Protein 6GNG (pdb70)

CATH classification: 3.40.50.2000 (+1 more: 3.40.50.2000)

Foldseek 3Di:
DAEAEEEEDAAAPPQADPDDQNQCLPAQQLLLVVVPHQYEYEHAPQEDDPQWAWLVDWDWDAFPNDTAIWTWTWDQDSNYIYIHIDDCVRHVDDDPSPRDQSAHDAFLAGAPCLLLVLLVSQLVSVCQQVTGADDHSPHHGNAQLYEYEYEALSNLCNLQCCVQPPVVVPTSVLYAYEYEYQDQLRFPKFAPVSVSRNPGDPVCSVQFKDWDQWDADDNDHDDRATGGDPGIDIITTSNSSSLVRHLYYEYAFPQLLCQCLVACLSNVNNNVSCVVRHYHHQHAFHDCVAQAQQDHDLAPAGDALVRQVPRLLVLQQVVLVVQQAPSDSQAAEEEEDDEPDQFQPQLLVLVLPCLVCVPLNHAYEAEYEHHPVSLVSQCCPCVVVPRRYHHDYDDDPSSLNSSLSHHQAYETQGQEGSADCSLLSNLQNQHQYQYECYHNCVVQNDVQQHFYFHHQDWDSDPQHVTCPPVSSVSSVSVSVSVSVGSVQVVHVSSSRNSSSSNPDHRRCNVSSVVVVVVVCVSSPD/DDAEAEEEEDAAAPPQADQDCQNVCLPAQQLLLVVVPHQYEYEHACQEDDPQWAWLVFWDWDAFPNDTAIWTWTWDQDSNYIYIYIDDCVRHVPDDPSCRNQRAHDAFLAGAPCLLLVLLVSQLVSVCQQVTGADDHSPHHGNAQLYEYEYEALSNLCNLQCCVQPPVVVPTSVLYAYEYEYQDQLRWPWFAPVSVSRNPGDPVCSVQFKDWDQWDADDNDHDDRATGGDPGIDIITTSNSSSLVRHLYYEYAFPQLLCQCLVACLSNVNNNVSCVVRHYHHQHAFHDCVAQAQQDHDLAPAGDALVRQVPRLLVLQQVVLVVQQAPSDSQAAEEEEDDEPDQFQPQLLVLVLPCLVCVPLNHAYEAEYEHHPPSLVSQCCPCVVVPRRYHRDYDDDPSSLNSSLSHHQAYETQGQEGSADCSLLSNLQNQHQYQYECYHNCVVQNDVQQHFYFHHQDDDSDSPHPDPDPVSSVSNVSVSVSVSVGSVQVPHVSSSRNSSSSNPDHRRCNVSSVVVVVVVCVSNVD

Radius of gyration: 34.36 Å; Cα contacts (8 Å, |Δi|>4): 2245; chains: 2; bounding box: 92×56×86 Å

Sequence (1051 aa):
KKLTIVFVGSECTPWSKTGGLGDVMRDLPVNLAQRGHRVMSIQPRYDQYFDAWDTAVRSSIKVNGKLEDVGFFHITSKGVDRIFIDHPWFLAKVWGITGNKLYGAKTGVDYPDNPMRFALMCQAALEAPLRIPLPDPAGTVYGEDVIFVCNDWHSALVPIYLKANYKTRGLYQNAKSIFLLHNIIYQGRFPLEFWPALNLPEAAKKDLVFESCFAPPPLDGISEQPIISLKPMAMMNFLQAGFIHADRICTVSPQFAAEVASGPRGGVELDKYIRAKGITGIMNGMDIEMWDASKDKFLVTKYTASSVDEGKAANKAVLQAEMGLKVSPTTPLIAFVGRLDDQKGADCMVEAMPYLVNTLGAQVVCYGSGREDMAAKFKALEKQFPGMAKGKTAFVPKEEHTLMAGADYVLMPSRFEPCGLVQLHAMKYGAVPIVSCTGGLKDSVIPECGFTFEEIPSPEYPGMKISPELIAKGTKIIEEGCKEALAGYGSKAFAGMRAACMKQDFAWKKRVLVYEKVFYETLGIEKKLTIVFVGSECTPWSKTGGLGDVMRDLPVNLAQRGHRVMSIQPRYDQYFDAWDTAVRSSIKVNGKLEDVGFFHITSKGVDRIFIDHPWFLAKVWGITGNKLYGAKTGVDYPDNPMRFALMCQAALEAPLRIPLPDPAGTVYGEDVIFVCNDWHSALVPIYLKANYKTRGLYQNAKSIFLLHNIIYQGRFPLEFWPALNLPEAAKKDLVFESCFAPPPLDGISEQPIISLKPMAMMNFLQAGFIHADRICTVSPQFAAEVASGPRGGVELDKYIRAKGITGIMNGMDIEMWDASKDKFLVTKYTASSVDEGKAANKAVLQAEMGLKVSPTTPLIAFVGRLDDQKGADCMVEAMPYLVNTLGAQVVCYGSGREDMAAKFKALEKQFPGMAKGKTAFVPKEEHTLMAGADYVLMPSRFEPCGLVQLHAMKYGAVPIVSCTGGLKDSVIPECGFTFEEIPSPEYPGMKISPELIAKGTKIIEEGCKEALAGYGSKAFAGMRAACMKQDFAWKKRVLVYEKVFYETLGI

Solvent-accessible surface area: 40654 Å² total; per-residue (Å²): 110,142,32,23,0,0,0,0,0,0,2,0,18,104,33,4,80,39,25,32,26,0,19,2,1,20,8,0,0,11,38,0,17,124,132,34,10,69,1,0,0,0,0,0,20,2,24,143,23,184,35,6,176,67,19,79,31,96,8,69,10,85,1,81,40,141,108,37,88,0,0,0,22,24,34,63,36,119,53,0,9,1,0,0,0,22,7,91,61,0,47,82,39,104,237,62,138,19,26,55,100,1,36,5,48,97,52,41,14,58,20,60,44,0,0,36,1,1,0,0,0,0,15,0,0,0,26,0,0,50,107,0,38,1,73,80,102,99,36,87,65,12,22,68,88,1,3,0,1,0,1,7,16,13,0,0,1,0,0,1,0,0,66,21,31,38,46,81,164,44,51,0,110,96,0,60,0,2,0,0,0,20,15,2,30,94,4,6,24,16,56,50,138,38,21,94,2,0,55,14,54,120,75,10,70,71,4,0,46,20,119,2,31,42,8,60,33,64,43,91,29,153,31,77,99,23,72,78,41,165,156,70,69,57,5,1,0,1,0,2,0,0,0,3,25,3,49,63,2,1,0,3,0,69,40,8,8,60,53,0,24,64,4,78,139,16,0,13,60,0,4,71,27,0,43,9,54,33,28,41,18,5,28,7,1,6,30,73,146,57,14,23,4,44,155,4,132,59,10,103,59,111,4,60,29,108,32,8,107,117,5,5,48,39,0,5,39,36,1,1,65,108,13,46,8,151,84,14,87,118,26,18,0,0,0,1,9,11,68,0,24,25,10,22,0,0,24,1,0,16,115,1,2,58,53,0,9,114,92,42,30,0,1,0,0,0,2,2,42,23,40,123,84,5,18,61,83,0,122,51,9,61,177,135,22,105,29,57,1,38,5,66,28,78,80,82,89,128,41,32,2,12,0,0,0,1,0,6,0,0,0,4,0,0,12,23,9,7,3,12,23,17,0,0,12,0,0,30,0,0,0,0,0,0,0,0,40,5,0,0,0,111,60,6,3,65,105,109,1,5,55,56,20,121,79,5,48,20,19,119,24,42,28,38,162,58,24,45,179,128,44,37,135,2,13,117,45,0,38,113,9,0,91,126,2,11,75,36,57,67,40,179,75,17,37,37,22,24,27,31,0,24,141,44,85,8,19,4,141,73,30,1,68,71,3,17,139,7,4,45,117,18,83,60,117,147,41,139,31,22,0,0,0,0,0,0,3,0,17,104,34,3,79,42,25,33,24,0,18,3,1,22,11,0,0,12,30,0,18,132,105,34,9,70,1,0,0,0,0,0,18,0,18,131,22,185,35,6,178,66,19,79,31,95,6,62,10,87,1,88,40,154,118,37,88,0,0,2,23,24,32,63,29,112,54,0,9,1,0,0,0,18,8,88,64,0,40,81,29,73,180,56,132,4,26,77,84,1,38,6,39,144,63,25,15,67,17,60,47,1,0,33,0,1,0,0,0,0,15,0,0,0,24,1,0,51,120,2,40,1,75,82,102,99,35,86,68,12,22,67,97,1,2,0,0,0,1,7,20,13,0,0,1,0,0,2,0,0,68,26,44,39,47,100,200,46,52,0,107,96,0,60,0,2,0,0,0,21,14,2,31,95,5,6,22,10,56,50,137,40,20,98,5,0,56,14,54,122,70,12,68,64,2,0,48,20,112,3,36,42,9,50,21,64,40,89,41,153,26,60,118,13,72,88,54,169,168,70,67,56,6,1,0,2,0,2,0,0,2,2,24,3,49,62,1,1,0,3,0,68,46,6,8,59,37,0,24,63,3,74,119,16,0,14,63,1,7,74,30,1,44,9,51,32,30,40,18,5,26,7,1,4,17,82,126,71,12,32,4,52,170,6,171,46,7,102,58,97,5,64,22,109,45,9,106,135,2,2,47,37,0,5,39,36,0,1,65,101,18,45,8,154,87,24,86,115,24,18,0,0,0,1,9,12,67,0,11,32,8,20,0,0,35,4,1,15,120,0,2,57,53,0,12,112,92,41,30,0,0,0,0,2,1,2,43,24,57,148,73,9,14,58,86,0,117,46,9,58,172,134,18,104,28,52,0,29,3,66,29,77,85,85,87,127,32,34,2,13,0,0,0,0,0,6,0,0,0,2,0,0,9,22,8,8,3,12,22,15,0,0,12,0,0,30,0,0,0,0,0,0,0,0,32,6,0,0,0,98,60,6,4,65,119,125,0,6,42,56,20,140,80,2,48,26,32,138,16,37,27,21,123,136,32,40,120,131,55,36,111,1,13,116,59,0,42,112,8,0,89,128,0,12,86,22,59,67,44,196,67,8,56,37,24,27,38,29,0,23,144,44,95,8,22,4,131,88,30,1,73,70,3,18,138,6,1,43,114,18,55,62,90

Nearest PDB structures (foldseek):
  6gng-assembly2_B  TM=1.002E+00  e=1.993E-103  Cyanophora paradoxa
  6gnf-assembly1_A  TM=9.694E-01  e=2.586E-61  Cyanobacterium sp. CLg1
  6gnf-assembly3_C  TM=9.653E-01  e=1.557E-57  Cyanobacterium sp. CLg1
  6gnf-assembly2_B  TM=9.662E-01  e=9.236E-55  Cyanobacterium sp. CLg1
  3cx4-assembly1_A  TM=8.289E-01  e=4.597E-36  Escherichia coli

B-factor: mean 63.49, std 15.44, range [6.42, 130.66]

InterPro domains:
  IPR011835 Bacterial/plant glycogen synthase [MF_00484] (20-539)
  IPR011835 Bacterial/plant glycogen synthase [TIGR02095] (21-538)
  IPR013534 Starch synthase, catalytic domain [PF08323] (22-292)

Secondary structure (DSSP, 8-state):
---EEEEE-S--TTTS-SSHHHHHHHHHHHHHHHTT-EEEEEEE--S--TT-EEEEEEEEEEETTEEEEEEEEEEEETTEEEEEEE-HHHHTSSSS--SS-SSBSSSS-B-TTHHHHHHHHHHHHHHHHHH-EESSTTSEE--SSEEEEEETGGGTTHHHHIIIIIITTT-SSS--EEEEES-SS------GGGSGGG---STTHHHH-EEEEE-PPPTTSS-----EEEEEEEE--HHHHHHHH-SEEEES-HHHHHHHHT-TTTTTT-HHHHHHH-EEE----B-TTTS-TTT-SS-SS---STTHHHHHHHHHHHHHHHHT----TTS-EEEEES-BSTTTTHHHHHHTHHIIIIIT--EEEEE--B-HHHHHHHHTHHHHSTTTEEEE-S--HHHHHHHHHH-SEEEE--S--SS-SHHHHHHHHTPEEEEESSHHHHHH--TTT-EEEPPPP--SSSSSS-S-TTGGGTHHHHHHHHHHHHTTTTSHHHHHHHHHHHHS--BHHHHHHHHHHHHHHHH--/----EEEEE-S--TTTS-SSHHHHHHHHHHHHHHTTT-EEEEEEE--S--TT-EEEEEEEEEEETTEEEEEEEEEEEETTEEEEEEE-HHHHTSSSS--TT-SSBSSSS-B-TTHHHHHHHHHHHHHHHHHH-EESSTTSEE--SSEEEEEETGGGTTHHHHIIIIIITTT-SSS--EEEEES-SS------GGGSGGG---STTHHHH-EEEEE-PPPTTSS-----EEEEEEEE--HHHHHHHH-SEEEES-HHHHHHHHT-TTTTTT-HHHHHHH-EEE----B-TTTS-TTT-SS-SS---STTHHHHHHHHHHHHHHHHT----TTS-EEEEES-BSTTTTHHHHHHTHHIIIIIT--EEEEE--B-HHHHHHHHTHHHHSTTTEEEE-S--HHHHHHHHHH-SEEEE--S--SS-SHHHHHHHHTPEEEEESSHHHHHH--TTT-EEEPPPP--S-SS-S---TTGGGTHHHHHHHHHHHHTTTTSHHHHHHHHHHHHS--BHHHHHHHHHHHHHHHH--

Structure (mmCIF, N/CA/C/O backbone):
data_6GNG
#
_entry.id   6GNG
#
_cell.length_a   69.300
_cell.length_b   106.100
_cell.length_c   175.500
_cell.angle_alpha   90.00
_cell.angle_beta   90.00
_cell.angle_gamma   90.00
#
_symmetry.space_group_name_H-M   'P 21 21 21'
#
loop_
_entity.id
_entity.type
_entity.pdbx_description
1 polymer 'Granule-bound starch synthase'
2 branched 4,6-dideoxy-4-{[(1S,4R,5S,6S)-4,5,6-trihydroxy-3-(hydroxymethyl)cyclohex-2-en-1-yl]amino}-alpha-D-glucopyranose-(1-4)-alpha-D-glucopyranose-(1-4)-beta-D-glucopyranose
3 non-polymer "ADENOSINE-5'-DIPHOSPHATE"
4 water water
#
loop_
_atom_site.group_PDB
_atom_site.id
_atom_site.type_symbol
_atom_site.label_atom_id
_atom_site.label_alt_id
_atom_site.label_comp_id
_atom_site.label_asym_id
_atom_site.label_entity_id
_atom_site.label_seq_id
_atom_site.pdbx_PDB_ins_code
_atom_site.Cartn_x
_atom_site.Cartn_y
_atom_site.Cartn_z
_atom_site.occupancy
_atom_site.B_iso_or_equiv
_atom_site.auth_seq_id
_atom_site.auth_comp_id
_atom_site.auth_asym_id
_atom_site.auth_atom_id
_atom_site.pdbx_PDB_model_num
ATOM 1 N N . LYS A 1 38 ? 18.301 -22.793 -0.782 1.00 77.14 18 LYS A N 1
ATOM 2 C CA . LYS A 1 38 ? 19.552 -22.015 -1.039 1.00 80.04 18 LYS A CA 1
ATOM 3 C C . LYS A 1 38 ? 20.209 -21.524 0.255 1.00 81.84 18 LYS A C 1
ATOM 4 O O . LYS A 1 38 ? 21.315 -21.933 0.569 1.00 84.44 18 LYS A O 1
ATOM 6 N N . LYS A 1 39 ? 19.510 -20.662 0.988 1.00 82.62 19 LYS A N 1
ATOM 7 C CA . LYS A 1 39 ? 19.969 -20.065 2.271 1.00 81.26 19 LYS A CA 1
ATOM 8 C C . LYS A 1 39 ? 21.128 -19.068 2.163 1.00 77.81 19 LYS A C 1
ATOM 9 O O . LYS A 1 39 ? 22.239 -19.417 1.770 1.00 77.37 19 LYS A O 1
ATOM 15 N N . LEU A 1 40 ? 20.852 -17.822 2.563 1.00 74.58 20 LEU A N 1
ATOM 16 C CA . LEU A 1 40 ? 21.795 -16.700 2.449 1.00 68.80 20 LEU A CA 1
ATOM 17 C C . LEU A 1 40 ? 21.719 -15.757 3.659 1.00 62.64 20 LEU A C 1
ATOM 18 O O . LEU A 1 40 ? 20.840 -15.874 4.510 1.00 57.67 20 LEU A O 1
ATOM 23 N N . THR A 1 41 ? 22.662 -14.820 3.713 1.00 59.84 21 THR A N 1
ATOM 24 C CA . THR A 1 41 ? 22.745 -13.817 4.771 1.00 57.29 21 THR A CA 1
ATOM 25 C C . THR A 1 41 ? 21.941 -12.578 4.371 1.00 56.48 21 THR A C 1
ATOM 26 O O . THR A 1 41 ? 22.138 -12.059 3.279 1.00 56.40 21 THR A O 1
ATOM 30 N N . ILE A 1 42 ? 21.050 -12.118 5.254 1.00 56.04 22 ILE A N 1
ATOM 31 C CA . ILE A 1 42 ? 20.235 -10.913 5.026 1.00 53.39 22 ILE A CA 1
ATOM 32 C C . ILE A 1 42 ? 20.387 -9.961 6.208 1.00 51.35 22 ILE A C 1
ATOM 33 O O . ILE A 1 42 ? 20.507 -10.402 7.347 1.00 47.81 22 ILE A O 1
ATOM 38 N N . VAL A 1 43 ? 20.372 -8.659 5.928 1.00 51.55 23 VAL A N 1
ATOM 39 C CA . VAL A 1 43 ? 20.541 -7.624 6.957 1.00 50.80 23 VAL A CA 1
ATOM 40 C C . VAL A 1 43 ? 19.544 -6.482 6.753 1.00 51.42 23 VAL A C 1
ATOM 41 O O . VAL A 1 43 ? 19.709 -5.660 5.851 1.00 52.49 23 VAL A O 1
ATOM 45 N N . PHE A 1 44 ? 18.512 -6.443 7.598 1.00 51.74 24 PHE A N 1
ATOM 46 C CA . PHE A 1 44 ? 17.563 -5.325 7.617 1.00 50.85 24 PHE A CA 1
ATOM 47 C C . PHE A 1 44 ? 18.138 -4.113 8.332 1.00 49.88 24 PHE A C 1
ATOM 48 O O . PHE A 1 44 ? 18.849 -4.248 9.327 1.00 52.86 24 PHE A O 1
ATOM 56 N N . VAL A 1 45 ? 17.839 -2.933 7.797 1.00 47.40 25 VAL A N 1
ATOM 57 C CA . VAL A 1 45 ? 18.372 -1.679 8.308 1.00 47.12 25 VAL A CA 1
ATOM 58 C C . VAL A 1 45 ? 17.263 -0.640 8.239 1.00 48.57 25 VAL A C 1
ATOM 59 O O . VAL A 1 45 ? 16.806 -0.287 7.154 1.00 49.46 25 VAL A O 1
ATOM 63 N N . GLY A 1 46 ? 16.826 -0.166 9.401 1.00 52.51 26 GLY A N 1
ATOM 64 C CA . GLY A 1 46 ? 15.740 0.824 9.495 1.00 55.26 26 GLY A CA 1
ATOM 65 C C . GLY A 1 46 ? 15.756 1.573 10.814 1.00 54.35 26 GLY A C 1
ATOM 66 O O . GLY A 1 46 ? 16.662 1.390 11.618 1.00 57.52 26 GLY A O 1
ATOM 67 N N . SER A 1 47 ? 14.745 2.406 11.037 1.00 50.96 27 SER A N 1
ATOM 68 C CA . SER A 1 47 ? 14.691 3.270 12.218 1.00 50.00 27 SER A CA 1
ATOM 69 C C . SER A 1 47 ? 13.688 2.824 13.302 1.00 48.63 27 SER A C 1
ATOM 70 O O . SER A 1 47 ? 13.570 3.490 14.338 1.00 46.51 27 SER A O 1
ATOM 73 N N . GLU A 1 48 ? 12.971 1.721 13.058 1.00 46.40 28 GLU A N 1
ATOM 74 C CA . GLU A 1 48 ? 12.005 1.178 14.018 1.00 45.32 28 GLU A CA 1
ATOM 75 C C . GLU A 1 48 ? 12.029 -0.340 14.020 1.00 44.52 28 GLU A C 1
ATOM 76 O O . GLU A 1 48 ? 12.166 -0.968 12.972 1.00 44.69 28 GLU A O 1
ATOM 82 N N . CYS A 1 49 ? 11.892 -0.927 15.201 1.00 44.49 29 CYS A N 1
ATOM 83 C CA . CYS A 1 49 ? 11.538 -2.336 15.304 1.00 46.53 29 CYS A CA 1
ATOM 84 C C . CYS A 1 49 ? 10.655 -2.505 16.538 1.00 48.79 29 CYS A C 1
ATOM 85 O O . CYS A 1 49 ? 11.019 -2.069 17.635 1.00 49.73 29 CYS A O 1
ATOM 88 N N . THR A 1 50 ? 9.470 -3.078 16.317 1.00 48.97 30 THR A N 1
ATOM 89 C CA . THR A 1 50 ? 8.545 -3.468 17.368 1.00 46.81 30 THR A CA 1
ATOM 90 C C . THR A 1 50 ? 9.137 -4.741 18.018 1.00 46.78 30 THR A C 1
ATOM 91 O O . THR A 1 50 ? 9.737 -5.566 17.305 1.00 43.21 30 THR A O 1
ATOM 95 N N . PRO A 1 51 ? 9.039 -4.900 19.350 1.00 45.29 31 PRO A N 1
ATOM 96 C CA . PRO A 1 51 ? 8.387 -3.961 20.290 1.00 43.23 31 PRO A CA 1
ATOM 97 C C . PRO A 1 51 ? 9.192 -2.723 20.755 1.00 42.26 31 PRO A C 1
ATOM 98 O O . PRO A 1 51 ? 8.653 -1.923 21.508 1.00 42.04 31 PRO A O 1
ATOM 102 N N . TRP A 1 52 ? 10.414 -2.526 20.261 1.00 41.99 32 TRP A N 1
ATOM 103 C CA . TRP A 1 52 ? 11.368 -1.559 20.836 1.00 42.11 32 TRP A CA 1
ATOM 104 C C . TRP A 1 52 ? 11.077 -0.086 20.503 1.00 41.51 32 TRP A C 1
ATOM 105 O O . TRP A 1 52 ? 10.916 0.741 21.393 1.00 39.61 32 TRP A O 1
ATOM 116 N N . SER A 1 53 ? 11.034 0.236 19.219 1.00 43.99 33 SER A N 1
ATOM 117 C CA . SER A 1 53 ? 10.613 1.561 18.753 1.00 46.16 33 SER A CA 1
ATOM 118 C C . SER A 1 53 ? 9.506 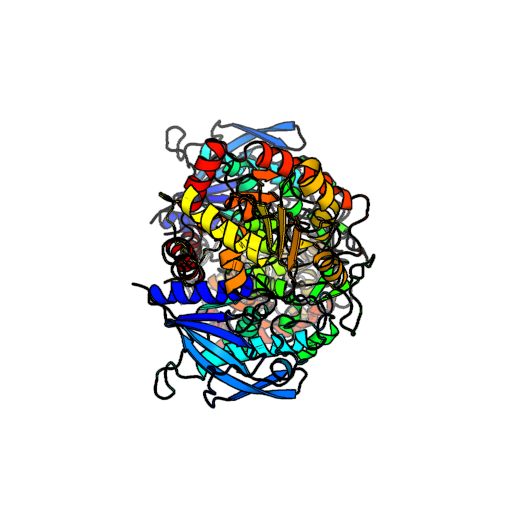1.370 17.727 1.00 47.85 33 SER A C 1
ATOM 119 O O . SER A 1 53 ? 9.448 0.347 17.048 1.00 48.02 33 SER A O 1
ATOM 122 N N . LYS A 1 54 ? 8.614 2.348 17.642 1.00 49.59 34 LYS A N 1
ATOM 123 C CA . LYS A 1 54 ? 7.440 2.268 16.771 1.00 51.15 34 LYS A CA 1
ATOM 124 C C . LYS A 1 54 ? 6.688 3.605 16.762 1.00 51.64 34 LYS A C 1
ATOM 125 O O . LYS A 1 54 ? 6.384 4.147 17.826 1.00 52.63 34 LYS A O 1
ATOM 131 N N . THR A 1 55 ? 6.437 4.147 15.570 1.00 50.98 35 THR A N 1
ATOM 132 C CA . THR A 1 55 ? 5.444 5.209 15.357 1.00 50.03 35 THR A CA 1
ATOM 133 C C . THR A 1 55 ? 4.319 4.752 14.428 1.00 51.49 35 THR A C 1
ATOM 134 O O . THR A 1 55 ? 3.374 5.504 14.190 1.00 52.05 35 THR A O 1
ATOM 138 N N . GLY A 1 56 ? 4.406 3.523 13.920 1.00 52.52 36 GLY A N 1
ATOM 139 C CA . GLY A 1 56 ? 3.440 3.010 12.961 1.00 53.10 36 GLY A CA 1
ATOM 140 C C . GLY A 1 56 ? 3.927 1.726 12.315 1.00 54.37 36 GLY A C 1
ATOM 141 O O . GLY A 1 56 ? 4.692 0.965 12.921 1.00 57.77 36 GLY A O 1
ATOM 142 N N . GLY A 1 57 ? 3.496 1.504 11.075 1.00 52.88 37 GLY A N 1
ATOM 143 C CA . GLY A 1 57 ? 3.713 0.246 10.367 1.00 50.98 37 GLY A CA 1
ATOM 144 C C . GLY A 1 57 ? 5.156 -0.158 10.121 1.00 49.28 37 GLY A C 1
ATOM 145 O O . GLY A 1 57 ? 5.466 -1.355 10.070 1.00 45.68 37 GLY A O 1
ATOM 146 N N . LEU A 1 58 ? 6.034 0.834 9.981 1.00 49.07 38 LEU A N 1
ATOM 147 C CA . LEU A 1 58 ? 7.443 0.593 9.671 1.00 49.19 38 LEU A CA 1
ATOM 148 C C . LEU A 1 58 ? 8.088 -0.405 10.630 1.00 50.07 38 LEU A C 1
ATOM 149 O O . LEU A 1 58 ? 8.716 -1.380 10.194 1.00 49.51 38 LEU A O 1
ATOM 154 N N . GLY A 1 59 ? 7.921 -0.150 11.927 1.00 50.50 39 GLY A N 1
ATOM 155 C CA . GLY A 1 59 ? 8.449 -1.024 12.974 1.00 50.99 39 GLY A CA 1
ATOM 156 C C . GLY A 1 59 ? 7.874 -2.427 12.930 1.00 52.03 39 GLY A C 1
ATOM 157 O O . GLY A 1 59 ? 8.596 -3.412 13.111 1.00 48.23 39 GLY A O 1
ATOM 158 N N . ASP A 1 60 ? 6.574 -2.510 12.667 1.00 56.96 40 ASP A N 1
ATOM 159 C CA . ASP A 1 60 ? 5.876 -3.800 12.611 1.00 61.70 40 ASP A CA 1
ATOM 160 C C . ASP A 1 60 ? 6.383 -4.675 11.453 1.00 58.50 40 ASP A C 1
ATOM 161 O O . ASP A 1 60 ? 6.493 -5.895 11.613 1.00 55.89 40 ASP A O 1
ATOM 166 N N . VAL A 1 61 ? 6.701 -4.056 10.311 1.00 56.65 41 VAL A N 1
ATOM 167 C CA . VAL A 1 61 ? 7.224 -4.795 9.143 1.00 56.89 41 VAL A CA 1
ATOM 168 C C . VAL A 1 61 ? 8.635 -5.302 9.408 1.00 51.89 41 VAL A C 1
ATOM 169 O O . VAL A 1 61 ? 8.958 -6.444 9.079 1.00 46.24 41 VAL A O 1
ATOM 173 N N . MET A 1 62 ? 9.463 -4.458 10.013 1.00 53.15 42 MET A N 1
ATOM 174 C CA . MET A 1 62 ? 10.822 -4.863 10.345 1.00 55.49 42 MET A CA 1
ATOM 175 C C . MET A 1 62 ? 10.902 -5.793 11.569 1.00 56.31 42 MET A C 1
ATOM 176 O O . MET A 1 62 ? 11.983 -6.291 11.867 1.00 55.50 42 MET A O 1
ATOM 181 N N . ARG A 1 63 ? 9.787 -6.016 12.276 1.00 58.05 43 ARG A N 1
ATOM 182 C CA . ARG A 1 63 ? 9.667 -7.152 13.209 1.00 58.50 43 ARG A CA 1
ATOM 183 C C . ARG A 1 63 ? 9.296 -8.434 12.467 1.00 55.67 43 ARG A C 1
ATOM 184 O O . ARG A 1 63 ? 10.000 -9.445 12.577 1.00 52.72 43 ARG A O 1
ATOM 192 N N . ASP A 1 64 ? 8.188 -8.379 11.722 1.00 54.86 44 ASP A N 1
ATOM 193 C CA . ASP A 1 64 ? 7.570 -9.574 11.132 1.00 54.13 44 ASP A CA 1
ATOM 194 C C . ASP A 1 64 ? 8.329 -10.144 9.941 1.00 52.05 44 ASP A C 1
ATOM 195 O O . ASP A 1 64 ? 8.558 -11.357 9.867 1.00 50.01 44 ASP A O 1
ATOM 200 N N . LEU A 1 65 ? 8.704 -9.283 9.002 1.00 49.80 45 LEU A N 1
ATOM 201 C CA . LEU A 1 65 ? 9.342 -9.766 7.787 1.00 47.87 45 LEU A CA 1
ATOM 202 C C . LEU A 1 65 ? 10.611 -10.550 8.128 1.00 46.21 45 LEU A C 1
ATOM 203 O O . LEU A 1 65 ? 10.697 -11.732 7.780 1.00 48.15 45 LEU A O 1
ATOM 208 N N . PRO A 1 66 ? 11.562 -9.933 8.862 1.00 43.51 46 PRO A N 1
ATOM 209 C CA . PRO A 1 66 ? 12.813 -10.650 9.110 1.00 43.20 46 PRO A CA 1
ATOM 210 C C . PRO A 1 66 ? 12.664 -11.985 9.847 1.00 44.44 46 PRO A C 1
ATOM 211 O O . PRO A 1 66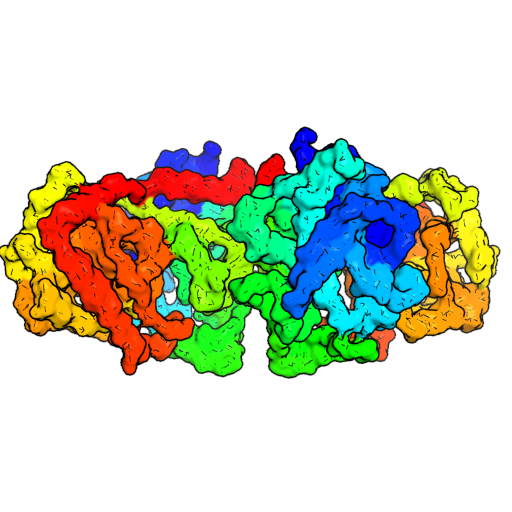 ? 13.453 -12.892 9.592 1.00 44.17 46 PRO A O 1
ATOM 215 N N . VAL A 1 67 ? 11.669 -12.108 10.731 1.00 46.95 47 VAL A N 1
ATOM 216 C CA . VAL A 1 67 ? 11.415 -13.384 11.417 1.00 49.81 47 VAL A CA 1
ATOM 217 C C . VAL A 1 67 ? 10.930 -14.430 10.429 1.00 54.85 47 VAL A C 1
ATOM 218 O O . VAL A 1 67 ? 11.487 -15.531 10.371 1.00 57.06 47 VAL A O 1
ATOM 222 N N . ASN A 1 68 ? 9.946 -14.068 9.610 1.00 57.79 48 ASN A N 1
ATOM 223 C CA . ASN A 1 68 ? 9.399 -15.001 8.625 1.00 60.04 48 ASN A CA 1
ATOM 224 C C . ASN A 1 68 ? 10.392 -15.365 7.509 1.00 62.45 48 ASN A C 1
ATOM 225 O O . ASN A 1 68 ? 10.252 -16.420 6.888 1.00 65.45 48 ASN A O 1
ATOM 230 N N . LEU A 1 69 ? 11.384 -14.507 7.262 1.00 62.91 49 LEU A N 1
ATOM 231 C CA . LEU A 1 69 ? 12.534 -14.882 6.428 1.00 63.16 49 LEU A CA 1
ATOM 232 C C . LEU A 1 69 ? 13.436 -15.859 7.175 1.00 65.69 49 LEU A C 1
ATOM 233 O O . LEU A 1 69 ? 13.942 -16.814 6.582 1.00 68.11 49 LEU A O 1
ATOM 238 N N . ALA A 1 70 ? 13.632 -15.617 8.472 1.00 65.05 50 ALA A N 1
ATOM 239 C CA . ALA A 1 70 ? 14.441 -16.504 9.316 1.00 68.26 50 ALA A CA 1
ATOM 240 C C . ALA A 1 70 ? 13.867 -17.917 9.446 1.00 68.93 50 ALA A C 1
ATOM 241 O O . ALA A 1 70 ? 14.630 -18.890 9.507 1.00 68.34 50 ALA A O 1
ATOM 243 N N . GLN A 1 71 ? 12.539 -18.034 9.470 1.00 70.41 51 GLN A N 1
ATOM 244 C CA . GLN A 1 71 ? 11.893 -19.353 9.490 1.00 73.98 51 GLN A CA 1
ATOM 245 C C . GLN A 1 71 ? 12.255 -20.201 8.262 1.00 74.80 51 GLN A C 1
ATOM 246 O O . GLN A 1 71 ? 12.315 -21.431 8.364 1.00 76.33 51 GLN A O 1
ATOM 252 N N . ARG A 1 72 ? 12.506 -19.547 7.121 1.00 74.34 52 ARG A N 1
ATOM 253 C CA . ARG A 1 72 ? 12.909 -20.241 5.892 1.00 73.77 52 ARG A CA 1
ATOM 254 C C . ARG A 1 72 ? 14.343 -20.756 5.884 1.00 69.98 52 ARG A C 1
ATOM 255 O O . ARG A 1 72 ? 14.711 -21.510 4.984 1.00 71.20 52 ARG A O 1
ATOM 263 N N . GLY A 1 73 ? 15.150 -20.353 6.864 1.00 65.79 53 GLY A N 1
ATOM 264 C CA . GLY A 1 73 ? 16.513 -20.876 7.022 1.00 64.86 53 GLY A CA 1
ATOM 265 C C . GLY A 1 73 ? 17.618 -19.871 6.758 1.00 60.81 53 GLY A C 1
ATOM 266 O O . GLY A 1 73 ? 18.795 -20.185 6.938 1.00 58.48 53 GLY A O 1
ATOM 267 N N . HIS A 1 74 ? 17.245 -18.658 6.353 1.00 58.22 54 HIS A N 1
ATOM 268 C CA . HIS A 1 74 ? 18.215 -17.599 6.103 1.00 56.21 54 HIS A CA 1
ATOM 269 C C . HIS A 1 74 ? 18.750 -17.083 7.434 1.00 52.56 54 HIS A C 1
ATOM 270 O O . HIS A 1 74 ? 18.050 -17.126 8.446 1.00 50.17 54 HIS A O 1
ATOM 277 N N . ARG A 1 75 ? 19.993 -16.604 7.418 1.00 49.08 55 ARG A N 1
ATOM 278 C CA . ARG A 1 75 ? 20.609 -15.979 8.580 1.00 48.04 55 ARG A CA 1
ATOM 279 C C . ARG A 1 75 ? 20.329 -14.475 8.530 1.00 46.48 55 ARG A C 1
ATOM 280 O O . ARG A 1 75 ? 20.998 -13.741 7.810 1.00 46.71 55 ARG A O 1
ATOM 288 N N . VAL A 1 76 ? 19.337 -14.028 9.296 1.00 45.22 56 VAL A N 1
ATOM 289 C CA . VAL A 1 76 ? 18.826 -12.666 9.187 1.00 45.14 56 VAL A CA 1
ATOM 290 C C . VAL A 1 76 ? 19.236 -11.817 10.380 1.00 44.74 56 VAL A C 1
ATOM 291 O O . VAL A 1 76 ? 19.376 -12.319 11.494 1.00 44.95 56 VAL A O 1
ATOM 295 N N . MET A 1 77 ? 19.427 -10.527 10.125 1.00 44.52 57 MET A N 1
ATOM 296 C CA . MET A 1 77 ? 19.729 -9.537 11.159 1.00 43.57 57 MET A CA 1
ATOM 297 C C . MET A 1 77 ? 18.919 -8.276 10.867 1.00 43.53 57 MET A C 1
ATOM 298 O O . MET A 1 77 ? 18.648 -7.947 9.709 1.00 42.88 57 MET A O 1
ATOM 303 N N . SER A 1 78 ? 18.531 -7.592 11.939 1.00 45.85 58 SER A N 1
ATOM 304 C CA . SER A 1 78 ? 17.935 -6.258 11.876 1.00 47.39 58 SER A CA 1
ATOM 305 C C . SER A 1 78 ? 18.868 -5.274 12.586 1.00 46.15 58 SER A C 1
ATOM 306 O O . SER A 1 78 ? 19.500 -5.632 13.588 1.00 49.61 58 SER A O 1
ATOM 309 N N . ILE A 1 79 ? 18.966 -4.052 12.068 1.00 42.15 59 ILE A N 1
ATOM 310 C CA . ILE A 1 79 ? 19.806 -3.019 12.676 1.00 40.75 59 ILE A CA 1
ATOM 311 C C . ILE A 1 79 ? 18.995 -1.750 12.859 1.00 40.85 59 ILE A C 1
ATOM 312 O O . ILE A 1 79 ? 18.546 -1.156 11.882 1.00 40.20 59 ILE A O 1
ATOM 317 N N . GLN A 1 80 ? 18.842 -1.338 14.118 1.00 43.14 60 GLN A N 1
ATOM 318 C CA . GLN A 1 80 ? 18.076 -0.141 14.493 1.00 44.44 60 GLN A CA 1
ATOM 319 C C . GLN A 1 80 ? 18.859 0.678 15.517 1.00 45.33 60 GLN A C 1
ATOM 320 O O . GLN A 1 80 ? 19.773 0.157 16.143 1.00 45.29 60 GLN A O 1
ATOM 326 N N . PRO A 1 81 ? 18.489 1.958 15.706 1.00 45.48 61 PRO A N 1
ATOM 327 C CA . PRO A 1 81 ? 19.114 2.738 16.777 1.00 47.01 61 PRO A CA 1
ATOM 328 C C . PRO A 1 81 ? 18.629 2.374 18.198 1.00 48.69 61 PRO A C 1
ATOM 329 O O . PRO A 1 81 ? 17.553 1.783 18.374 1.00 50.58 61 PRO A O 1
ATOM 333 N N . ARG A 1 82 ? 19.434 2.751 19.189 1.00 48.35 62 ARG A N 1
ATOM 334 C CA . ARG A 1 82 ? 19.111 2.589 20.604 1.00 46.73 62 ARG A CA 1
ATOM 335 C C . ARG A 1 82 ? 18.599 3.930 21.141 1.00 45.62 62 ARG A C 1
ATOM 336 O O . ARG A 1 82 ? 19.376 4.758 21.648 1.00 43.61 62 ARG A O 1
ATOM 344 N N . TYR A 1 83 ? 17.289 4.141 20.995 1.00 45.51 63 TYR A N 1
ATOM 345 C CA . TYR A 1 83 ? 16.629 5.377 21.447 1.00 47.59 63 TYR A CA 1
ATOM 346 C C . TYR A 1 83 ? 16.483 5.461 22.978 1.00 49.02 63 TYR A C 1
ATOM 347 O O . TYR A 1 83 ? 16.437 6.564 23.544 1.00 48.82 63 TYR A O 1
ATOM 356 N N . ASP A 1 84 ? 16.358 4.299 23.626 1.00 49.81 64 ASP A N 1
ATOM 357 C CA . ASP A 1 84 ? 16.135 4.194 25.073 1.00 49.68 64 ASP A CA 1
ATOM 358 C C . ASP A 1 84 ? 16.836 2.940 25.591 1.00 49.17 64 ASP A C 1
ATOM 359 O O . ASP A 1 84 ? 17.124 2.030 24.815 1.00 47.84 64 ASP A O 1
ATOM 364 N N . GLN A 1 85 ? 17.066 2.878 26.901 1.00 49.66 65 GLN A N 1
ATOM 365 C CA . GLN A 1 85 ? 17.862 1.781 27.502 1.00 50.04 65 GLN A CA 1
ATOM 366 C C . GLN A 1 85 ? 17.027 0.492 27.582 1.00 49.07 65 GLN A C 1
ATOM 367 O O . GLN A 1 85 ? 16.391 0.193 28.606 1.00 44.36 65 GLN A O 1
ATOM 373 N N . TYR A 1 86 ? 17.039 -0.267 26.486 1.00 51.37 66 TYR A N 1
ATOM 374 C CA . TYR A 1 86 ? 16.180 -1.436 26.355 1.00 53.88 66 TYR A CA 1
ATOM 375 C C . TYR A 1 86 ? 16.671 -2.513 27.310 1.00 55.27 66 TYR A C 1
ATOM 376 O O . TYR A 1 86 ? 17.807 -2.978 27.190 1.00 56.58 66 TYR A O 1
ATOM 385 N N . PHE A 1 87 ? 15.813 -2.875 28.265 1.00 57.18 67 PHE A N 1
ATOM 386 C CA . PHE A 1 87 ? 16.124 -3.862 29.318 1.00 57.91 67 PHE A CA 1
ATOM 387 C C . PHE A 1 87 ? 16.666 -5.210 28.825 1.00 61.51 67 PHE A C 1
ATOM 388 O O . PHE A 1 87 ? 17.432 -5.854 29.535 1.00 63.70 67 PHE A O 1
ATOM 396 N N . ASP A 1 88 ? 16.250 -5.634 27.631 1.00 64.72 68 ASP A N 1
ATOM 397 C CA . ASP A 1 88 ? 16.671 -6.923 27.041 1.00 69.11 68 ASP A CA 1
ATOM 398 C C . ASP A 1 88 ? 17.820 -6.834 26.009 1.00 72.63 68 ASP A C 1
ATOM 399 O O . ASP A 1 88 ? 18.210 -7.855 25.430 1.00 74.66 68 ASP A O 1
ATOM 404 N N . ALA A 1 89 ? 18.369 -5.633 25.808 1.00 73.71 69 ALA A N 1
ATOM 405 C CA . ALA A 1 89 ? 19.469 -5.399 24.855 1.00 72.24 69 ALA A CA 1
ATOM 406 C C . ALA A 1 89 ? 20.801 -5.294 25.592 1.00 70.03 69 ALA A C 1
ATOM 407 O O . ALA A 1 89 ? 20.975 -4.375 26.401 1.00 67.24 69 ALA A O 1
ATOM 409 N N . TRP A 1 90 ? 21.726 -6.216 25.283 1.00 68.71 70 TRP A N 1
ATOM 410 C CA . TRP A 1 90 ? 23.023 -6.356 25.979 1.00 67.84 70 TRP A CA 1
ATOM 411 C C . TRP A 1 90 ? 24.210 -5.975 25.100 1.00 64.11 70 TRP A C 1
ATOM 412 O O . TRP A 1 90 ? 24.309 -6.423 23.963 1.00 61.05 70 TRP A O 1
ATOM 423 N N . ASP A 1 91 ? 25.117 -5.176 25.657 1.00 62.66 71 ASP A N 1
ATOM 424 C CA . ASP A 1 91 ? 26.309 -4.687 24.953 1.00 61.74 71 ASP A CA 1
ATOM 425 C C . ASP A 1 91 ? 27.209 -5.847 24.504 1.00 62.16 71 ASP A C 1
ATOM 426 O O . ASP A 1 91 ? 27.660 -6.640 25.327 1.00 58.44 71 ASP A O 1
ATOM 431 N N . THR A 1 92 ? 27.468 -5.924 23.195 1.00 65.17 72 THR A N 1
ATOM 432 C CA . THR A 1 92 ? 28.436 -6.884 22.625 1.00 64.93 72 THR A CA 1
ATOM 433 C C . THR A 1 92 ? 29.882 -6.553 23.005 1.00 63.90 72 THR A C 1
ATOM 434 O O . THR A 1 92 ? 30.778 -7.375 22.805 1.00 62.95 72 THR A O 1
ATOM 438 N N . ALA A 1 93 ? 30.095 -5.325 23.486 1.00 63.16 73 ALA A N 1
ATOM 439 C CA . ALA A 1 93 ? 31.393 -4.789 23.900 1.00 62.32 73 ALA A CA 1
ATOM 440 C C . ALA A 1 93 ? 32.178 -4.303 22.697 1.00 62.47 73 ALA A C 1
ATOM 441 O O . ALA A 1 93 ? 33.296 -3.811 22.864 1.00 65.63 73 ALA A O 1
ATOM 443 N N . VAL A 1 94 ? 31.570 -4.394 21.509 1.00 61.50 74 VAL A N 1
ATOM 444 C CA . VAL A 1 94 ? 32.226 -4.077 20.256 1.00 58.80 74 VAL A CA 1
ATOM 445 C C . VAL A 1 94 ? 31.894 -2.632 19.976 1.00 59.26 74 VAL A C 1
ATOM 446 O O . VAL A 1 94 ? 30.733 -2.250 19.930 1.00 59.51 74 VAL A O 1
ATOM 450 N N . ARG A 1 95 ? 32.936 -1.832 19.839 1.00 62.05 75 ARG A N 1
ATOM 451 C CA . ARG A 1 95 ? 32.810 -0.432 19.540 1.00 65.03 75 ARG A CA 1
ATOM 452 C C . ARG A 1 95 ? 33.361 -0.245 18.132 1.00 68.21 75 ARG A C 1
ATOM 453 O O . ARG A 1 95 ? 34.072 -1.112 17.592 1.00 70.31 75 ARG A O 1
ATOM 461 N N . SER A 1 96 ? 33.006 0.882 17.536 1.00 70.40 76 SER A N 1
ATOM 462 C CA . SER A 1 96 ? 33.707 1.376 16.360 1.00 70.94 76 SER A CA 1
ATOM 463 C C . SER A 1 96 ? 33.552 2.887 16.314 1.00 69.65 76 SER A C 1
ATOM 464 O O . SER A 1 96 ? 32.768 3.477 17.074 1.00 68.12 76 SER A O 1
ATOM 467 N N . SER A 1 97 ? 34.355 3.509 15.460 1.00 67.69 77 SER A N 1
ATOM 468 C CA . SER A 1 97 ? 34.386 4.954 15.327 1.00 68.87 77 SER A CA 1
ATOM 469 C C . SER A 1 97 ? 33.995 5.321 13.898 1.00 71.45 77 SER A C 1
ATOM 470 O O . SER A 1 97 ? 34.545 4.781 12.937 1.00 74.18 77 SER A O 1
ATOM 473 N N . ILE A 1 98 ? 33.015 6.217 13.782 1.00 73.08 78 ILE A N 1
ATOM 474 C CA . ILE A 1 98 ? 32.432 6.647 12.510 1.00 69.87 78 ILE A CA 1
ATOM 475 C C . ILE A 1 98 ? 32.670 8.163 12.383 1.00 71.13 78 ILE A C 1
ATOM 476 O O . ILE A 1 98 ? 32.467 8.908 13.347 1.00 70.30 78 ILE A O 1
ATOM 481 N N . LYS A 1 99 ? 33.094 8.610 11.198 1.00 71.83 79 LYS A N 1
ATOM 482 C CA . LYS A 1 99 ? 33.388 10.033 10.951 1.00 71.66 79 LYS A CA 1
ATOM 483 C C . LYS A 1 99 ? 32.114 10.769 10.531 1.00 69.73 79 LYS A C 1
ATOM 484 O O . LYS A 1 99 ? 31.470 10.395 9.552 1.00 68.03 79 LYS A O 1
ATOM 490 N N . VAL A 1 100 ? 31.742 11.788 11.303 1.00 67.63 80 VAL A N 1
ATOM 491 C CA . VAL A 1 100 ? 30.565 12.609 11.021 1.00 67.45 80 VAL A CA 1
ATOM 492 C C . VAL A 1 100 ? 30.862 14.044 11.405 1.00 68.89 80 VAL A C 1
ATOM 493 O O . VAL A 1 100 ? 31.336 14.305 12.501 1.00 70.98 80 VAL A O 1
ATOM 497 N N . ASN A 1 101 ? 30.562 14.967 10.500 1.00 73.16 81 ASN A N 1
ATOM 498 C CA . ASN A 1 101 ? 30.873 16.384 10.665 1.00 75.71 81 ASN A CA 1
ATOM 499 C C . ASN A 1 101 ? 32.378 16.619 10.910 1.00 79.84 81 ASN A C 1
ATOM 500 O O . ASN A 1 101 ? 32.767 17.557 11.622 1.00 83.33 81 ASN A O 1
ATOM 505 N N . GLY A 1 102 ? 33.215 15.759 10.316 1.00 81.03 82 GLY A N 1
ATOM 506 C CA . GLY A 1 102 ? 34.667 15.825 10.480 1.00 80.77 82 GLY A CA 1
ATOM 507 C C . GLY A 1 102 ? 35.260 15.198 11.738 1.00 82.72 82 GLY A C 1
ATOM 508 O O . GLY A 1 102 ? 36.463 14.957 11.786 1.00 83.45 82 GLY A O 1
ATOM 509 N N . LYS A 1 103 ? 34.433 14.918 12.745 1.00 82.74 83 LYS A N 1
ATOM 510 C CA . LYS A 1 103 ? 34.897 14.435 14.057 1.00 77.37 83 LYS A CA 1
ATOM 511 C C . LYS A 1 103 ? 34.538 12.959 14.175 1.00 73.59 83 LYS A C 1
ATOM 512 O O . LYS A 1 103 ? 33.440 12.551 13.800 1.00 74.58 83 LYS A O 1
ATOM 518 N N . LEU A 1 104 ? 35.462 12.162 14.703 1.00 71.36 84 LEU A N 1
ATOM 519 C CA . LEU A 1 104 ? 35.249 10.720 14.893 1.00 73.13 84 LEU A CA 1
ATOM 520 C C . LEU A 1 104 ? 34.267 10.517 16.034 1.00 75.44 84 LEU A C 1
ATOM 521 O O . LEU A 1 104 ? 34.326 11.262 17.020 1.00 78.65 84 LEU A O 1
ATOM 526 N N . GLU A 1 105 ? 33.368 9.530 15.912 1.00 76.87 85 GLU A N 1
ATOM 527 C CA . GLU A 1 105 ? 32.313 9.280 16.921 1.00 76.52 85 GLU A CA 1
ATOM 528 C C . GLU A 1 105 ? 32.291 7.819 17.374 1.00 76.97 85 GLU A C 1
ATOM 529 O O . GLU A 1 105 ? 32.071 6.917 16.566 1.00 76.59 85 GLU A O 1
ATOM 535 N N . ASP A 1 106 ? 32.506 7.596 18.670 1.00 74.62 86 ASP A N 1
ATOM 536 C CA . ASP A 1 106 ? 32.487 6.253 19.233 1.00 71.93 86 ASP A CA 1
ATOM 537 C C . ASP A 1 106 ? 31.042 5.797 19.303 1.00 65.36 86 ASP A C 1
ATOM 538 O O . ASP A 1 106 ? 30.203 6.510 19.847 1.00 61.75 86 ASP A O 1
ATOM 543 N N . VAL A 1 107 ? 30.756 4.633 18.727 1.00 64.57 87 VAL A N 1
ATOM 544 C CA . VAL A 1 107 ? 29.440 3.990 18.866 1.00 68.66 87 VAL A CA 1
ATOM 545 C C . VAL A 1 107 ? 29.600 2.561 19.351 1.00 65.24 87 VAL A C 1
ATOM 546 O O . VAL A 1 107 ? 30.633 1.924 19.106 1.00 60.84 87 VAL A O 1
ATOM 550 N N . GLY A 1 108 ? 28.561 2.080 20.034 1.00 63.14 88 GLY A N 1
ATOM 551 C CA . GLY A 1 108 ? 28.507 0.730 20.561 1.00 61.31 88 GLY A CA 1
ATOM 552 C C . GLY A 1 108 ? 27.418 -0.050 19.889 1.00 57.39 88 GLY A C 1
ATOM 553 O O . GLY A 1 108 ? 26.597 0.514 19.179 1.00 52.99 88 GLY A O 1
ATOM 554 N N . PHE A 1 109 ? 27.422 -1.357 20.124 1.00 58.14 89 PHE A N 1
ATOM 555 C CA . PHE A 1 109 ? 26.512 -2.273 19.462 1.00 60.28 89 PHE A CA 1
ATOM 556 C C . PHE A 1 109 ? 25.900 -3.250 20.450 1.00 57.46 89 PHE A C 1
ATOM 557 O O . PHE A 1 109 ? 26.599 -4.090 21.011 1.00 54.81 89 PHE A O 1
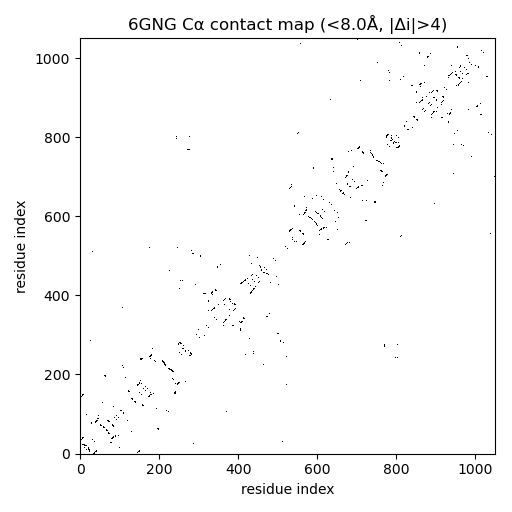ATOM 565 N N . PHE A 1 110 ? 24.588 -3.128 20.644 1.00 55.60 90 PHE A N 1
ATOM 566 C CA . PHE A 1 110 ? 23.841 -3.950 21.591 1.00 54.83 90 PHE A CA 1
ATOM 567 C C . PHE A 1 110 ? 23.068 -5.004 20.819 1.00 52.07 90 PHE A C 1
ATOM 568 O O . PHE A 1 110 ? 22.514 -4.715 19.770 1.00 49.74 90 PHE A O 1
ATOM 576 N N . HIS A 1 111 ? 23.014 -6.209 21.375 1.00 52.60 91 HIS A N 1
ATOM 577 C CA . HIS A 1 111 ? 22.596 -7.409 20.656 1.00 53.85 91 HIS A CA 1
ATOM 578 C C . HIS A 1 111 ? 21.500 -8.162 21.421 1.00 56.16 91 HIS A C 1
ATOM 579 O O . HIS A 1 111 ? 21.446 -8.118 22.650 1.00 58.97 91 HIS A O 1
ATOM 586 N N . ILE A 1 112 ? 20.620 -8.830 20.677 1.00 56.95 92 ILE A N 1
ATOM 587 C CA . ILE A 1 112 ? 19.589 -9.697 21.252 1.00 58.05 92 ILE A CA 1
ATOM 588 C C . ILE A 1 112 ? 19.089 -10.664 20.187 1.00 56.84 92 ILE A C 1
ATOM 589 O O . ILE A 1 112 ? 18.680 -10.231 19.114 1.00 58.22 92 ILE A O 1
ATOM 594 N N . THR A 1 113 ? 19.132 -11.963 20.481 1.00 55.61 93 THR A N 1
ATOM 595 C CA . THR A 1 113 ? 18.502 -12.976 19.631 1.00 55.67 93 THR A CA 1
ATOM 596 C C . THR A 1 113 ? 17.044 -13.133 20.061 1.00 54.82 93 THR A C 1
ATOM 597 O O . THR A 1 113 ? 16.777 -13.463 21.215 1.00 54.24 93 THR A O 1
ATOM 601 N N . SER A 1 114 ? 16.115 -12.871 19.138 1.00 56.73 94 SER A N 1
ATOM 602 C CA . SER A 1 114 ? 14.675 -13.061 19.374 1.00 58.28 94 SER A CA 1
ATOM 603 C C . SER A 1 114 ? 14.001 -13.587 18.108 1.00 60.01 94 SER A C 1
ATOM 604 O O . SER A 1 114 ? 14.006 -12.914 17.067 1.00 59.03 94 SER A O 1
ATOM 607 N N . LYS A 1 115 ? 13.427 -14.789 18.218 1.00 62.12 95 LYS A N 1
ATOM 608 C CA . LYS A 1 115 ? 12.735 -15.473 17.120 1.00 62.53 95 LYS A CA 1
ATOM 609 C C . LYS A 1 115 ? 13.697 -15.758 15.946 1.00 61.68 95 LYS A C 1
ATOM 610 O O . LYS A 1 115 ? 13.348 -15.580 14.775 1.00 61.91 95 LYS A O 1
ATOM 616 N N . GLY A 1 116 ? 14.913 -16.195 16.279 1.00 60.66 96 GLY A N 1
ATOM 617 C CA . GLY A 1 116 ? 15.935 -16.527 15.286 1.00 57.29 96 GLY A CA 1
ATOM 618 C C . GLY A 1 116 ? 16.513 -15.363 14.498 1.00 54.51 96 GLY A C 1
ATOM 619 O O . GLY A 1 116 ? 17.124 -15.586 13.462 1.00 54.37 96 GLY A O 1
ATOM 620 N N . VAL A 1 117 ? 16.340 -14.136 14.986 1.00 52.82 97 VAL A N 1
ATOM 621 C CA . VAL A 1 117 ? 16.758 -12.928 14.268 1.00 52.76 97 VAL A CA 1
ATOM 622 C C . VAL A 1 117 ? 17.658 -12.110 15.176 1.00 52.39 97 VAL A C 1
ATOM 623 O O . VAL A 1 117 ? 17.185 -11.502 16.129 1.00 52.54 97 VAL A O 1
ATOM 627 N N . ASP A 1 118 ? 18.947 -12.085 14.867 1.00 52.46 98 ASP A N 1
ATOM 628 C CA . ASP A 1 118 ? 19.918 -11.387 15.700 1.00 55.46 98 ASP A CA 1
ATOM 629 C C . ASP A 1 118 ? 19.781 -9.876 15.464 1.00 57.26 98 ASP A C 1
ATOM 630 O O . ASP A 1 118 ? 20.378 -9.320 14.552 1.00 59.47 98 ASP A O 1
ATOM 635 N N . ARG A 1 119 ? 18.974 -9.223 16.290 1.00 60.44 99 ARG A N 1
ATOM 636 C CA . ARG A 1 119 ? 18.701 -7.785 16.140 1.00 61.90 99 ARG A CA 1
ATOM 637 C C . ARG A 1 119 ? 19.856 -7.009 16.761 1.00 59.32 99 ARG A C 1
ATOM 638 O O . ARG A 1 119 ? 20.436 -7.465 17.746 1.00 60.97 99 ARG A O 1
ATOM 646 N N . ILE A 1 120 ? 20.191 -5.850 16.191 1.00 55.64 100 ILE A N 1
ATOM 647 C CA . ILE A 1 120 ? 21.292 -5.010 16.706 1.00 52.85 100 ILE A CA 1
ATOM 648 C C . ILE A 1 120 ? 20.899 -3.534 16.852 1.00 50.14 100 ILE A C 1
ATOM 649 O O . ILE A 1 120 ? 20.156 -2.984 16.034 1.00 47.05 100 ILE A O 1
ATOM 654 N N . PHE A 1 121 ? 21.414 -2.915 17.916 1.00 49.88 101 PHE A N 1
ATOM 655 C CA . PHE A 1 121 ? 21.038 -1.561 18.322 1.00 50.73 101 PHE A CA 1
ATOM 656 C C . PHE A 1 121 ? 22.265 -0.663 18.376 1.00 51.53 101 PHE A C 1
ATOM 657 O O . PHE A 1 121 ? 23.228 -0.970 19.080 1.00 50.49 101 PHE A O 1
ATOM 665 N N . ILE A 1 122 ? 22.214 0.451 17.647 1.00 53.99 102 ILE A N 1
ATOM 666 C CA . ILE A 1 122 ? 23.351 1.376 17.538 1.00 54.00 102 ILE A CA 1
ATOM 667 C C . ILE A 1 122 ? 23.288 2.382 18.694 1.00 53.69 102 ILE A C 1
ATOM 668 O O . ILE A 1 122 ? 22.381 3.219 18.745 1.00 52.15 102 ILE A O 1
ATOM 673 N N . ASP A 1 123 ? 24.259 2.286 19.605 1.00 54.38 103 ASP A N 1
ATOM 674 C CA . ASP A 1 123 ? 24.296 3.078 20.832 1.00 53.73 103 ASP A CA 1
ATOM 675 C C . ASP A 1 123 ? 25.083 4.364 20.601 1.00 51.57 103 ASP A C 1
ATOM 676 O O . ASP A 1 123 ? 26.257 4.306 20.220 1.00 48.39 103 ASP A O 1
ATOM 681 N N . HIS A 1 124 ? 24.440 5.512 20.830 1.00 51.69 104 HIS A N 1
ATOM 682 C CA . HIS A 1 124 ? 25.104 6.820 20.754 1.00 52.46 104 HIS A CA 1
ATOM 683 C C . HIS A 1 124 ? 24.221 7.914 21.374 1.00 53.16 104 HIS A C 1
ATOM 684 O O . HIS A 1 124 ? 23.007 7.863 21.217 1.00 51.31 104 HIS A O 1
ATOM 691 N N . PRO A 1 125 ? 24.830 8.911 22.055 1.00 56.12 105 PRO A N 1
ATOM 692 C CA . PRO A 1 125 ? 24.155 10.079 22.652 1.00 59.08 105 PRO A CA 1
ATOM 693 C C . PRO A 1 125 ? 23.088 10.818 21.837 1.00 62.36 105 PRO A C 1
ATOM 694 O O . PRO A 1 125 ? 22.169 11.384 22.421 1.00 63.99 105 PRO A O 1
ATOM 698 N N . TRP A 1 126 ? 23.222 10.846 20.518 1.00 66.29 106 TRP A N 1
ATOM 699 C CA . TRP A 1 126 ? 22.235 11.505 19.661 1.00 68.78 106 TRP A CA 1
ATOM 700 C C . TRP A 1 126 ? 20.919 10.725 19.574 1.00 67.51 106 TRP A C 1
ATOM 701 O O . TRP A 1 126 ? 19.862 11.321 19.338 1.00 69.42 106 TRP A O 1
ATOM 712 N N . PHE A 1 127 ? 20.991 9.404 19.758 1.00 64.94 107 PHE A N 1
ATOM 713 C CA . PHE A 1 127 ? 19.803 8.541 19.805 1.00 64.19 107 PHE A CA 1
ATOM 714 C C . PHE A 1 127 ? 19.285 8.283 21.217 1.00 66.85 107 PHE A C 1
ATOM 715 O O . PHE A 1 127 ? 18.086 8.454 21.485 1.00 68.48 107 PHE A O 1
ATOM 723 N N . LEU A 1 128 ? 20.186 7.870 22.105 1.00 66.70 108 LEU A N 1
ATOM 724 C CA . LEU A 1 128 ? 19.810 7.444 23.457 1.00 66.14 108 LEU A CA 1
ATOM 725 C C . LEU A 1 128 ? 19.346 8.625 24.325 1.00 66.25 108 LEU A C 1
ATOM 726 O O . LEU A 1 128 ? 18.256 8.585 24.910 1.00 61.89 108 LEU A O 1
ATOM 731 N N . ALA A 1 129 ? 20.162 9.677 24.373 1.00 68.97 109 ALA A N 1
ATOM 732 C CA . ALA A 1 129 ? 19.915 10.837 25.237 1.00 74.28 109 ALA A CA 1
ATOM 733 C C . ALA A 1 129 ? 19.034 11.905 24.578 1.00 78.38 109 ALA A C 1
ATOM 734 O O . ALA A 1 129 ? 19.376 13.097 24.575 1.00 79.27 109 ALA A O 1
ATOM 736 N N . LYS A 1 130 ? 17.884 11.481 24.053 1.00 82.03 110 LYS A N 1
ATOM 737 C CA . LYS A 1 130 ? 16.932 12.407 23.431 1.00 83.17 110 LYS A CA 1
ATOM 738 C C . LYS A 1 130 ? 15.927 12.826 24.486 1.00 82.50 110 LYS A C 1
ATOM 739 O O . LYS A 1 130 ? 15.931 12.290 25.593 1.00 77.15 110 LYS A O 1
ATOM 745 N N . VAL A 1 131 ? 15.066 13.779 24.129 1.00 88.31 111 VAL A N 1
ATOM 746 C CA . VAL A 1 131 ? 14.034 14.304 25.035 1.00 95.06 111 VAL A CA 1
ATOM 747 C C . VAL A 1 131 ? 13.289 13.119 25.666 1.00 100.80 111 VAL A C 1
ATOM 748 O O . VAL A 1 131 ? 12.998 12.120 25.001 1.00 97.63 111 VAL A O 1
ATOM 752 N N . TRP A 1 132 ? 13.010 13.259 26.956 1.00 105.43 112 TRP A N 1
ATOM 753 C CA . TRP A 1 132 ? 12.768 12.123 27.850 1.00 106.40 112 TRP A CA 1
ATOM 754 C C . TRP A 1 132 ? 11.288 11.695 27.838 1.00 106.06 112 TRP A C 1
ATOM 755 O O . TRP A 1 132 ? 10.507 12.161 26.993 1.00 99.09 112 TRP A O 1
ATOM 766 N N . GLY A 1 133 ? 10.895 10.829 28.770 1.00 106.77 113 GLY A N 1
ATOM 767 C CA . GLY A 1 133 ? 9.589 10.193 28.718 1.00 107.13 113 GLY A CA 1
ATOM 768 C C . GLY A 1 133 ? 9.629 9.052 27.721 1.00 108.57 113 GLY A C 1
ATOM 769 O O . GLY A 1 133 ? 8.817 9.001 26.793 1.00 113.47 113 GLY A O 1
ATOM 770 N N . ILE A 1 134 ? 10.627 8.180 27.884 1.00 105.96 114 ILE A N 1
ATOM 771 C CA . ILE A 1 134 ? 10.793 6.922 27.124 1.00 103.28 114 ILE A CA 1
ATOM 772 C C . ILE A 1 134 ? 10.773 6.993 25.575 1.00 102.25 114 ILE A C 1
ATOM 773 O O . ILE A 1 134 ? 10.723 5.958 24.916 1.00 102.50 114 ILE A O 1
ATOM 778 N N . THR A 1 135 ? 10.879 8.195 25.003 1.00 103.31 115 THR A N 1
ATOM 779 C CA . THR A 1 135 ? 10.730 8.421 23.551 1.00 105.22 115 THR A CA 1
ATOM 780 C C . THR A 1 135 ? 9.470 7.732 22.965 1.00 100.80 115 THR A C 1
ATOM 781 O O . THR A 1 135 ? 8.411 8.361 22.880 1.00 97.12 115 THR A O 1
ATOM 785 N N . GLY A 1 136 ? 9.575 6.450 22.596 1.00 97.60 116 GLY A N 1
ATOM 786 C CA . GLY A 1 136 ? 8.447 5.674 22.086 1.00 97.52 116 GLY A CA 1
ATOM 787 C C . GLY A 1 136 ? 7.923 6.166 20.751 1.00 96.94 116 GLY A C 1
ATOM 788 O O . GLY A 1 136 ? 8.230 5.602 19.708 1.00 98.21 116 GLY A O 1
ATOM 789 N N . ASN A 1 137 ? 7.086 7.198 20.807 1.00 95.19 117 ASN A N 1
ATOM 790 C CA . ASN A 1 137 ? 6.637 7.968 19.633 1.00 92.16 117 ASN A CA 1
ATOM 791 C C . ASN A 1 137 ? 7.559 9.201 19.688 1.00 91.59 117 ASN A C 1
ATOM 792 O O . ASN A 1 137 ? 8.271 9.368 20.685 1.00 87.60 117 ASN A O 1
ATOM 797 N N . LYS A 1 138 ? 7.667 9.990 18.621 1.00 90.08 118 LYS A N 1
ATOM 798 C CA . LYS A 1 138 ? 8.570 11.145 18.597 1.00 87.26 118 LYS A CA 1
ATOM 799 C C . LYS A 1 138 ? 10.075 10.757 18.504 1.00 81.78 118 LYS A C 1
ATOM 800 O O . LYS A 1 138 ? 10.981 11.507 18.872 1.00 84.94 118 LYS A O 1
ATOM 806 N N . LEU A 1 139 ? 10.324 9.612 17.881 1.00 72.99 119 LEU A N 1
ATOM 807 C CA . LEU A 1 139 ? 11.690 9.197 17.527 1.00 69.32 119 LEU A CA 1
ATOM 808 C C . LEU A 1 139 ? 12.427 10.257 16.711 1.00 68.61 119 LEU A C 1
ATOM 809 O O . LEU A 1 139 ? 13.593 10.534 16.978 1.00 71.72 119 LEU A O 1
ATOM 814 N N . TYR A 1 140 ? 11.728 10.855 15.748 1.00 67.77 120 TYR A N 1
ATOM 815 C CA . TYR A 1 140 ? 12.316 11.738 14.727 1.00 64.74 120 TYR A CA 1
ATOM 816 C C . TYR A 1 140 ? 12.100 13.235 14.989 1.00 64.86 120 TYR A C 1
ATOM 817 O O . TYR A 1 140 ? 12.639 14.067 14.278 1.00 63.96 120 TYR A O 1
ATOM 826 N N . GLY A 1 141 ? 11.318 13.571 16.009 1.00 67.07 121 GLY A N 1
ATOM 827 C CA . GLY A 1 141 ? 11.000 14.953 16.339 1.00 69.26 121 GLY A CA 1
ATOM 828 C C . GLY A 1 141 ? 10.596 15.138 17.785 1.00 72.56 121 GLY A C 1
ATOM 829 O O . GLY A 1 141 ? 10.430 14.168 18.505 1.00 71.37 121 GLY A O 1
ATOM 830 N N . ALA A 1 142 ? 10.466 16.389 18.211 1.00 75.43 122 ALA A N 1
ATOM 831 C CA . ALA A 1 142 ? 9.989 16.716 19.562 1.00 73.72 122 ALA A CA 1
ATOM 832 C C . ALA A 1 142 ? 8.463 16.717 19.567 1.00 70.38 122 ALA A C 1
ATOM 833 O O . ALA A 1 142 ? 7.836 16.015 20.349 1.00 64.46 122 ALA A O 1
ATOM 835 N N . LYS A 1 143 ? 7.885 17.505 18.663 1.00 72.21 123 LYS A N 1
ATOM 836 C CA . LYS A 1 143 ? 6.435 17.577 18.454 1.00 74.53 123 LYS A CA 1
ATOM 837 C C . LYS A 1 143 ? 6.102 16.610 17.299 1.00 76.17 123 LYS A C 1
ATOM 838 O O . LYS A 1 143 ? 6.793 15.601 17.129 1.00 79.80 123 LYS A O 1
ATOM 844 N N . THR A 1 144 ? 5.042 16.880 16.539 1.00 75.27 124 THR A N 1
ATOM 845 C CA . THR A 1 144 ? 4.774 16.151 15.297 1.00 75.44 124 THR A CA 1
ATOM 846 C C . THR A 1 144 ? 4.623 17.181 14.187 1.00 74.81 124 THR A C 1
ATOM 847 O O . THR A 1 144 ? 3.704 17.995 14.217 1.00 75.70 124 THR A O 1
ATOM 851 N N . GLY A 1 145 ? 5.532 17.131 13.217 1.00 73.78 125 GLY A N 1
ATOM 852 C CA . GLY A 1 145 ? 5.721 18.208 12.242 1.00 72.76 125 GLY A CA 1
ATOM 853 C C . GLY A 1 145 ? 7.054 18.920 12.427 1.00 72.28 125 GLY A C 1
ATOM 854 O O . GLY A 1 145 ? 7.527 19.590 11.516 1.00 71.22 125 GLY A O 1
ATOM 855 N N . VAL A 1 146 ? 7.654 18.767 13.608 1.00 73.22 126 VAL A N 1
ATOM 856 C CA . VAL A 1 146 ? 8.940 19.356 13.949 1.00 74.04 126 VAL A CA 1
ATOM 857 C C . VAL A 1 146 ? 9.955 18.232 14.111 1.00 73.96 126 VAL A C 1
ATOM 858 O O . VAL A 1 146 ? 9.786 17.385 14.989 1.00 70.36 126 VAL A O 1
ATOM 862 N N . ASP A 1 147 ? 11.006 18.245 13.291 1.00 75.67 127 ASP A N 1
ATOM 863 C CA . ASP A 1 147 ? 12.089 17.260 13.393 1.00 76.30 127 ASP A CA 1
ATOM 864 C C . ASP A 1 147 ? 13.303 17.783 14.153 1.00 75.36 127 ASP A C 1
ATOM 865 O O . ASP A 1 147 ? 13.510 18.991 14.250 1.00 74.73 127 ASP A O 1
ATOM 870 N N . TYR A 1 148 ? 14.109 16.847 14.654 1.00 74.71 128 TYR A N 1
ATOM 871 C CA . TYR A 1 148 ? 15.375 17.168 15.316 1.00 73.34 128 TYR A CA 1
ATOM 872 C C . TYR A 1 148 ? 16.426 17.583 14.275 1.00 70.27 128 TYR A C 1
ATOM 873 O O . TYR A 1 148 ? 16.598 16.885 13.266 1.00 69.15 128 TYR A O 1
ATOM 882 N N . PRO A 1 149 ? 17.135 18.711 14.510 1.00 65.63 129 PRO A N 1
ATOM 883 C CA . PRO A 1 149 ? 18.227 19.086 13.593 1.00 62.14 129 PRO A CA 1
ATOM 884 C C . PRO A 1 149 ? 19.436 18.146 13.512 1.00 58.95 129 PRO A C 1
ATOM 885 O O . PRO A 1 149 ? 20.312 18.388 12.692 1.00 57.40 129 PRO A O 1
ATOM 889 N N . ASP A 1 150 ? 19.494 17.110 14.354 1.00 59.14 130 ASP A N 1
ATOM 890 C CA . ASP A 1 150 ? 20.536 16.079 14.247 1.00 58.91 130 ASP A CA 1
ATOM 891 C C . ASP A 1 150 ? 20.313 15.061 13.139 1.00 57.21 130 ASP A C 1
ATOM 892 O O . ASP A 1 150 ? 21.279 14.438 12.694 1.00 56.30 130 ASP A O 1
ATOM 897 N N . ASN A 1 151 ? 19.058 14.889 12.707 1.00 56.48 131 ASN A N 1
ATOM 898 C CA . ASN A 1 151 ? 18.643 13.793 11.789 1.00 55.91 131 ASN A CA 1
ATOM 899 C C . ASN A 1 151 ? 19.568 13.498 10.595 1.00 57.42 131 ASN A C 1
ATOM 900 O O . ASN A 1 151 ? 19.827 12.326 10.297 1.00 56.07 131 ASN A O 1
ATOM 905 N N . PRO A 1 152 ? 20.052 14.552 9.901 1.00 57.75 132 PRO A N 1
ATOM 906 C CA . PRO A 1 152 ? 21.089 14.305 8.908 1.00 58.25 132 PRO A CA 1
ATOM 907 C C . PRO A 1 152 ? 22.226 13.451 9.477 1.00 58.55 132 PRO A C 1
ATOM 908 O O . PRO A 1 152 ? 22.445 12.326 9.012 1.00 53.58 132 PRO A O 1
ATOM 912 N N . MET A 1 153 ? 22.876 13.961 10.522 1.00 62.27 133 MET A N 1
ATOM 913 C CA . MET A 1 153 ? 24.058 13.324 11.099 1.00 64.53 133 MET A CA 1
ATOM 914 C C . MET A 1 153 ? 23.720 12.003 11.767 1.00 63.49 133 MET A C 1
ATOM 915 O O . MET A 1 153 ? 24.515 11.063 11.704 1.00 61.24 133 MET A O 1
ATOM 920 N N . ARG A 1 154 ? 22.552 11.936 12.405 1.00 64.28 134 ARG A N 1
ATOM 921 C CA . ARG A 1 154 ? 22.122 10.724 13.101 1.00 65.02 134 ARG A CA 1
ATOM 922 C C . ARG A 1 154 ? 22.015 9.560 12.141 1.00 65.74 134 ARG A C 1
ATOM 923 O O . ARG A 1 154 ? 22.616 8.510 12.367 1.00 66.88 134 ARG A O 1
ATOM 931 N N . PHE A 1 155 ? 21.261 9.754 11.066 1.00 64.14 135 PHE A N 1
ATOM 932 C CA . PHE A 1 155 ? 21.030 8.682 10.103 1.00 61.29 135 PHE A CA 1
ATOM 933 C C . PHE A 1 155 ? 22.160 8.537 9.088 1.00 58.02 135 PHE A C 1
ATOM 934 O O . PHE A 1 155 ? 22.277 7.505 8.438 1.00 56.08 135 PHE A O 1
ATOM 942 N N . ALA A 1 156 ? 23.008 9.554 8.978 1.00 57.24 136 ALA A N 1
ATOM 943 C CA . ALA A 1 156 ? 24.324 9.366 8.373 1.00 59.93 136 ALA A CA 1
ATOM 944 C C . ALA A 1 156 ? 25.164 8.406 9.225 1.00 61.11 136 ALA A C 1
ATOM 945 O O . ALA A 1 156 ? 25.769 7.464 8.696 1.00 62.00 136 ALA A O 1
ATOM 947 N N . LEU A 1 157 ? 25.187 8.667 10.539 1.00 59.46 137 LEU A N 1
ATOM 948 C CA . LEU A 1 157 ? 25.892 7.835 11.535 1.00 57.44 137 LEU A CA 1
ATOM 949 C C . LEU A 1 157 ? 25.313 6.423 11.593 1.00 57.08 137 LEU A C 1
ATOM 950 O O . LEU A 1 157 ? 26.048 5.426 11.581 1.00 57.08 137 LEU A O 1
ATOM 955 N N . MET A 1 158 ? 23.988 6.355 11.633 1.00 56.53 138 MET A N 1
ATOM 956 C CA . MET A 1 158 ? 23.272 5.091 11.738 1.00 58.18 138 MET A CA 1
ATOM 957 C C . MET A 1 158 ? 23.592 4.137 10.586 1.00 58.22 138 MET A C 1
ATOM 958 O O . MET A 1 158 ? 23.756 2.933 10.802 1.00 59.16 138 MET A O 1
ATOM 963 N N . CYS A 1 159 ? 23.671 4.686 9.374 1.00 57.40 139 CYS A N 1
ATOM 964 C CA . CYS A 1 159 ? 23.966 3.899 8.180 1.00 57.45 139 CYS A CA 1
ATOM 965 C C . CYS A 1 159 ? 25.382 3.338 8.185 1.00 54.53 139 CYS A C 1
ATOM 966 O O . CYS A 1 159 ? 25.573 2.124 8.078 1.00 52.63 139 CYS A O 1
ATOM 969 N N . GLN A 1 160 ? 26.366 4.225 8.318 1.00 53.72 140 GLN A N 1
ATOM 970 C CA . GLN A 1 160 ? 27.787 3.833 8.273 1.00 54.05 140 GLN A CA 1
ATOM 971 C C . GLN A 1 160 ? 28.068 2.749 9.305 1.00 54.09 140 GLN A C 1
ATOM 972 O O . GLN A 1 160 ? 28.737 1.752 9.006 1.00 53.55 140 GLN A O 1
ATOM 978 N N . ALA A 1 161 ? 27.521 2.961 10.506 1.00 52.19 141 ALA A N 1
ATOM 979 C CA . ALA A 1 161 ? 27.606 2.013 11.617 1.00 49.34 141 ALA A CA 1
ATOM 980 C C . ALA A 1 161 ? 27.005 0.651 11.278 1.00 47.85 141 ALA A C 1
ATOM 981 O O . ALA A 1 161 ? 27.558 -0.393 11.642 1.00 43.24 141 ALA A O 1
ATOM 983 N N . ALA A 1 162 ? 25.870 0.674 10.584 1.00 49.13 142 ALA A N 1
ATOM 984 C CA . ALA A 1 162 ? 25.201 -0.553 10.150 1.00 49.76 142 ALA A CA 1
ATOM 985 C C . ALA A 1 162 ? 26.075 -1.390 9.212 1.00 49.86 142 ALA A C 1
ATOM 986 O O . ALA A 1 162 ? 26.028 -2.619 9.263 1.00 47.76 142 ALA A O 1
ATOM 988 N N . LEU A 1 163 ? 26.867 -0.726 8.368 1.00 51.57 143 LEU A N 1
ATOM 989 C CA . LEU A 1 163 ? 27.797 -1.427 7.467 1.00 54.55 143 LEU A CA 1
ATOM 990 C C . LEU A 1 163 ? 28.966 -2.102 8.194 1.00 54.09 143 LEU A C 1
ATOM 991 O O . LEU A 1 163 ? 29.552 -3.042 7.663 1.00 52.66 143 LEU A O 1
ATOM 996 N N . GLU A 1 164 ? 29.304 -1.623 9.389 1.00 54.26 144 GLU A N 1
ATOM 997 C CA . GLU A 1 164 ? 30.320 -2.271 10.220 1.00 55.43 144 GLU A CA 1
ATOM 998 C C . GLU A 1 164 ? 29.863 -3.608 10.834 1.00 53.94 144 GLU A C 1
ATOM 999 O O . GLU A 1 164 ? 30.631 -4.579 10.854 1.00 52.55 144 GLU A O 1
ATOM 1005 N N . ALA A 1 165 ? 28.620 -3.654 11.311 1.00 52.48 145 ALA A N 1
ATOM 1006 C CA . ALA A 1 165 ? 28.112 -4.772 12.126 1.00 52.91 145 ALA A CA 1
ATOM 1007 C C . ALA A 1 165 ? 28.275 -6.188 11.564 1.00 52.75 145 ALA A C 1
ATOM 1008 O O . ALA A 1 165 ? 28.553 -7.127 12.321 1.00 51.12 145 ALA A O 1
ATOM 1010 N N . PRO A 1 166 ? 28.070 -6.363 10.250 1.00 53.95 146 PRO A N 1
ATOM 1011 C CA . PRO A 1 166 ? 28.292 -7.706 9.716 1.00 56.15 146 PRO A CA 1
ATOM 1012 C C . PRO A 1 166 ? 29.760 -8.150 9.755 1.00 57.57 146 PRO A C 1
ATOM 1013 O O . PRO A 1 166 ? 30.028 -9.347 9.875 1.00 55.85 146 PRO A O 1
ATOM 1017 N N . LEU A 1 167 ? 30.681 -7.188 9.665 1.00 60.02 147 LEU A N 1
ATOM 1018 C CA . LEU A 1 167 ? 32.120 -7.459 9.619 1.00 63.33 147 LEU A CA 1
ATOM 1019 C C . LEU A 1 167 ? 32.748 -7.751 10.975 1.00 68.97 147 LEU A C 1
ATOM 1020 O O . LEU A 1 167 ? 33.709 -8.530 11.037 1.00 71.13 147 LEU A O 1
ATOM 1025 N N . ARG A 1 168 ? 32.228 -7.124 12.036 1.00 71.36 148 ARG A N 1
ATOM 1026 C CA . ARG A 1 168 ? 32.977 -7.008 13.291 1.00 72.59 148 ARG A CA 1
ATOM 1027 C C . ARG A 1 168 ? 32.204 -7.370 14.575 1.00 73.19 148 ARG A C 1
ATOM 1028 O O . ARG A 1 168 ? 32.595 -6.973 15.684 1.00 72.39 148 ARG A O 1
ATOM 1036 N N . ILE A 1 169 ? 31.130 -8.142 14.436 1.00 74.21 149 ILE A N 1
ATOM 1037 C CA . ILE A 1 169 ? 30.325 -8.612 15.583 1.00 75.20 149 ILE A CA 1
ATOM 1038 C C . ILE A 1 169 ? 29.939 -10.093 15.380 1.00 76.88 149 ILE A C 1
ATOM 1039 O O . ILE A 1 169 ? 29.147 -10.400 14.482 1.00 81.25 149 ILE A O 1
ATOM 1044 N N . PRO A 1 170 ? 30.500 -11.005 16.208 1.00 73.60 150 PRO A N 1
ATOM 1045 C CA . PRO A 1 170 ? 30.190 -12.431 16.091 1.00 72.88 150 PRO A CA 1
ATOM 1046 C C . PRO A 1 170 ? 28.924 -12.828 16.845 1.00 72.42 150 PRO A C 1
ATOM 1047 O O . PRO A 1 170 ? 28.810 -12.547 18.034 1.00 72.81 150 PRO A O 1
ATOM 1051 N N . LEU A 1 171 ? 28.008 -13.499 16.154 1.00 73.17 151 LEU A N 1
ATOM 1052 C CA . LEU A 1 171 ? 26.698 -13.853 16.695 1.00 76.81 151 LEU A CA 1
ATOM 1053 C C . LEU A 1 171 ? 26.433 -15.350 16.494 1.00 78.29 151 LEU A C 1
ATOM 1054 O O . LEU A 1 171 ? 27.077 -15.964 15.648 1.00 78.28 151 LEU A O 1
ATOM 1059 N N . PRO A 1 172 ? 25.508 -15.961 17.247 1.00 82.94 152 PRO A N 1
ATOM 1060 C CA . PRO A 1 172 ? 24.704 -15.337 18.316 1.00 85.39 152 PRO A CA 1
ATOM 1061 C C . PRO A 1 172 ? 25.458 -14.968 19.600 1.00 87.51 152 PRO A C 1
ATOM 1062 O O . PRO A 1 172 ? 25.121 -13.968 20.241 1.00 84.95 152 PRO A O 1
ATOM 1066 N N . ASP A 1 173 ? 26.459 -15.772 19.960 1.00 91.29 153 ASP A N 1
ATOM 1067 C CA . ASP A 1 173 ? 27.284 -15.544 21.159 1.00 92.21 153 ASP A CA 1
ATOM 1068 C C . ASP A 1 173 ? 28.684 -15.054 20.768 1.00 90.53 153 ASP A C 1
ATOM 1069 O O . ASP A 1 173 ? 29.231 -15.512 19.761 1.00 89.37 153 ASP A O 1
ATOM 1074 N N . PRO A 1 174 ? 29.275 -14.133 21.565 1.00 89.15 154 PRO A N 1
ATOM 1075 C CA . PRO A 1 174 ? 30.644 -13.629 21.328 1.00 87.08 154 PRO A CA 1
ATOM 1076 C C . PRO A 1 174 ? 31.767 -14.654 21.069 1.00 84.81 154 PRO A C 1
ATOM 1077 O O . PRO A 1 174 ? 32.862 -14.239 20.688 1.00 82.36 154 PRO A O 1
ATOM 1081 N N . ALA A 1 175 ? 31.517 -15.947 21.298 1.00 84.35 155 ALA A N 1
ATOM 1082 C CA . ALA A 1 175 ? 32.390 -17.024 20.803 1.00 85.81 155 ALA A CA 1
ATOM 1083 C C . ALA A 1 175 ? 31.700 -17.811 19.679 1.00 87.48 155 ALA A C 1
ATOM 1084 O O . ALA A 1 175 ? 31.680 -19.048 19.688 1.00 90.14 155 ALA A O 1
ATOM 1086 N N . GLY A 1 176 ? 31.148 -17.077 18.710 1.00 88.88 156 GLY A N 1
ATOM 1087 C CA . GLY A 1 176 ? 30.457 -17.654 17.550 1.00 89.25 156 GLY A CA 1
ATOM 1088 C C . GLY A 1 176 ? 30.987 -17.052 16.261 1.00 89.07 156 GLY A C 1
ATOM 1089 O O . GLY A 1 176 ? 32.024 -16.382 16.262 1.00 88.48 156 GLY A O 1
ATOM 1090 N N . THR A 1 177 ? 30.264 -17.278 15.167 1.00 85.62 157 THR A N 1
ATOM 1091 C CA . THR A 1 177 ? 30.690 -16.796 13.833 1.00 84.06 157 THR A CA 1
ATOM 1092 C C . THR A 1 177 ? 30.306 -15.328 13.584 1.00 84.34 157 THR A C 1
ATOM 1093 O O . THR A 1 177 ? 29.377 -14.810 14.198 1.00 88.86 157 THR A O 1
ATOM 1097 N N . VAL A 1 178 ? 31.042 -14.686 12.676 1.00 80.62 158 VAL A N 1
ATOM 1098 C CA . VAL A 1 178 ? 30.795 -13.295 12.250 1.00 75.43 158 VAL A CA 1
ATOM 1099 C C . VAL A 1 178 ? 29.926 -13.310 10.992 1.00 71.83 158 VAL A C 1
ATOM 1100 O O . VAL A 1 178 ? 29.916 -14.304 10.266 1.00 69.18 158 VAL A O 1
ATOM 1104 N N . TYR A 1 179 ? 29.183 -12.233 10.746 1.00 72.35 159 TYR A N 1
ATOM 1105 C CA . TYR A 1 179 ? 28.259 -12.187 9.598 1.00 72.33 159 TYR A CA 1
ATOM 1106 C C . TYR A 1 179 ? 28.945 -12.189 8.220 1.00 71.84 159 TYR A C 1
ATOM 1107 O O . TYR A 1 179 ? 28.502 -12.902 7.327 1.00 68.43 159 TYR A O 1
ATOM 1116 N N . GLY A 1 180 ? 30.007 -11.404 8.052 1.00 73.63 160 GLY A N 1
ATOM 1117 C CA . GLY A 1 180 ? 30.820 -11.436 6.818 1.00 76.69 160 GLY A CA 1
ATOM 1118 C C . GLY A 1 180 ? 30.464 -10.429 5.726 1.00 77.10 160 GLY A C 1
ATOM 1119 O O . GLY A 1 180 ? 30.051 -9.308 6.027 1.00 74.63 160 GLY A O 1
ATOM 1120 N N . GLU A 1 181 ? 30.640 -10.837 4.460 1.00 78.61 161 GLU A N 1
ATOM 1121 C CA . GLU A 1 181 ? 30.529 -9.938 3.289 1.00 78.84 161 GLU A CA 1
ATOM 1122 C C . GLU A 1 181 ? 29.611 -10.368 2.130 1.00 77.47 161 GLU A C 1
ATOM 1123 O O . GLU A 1 181 ? 29.339 -9.538 1.259 1.00 76.56 161 GLU A O 1
ATOM 1129 N N . ASP A 1 182 ? 29.157 -11.627 2.087 1.00 79.86 162 ASP A N 1
ATOM 1130 C CA . ASP A 1 182 ? 28.217 -12.088 1.042 1.00 86.81 162 ASP A CA 1
ATOM 1131 C C . ASP A 1 182 ? 26.766 -11.934 1.537 1.00 89.34 162 ASP A C 1
ATOM 1132 O O . ASP A 1 182 ? 26.008 -12.905 1.672 1.00 94.21 162 ASP A O 1
ATOM 1137 N N . VAL A 1 183 ? 26.401 -10.668 1.747 1.00 83.81 163 VAL A N 1
ATOM 1138 C CA . VAL A 1 183 ? 25.262 -10.251 2.555 1.00 75.79 163 VAL A CA 1
ATOM 1139 C C . VAL A 1 183 ? 24.390 -9.308 1.746 1.00 70.85 163 VAL A C 1
ATOM 1140 O O . VAL A 1 183 ? 24.884 -8.304 1.233 1.00 71.13 163 VAL A O 1
ATOM 1144 N N . ILE A 1 184 ? 23.098 -9.605 1.659 1.00 66.75 164 ILE A N 1
ATOM 1145 C CA . ILE A 1 184 ? 22.146 -8.683 1.036 1.00 63.88 164 ILE A CA 1
ATOM 1146 C C . ILE A 1 184 ? 21.598 -7.724 2.106 1.00 58.56 164 ILE A C 1
ATOM 1147 O O . ILE A 1 184 ? 21.145 -8.158 3.160 1.00 56.36 164 ILE A O 1
ATOM 1152 N N . PHE A 1 185 ? 21.668 -6.419 1.829 1.00 55.42 165 PHE A N 1
ATOM 1153 C CA . PHE A 1 185 ? 21.174 -5.374 2.738 1.00 52.71 165 PHE A CA 1
ATOM 1154 C C . PHE A 1 185 ? 19.789 -4.916 2.310 1.00 52.38 165 PHE A C 1
ATOM 1155 O O . PHE A 1 185 ? 19.642 -4.356 1.224 1.00 55.81 165 PHE A O 1
ATOM 1163 N N . VAL A 1 186 ? 18.784 -5.146 3.156 1.00 49.23 166 VAL A N 1
ATOM 1164 C CA . VAL A 1 186 ? 17.443 -4.593 2.945 1.00 47.84 166 VAL A CA 1
ATOM 1165 C C . VAL A 1 186 ? 17.361 -3.286 3.727 1.00 46.22 166 VAL A C 1
ATOM 1166 O O . VAL A 1 186 ? 17.533 -3.284 4.936 1.00 46.50 166 VAL A O 1
ATOM 1170 N N . CYS A 1 187 ? 17.111 -2.178 3.037 1.00 47.48 167 CYS A N 1
ATOM 1171 C CA . CYS A 1 187 ? 17.155 -0.848 3.651 1.00 48.85 167 CYS A CA 1
ATOM 1172 C C . CYS A 1 187 ? 15.807 -0.162 3.489 1.00 48.82 167 CYS A C 1
ATOM 1173 O O . CYS A 1 187 ? 15.222 -0.181 2.411 1.00 50.14 167 CYS A O 1
ATOM 1176 N N . ASN A 1 188 ? 15.331 0.450 4.564 1.00 49.29 168 ASN A N 1
ATOM 1177 C CA . ASN A 1 188 ? 13.923 0.772 4.721 1.00 49.76 168 ASN A CA 1
ATOM 1178 C C . ASN A 1 188 ? 13.707 2.269 4.903 1.00 51.38 168 ASN A C 1
ATOM 1179 O O . ASN A 1 188 ? 14.103 2.837 5.916 1.00 51.54 168 ASN A O 1
ATOM 1184 N N . ASP A 1 189 ? 13.094 2.900 3.900 1.00 53.24 169 ASP A N 1
ATOM 1185 C CA . ASP A 1 189 ? 12.825 4.345 3.878 1.00 53.99 169 ASP A CA 1
ATOM 1186 C C . ASP A 1 189 ? 14.078 5.213 3.941 1.00 51.78 169 ASP A C 1
ATOM 1187 O O . ASP A 1 189 ? 15.195 4.697 3.989 1.00 48.28 169 ASP A O 1
ATOM 1192 N N . TRP A 1 190 ? 13.871 6.533 3.912 1.00 52.88 170 TRP A N 1
ATOM 1193 C CA . TRP A 1 190 ? 14.959 7.516 3.797 1.00 54.40 170 TRP A CA 1
ATOM 1194 C C . TRP A 1 190 ? 16.061 7.369 4.852 1.00 59.01 170 TRP A C 1
ATOM 1195 O O . TRP A 1 190 ? 17.240 7.609 4.567 1.00 60.08 170 TRP A O 1
ATOM 1206 N N . HIS A 1 191 ? 15.676 6.926 6.046 1.00 62.48 171 HIS A N 1
ATOM 1207 C CA . HIS A 1 191 ? 16.606 6.773 7.179 1.00 61.71 171 HIS A CA 1
ATOM 1208 C C . HIS A 1 191 ? 17.753 5.807 6.884 1.00 62.52 171 HIS A C 1
ATOM 1209 O O . HIS A 1 191 ? 18.862 5.996 7.380 1.00 62.21 171 HIS A O 1
ATOM 1216 N N . SER A 1 192 ? 17.469 4.765 6.100 1.00 62.60 172 SER A N 1
ATOM 1217 C CA . SER A 1 192 ? 18.495 3.832 5.628 1.00 62.53 172 SER A CA 1
ATOM 1218 C C . SER A 1 192 ? 18.686 3.935 4.103 1.00 59.49 172 SER A C 1
ATOM 1219 O O . SER A 1 192 ? 19.029 2.954 3.436 1.00 56.96 172 SER A O 1
ATOM 1222 N N . ALA A 1 193 ? 18.507 5.141 3.564 1.00 57.05 173 ALA A N 1
ATOM 1223 C CA . ALA A 1 193 ? 18.615 5.367 2.124 1.00 57.16 173 ALA A CA 1
ATOM 1224 C C . ALA A 1 193 ? 20.046 5.623 1.692 1.00 57.11 173 ALA A C 1
ATOM 1225 O O . ALA A 1 193 ? 20.315 5.656 0.477 1.00 56.32 173 ALA A O 1
ATOM 1227 N N . LEU A 1 194 ? 20.950 5.819 2.663 1.00 53.58 174 LEU A N 1
ATOM 1228 C CA . LEU A 1 194 ? 22.358 6.078 2.371 1.00 47.20 174 LEU A CA 1
ATOM 1229 C C . LEU A 1 194 ? 23.257 4.845 2.424 1.00 44.49 174 LEU A C 1
ATOM 1230 O O . LEU A 1 194 ? 24.419 4.965 2.055 1.00 44.09 174 LEU A O 1
ATOM 1235 N N . VAL A 1 195 ? 22.756 3.666 2.814 1.00 42.28 175 VAL A N 1
ATOM 1236 C CA . VAL A 1 195 ? 23.651 2.489 2.824 1.00 43.51 175 VAL A CA 1
ATOM 1237 C C . VAL A 1 195 ? 24.042 2.013 1.409 1.00 45.49 175 VAL A C 1
ATOM 1238 O O . VAL A 1 195 ? 25.163 1.545 1.239 1.00 46.86 175 VAL A O 1
ATOM 1242 N N . PRO A 1 196 ? 23.143 2.137 0.393 1.00 48.60 176 PRO A N 1
ATOM 1243 C CA . PRO A 1 196 ? 23.616 1.759 -0.951 1.00 48.08 176 PRO A CA 1
ATOM 1244 C C . PRO A 1 196 ? 24.816 2.602 -1.382 1.00 49.00 176 PRO A C 1
ATOM 1245 O O . PRO A 1 196 ? 25.813 2.050 -1.850 1.00 48.93 176 PRO A O 1
ATOM 1249 N N . ILE A 1 197 ? 24.726 3.916 -1.170 1.00 49.60 177 ILE A N 1
ATOM 1250 C CA . ILE A 1 197 ? 25.793 4.849 -1.551 1.00 49.29 177 ILE A CA 1
ATOM 1251 C C . ILE A 1 197 ? 27.009 4.862 -0.598 1.00 48.41 177 ILE A C 1
ATOM 1252 O O . ILE A 1 197 ? 28.117 5.073 -1.072 1.00 50.13 177 ILE A O 1
ATOM 1257 N N . TYR A 1 198 ? 26.835 4.642 0.713 1.00 47.69 178 TYR A N 1
ATOM 1258 C CA . TYR A 1 198 ? 28.007 4.418 1.606 1.00 47.47 178 TYR A CA 1
ATOM 1259 C C . TYR A 1 198 ? 28.674 3.097 1.274 1.00 48.41 178 TYR A C 1
ATOM 1260 O O . TYR A 1 198 ? 29.887 2.995 1.361 1.00 51.03 178 TYR A O 1
ATOM 1269 N N . LEU A 1 199 ? 27.889 2.090 0.904 1.00 50.37 179 LEU A N 1
ATOM 1270 C CA . LEU A 1 199 ? 28.441 0.787 0.557 1.00 52.94 179 LEU A CA 1
ATOM 1271 C C . LEU A 1 199 ? 29.394 0.926 -0.620 1.00 55.25 179 LEU A C 1
ATOM 1272 O O . LEU A 1 199 ? 30.571 0.597 -0.497 1.00 56.14 179 LEU A O 1
ATOM 1277 N N . LYS A 1 200 ? 28.895 1.454 -1.736 1.00 59.75 180 LYS A N 1
ATOM 1278 C CA . LYS A 1 200 ? 29.692 1.563 -2.974 1.00 61.85 180 LYS A CA 1
ATOM 1279 C C . LYS A 1 200 ? 30.857 2.549 -2.853 1.00 60.41 180 LYS A C 1
ATOM 1280 O O . LYS A 1 200 ? 31.991 2.208 -3.185 1.00 60.94 180 LYS A O 1
ATOM 1286 N N . ALA A 1 201 ? 30.572 3.748 -2.348 1.00 58.70 181 ALA A N 1
ATOM 1287 C CA . ALA A 1 201 ? 31.552 4.844 -2.316 1.00 56.85 181 ALA A CA 1
ATOM 1288 C C . ALA A 1 201 ? 32.683 4.677 -1.295 1.00 55.87 181 ALA A C 1
ATOM 1289 O O . ALA A 1 201 ? 33.775 5.215 -1.503 1.00 60.55 181 ALA A O 1
ATOM 1291 N N . ASN A 1 202 ? 32.427 3.969 -0.196 1.00 52.48 182 ASN A N 1
ATOM 1292 C CA . ASN A 1 202 ? 33.455 3.729 0.811 1.00 51.36 182 ASN A CA 1
ATOM 1293 C C . ASN A 1 202 ? 33.945 2.282 0.839 1.00 53.01 182 ASN A C 1
ATOM 1294 O O . ASN A 1 202 ? 35.142 2.059 0.803 1.00 57.72 182 ASN A O 1
ATOM 1299 N N . TYR A 1 203 ? 33.046 1.305 0.873 1.00 54.67 183 TYR A N 1
ATOM 1300 C CA . TYR A 1 203 ? 33.429 -0.085 1.200 1.00 56.43 183 TYR A CA 1
ATOM 1301 C C . TYR A 1 203 ? 33.880 -0.933 0.003 1.00 56.70 183 TYR A C 1
ATOM 1302 O O . TYR A 1 203 ? 34.902 -1.624 0.080 1.00 56.90 183 TYR A O 1
ATOM 1311 N N . LYS A 1 204 ? 33.111 -0.883 -1.086 1.00 56.38 184 LYS A N 1
ATOM 1312 C CA . LYS A 1 204 ? 33.419 -1.660 -2.308 1.00 55.43 184 LYS A CA 1
ATOM 1313 C C . LYS A 1 204 ? 34.650 -1.132 -3.053 1.00 54.13 184 LYS A C 1
ATOM 1314 O O . LYS A 1 204 ? 35.342 -1.897 -3.732 1.00 50.66 184 LYS A O 1
ATOM 1320 N N . THR A 1 205 ? 34.901 0.170 -2.916 1.00 55.45 185 THR A N 1
ATOM 1321 C CA . THR A 1 205 ? 36.153 0.794 -3.330 1.00 57.38 185 THR A CA 1
ATOM 1322 C C . THR A 1 205 ? 37.372 0.013 -2.825 1.00 61.94 185 THR A C 1
ATOM 1323 O O . THR A 1 205 ? 38.289 -0.277 -3.596 1.00 66.93 185 THR A O 1
ATOM 1327 N N . ARG A 1 206 ? 37.356 -0.345 -1.541 1.00 63.14 186 ARG A N 1
ATOM 1328 C CA . ARG A 1 206 ? 38.478 -1.032 -0.903 1.00 64.55 186 ARG A CA 1
ATOM 1329 C C . ARG A 1 206 ? 38.391 -2.570 -0.903 1.00 64.12 186 ARG A C 1
ATOM 1330 O O . ARG A 1 206 ? 39.045 -3.217 -0.091 1.00 63.31 186 ARG A O 1
ATOM 1338 N N . GLY A 1 207 ? 37.603 -3.148 -1.803 1.00 67.11 187 GLY A N 1
ATOM 1339 C CA . GLY A 1 207 ? 37.629 -4.595 -2.043 1.00 69.75 187 GLY A CA 1
ATOM 1340 C C . GLY A 1 207 ? 36.933 -5.469 -1.012 1.00 72.02 187 GLY A C 1
ATOM 1341 O O . GLY A 1 207 ? 37.426 -6.550 -0.676 1.00 74.05 187 GLY A O 1
ATOM 1342 N N . LEU A 1 208 ? 35.794 -5.004 -0.509 1.00 72.13 188 LEU A N 1
ATOM 1343 C CA . LEU A 1 208 ? 34.946 -5.808 0.370 1.00 70.36 188 LEU A CA 1
ATOM 1344 C C . LEU A 1 208 ? 33.491 -5.419 0.187 1.00 70.50 188 LEU A C 1
ATOM 1345 O O . LEU A 1 208 ? 33.193 -4.332 -0.300 1.00 69.78 188 LEU A O 1
ATOM 1350 N N . TYR A 1 209 ? 32.598 -6.319 0.593 1.00 73.46 189 TYR A N 1
ATOM 1351 C CA . TYR A 1 209 ? 31.174 -6.274 0.218 1.00 76.49 189 TYR A CA 1
ATOM 1352 C C . TYR A 1 209 ? 31.022 -6.211 -1.311 1.00 79.10 189 TYR A C 1
ATOM 1353 O O . TYR A 1 209 ? 30.130 -5.536 -1.843 1.00 78.70 189 TYR A O 1
ATOM 1362 N N . GLN A 1 210 ? 31.883 -6.930 -2.021 1.00 81.93 190 GLN A N 1
ATOM 1363 C CA . GLN A 1 210 ? 31.845 -6.923 -3.476 1.00 84.52 190 GLN A CA 1
ATOM 1364 C C . GLN A 1 210 ? 30.679 -7.778 -3.960 1.00 84.50 190 GLN A C 1
ATOM 1365 O O . GLN A 1 210 ? 29.860 -7.320 -4.759 1.00 83.77 190 GLN A O 1
ATOM 1371 N N . ASN A 1 211 ? 30.580 -8.995 -3.426 1.00 84.39 191 ASN A N 1
ATOM 1372 C CA . ASN A 1 211 ? 29.420 -9.871 -3.673 1.00 85.50 191 ASN A CA 1
ATOM 1373 C C . ASN A 1 211 ? 28.081 -9.324 -3.127 1.00 83.34 191 ASN A C 1
ATOM 1374 O O . ASN A 1 211 ? 27.012 -9.731 -3.591 1.00 79.59 191 ASN A O 1
ATOM 1379 N N . ALA A 1 212 ? 28.154 -8.429 -2.137 1.00 81.46 192 ALA A N 1
ATOM 1380 C CA . ALA A 1 212 ? 26.970 -7.832 -1.506 1.00 75.00 192 ALA A CA 1
ATOM 1381 C C . ALA A 1 212 ? 26.173 -6.935 -2.449 1.00 69.11 192 ALA A C 1
ATOM 1382 O O . ALA A 1 212 ? 26.752 -6.115 -3.177 1.00 63.88 192 ALA A O 1
ATOM 1384 N N . LYS A 1 213 ? 24.850 -7.104 -2.420 1.00 65.95 193 LYS A N 1
ATOM 1385 C CA . LYS A 1 213 ? 23.928 -6.221 -3.122 1.00 66.25 193 LYS A CA 1
ATOM 1386 C C . LYS A 1 213 ? 22.993 -5.533 -2.140 1.00 62.48 193 LYS A C 1
ATOM 1387 O O . LYS A 1 213 ? 22.863 -5.941 -0.987 1.00 62.10 193 LYS A O 1
ATOM 1393 N N . SER A 1 214 ? 22.352 -4.477 -2.630 1.00 57.82 194 SER A N 1
ATOM 1394 C CA . SER A 1 214 ? 21.543 -3.573 -1.834 1.00 52.78 194 SER A CA 1
ATOM 1395 C C . SER A 1 214 ? 20.130 -3.497 -2.410 1.00 51.05 194 SER A C 1
ATOM 1396 O O . SER A 1 214 ? 19.954 -3.159 -3.577 1.00 52.22 194 SER A O 1
ATOM 1399 N N . ILE A 1 215 ? 19.128 -3.823 -1.598 1.00 50.68 195 ILE A N 1
ATOM 1400 C CA . ILE A 1 215 ? 17.717 -3.615 -1.959 1.00 49.72 195 ILE A CA 1
ATOM 1401 C C . ILE A 1 215 ? 17.172 -2.458 -1.150 1.00 50.69 195 ILE A C 1
ATOM 1402 O O . ILE A 1 215 ? 17.393 -2.386 0.060 1.00 53.48 195 ILE A O 1
ATOM 1407 N N . PHE A 1 216 ? 16.460 -1.557 -1.816 1.00 49.22 196 PHE A N 1
ATOM 1408 C CA . PHE A 1 216 ? 15.745 -0.504 -1.126 1.00 50.37 196 PHE A CA 1
ATOM 1409 C C . PHE A 1 216 ? 14.302 -0.959 -0.971 1.00 51.53 196 PHE A C 1
ATOM 1410 O O . PHE A 1 216 ? 13.788 -1.662 -1.837 1.00 53.14 196 PHE A O 1
ATOM 1418 N N . LEU A 1 217 ? 13.656 -0.547 0.121 1.00 54.00 197 LEU A N 1
ATOM 1419 C CA . LEU A 1 217 ? 12.257 -0.907 0.406 1.00 56.10 197 LEU A CA 1
ATOM 1420 C C . LEU A 1 217 ? 11.441 0.325 0.811 1.00 54.85 197 LEU A C 1
ATOM 1421 O O . LEU A 1 217 ? 11.560 0.817 1.933 1.00 54.23 197 LEU A O 1
ATOM 1426 N N . LEU A 1 218 ? 10.609 0.810 -0.106 1.00 54.46 198 LEU A N 1
ATOM 1427 C CA . LEU A 1 218 ? 9.833 2.020 0.133 1.00 57.06 198 LEU A CA 1
ATOM 1428 C C . LEU A 1 218 ? 8.568 1.691 0.928 1.00 59.69 198 LEU A C 1
ATOM 1429 O O . LEU A 1 218 ? 7.678 1.002 0.425 1.00 62.89 198 LEU A O 1
ATOM 1434 N N . HIS A 1 219 ? 8.502 2.158 2.174 1.00 60.97 199 HIS A N 1
ATOM 1435 C CA . HIS A 1 219 ? 7.255 2.120 2.940 1.00 59.54 199 HIS A CA 1
ATOM 1436 C C . HIS A 1 219 ? 6.474 3.421 2.748 1.00 59.84 199 HIS A C 1
ATOM 1437 O O . HIS A 1 219 ? 5.259 3.434 2.913 1.00 58.11 199 HIS A O 1
ATOM 1444 N N . ASN A 1 220 ? 7.160 4.513 2.409 1.00 60.68 200 ASN A N 1
ATOM 1445 C CA . ASN A 1 220 ? 6.482 5.777 2.156 1.00 61.61 200 ASN A CA 1
ATOM 1446 C C . ASN A 1 220 ? 7.296 6.685 1.256 1.00 61.77 200 ASN A C 1
ATOM 1447 O O . ASN A 1 220 ? 8.513 6.784 1.406 1.00 67.74 200 ASN A O 1
ATOM 1452 N N . ILE A 1 221 ? 6.593 7.364 0.352 1.00 59.76 201 ILE A N 1
ATOM 1453 C CA . ILE A 1 221 ? 7.205 8.232 -0.665 1.00 59.31 201 ILE A CA 1
ATOM 1454 C C . ILE A 1 221 ? 7.400 9.691 -0.216 1.00 58.55 201 ILE A C 1
ATOM 1455 O O . ILE A 1 221 ? 8.381 10.309 -0.616 1.00 57.69 201 ILE A O 1
ATOM 1460 N N . ILE A 1 222 ? 6.487 10.239 0.592 1.00 58.72 202 ILE A N 1
ATOM 1461 C CA . ILE A 1 222 ? 6.590 11.661 1.022 1.00 59.71 202 ILE A CA 1
ATOM 1462 C C . ILE A 1 222 ? 7.779 11.974 1.934 1.00 59.55 202 ILE A C 1
ATOM 1463 O O . ILE A 1 222 ? 8.216 13.129 1.992 1.00 60.23 202 ILE A O 1
ATOM 1468 N N . TYR A 1 223 ? 8.284 10.961 2.642 1.00 57.94 203 TYR A N 1
ATOM 1469 C CA . TYR A 1 223 ? 9.424 11.131 3.543 1.00 56.43 203 TYR A CA 1
ATOM 1470 C C . TYR A 1 223 ? 10.700 10.710 2.815 1.00 54.10 203 TYR A C 1
ATOM 1471 O O . TYR A 1 223 ? 10.977 9.510 2.667 1.00 51.98 203 TYR A O 1
ATOM 1480 N N . GLN A 1 224 ? 11.456 11.720 2.358 1.00 53.02 204 GLN A N 1
ATOM 1481 C CA . GLN A 1 224 ? 12.596 11.546 1.428 1.00 53.76 204 GLN A CA 1
ATOM 1482 C C . GLN A 1 224 ? 13.985 11.956 1.961 1.00 52.92 204 GLN A C 1
ATOM 1483 O O . GLN A 1 224 ? 14.980 11.793 1.256 1.00 52.26 204 GLN A O 1
ATOM 1489 N N . GLY A 1 225 ? 14.064 12.481 3.181 1.00 53.02 205 GLY A N 1
ATOM 1490 C CA . GLY A 1 225 ? 15.326 12.984 3.728 1.00 52.10 205 GLY A CA 1
ATOM 1491 C C . GLY A 1 225 ? 15.852 14.185 2.972 1.00 52.49 205 GLY A C 1
ATOM 1492 O O . GLY A 1 225 ? 17.019 14.201 2.555 1.00 54.62 205 GLY A O 1
ATOM 1493 N N . ARG A 1 226 ? 14.980 15.182 2.789 1.00 50.72 206 ARG A N 1
ATOM 1494 C CA . ARG A 1 226 ? 15.323 16.419 2.096 1.00 50.80 206 ARG A CA 1
ATOM 1495 C C . ARG A 1 226 ? 15.878 17.426 3.085 1.00 50.65 206 ARG A C 1
ATOM 1496 O O . ARG A 1 226 ? 15.149 17.901 3.941 1.00 50.60 206 ARG A O 1
ATOM 1504 N N . PHE A 1 227 ? 17.164 17.746 2.949 1.00 52.58 207 PHE A N 1
ATOM 1505 C CA . PHE A 1 227 ? 17.885 18.586 3.914 1.00 54.18 207 PHE A CA 1
ATOM 1506 C C . PHE A 1 227 ? 18.633 19.706 3.208 1.00 57.11 207 PHE A C 1
ATOM 1507 O O . PHE A 1 227 ? 18.895 19.597 2.009 1.00 55.81 207 PHE A O 1
ATOM 1515 N N . PRO A 1 228 ? 18.974 20.793 3.937 1.00 61.66 208 PRO A N 1
ATOM 1516 C CA . PRO A 1 228 ? 19.779 21.853 3.308 1.00 64.30 208 PRO A CA 1
ATOM 1517 C C . PRO A 1 228 ? 21.153 21.373 2.825 1.00 64.20 208 PRO A C 1
ATOM 1518 O O . PRO A 1 228 ? 21.732 20.440 3.392 1.00 59.49 208 PRO A O 1
ATOM 1522 N N . LEU A 1 229 ? 21.652 22.041 1.791 1.00 66.81 209 LEU A N 1
ATOM 1523 C CA . LEU A 1 229 ? 22.839 21.598 1.054 1.00 70.34 209 LEU A CA 1
ATOM 1524 C C . LEU A 1 229 ? 24.125 21.692 1.885 1.00 72.26 209 LEU A C 1
ATOM 1525 O O . LEU A 1 229 ? 25.066 20.921 1.672 1.00 76.92 209 LEU A O 1
ATOM 1530 N N . GLU A 1 230 ? 24.148 22.617 2.846 1.00 70.91 210 GLU A N 1
ATOM 1531 C CA . GLU A 1 230 ? 25.304 22.792 3.744 1.00 67.95 210 GLU A CA 1
ATOM 1532 C C . GLU A 1 230 ? 25.554 21.629 4.716 1.00 64.44 210 GLU A C 1
ATOM 1533 O O . GLU A 1 230 ? 26.628 21.558 5.307 1.00 66.96 210 GLU A O 1
ATOM 1539 N N . PHE A 1 231 ? 24.590 20.720 4.871 1.00 61.56 211 PHE A N 1
ATOM 1540 C CA . PHE A 1 231 ? 24.817 19.447 5.588 1.00 61.30 211 PHE A CA 1
ATOM 1541 C C . PHE A 1 231 ? 25.667 18.424 4.818 1.00 61.46 211 PHE A C 1
ATOM 1542 O O . PHE A 1 231 ? 26.039 17.391 5.385 1.00 59.53 211 PHE A O 1
ATOM 1550 N N . TRP A 1 232 ? 25.953 18.685 3.540 1.00 63.15 212 TRP A N 1
ATOM 1551 C CA . TRP A 1 232 ? 26.797 17.792 2.710 1.00 63.73 212 TRP A CA 1
ATOM 1552 C C . TRP A 1 232 ? 28.148 17.384 3.337 1.00 62.46 212 TRP A C 1
ATOM 1553 O O . TRP A 1 232 ? 28.439 16.186 3.426 1.00 62.91 212 TRP A O 1
ATOM 1564 N N . PRO A 1 233 ? 28.983 18.368 3.736 1.00 62.73 213 PRO A N 1
ATOM 1565 C CA . PRO A 1 233 ? 30.266 18.054 4.371 1.00 64.43 213 PRO A CA 1
ATOM 1566 C C . PRO A 1 233 ? 30.163 17.034 5.502 1.00 65.27 213 PRO A C 1
ATOM 1567 O O . PRO A 1 233 ? 30.985 16.116 5.586 1.00 66.45 213 PRO A O 1
ATOM 1571 N N . ALA A 1 234 ? 29.133 17.177 6.330 1.00 63.39 214 ALA A N 1
ATOM 1572 C CA . ALA A 1 234 ? 28.934 16.296 7.477 1.00 63.46 214 ALA A CA 1
ATOM 1573 C C . ALA A 1 234 ? 28.663 14.815 7.163 1.00 62.52 214 ALA A C 1
ATOM 1574 O O . ALA A 1 234 ? 28.721 13.986 8.068 1.00 65.53 214 ALA A O 1
ATOM 1576 N N . LEU A 1 235 ? 28.377 14.470 5.909 1.00 60.16 215 LEU A N 1
ATOM 1577 C CA . LEU A 1 235 ? 28.025 13.093 5.568 1.00 58.35 215 LEU A CA 1
ATOM 1578 C C . LEU A 1 235 ? 29.226 12.168 5.425 1.00 57.06 215 LEU A C 1
ATOM 1579 O O . LEU A 1 235 ? 29.111 10.982 5.706 1.00 58.95 215 LEU A O 1
ATOM 1584 N N . ASN A 1 236 ? 30.368 12.705 5.000 1.00 55.99 216 ASN A N 1
ATOM 1585 C CA . ASN A 1 236 ? 31.600 11.911 4.811 1.00 54.66 216 ASN A CA 1
ATOM 1586 C C . ASN A 1 236 ? 31.460 10.862 3.696 1.00 54.36 216 ASN A C 1
ATOM 1587 O O . ASN A 1 236 ? 31.864 9.697 3.837 1.00 53.16 216 ASN A O 1
ATOM 1592 N N . LEU A 1 237 ? 30.862 11.304 2.594 1.00 54.54 217 LEU A N 1
ATOM 1593 C CA . LEU A 1 237 ? 30.890 10.581 1.336 1.00 54.50 217 LEU A CA 1
ATOM 1594 C C . LEU A 1 237 ? 31.920 11.285 0.451 1.00 54.51 217 LEU A C 1
ATOM 1595 O O . LEU A 1 237 ? 32.125 12.494 0.583 1.00 55.10 217 LEU A O 1
ATOM 1600 N N . PRO A 1 238 ? 32.568 10.536 -0.460 1.00 54.92 218 PRO A N 1
ATOM 1601 C CA . PRO A 1 238 ? 33.442 11.136 -1.462 1.00 54.98 218 PRO A CA 1
ATOM 1602 C C . PRO A 1 238 ? 32.750 12.238 -2.257 1.00 56.69 218 PRO A C 1
ATOM 1603 O O . PRO A 1 238 ? 31.518 12.251 -2.356 1.00 59.20 218 PRO A O 1
ATOM 1607 N N . GLU A 1 239 ? 33.547 13.142 -2.823 1.00 57.07 219 GLU A N 1
ATOM 1608 C CA . GLU A 1 239 ? 33.015 14.301 -3.548 1.00 57.04 219 GLU A CA 1
ATOM 1609 C C . GLU A 1 239 ? 32.382 13.932 -4.905 1.00 54.08 219 GLU A C 1
ATOM 1610 O O . GLU A 1 239 ? 31.555 14.690 -5.424 1.00 53.24 219 GLU A O 1
ATOM 1616 N N . ALA A 1 240 ? 32.763 12.782 -5.468 1.00 50.66 220 ALA A N 1
ATOM 1617 C CA . ALA A 1 240 ? 32.103 12.240 -6.662 1.00 49.75 220 ALA A CA 1
ATOM 1618 C C . ALA A 1 240 ? 30.623 11.958 -6.413 1.00 49.60 220 ALA A C 1
ATOM 1619 O O . ALA A 1 240 ? 29.774 12.276 -7.244 1.00 50.44 220 ALA A O 1
ATOM 1621 N N . ALA A 1 241 ? 30.323 11.389 -5.248 1.00 49.83 221 ALA A N 1
ATOM 1622 C CA . ALA A 1 241 ? 28.954 11.039 -4.868 1.00 49.36 221 ALA A CA 1
ATOM 1623 C C . ALA A 1 241 ? 28.045 12.217 -4.449 1.00 49.16 221 ALA A C 1
ATOM 1624 O O . ALA A 1 241 ? 26.882 11.986 -4.130 1.00 50.06 221 ALA A O 1
ATOM 1626 N N . LYS A 1 242 ? 28.542 13.459 -4.444 1.00 49.15 222 LYS A N 1
ATOM 1627 C CA . LYS A 1 242 ? 27.683 14.635 -4.202 1.00 50.43 222 LYS A CA 1
ATOM 1628 C C . LYS A 1 242 ? 26.589 14.816 -5.265 1.00 51.75 222 LYS A C 1
ATOM 1629 O O . LYS A 1 242 ? 25.501 15.323 -4.964 1.00 51.76 222 LYS A O 1
ATOM 1635 N N . LYS A 1 243 ? 26.896 14.417 -6.501 1.00 54.72 223 LYS A N 1
ATOM 1636 C CA . LYS A 1 243 ? 25.968 14.527 -7.636 1.00 56.79 223 LYS A CA 1
ATOM 1637 C C . LYS A 1 243 ? 24.640 13.794 -7.436 1.00 56.04 223 LYS A C 1
ATOM 1638 O O . LYS A 1 243 ? 23.602 14.249 -7.921 1.00 55.03 223 LYS A O 1
ATOM 1644 N N . ASP A 1 244 ? 24.693 12.676 -6.725 1.00 55.25 224 ASP A N 1
ATOM 1645 C CA . ASP A 1 244 ? 23.512 11.848 -6.462 1.00 55.56 224 ASP A CA 1
ATOM 1646 C C . ASP A 1 244 ? 22.632 12.362 -5.327 1.00 55.10 224 ASP A C 1
ATOM 1647 O O . ASP A 1 244 ? 21.447 12.054 -5.286 1.00 56.57 224 ASP A O 1
ATOM 1652 N N . LEU A 1 245 ? 23.205 13.131 -4.408 1.00 54.04 225 LEU A N 1
ATOM 1653 C CA . LEU A 1 245 ? 22.413 13.731 -3.339 1.00 53.12 225 LEU A CA 1
ATOM 1654 C C . LEU A 1 245 ? 21.783 15.055 -3.769 1.00 52.51 225 LEU A C 1
ATOM 1655 O O . LEU A 1 245 ? 20.651 15.323 -3.400 1.00 52.17 225 LEU A O 1
ATOM 1660 N N . VAL A 1 246 ? 22.499 15.878 -4.533 1.00 53.18 226 VAL A N 1
ATOM 1661 C CA . VAL A 1 246 ? 21.974 17.202 -4.913 1.00 56.32 226 VAL A CA 1
ATOM 1662 C C . VAL A 1 246 ? 20.654 17.053 -5.693 1.00 57.81 226 VAL A C 1
ATOM 1663 O O . VAL A 1 246 ? 20.511 16.129 -6.496 1.00 59.72 226 VAL A O 1
ATOM 1667 N N . PHE A 1 247 ? 19.709 17.957 -5.437 1.00 57.26 227 PHE A N 1
ATOM 1668 C CA . PHE A 1 247 ? 18.315 17.807 -5.879 1.00 56.94 227 PHE A CA 1
ATOM 1669 C C . PHE A 1 247 ? 17.618 19.170 -5.972 1.00 60.95 227 PHE A C 1
ATOM 1670 O O . PHE A 1 247 ? 17.874 20.063 -5.157 1.00 58.72 227 PHE A O 1
ATOM 1678 N N . GLU A 1 248 ? 16.721 19.315 -6.947 1.00 66.06 228 GLU A N 1
ATOM 1679 C CA . GLU A 1 248 ? 16.019 20.577 -7.175 1.00 70.23 228 GLU A CA 1
ATOM 1680 C C . GLU A 1 248 ? 14.493 20.434 -7.155 1.00 68.78 228 GLU A C 1
ATOM 1681 O O . GLU A 1 248 ? 13.926 19.590 -7.847 1.00 66.61 228 GLU A O 1
ATOM 1687 N N . SER A 1 249 ? 13.845 21.277 -6.353 1.00 69.18 229 SER A N 1
ATOM 1688 C CA . SER A 1 249 ? 12.381 21.344 -6.277 1.00 71.27 229 SER A CA 1
ATOM 1689 C C . SER A 1 249 ? 11.941 22.688 -5.706 1.00 70.52 229 SER A C 1
ATOM 1690 O O . SER A 1 249 ? 12.757 23.464 -5.207 1.00 70.94 229 SER A O 1
ATOM 1693 N N . CYS A 1 250 ? 10.644 22.953 -5.797 1.00 69.47 230 CYS A N 1
ATOM 1694 C CA . CYS A 1 250 ? 10.045 24.155 -5.235 1.00 70.56 230 CYS A CA 1
ATOM 1695 C C . CYS A 1 250 ? 9.420 23.897 -3.873 1.00 69.56 230 CYS A C 1
ATOM 1696 O O . CYS A 1 250 ? 8.982 24.828 -3.213 1.00 68.59 230 CYS A O 1
ATOM 1699 N N . PHE A 1 251 ? 9.369 22.627 -3.470 1.00 67.48 231 PHE A N 1
ATOM 1700 C CA . PHE A 1 251 ? 8.778 22.219 -2.209 1.00 63.93 231 PHE A CA 1
ATOM 1701 C C . PHE A 1 251 ? 9.906 21.698 -1.344 1.00 63.36 231 PHE A C 1
ATOM 1702 O O . PHE A 1 251 ? 10.540 20.710 -1.685 1.00 58.45 231 PHE A O 1
ATOM 1710 N N . ALA A 1 252 ? 10.177 22.410 -0.251 1.00 67.07 232 ALA A N 1
ATOM 1711 C CA . ALA A 1 252 ? 11.122 21.975 0.776 1.00 70.07 232 ALA A CA 1
ATOM 1712 C C . ALA A 1 252 ? 10.350 21.781 2.065 1.00 67.49 232 ALA A C 1
ATOM 1713 O O . ALA A 1 252 ? 9.410 22.532 2.329 1.00 69.32 232 ALA A O 1
ATOM 1715 N N . PRO A 1 253 ? 10.754 20.791 2.890 1.00 65.93 233 PRO A N 1
ATOM 1716 C CA . PRO A 1 253 ? 10.125 20.655 4.201 1.00 68.30 233 PRO A CA 1
ATOM 1717 C C . PRO A 1 253 ? 10.508 21.869 5.046 1.00 69.48 233 PRO A C 1
ATOM 1718 O O . PRO A 1 253 ? 11.392 22.628 4.635 1.00 69.21 233 PRO A O 1
ATOM 1722 N N . PRO A 1 254 ? 9.848 22.074 6.198 1.00 70.97 234 PRO A N 1
ATOM 1723 C CA . PRO A 1 254 ? 10.049 23.336 6.922 1.00 71.63 234 PRO A CA 1
ATOM 1724 C C . PRO A 1 254 ? 11.489 23.560 7.415 1.00 69.91 234 PRO A C 1
ATOM 1725 O O . PRO A 1 254 ? 12.247 22.589 7.546 1.00 64.84 234 PRO A O 1
ATOM 1729 N N . PRO A 1 255 ? 11.870 24.826 7.694 1.00 72.43 235 PRO A N 1
ATOM 1730 C CA . PRO A 1 255 ? 13.244 25.093 8.153 1.00 73.94 235 PRO A CA 1
ATOM 1731 C C . PRO A 1 255 ? 13.559 24.360 9.461 1.00 74.75 235 PRO A C 1
ATOM 1732 O O . PRO A 1 255 ? 12.754 24.397 10.384 1.00 74.51 235 PRO A O 1
ATOM 1736 N N . LEU A 1 256 ? 14.705 23.683 9.509 1.00 75.30 236 LEU A N 1
ATOM 1737 C CA . LEU A 1 256 ? 14.993 22.723 10.572 1.00 74.55 236 LEU A CA 1
ATOM 1738 C C . LEU A 1 256 ? 15.514 23.426 11.825 1.00 74.16 236 LEU A C 1
ATOM 1739 O O . LEU A 1 256 ? 16.660 23.235 12.216 1.00 74.86 236 LEU A O 1
ATOM 1744 N N . ASP A 1 257 ? 14.654 24.218 12.457 1.00 74.91 237 ASP A N 1
ATOM 1745 C CA . ASP A 1 257 ? 15.045 25.117 13.561 1.00 75.43 237 ASP A CA 1
ATOM 1746 C C . ASP A 1 257 ? 14.480 24.689 14.918 1.00 76.33 237 ASP A C 1
ATOM 1747 O O . ASP A 1 257 ? 15.220 24.550 15.897 1.00 77.20 237 ASP A O 1
ATOM 1752 N N . GLY A 1 258 ? 13.173 24.458 14.965 1.00 75.97 238 GLY A N 1
ATOM 1753 C CA . GLY A 1 258 ? 12.473 24.158 16.204 1.00 74.68 238 GLY A CA 1
ATOM 1754 C C . GLY A 1 258 ? 10.981 24.402 16.052 1.00 77.73 238 GLY A C 1
ATOM 1755 O O . GLY A 1 258 ? 10.200 23.464 15.938 1.00 76.66 238 GLY A O 1
ATOM 1756 N N . ILE A 1 259 ? 10.589 25.670 15.971 1.00 83.72 239 ILE A N 1
ATOM 1757 C CA . ILE A 1 259 ? 9.150 26.011 16.059 1.00 88.90 239 ILE A CA 1
ATOM 1758 C C . ILE A 1 259 ? 8.338 25.836 14.758 1.00 91.02 239 ILE A C 1
ATOM 1759 O O . ILE A 1 259 ? 7.155 25.505 14.836 1.00 93.14 239 ILE A O 1
ATOM 1764 N N . SER A 1 260 ? 8.952 26.049 13.591 1.00 91.83 240 SER A N 1
ATOM 1765 C CA . SER A 1 260 ? 8.194 26.103 12.324 1.00 91.18 240 SER A CA 1
ATOM 1766 C C . SER A 1 260 ? 7.853 24.712 11.772 1.00 92.99 240 SER A C 1
ATOM 1767 O O . SER A 1 260 ? 8.641 23.762 11.900 1.00 91.20 240 SER A O 1
ATOM 1770 N N . GLU A 1 261 ? 6.669 24.611 11.156 1.00 95.39 241 GLU A N 1
ATOM 1771 C CA . GLU A 1 261 ? 6.205 23.386 10.478 1.00 97.83 241 GLU A CA 1
ATOM 1772 C C . GLU A 1 261 ? 5.350 23.739 9.252 1.00 95.07 241 GLU A C 1
ATOM 1773 O O . GLU A 1 261 ? 4.327 23.127 8.989 1.00 94.63 241 GLU A O 1
ATOM 1779 N N . GLN A 1 262 ? 5.822 24.716 8.472 1.00 91.74 242 GLN A N 1
ATOM 1780 C CA . GLN A 1 262 ? 5.149 25.151 7.259 1.00 89.01 242 GLN A CA 1
ATOM 1781 C C . GLN A 1 262 ? 6.125 25.052 6.073 1.00 87.05 242 GLN A C 1
ATOM 1782 O O . GLN A 1 262 ? 6.960 25.942 5.876 1.00 91.69 242 GLN A O 1
ATOM 1788 N N . PRO A 1 263 ? 6.057 23.941 5.308 1.00 81.88 243 PRO A N 1
ATOM 1789 C CA . PRO A 1 263 ? 6.875 23.788 4.116 1.00 79.59 243 PRO A CA 1
ATOM 1790 C C . PRO A 1 263 ? 6.872 25.023 3.212 1.00 79.03 243 PRO A C 1
ATOM 1791 O O . PRO A 1 263 ? 5.855 25.348 2.604 1.00 78.62 243 PRO A O 1
ATOM 1795 N N . ILE A 1 264 ? 8.002 25.728 3.197 1.00 81.28 244 ILE A N 1
ATOM 1796 C CA . ILE A 1 264 ? 8.249 26.829 2.249 1.00 82.67 244 ILE A CA 1
ATOM 1797 C C . ILE A 1 264 ? 8.056 26.398 0.785 1.00 84.71 244 ILE A C 1
ATOM 1798 O O . ILE A 1 264 ? 8.336 25.244 0.431 1.00 84.61 244 ILE A O 1
ATOM 1803 N N . ILE A 1 265 ? 7.554 27.316 -0.050 1.00 87.76 245 ILE A N 1
ATOM 1804 C CA . ILE A 1 265 ? 7.309 27.046 -1.487 1.00 88.19 245 ILE A CA 1
ATOM 1805 C C . ILE A 1 265 ? 7.748 28.223 -2.370 1.00 90.40 245 ILE A C 1
ATOM 1806 O O . ILE A 1 265 ? 7.071 29.250 -2.440 1.00 89.92 245 ILE A O 1
ATOM 1811 N N . SER A 1 266 ? 8.880 28.050 -3.048 1.00 94.80 246 SER A N 1
ATOM 1812 C CA . SER A 1 266 ? 9.451 29.069 -3.919 1.00 97.18 246 SER A CA 1
ATOM 1813 C C . SER A 1 266 ? 8.955 28.905 -5.354 1.00 97.23 246 SER A C 1
ATOM 1814 O O . SER A 1 266 ? 8.481 27.840 -5.736 1.00 96.48 246 SER A O 1
ATOM 1817 N N . LEU A 1 267 ? 9.060 29.972 -6.141 1.00 96.86 247 LEU A N 1
ATOM 1818 C CA . LEU A 1 267 ? 8.676 29.938 -7.558 1.00 95.43 247 LEU A CA 1
ATOM 1819 C C . LEU A 1 267 ? 9.771 29.248 -8.383 1.00 91.48 247 LEU A C 1
ATOM 1820 O O . LEU A 1 267 ? 9.507 28.263 -9.061 1.00 89.37 247 LEU A O 1
ATOM 1825 N N . LYS A 1 268 ? 10.992 29.766 -8.316 1.00 89.31 248 LYS A N 1
ATOM 1826 C CA . LYS A 1 268 ? 12.162 29.068 -8.886 1.00 88.04 248 LYS A CA 1
ATOM 1827 C C . LYS A 1 268 ? 12.571 27.934 -7.937 1.00 86.81 248 LYS A C 1
ATOM 1828 O O . LYS A 1 268 ? 12.610 28.134 -6.728 1.00 87.88 248 LYS A O 1
ATOM 1834 N N . PRO A 1 269 ? 12.870 26.742 -8.480 1.00 83.84 249 PRO A N 1
ATOM 1835 C CA . PRO A 1 269 ? 13.190 25.613 -7.617 1.00 85.63 249 PRO A CA 1
ATOM 1836 C C . PRO A 1 269 ? 14.503 25.800 -6.857 1.00 86.88 249 PRO A C 1
ATOM 1837 O O . PRO A 1 269 ? 15.454 26.351 -7.398 1.00 90.60 249 PRO A O 1
ATOM 1841 N N . MET A 1 270 ? 14.526 25.335 -5.617 1.00 87.71 250 MET A N 1
ATOM 1842 C CA . MET A 1 270 ? 15.673 25.476 -4.727 1.00 90.07 250 MET A CA 1
ATOM 1843 C C . MET A 1 270 ? 16.664 24.334 -4.928 1.00 86.77 250 MET A C 1
ATOM 1844 O O . MET A 1 270 ? 16.303 23.283 -5.455 1.00 87.67 250 MET A O 1
ATOM 1849 N N . ALA A 1 271 ? 17.897 24.541 -4.470 1.00 80.94 251 ALA A N 1
ATOM 1850 C CA . ALA A 1 271 ? 18.876 23.467 -4.328 1.00 77.22 251 ALA A CA 1
ATOM 1851 C C . ALA A 1 271 ? 18.831 22.942 -2.892 1.00 74.46 251 ALA A C 1
ATOM 1852 O O . ALA A 1 271 ? 18.783 23.724 -1.941 1.00 74.00 251 ALA A O 1
ATOM 1854 N N . MET A 1 272 ? 18.840 21.619 -2.747 1.00 70.24 252 MET A N 1
ATOM 1855 C CA . MET A 1 272 ? 18.829 20.957 -1.434 1.00 65.22 252 MET A CA 1
ATOM 1856 C C . MET A 1 272 ? 19.294 19.503 -1.592 1.00 64.39 252 MET A C 1
ATOM 1857 O O . MET A 1 272 ? 19.643 19.084 -2.699 1.00 66.71 252 MET A O 1
ATOM 1862 N N . MET A 1 273 ? 19.311 18.743 -0.496 1.00 61.04 253 MET A N 1
ATOM 1863 C CA . MET A 1 273 ? 19.684 17.320 -0.525 1.00 58.50 253 MET A CA 1
ATOM 1864 C C . MET A 1 273 ? 18.457 16.425 -0.625 1.00 53.46 253 MET A C 1
ATOM 1865 O O . MET A 1 273 ? 17.331 16.888 -0.485 1.00 53.31 253 MET A O 1
ATOM 1870 N N . ASN A 1 274 ? 18.694 15.141 -0.873 1.00 49.73 254 ASN A N 1
ATOM 1871 C CA . ASN A 1 274 ? 17.628 14.147 -0.956 1.00 50.48 254 ASN A CA 1
ATOM 1872 C C . ASN A 1 274 ? 18.208 12.740 -0.832 1.00 51.12 254 ASN A C 1
ATOM 1873 O O . ASN A 1 274 ? 18.654 12.141 -1.815 1.00 53.70 254 ASN A O 1
ATOM 1878 N N . PHE A 1 275 ? 18.182 12.215 0.389 1.00 51.00 255 PHE A N 1
ATOM 1879 C CA . PHE A 1 275 ? 18.716 10.880 0.678 1.00 50.66 255 PHE A CA 1
ATOM 1880 C C . PHE A 1 275 ? 18.022 9.808 -0.131 1.00 48.87 255 PHE A C 1
ATOM 1881 O O . PHE A 1 275 ? 18.663 8.857 -0.562 1.00 49.48 255 PHE A O 1
ATOM 1889 N N . LEU A 1 276 ? 16.714 9.974 -0.329 1.00 48.40 256 LEU A N 1
ATOM 1890 C CA . LEU A 1 276 ? 15.885 8.961 -0.973 1.00 46.24 256 LEU A CA 1
ATOM 1891 C C . LEU A 1 276 ? 16.224 8.794 -2.442 1.00 47.30 256 LEU A C 1
ATOM 1892 O O . LEU A 1 276 ? 16.251 7.666 -2.939 1.00 50.28 256 LEU A O 1
ATOM 1897 N N . GLN A 1 277 ? 16.504 9.894 -3.137 1.00 45.56 257 GLN A N 1
ATOM 1898 C CA . GLN A 1 277 ? 16.899 9.783 -4.537 1.00 44.71 257 GLN A CA 1
ATOM 1899 C C . GLN A 1 277 ? 18.185 8.941 -4.644 1.00 42.98 257 GLN A C 1
ATOM 1900 O O . GLN A 1 277 ? 18.256 8.031 -5.461 1.00 40.78 257 GLN A O 1
ATOM 1906 N N . ALA A 1 278 ? 19.157 9.207 -3.775 1.00 43.58 258 ALA A N 1
ATOM 1907 C CA . ALA A 1 278 ? 20.423 8.452 -3.725 1.00 46.35 258 ALA A CA 1
ATOM 1908 C C . ALA A 1 278 ? 20.239 6.980 -3.329 1.00 47.87 258 ALA A C 1
ATOM 1909 O O . ALA A 1 278 ? 21.081 6.126 -3.634 1.00 47.51 258 ALA A O 1
ATOM 1911 N N . GLY A 1 279 ? 19.158 6.701 -2.603 1.00 48.18 259 GLY A N 1
ATOM 1912 C CA . GLY A 1 279 ? 18.690 5.336 -2.388 1.00 47.37 259 GLY A CA 1
ATOM 1913 C C . GLY A 1 279 ? 18.246 4.711 -3.697 1.00 45.00 259 GLY A C 1
ATOM 1914 O O . GLY A 1 279 ? 18.671 3.609 -4.030 1.00 43.18 259 GLY A O 1
ATOM 1915 N N . PHE A 1 280 ? 17.405 5.428 -4.444 1.00 44.59 260 PHE A N 1
ATOM 1916 C CA . PHE A 1 280 ? 16.939 4.955 -5.749 1.00 44.53 260 PHE A CA 1
ATOM 1917 C C . PHE A 1 280 ? 18.083 4.819 -6.763 1.00 48.53 260 PHE A C 1
ATOM 1918 O O . PHE A 1 280 ? 18.130 3.833 -7.502 1.00 48.72 260 PHE A O 1
ATOM 1926 N N . ILE A 1 281 ? 19.006 5.783 -6.788 1.00 52.57 261 ILE A N 1
ATOM 1927 C CA . ILE A 1 281 ? 20.115 5.745 -7.743 1.00 53.03 261 ILE A CA 1
ATOM 1928 C C . ILE A 1 281 ? 20.960 4.475 -7.541 1.00 53.04 261 ILE A C 1
ATOM 1929 O O . ILE A 1 281 ? 21.174 3.727 -8.494 1.00 56.76 261 ILE A O 1
ATOM 1934 N N . HIS A 1 282 ? 21.401 4.212 -6.309 1.00 50.06 262 HIS A N 1
ATOM 1935 C CA . HIS A 1 282 ? 22.384 3.149 -6.064 1.00 49.92 262 HIS A CA 1
ATOM 1936 C C . HIS A 1 282 ? 21.846 1.800 -5.589 1.00 48.78 262 HIS A C 1
ATOM 1937 O O . HIS A 1 282 ? 22.621 0.846 -5.439 1.00 48.72 262 HIS A O 1
ATOM 1944 N N . ALA A 1 283 ? 20.539 1.701 -5.365 1.00 48.25 263 ALA A N 1
ATOM 1945 C CA . ALA A 1 283 ? 19.949 0.430 -4.949 1.00 48.65 263 ALA A CA 1
ATOM 1946 C C . ALA A 1 283 ? 19.985 -0.550 -6.111 1.00 49.50 263 ALA A C 1
ATOM 1947 O O . ALA A 1 283 ? 19.590 -0.208 -7.218 1.00 51.79 263 ALA A O 1
ATOM 1949 N N . ASP A 1 284 ? 20.441 -1.768 -5.848 1.00 49.14 264 ASP A N 1
ATOM 1950 C CA . ASP A 1 284 ? 20.493 -2.808 -6.866 1.00 50.07 264 ASP A CA 1
ATOM 1951 C C . ASP A 1 284 ? 19.093 -3.399 -7.174 1.00 51.39 264 ASP A C 1
ATOM 1952 O O . ASP A 1 284 ? 18.954 -4.208 -8.087 1.00 53.86 264 ASP A O 1
ATOM 1957 N N . ARG A 1 285 ? 18.066 -2.997 -6.414 1.00 52.86 265 ARG A N 1
ATOM 1958 C CA . ARG A 1 285 ? 16.645 -3.260 -6.739 1.00 51.25 265 ARG A CA 1
ATOM 1959 C C . ARG A 1 285 ? 15.750 -2.394 -5.845 1.00 47.85 265 ARG A C 1
ATOM 1960 O O . ARG A 1 285 ? 16.089 -2.182 -4.684 1.00 47.80 265 ARG A O 1
ATOM 1968 N N . ILE A 1 286 ? 14.620 -1.903 -6.358 1.00 46.11 266 ILE A N 1
ATOM 1969 C CA . ILE A 1 286 ? 13.617 -1.207 -5.510 1.00 46.07 266 ILE A CA 1
ATOM 1970 C C . ILE A 1 286 ? 12.407 -2.121 -5.278 1.00 46.35 266 ILE A C 1
ATOM 1971 O O . ILE A 1 286 ? 11.870 -2.678 -6.229 1.00 49.11 266 ILE A O 1
ATOM 1976 N N . CYS A 1 287 ? 11.988 -2.272 -4.022 1.00 44.71 267 CYS A N 1
ATOM 1977 C CA . CYS A 1 287 ? 10.700 -2.889 -3.688 1.00 45.50 267 CYS A CA 1
ATOM 1978 C C . CYS A 1 287 ? 9.817 -1.850 -3.019 1.00 46.29 267 CYS A C 1
ATOM 1979 O O . CYS A 1 287 ? 10.285 -0.771 -2.643 1.00 47.65 267 CYS A O 1
ATOM 1982 N N . THR A 1 288 ? 8.534 -2.171 -2.896 1.00 46.51 268 THR A N 1
ATOM 1983 C CA . THR A 1 288 ? 7.602 -1.360 -2.108 1.00 48.07 268 THR A CA 1
ATOM 1984 C C . THR A 1 288 ? 6.529 -2.276 -1.506 1.00 50.66 268 THR A C 1
ATOM 1985 O O . THR A 1 288 ? 6.549 -3.489 -1.741 1.00 50.29 268 THR A O 1
ATOM 1989 N N . VAL A 1 289 ? 5.597 -1.694 -0.751 1.00 52.80 269 VAL A N 1
ATOM 1990 C CA . VAL A 1 289 ? 4.740 -2.464 0.174 1.00 53.66 269 VAL A CA 1
ATOM 1991 C C . VAL A 1 289 ? 3.312 -2.754 -0.333 1.00 55.16 269 VAL A C 1
ATOM 1992 O O . VAL A 1 289 ? 2.406 -2.998 0.474 1.00 54.15 269 VAL A O 1
ATOM 1996 N N . SER A 1 290 ? 3.127 -2.756 -1.657 1.00 57.48 270 SER A N 1
ATOM 1997 C CA . SER A 1 290 ? 1.808 -2.947 -2.275 1.00 58.95 270 SER A CA 1
ATOM 1998 C C . SER A 1 290 ? 1.917 -2.879 -3.810 1.00 60.36 270 SER A C 1
ATOM 1999 O O . SER A 1 290 ? 2.561 -1.961 -4.332 1.00 59.70 270 SER A O 1
ATOM 2002 N N . PRO A 1 291 ? 1.308 -3.853 -4.531 1.00 62.93 271 PRO A N 1
ATOM 2003 C CA . PRO A 1 291 ? 1.199 -3.799 -6.002 1.00 62.20 271 PRO A CA 1
ATOM 2004 C C . PRO A 1 291 ? 0.551 -2.521 -6.539 1.00 59.48 271 PRO A C 1
ATOM 2005 O O . PRO A 1 291 ? 1.049 -1.934 -7.505 1.00 59.82 271 PRO A O 1
ATOM 2009 N N . GLN A 1 292 ? -0.547 -2.106 -5.912 1.00 56.30 272 GLN A N 1
ATOM 2010 C CA . GLN A 1 292 ? -1.257 -0.875 -6.280 1.00 54.64 272 GLN A CA 1
ATOM 2011 C C . GLN A 1 292 ? -0.417 0.372 -6.000 1.00 52.65 272 GLN A C 1
ATOM 2012 O O . GLN A 1 292 ? -0.365 1.274 -6.822 1.00 51.62 272 GLN A O 1
ATOM 2018 N N . PHE A 1 293 ? 0.223 0.425 -4.834 1.00 52.15 273 PHE A N 1
ATOM 2019 C CA . PHE A 1 293 ? 1.074 1.560 -4.461 1.00 49.36 273 PHE A CA 1
ATOM 2020 C C . PHE A 1 293 ? 2.310 1.650 -5.350 1.00 48.18 273 PHE A C 1
ATOM 2021 O O . PHE A 1 293 ? 2.723 2.743 -5.732 1.00 47.83 273 PHE A O 1
ATOM 2029 N N . ALA A 1 294 ? 2.894 0.505 -5.681 1.00 47.64 274 ALA A N 1
ATOM 2030 C CA . ALA A 1 294 ? 3.971 0.459 -6.665 1.00 49.30 274 ALA A CA 1
ATOM 2031 C C . ALA A 1 294 ? 3.557 1.195 -7.940 1.00 50.05 274 ALA A C 1
ATOM 2032 O O . ALA A 1 294 ? 4.328 1.991 -8.475 1.00 54.48 274 ALA A O 1
ATOM 2034 N N . ALA A 1 295 ? 2.332 0.945 -8.398 1.00 47.92 275 ALA A N 1
ATOM 2035 C CA . ALA A 1 295 ? 1.796 1.617 -9.585 1.00 47.01 275 ALA A CA 1
ATOM 2036 C C . ALA A 1 295 ? 1.664 3.131 -9.394 1.00 45.51 275 ALA A C 1
ATOM 2037 O O . ALA A 1 295 ? 1.972 3.898 -10.301 1.00 45.16 275 ALA A O 1
ATOM 2039 N N . GLU A 1 296 ? 1.231 3.543 -8.210 1.00 45.16 276 GLU A N 1
ATOM 2040 C CA . GLU A 1 296 ? 0.964 4.953 -7.921 1.00 46.41 276 GLU A CA 1
ATOM 2041 C C . GLU A 1 296 ? 2.227 5.801 -7.818 1.00 44.27 276 GLU A C 1
ATOM 2042 O O . GLU A 1 296 ? 2.172 7.006 -8.041 1.00 41.57 276 GLU A O 1
ATOM 2048 N N . VAL A 1 297 ? 3.355 5.175 -7.486 1.00 44.99 277 VAL A N 1
ATOM 2049 C CA . VAL A 1 297 ? 4.647 5.875 -7.358 1.00 47.18 277 VAL A CA 1
ATOM 2050 C C . VAL A 1 297 ? 5.317 6.091 -8.726 1.00 47.40 277 VAL A C 1
ATOM 2051 O O . VAL A 1 297 ? 5.900 7.148 -8.986 1.00 46.09 277 VAL A O 1
ATOM 2055 N N . ALA A 1 298 ? 5.230 5.084 -9.591 1.00 47.71 278 ALA A N 1
ATOM 2056 C CA . ALA A 1 298 ? 5.664 5.210 -10.985 1.00 47.39 278 ALA A CA 1
ATOM 2057 C C . ALA A 1 298 ? 4.809 6.193 -11.802 1.00 46.94 278 ALA A C 1
ATOM 2058 O O . ALA A 1 298 ? 5.293 6.738 -12.786 1.00 50.06 278 ALA A O 1
ATOM 2060 N N . SER A 1 299 ? 3.561 6.421 -11.386 1.00 45.67 279 SER A N 1
ATOM 2061 C CA . SER A 1 299 ? 2.580 7.180 -12.166 1.00 45.33 279 SER A CA 1
ATOM 2062 C C . SER A 1 299 ? 2.908 8.640 -12.494 1.00 47.18 279 SER A C 1
ATOM 2063 O O . SER A 1 299 ? 2.343 9.176 -13.443 1.00 50.40 279 SER A O 1
ATOM 2066 N N . GLY A 1 300 ? 3.776 9.298 -11.732 1.00 47.20 280 GLY A N 1
ATOM 2067 C CA . GLY A 1 300 ? 4.127 10.694 -12.046 1.00 48.94 280 GLY A CA 1
ATOM 2068 C C . GLY A 1 300 ? 4.492 11.526 -10.832 1.00 50.67 280 GLY A C 1
ATOM 2069 O O . GLY A 1 300 ? 4.592 10.983 -9.729 1.00 52.77 280 GLY A O 1
ATOM 2070 N N . PRO A 1 301 ? 4.670 12.856 -11.015 1.00 50.09 281 PRO A N 1
ATOM 2071 C CA . PRO A 1 301 ? 5.209 13.664 -9.929 1.00 49.73 281 PRO A CA 1
ATOM 2072 C C . PRO A 1 301 ? 4.241 13.874 -8.750 1.00 52.35 281 PRO A C 1
ATOM 2073 O O . PRO A 1 301 ? 4.691 14.234 -7.676 1.00 55.92 281 PRO A O 1
ATOM 2077 N N . ARG A 1 302 ? 2.940 13.654 -8.935 1.00 54.66 282 ARG A N 1
ATOM 2078 C CA . ARG A 1 302 ? 2.015 13.669 -7.809 1.00 55.90 282 ARG A CA 1
ATOM 2079 C C . ARG A 1 302 ? 2.249 12.414 -6.964 1.00 53.04 282 ARG A C 1
ATOM 2080 O O . ARG A 1 302 ? 2.654 12.502 -5.807 1.00 51.41 282 ARG A O 1
ATOM 2088 N N . GLY A 1 303 ? 2.049 11.250 -7.576 1.00 51.89 283 GLY A N 1
ATOM 2089 C CA . GLY A 1 303 ? 2.191 9.963 -6.892 1.00 52.55 283 GLY A CA 1
ATOM 2090 C C . GLY A 1 303 ? 3.610 9.549 -6.512 1.00 53.82 283 GLY A C 1
ATOM 2091 O O . GLY A 1 303 ? 3.794 8.707 -5.637 1.00 53.48 283 GLY A O 1
ATOM 2092 N N . GLY A 1 304 ? 4.613 10.127 -7.172 1.00 56.25 284 GLY A N 1
ATOM 2093 C CA . GLY A 1 304 ? 6.023 9.925 -6.811 1.00 56.21 284 GLY A CA 1
ATOM 2094 C C . GLY A 1 304 ? 6.665 11.107 -6.096 1.00 56.65 284 GLY A C 1
ATOM 2095 O O . GLY A 1 304 ? 7.895 11.168 -6.000 1.00 52.74 284 GLY A O 1
ATOM 2096 N N . VAL A 1 305 ? 5.835 12.035 -5.601 1.00 59.82 285 VAL A N 1
ATOM 2097 C CA . VAL A 1 305 ? 6.266 13.258 -4.879 1.00 63.17 285 VAL A CA 1
ATOM 2098 C C . VAL A 1 305 ? 7.098 14.216 -5.754 1.00 63.85 285 VAL A C 1
ATOM 2099 O O . VAL A 1 305 ? 6.641 15.316 -6.054 1.00 67.09 285 VAL A O 1
ATOM 2103 N N . GLU A 1 306 ? 8.323 13.836 -6.094 1.00 62.36 286 GLU A N 1
ATOM 2104 C CA . GLU A 1 306 ? 8.998 14.388 -7.278 1.00 61.70 286 GLU A CA 1
ATOM 2105 C C . GLU A 1 306 ? 10.070 13.437 -7.843 1.00 57.43 286 GLU A C 1
ATOM 2106 O O . GLU A 1 306 ? 10.912 13.846 -8.639 1.00 54.07 286 GLU A O 1
ATOM 2112 N N . LEU A 1 307 ? 9.967 12.152 -7.497 1.00 54.56 287 LEU A N 1
ATOM 2113 C CA . LEU A 1 307 ? 10.994 11.151 -7.772 1.00 53.95 287 LEU A CA 1
ATOM 2114 C C . LEU A 1 307 ? 10.551 10.091 -8.790 1.00 53.92 287 LEU A C 1
ATOM 2115 O O . LEU A 1 307 ? 11.328 9.187 -9.107 1.00 48.89 287 LEU A O 1
ATOM 2120 N N . ASP A 1 308 ? 9.326 10.213 -9.303 1.00 58.42 288 ASP A N 1
ATOM 2121 C CA . ASP A 1 308 ? 8.760 9.291 -10.310 1.00 59.47 288 ASP A CA 1
ATOM 2122 C C . ASP A 1 308 ? 9.725 8.719 -11.363 1.00 58.65 288 ASP A C 1
ATOM 2123 O O . ASP A 1 308 ? 9.684 7.522 -11.645 1.00 60.94 288 ASP A O 1
ATOM 2128 N N . LYS A 1 309 ? 10.588 9.564 -11.921 1.00 55.98 289 LYS A N 1
ATOM 2129 C CA . LYS A 1 309 ? 11.392 9.181 -13.092 1.00 57.59 289 LYS A CA 1
ATOM 2130 C C . LYS A 1 309 ? 12.538 8.194 -12.829 1.00 56.56 289 LYS A C 1
ATOM 2131 O O . LYS A 1 309 ? 13.028 7.584 -13.784 1.00 57.17 289 LYS A O 1
ATOM 2137 N N . TYR A 1 310 ? 12.959 8.027 -11.572 1.00 55.03 290 TYR A N 1
ATOM 2138 C CA . TYR A 1 310 ? 13.914 6.958 -11.220 1.00 53.09 290 TYR A CA 1
ATOM 2139 C C . TYR A 1 310 ? 13.185 5.634 -11.081 1.00 53.16 290 TYR A C 1
ATOM 2140 O O . TYR A 1 310 ? 13.656 4.614 -11.583 1.00 53.98 290 TYR A O 1
ATOM 2149 N N . ILE A 1 311 ? 12.043 5.662 -10.391 1.00 53.43 291 ILE A N 1
ATOM 2150 C CA . ILE A 1 311 ? 11.245 4.463 -10.130 1.00 52.75 291 ILE A CA 1
ATOM 2151 C C . ILE A 1 311 ? 10.736 3.889 -11.440 1.00 52.63 291 ILE A C 1
ATOM 2152 O O . ILE A 1 311 ? 10.852 2.688 -11.677 1.00 50.28 291 ILE A O 1
ATOM 2157 N N . ARG A 1 312 ? 10.167 4.752 -12.278 1.00 54.01 292 ARG A N 1
ATOM 2158 C CA . ARG A 1 312 ? 9.632 4.337 -13.582 1.00 55.56 292 ARG A CA 1
ATOM 2159 C C . ARG A 1 312 ? 10.754 3.815 -14.499 1.00 55.15 292 ARG A C 1
ATOM 2160 O O . ARG A 1 312 ? 10.570 2.827 -15.210 1.00 52.54 292 ARG A O 1
ATOM 2168 N N . ALA A 1 313 ? 11.917 4.459 -14.449 1.00 54.67 293 ALA A N 1
ATOM 2169 C CA . ALA A 1 313 ? 13.099 3.980 -15.169 1.00 54.42 293 ALA A CA 1
ATOM 2170 C C . ALA A 1 313 ? 13.577 2.608 -14.688 1.00 54.83 293 ALA A C 1
ATOM 2171 O O . ALA A 1 313 ? 13.737 1.692 -15.487 1.00 56.11 293 ALA A O 1
ATOM 2173 N N . LYS A 1 314 ? 13.785 2.474 -13.382 1.00 57.01 294 LYS A N 1
ATOM 2174 C CA . LYS A 1 314 ? 14.395 1.269 -12.792 1.00 58.44 294 LYS A CA 1
ATOM 2175 C C . LYS A 1 314 ? 13.420 0.115 -12.546 1.00 57.87 294 LYS A C 1
ATOM 2176 O O . LYS A 1 314 ? 13.796 -1.056 -12.680 1.00 57.45 294 LYS A O 1
ATOM 2182 N N . GLY A 1 315 ? 12.190 0.445 -12.155 1.00 56.07 295 GLY A N 1
ATOM 2183 C CA . GLY A 1 315 ? 11.177 -0.551 -11.813 1.00 56.26 295 GLY A CA 1
ATOM 2184 C C . GLY A 1 315 ? 11.055 -0.772 -10.315 1.00 55.51 295 GLY A C 1
ATOM 2185 O O . GLY A 1 315 ? 12.026 -0.626 -9.562 1.00 54.20 295 GLY A O 1
ATOM 2186 N N . ILE A 1 316 ? 9.851 -1.148 -9.895 1.00 56.10 296 ILE A N 1
ATOM 2187 C CA . ILE A 1 316 ? 9.517 -1.284 -8.479 1.00 55.50 296 ILE A CA 1
ATOM 2188 C C . ILE A 1 316 ? 8.501 -2.414 -8.272 1.00 53.80 296 ILE A C 1
ATOM 2189 O O . ILE A 1 316 ? 7.400 -2.376 -8.816 1.00 53.93 296 ILE A O 1
ATOM 2194 N N . THR A 1 317 ? 8.897 -3.431 -7.510 1.00 51.82 297 THR A N 1
ATOM 2195 C CA . THR A 1 317 ? 8.057 -4.603 -7.260 1.00 53.49 297 THR A CA 1
ATOM 2196 C C . THR A 1 317 ? 7.217 -4.377 -5.995 1.00 57.81 297 THR A C 1
ATOM 2197 O O . THR A 1 317 ? 7.766 -4.141 -4.911 1.00 60.41 297 THR A O 1
ATOM 2201 N N . GLY A 1 318 ? 5.893 -4.424 -6.146 1.00 60.42 298 GLY A N 1
ATOM 2202 C CA . GLY A 1 318 ? 4.968 -4.294 -5.023 1.00 60.76 298 GLY A CA 1
ATOM 2203 C C . GLY A 1 318 ? 4.703 -5.637 -4.363 1.00 62.05 298 GLY A C 1
ATOM 2204 O O . GLY A 1 318 ? 4.156 -6.543 -4.993 1.00 63.61 298 GLY A O 1
ATOM 2205 N N . ILE A 1 319 ? 5.103 -5.768 -3.099 1.00 61.07 299 ILE A N 1
ATOM 2206 C CA . ILE A 1 319 ? 4.790 -6.943 -2.289 1.00 60.11 299 ILE A CA 1
ATOM 2207 C C . ILE A 1 319 ? 3.998 -6.449 -1.084 1.00 59.26 299 ILE A C 1
ATOM 2208 O O . ILE A 1 319 ? 4.565 -5.818 -0.187 1.00 59.57 299 ILE A O 1
ATOM 2213 N N . MET A 1 320 ? 2.694 -6.724 -1.069 1.00 59.72 300 MET A N 1
ATOM 2214 C CA . MET A 1 320 ? 1.826 -6.219 -0.004 1.00 62.81 300 MET A CA 1
ATOM 2215 C C . MET A 1 320 ? 2.184 -6.845 1.342 1.00 63.66 300 MET A C 1
ATOM 2216 O O . MET A 1 320 ? 2.556 -8.019 1.408 1.00 64.57 300 MET A O 1
ATOM 2221 N N . ASN A 1 321 ? 2.082 -6.042 2.400 1.00 64.13 301 ASN A N 1
ATOM 2222 C CA . ASN A 1 321 ? 2.430 -6.486 3.752 1.00 65.00 301 ASN A CA 1
ATOM 2223 C C . ASN A 1 321 ? 1.499 -7.596 4.238 1.00 66.59 301 ASN A C 1
ATOM 2224 O O . ASN A 1 321 ? 0.297 -7.572 3.972 1.00 69.44 301 ASN A O 1
ATOM 2229 N N . GLY A 1 322 ? 2.086 -8.581 4.909 1.00 67.81 302 GLY A N 1
ATOM 2230 C CA . GLY A 1 322 ? 1.356 -9.516 5.750 1.00 68.83 302 GLY A CA 1
ATOM 2231 C C . GLY A 1 322 ? 1.181 -9.021 7.183 1.00 70.01 302 GLY A C 1
ATOM 2232 O O . GLY A 1 322 ? 1.325 -7.827 7.481 1.00 67.37 302 GLY A O 1
ATOM 2233 N N . MET A 1 323 ? 0.890 -9.973 8.064 1.00 71.86 303 MET A N 1
ATOM 2234 C CA . MET A 1 323 ? 0.507 -9.728 9.451 1.00 72.33 303 MET A CA 1
ATOM 2235 C C . MET A 1 323 ? 1.059 -10.892 10.268 1.00 69.44 303 MET A C 1
ATOM 2236 O O . MET A 1 323 ? 1.425 -11.915 9.691 1.00 69.59 303 MET A O 1
ATOM 2241 N N . ASP A 1 324 ? 1.128 -10.746 11.589 1.00 67.04 304 ASP A N 1
ATOM 2242 C CA . ASP A 1 324 ? 1.478 -11.873 12.452 1.00 68.54 304 ASP A CA 1
ATOM 2243 C C . ASP A 1 324 ? 0.232 -12.683 12.846 1.00 70.61 304 ASP A C 1
ATOM 2244 O O . ASP A 1 324 ? -0.629 -12.194 13.581 1.00 72.89 304 ASP A O 1
ATOM 2249 N N . ILE A 1 325 ? 0.158 -13.922 12.357 1.00 73.18 305 ILE A N 1
ATOM 2250 C CA . ILE A 1 325 ? -0.972 -14.831 12.632 1.00 74.88 305 ILE A CA 1
ATOM 2251 C C . ILE A 1 325 ? -0.968 -15.363 14.077 1.00 76.83 305 ILE A C 1
ATOM 2252 O O . ILE A 1 325 ? -2.025 -15.495 14.689 1.00 73.36 305 ILE A O 1
ATOM 2257 N N . GLU A 1 326 ? 0.213 -15.681 14.607 1.00 79.44 306 GLU A N 1
ATOM 2258 C CA . GLU A 1 326 ? 0.342 -16.106 16.004 1.00 79.25 306 GLU A CA 1
ATOM 2259 C C . GLU A 1 326 ? -0.246 -15.034 16.942 1.00 74.40 306 GLU A C 1
ATOM 2260 O O . GLU A 1 326 ? -1.089 -15.341 17.786 1.00 70.85 306 GLU A O 1
ATOM 2266 N N . MET A 1 327 ? 0.149 -13.775 16.734 1.00 73.22 307 MET A N 1
ATOM 2267 C CA . MET A 1 327 ? -0.252 -12.656 17.590 1.00 72.48 307 MET A CA 1
ATOM 2268 C C . MET A 1 327 ? -1.702 -12.234 17.364 1.00 69.70 307 MET A C 1
ATOM 2269 O O . MET A 1 327 ? -2.478 -12.146 18.323 1.00 69.32 307 MET A O 1
ATOM 2274 N N . TRP A 1 328 ? -2.052 -11.948 16.109 1.00 65.28 308 TRP A N 1
ATOM 2275 C CA . TRP A 1 328 ? -3.427 -11.588 15.744 1.00 63.28 308 TRP A CA 1
ATOM 2276 C C . TRP A 1 328 ? -4.204 -12.827 15.333 1.00 64.61 308 TRP A C 1
ATOM 2277 O O . TRP A 1 328 ? -4.146 -13.250 14.179 1.00 66.40 308 TRP A O 1
ATOM 2288 N N . ASP A 1 329 ? -4.927 -13.398 16.294 1.00 64.98 309 ASP A N 1
ATOM 2289 C CA . ASP A 1 329 ? -5.717 -14.610 16.087 1.00 64.69 309 ASP A CA 1
ATOM 2290 C C . ASP A 1 329 ? -6.825 -14.610 17.127 1.00 64.32 309 ASP A C 1
ATOM 2291 O O . ASP A 1 329 ? -6.619 -15.044 18.259 1.00 65.84 309 ASP A O 1
ATOM 2296 N N . ALA A 1 330 ? -8.004 -14.136 16.736 1.00 64.08 310 ALA A N 1
ATOM 2297 C CA . ALA A 1 330 ? -9.134 -14.026 17.663 1.00 65.01 310 ALA A CA 1
ATOM 2298 C C . ALA A 1 330 ? -9.724 -15.373 18.122 1.00 64.61 310 ALA A C 1
ATOM 2299 O O . ALA A 1 330 ? -10.533 -15.398 19.050 1.00 67.40 310 ALA A O 1
ATOM 2301 N N . SER A 1 331 ? -9.347 -16.481 17.479 1.00 63.29 311 SER A N 1
ATOM 2302 C CA . SER A 1 331 ? -9.679 -17.812 17.991 1.00 64.43 311 SER A CA 1
ATOM 2303 C C . SER A 1 331 ? -8.892 -18.128 19.274 1.00 63.26 311 SER A C 1
ATOM 2304 O O . SER A 1 331 ? -9.357 -18.904 20.107 1.00 62.36 311 SER A O 1
ATOM 2307 N N . LYS A 1 332 ? -7.696 -17.551 19.407 1.00 64.77 312 LYS A N 1
ATOM 2308 C CA . LYS A 1 332 ? -6.745 -17.900 20.472 1.00 68.03 312 LYS A CA 1
ATOM 2309 C C . LYS A 1 332 ? -6.097 -16.678 21.166 1.00 66.49 312 LYS A C 1
ATOM 2310 O O . LYS A 1 332 ? -5.115 -16.838 21.894 1.00 62.62 312 LYS A O 1
ATOM 2316 N N . ASP A 1 333 ? -6.667 -15.483 20.976 1.00 66.98 313 ASP A N 1
ATOM 2317 C CA . ASP A 1 333 ? -6.042 -14.218 21.405 1.00 67.71 313 ASP A CA 1
ATOM 2318 C C . ASP A 1 333 ? -5.925 -14.115 22.924 1.00 67.52 313 ASP A C 1
ATOM 2319 O O . ASP A 1 333 ? -6.784 -14.591 23.671 1.00 69.35 313 ASP A O 1
ATOM 2324 N N . LYS A 1 334 ? -4.848 -13.468 23.355 1.00 70.14 314 LYS A N 1
ATOM 2325 C CA . LYS A 1 334 ? -4.575 -13.225 24.766 1.00 72.57 314 LYS A CA 1
ATOM 2326 C C . LYS A 1 334 ? -5.561 -12.213 25.342 1.00 65.66 314 LYS A C 1
ATOM 2327 O O . LYS A 1 334 ? -6.214 -12.486 26.338 1.00 60.31 314 LYS A O 1
ATOM 2333 N N . PHE A 1 335 ? -5.696 -11.072 24.672 1.00 64.39 315 PHE A N 1
ATOM 2334 C CA . PHE A 1 335 ? -6.397 -9.904 25.241 1.00 65.96 315 PHE A CA 1
ATOM 2335 C C . PHE A 1 335 ? -7.934 -9.924 25.082 1.00 64.64 315 PHE A C 1
ATOM 2336 O O . PHE A 1 335 ? -8.589 -8.885 25.267 1.00 63.21 315 PHE A O 1
ATOM 2344 N N . LEU A 1 336 ? -8.506 -11.089 24.763 1.00 64.50 316 LEU A N 1
ATOM 2345 C CA . LEU A 1 336 ? -9.941 -11.216 24.484 1.00 63.61 316 LEU A CA 1
ATOM 2346 C C . LEU A 1 336 ? -10.634 -12.067 25.539 1.00 63.60 316 LEU A C 1
ATOM 2347 O O . LEU A 1 336 ? -10.092 -13.082 25.977 1.00 62.65 316 LEU A O 1
ATOM 2352 N N . VAL A 1 337 ? -11.847 -11.653 25.906 1.00 64.61 317 VAL A N 1
ATOM 2353 C CA . VAL A 1 337 ? -12.636 -12.321 26.944 1.00 64.35 317 VAL A CA 1
ATOM 2354 C C . VAL A 1 337 ? -13.239 -13.593 26.350 1.00 65.65 317 VAL A C 1
ATOM 2355 O O . VAL A 1 337 ? -13.036 -14.692 26.876 1.00 63.35 317 VAL A O 1
ATOM 2359 N N . THR A 1 338 ? -13.977 -13.418 25.253 1.00 67.83 318 THR A N 1
ATOM 2360 C CA . THR A 1 338 ? -14.519 -14.519 24.455 1.00 68.42 318 THR A CA 1
ATOM 2361 C C . THR A 1 338 ? -13.747 -14.583 23.135 1.00 66.05 318 THR A C 1
ATOM 2362 O O . THR A 1 338 ? -13.735 -13.618 22.371 1.00 60.13 318 THR A O 1
ATOM 2366 N N . LYS A 1 339 ? -13.100 -15.720 22.893 1.00 66.90 319 LYS A N 1
ATOM 2367 C CA . LYS A 1 339 ? -12.368 -15.976 21.653 1.00 67.89 319 LYS A CA 1
ATOM 2368 C C . LYS A 1 339 ? -13.265 -16.683 20.629 1.00 69.86 319 LYS A C 1
ATOM 2369 O O . LYS A 1 339 ? -14.010 -17.605 20.995 1.00 68.87 319 LYS A O 1
ATOM 2375 N N . TYR A 1 340 ? -13.164 -16.265 19.359 1.00 69.34 320 TYR A N 1
ATOM 2376 C CA . TYR A 1 340 ? -14.069 -16.714 18.290 1.00 66.77 320 TYR A CA 1
ATOM 2377 C C . TYR A 1 340 ? -13.364 -16.997 16.965 1.00 67.97 320 TYR A C 1
ATOM 2378 O O . TYR A 1 340 ? -12.362 -16.364 16.636 1.00 67.45 320 TYR A O 1
ATOM 2387 N N . THR A 1 341 ? -13.924 -17.947 16.213 1.00 70.65 321 THR A N 1
ATOM 2388 C CA . THR A 1 341 ? -13.497 -18.263 14.851 1.00 73.42 321 THR A CA 1
ATOM 2389 C C . THR A 1 341 ? -14.442 -17.578 13.859 1.00 78.45 321 THR A C 1
ATOM 2390 O O . THR A 1 341 ? -15.351 -16.841 14.266 1.00 82.10 321 THR A O 1
ATOM 2394 N N . ALA A 1 342 ? -14.214 -17.814 12.566 1.00 81.17 322 ALA A N 1
ATOM 2395 C CA . ALA A 1 342 ? -15.135 -17.380 11.508 1.00 81.65 322 ALA A CA 1
ATOM 2396 C C . ALA A 1 342 ? -16.499 -18.107 11.558 1.00 81.90 322 ALA A C 1
ATOM 2397 O O . ALA A 1 342 ? -17.510 -17.557 11.109 1.00 78.31 322 ALA A O 1
ATOM 2399 N N . SER A 1 343 ? -16.520 -19.332 12.090 1.00 82.99 323 SER A N 1
ATOM 2400 C CA . SER A 1 343 ? -17.767 -20.096 12.246 1.00 82.23 323 SER A CA 1
ATOM 2401 C C . SER A 1 343 ? -18.645 -19.557 13.380 1.00 81.86 323 SER A C 1
ATOM 2402 O O . SER A 1 343 ? -19.870 -19.695 13.333 1.00 85.04 323 SER A O 1
ATOM 2405 N N . SER A 1 344 ? -18.016 -18.953 14.390 1.00 77.75 324 SER A N 1
ATOM 2406 C CA . SER A 1 344 ? -18.713 -18.460 15.576 1.00 74.14 324 SER A CA 1
ATOM 2407 C C . SER A 1 344 ? -18.550 -16.944 15.753 1.00 72.91 324 SER A C 1
ATOM 2408 O O . SER A 1 344 ? -18.308 -16.478 16.865 1.00 69.49 324 SER A O 1
ATOM 2411 N N . VAL A 1 345 ? -18.713 -16.178 14.671 1.00 73.74 325 VAL A N 1
ATOM 2412 C CA . VAL A 1 345 ? -18.431 -14.732 14.710 1.00 74.12 325 VAL A CA 1
ATOM 2413 C C . VAL A 1 345 ? -19.508 -13.998 15.493 1.00 75.99 325 VAL A C 1
ATOM 2414 O O . VAL A 1 345 ? -19.228 -13.494 16.576 1.00 77.31 325 VAL A O 1
ATOM 2418 N N . ASP A 1 346 ? -20.707 -13.951 14.949 1.00 78.02 326 ASP A N 1
ATOM 2419 C CA . ASP A 1 346 ? -21.840 -13.166 15.474 1.00 77.89 326 ASP A CA 1
ATOM 2420 C C . ASP A 1 346 ? -21.837 -13.084 17.005 1.00 74.14 326 ASP A C 1
ATOM 2421 O O . ASP A 1 346 ? -21.924 -11.986 17.582 1.00 71.46 326 ASP A O 1
ATOM 2426 N N . GLU A 1 347 ? -21.718 -14.256 17.636 1.00 71.95 327 GLU A N 1
ATOM 2427 C CA . GLU A 1 347 ? -21.706 -14.351 19.103 1.00 71.29 327 GLU A CA 1
ATOM 2428 C C . GLU A 1 347 ? -20.468 -13.705 19.696 1.00 70.75 327 GLU A C 1
ATOM 2429 O O . GLU A 1 347 ? -20.593 -12.837 20.555 1.00 73.33 327 GLU A O 1
ATOM 2435 N N . GLY A 1 348 ? -19.293 -14.092 19.199 1.00 69.12 328 GLY A N 1
ATOM 2436 C CA . GLY A 1 348 ? -18.004 -13.633 19.722 1.00 66.49 328 GLY A CA 1
ATOM 2437 C C . GLY A 1 348 ? -17.794 -12.133 19.679 1.00 64.39 328 GLY A C 1
ATOM 2438 O O . GLY A 1 348 ? -17.326 -11.555 20.656 1.00 67.36 328 GLY A O 1
ATOM 2439 N N . LYS A 1 349 ? -18.143 -11.504 18.559 1.00 59.95 329 LYS A N 1
ATOM 2440 C CA . LYS A 1 349 ? -17.965 -10.055 18.412 1.00 59.63 329 LYS A CA 1
ATOM 2441 C C . LYS A 1 349 ? -18.873 -9.261 19.350 1.00 60.31 329 LYS A C 1
ATOM 2442 O O . LYS A 1 349 ? -18.391 -8.428 20.116 1.00 61.22 329 LYS A O 1
ATOM 2448 N N . ALA A 1 350 ? -20.172 -9.545 19.313 1.00 60.51 330 ALA A N 1
ATOM 2449 C CA . ALA A 1 350 ? -21.147 -8.851 20.171 1.00 57.99 330 ALA A CA 1
ATOM 2450 C C . ALA A 1 350 ? -20.852 -9.018 21.662 1.00 55.46 330 ALA A C 1
ATOM 2451 O O . ALA A 1 350 ? -21.209 -8.151 22.449 1.00 56.67 330 ALA A O 1
ATOM 2453 N N . ALA A 1 351 ? -20.205 -10.124 22.034 1.00 54.11 331 ALA A N 1
ATOM 2454 C CA . ALA A 1 351 ? -19.675 -10.325 23.396 1.00 54.05 331 ALA A CA 1
ATOM 2455 C C . ALA A 1 351 ? -18.508 -9.381 23.717 1.00 54.10 331 ALA A C 1
ATOM 2456 O O . ALA A 1 351 ? -18.491 -8.748 24.778 1.00 55.32 331 ALA A O 1
ATOM 2458 N N . ASN A 1 352 ? -17.545 -9.300 22.795 1.00 52.65 332 ASN A N 1
ATOM 2459 C CA . ASN A 1 352 ? -16.399 -8.372 22.900 1.00 52.42 332 ASN A CA 1
ATOM 2460 C C . ASN A 1 352 ? -16.750 -6.899 22.632 1.00 52.70 332 ASN A C 1
ATOM 2461 O O . ASN A 1 352 ? -15.933 -6.011 22.888 1.00 52.17 332 ASN A O 1
ATOM 2466 N N . LYS A 1 353 ? -17.943 -6.656 22.090 1.00 53.37 333 LYS A N 1
ATOM 2467 C CA . LYS A 1 353 ? -18.473 -5.311 21.863 1.00 53.25 333 LYS A CA 1
ATOM 2468 C C . LYS A 1 353 ? -19.008 -4.721 23.160 1.00 52.85 333 LYS A C 1
ATOM 2469 O O . LYS A 1 353 ? -18.792 -3.544 23.434 1.00 51.04 333 LYS A O 1
ATOM 2475 N N . ALA A 1 354 ? -19.715 -5.535 23.944 1.00 54.30 334 ALA A N 1
ATOM 2476 C CA . ALA A 1 354 ? -20.172 -5.140 25.284 1.00 55.22 334 ALA A CA 1
ATOM 2477 C C . ALA A 1 354 ? -18.994 -4.675 26.125 1.00 56.26 334 ALA A C 1
ATOM 2478 O O . ALA A 1 354 ? -19.031 -3.588 26.712 1.00 55.68 334 ALA A O 1
ATOM 2480 N N . VAL A 1 355 ? -17.951 -5.510 26.145 1.00 58.21 335 VAL A N 1
ATOM 2481 C CA . VAL A 1 355 ? -16.672 -5.213 26.807 1.00 59.12 335 VAL A CA 1
ATOM 2482 C C . VAL A 1 355 ? -16.153 -3.846 26.354 1.00 60.62 335 VAL A C 1
ATOM 2483 O O . VAL A 1 355 ? -15.820 -2.993 27.183 1.00 60.41 335 VAL A O 1
ATOM 2487 N N . LEU A 1 356 ? -16.106 -3.655 25.036 1.00 61.26 336 LEU A N 1
ATOM 2488 C CA . LEU A 1 356 ? -15.632 -2.413 24.434 1.00 60.74 336 LEU A CA 1
ATOM 2489 C C . LEU A 1 356 ? -16.509 -1.229 24.814 1.00 59.62 336 LEU A C 1
ATOM 2490 O O . LEU A 1 356 ? -16.017 -0.246 25.350 1.00 58.52 336 LEU A O 1
ATOM 2495 N N . GLN A 1 357 ? -17.805 -1.340 24.545 1.00 60.76 337 GLN A N 1
ATOM 2496 C CA . GLN A 1 357 ? -18.766 -0.276 24.868 1.00 62.09 337 GLN A CA 1
ATOM 2497 C C . GLN A 1 357 ? -18.655 0.149 26.330 1.00 59.08 337 GLN A C 1
ATOM 2498 O O . GLN A 1 357 ? -18.644 1.349 26.634 1.00 57.20 337 GLN A O 1
ATOM 2504 N N . ALA A 1 358 ? -18.537 -0.842 27.212 1.00 57.30 338 ALA A N 1
ATOM 2505 C CA . ALA A 1 358 ? -18.351 -0.604 28.642 1.00 58.22 338 ALA A CA 1
ATOM 2506 C C . ALA A 1 358 ? -17.043 0.137 28.939 1.00 59.64 338 ALA A C 1
ATOM 2507 O O . ALA A 1 358 ? -17.051 1.151 29.643 1.00 59.40 338 ALA A O 1
ATOM 2509 N N . GLU A 1 359 ? -15.937 -0.371 28.390 1.00 60.54 339 GLU A N 1
ATOM 2510 C CA . GLU A 1 359 ? -14.597 0.206 28.607 1.00 61.96 339 GLU A CA 1
ATOM 2511 C C . GLU A 1 359 ? -14.461 1.662 28.148 1.00 63.37 339 GLU A C 1
ATOM 2512 O O . GLU A 1 359 ? -13.788 2.453 28.808 1.00 60.51 339 GLU A O 1
ATOM 2518 N N . MET A 1 360 ? -15.093 2.000 27.028 1.00 67.15 340 MET A N 1
ATOM 2519 C CA . MET A 1 360 ? -15.102 3.374 26.520 1.00 69.12 340 MET A CA 1
ATOM 2520 C C . MET A 1 360 ? -16.158 4.199 27.257 1.00 68.09 340 MET A C 1
ATOM 2521 O O . MET A 1 360 ? -15.986 5.400 27.479 1.00 67.71 340 MET A O 1
ATOM 2526 N N . GLY A 1 361 ? -17.262 3.549 27.611 1.00 67.21 341 GLY A N 1
ATOM 2527 C CA . GLY A 1 361 ? -18.371 4.223 28.260 1.00 68.12 341 GLY A CA 1
ATOM 2528 C C . GLY A 1 361 ? -19.321 4.766 27.217 1.00 64.58 341 GLY A C 1
ATOM 2529 O O . GLY A 1 361 ? -19.583 5.968 27.155 1.00 62.03 341 GLY A O 1
ATOM 2530 N N . LEU A 1 362 ? -19.807 3.858 26.382 1.00 63.45 342 LEU A N 1
ATOM 2531 C CA . LEU A 1 362 ? -20.889 4.135 25.459 1.00 65.26 342 LEU A CA 1
ATOM 2532 C C . LEU A 1 362 ? -22.057 3.322 25.967 1.00 63.81 342 LEU A C 1
ATOM 2533 O O . LEU A 1 362 ? -21.851 2.332 26.668 1.00 60.80 342 LEU A O 1
ATOM 2538 N N . LYS A 1 363 ? -23.274 3.708 25.604 1.00 63.97 343 LYS A N 1
ATOM 2539 C CA . LYS A 1 363 ? -24.436 2.893 25.940 1.00 67.09 343 LYS A CA 1
ATOM 2540 C C . LYS A 1 363 ? -24.191 1.465 25.441 1.00 66.28 343 LYS A C 1
ATOM 2541 O O . LYS A 1 363 ? -23.733 1.281 24.315 1.00 67.28 343 LYS A O 1
ATOM 2547 N N . VAL A 1 364 ? -24.452 0.471 26.291 1.00 66.78 344 VAL A N 1
ATOM 2548 C CA . VAL A 1 364 ? -24.264 -0.939 25.921 1.00 65.56 344 VAL A CA 1
ATOM 2549 C C . VAL A 1 364 ? -25.504 -1.440 25.180 1.00 63.95 344 VAL A C 1
ATOM 2550 O O . VAL A 1 364 ? -26.388 -2.066 25.758 1.00 60.38 344 VAL A O 1
ATOM 2554 N N . SER A 1 365 ? -25.547 -1.122 23.893 1.00 65.58 345 SER A N 1
ATOM 2555 C CA . SER A 1 365 ? -26.624 -1.493 23.000 1.00 66.39 345 SER A CA 1
ATOM 2556 C C . SER A 1 365 ? -26.023 -2.383 21.928 1.00 65.47 345 SER A C 1
ATOM 2557 O O . SER A 1 365 ? -25.214 -1.905 21.135 1.00 65.07 345 SER A O 1
ATOM 2560 N N . PRO A 1 366 ? -26.377 -3.684 21.915 1.00 64.31 346 PRO A N 1
ATOM 2561 C CA . PRO A 1 366 ? -25.825 -4.548 20.856 1.00 63.77 346 PRO A CA 1
ATOM 2562 C C . PRO A 1 366 ? -26.303 -4.230 19.423 1.00 63.08 346 PRO A C 1
ATOM 2563 O O . PRO A 1 366 ? -25.584 -4.530 18.469 1.00 61.70 346 PRO A O 1
ATOM 2567 N N . THR A 1 367 ? -27.481 -3.619 19.277 1.00 63.60 347 THR A N 1
ATOM 2568 C CA . THR A 1 367 ? -28.048 -3.290 17.951 1.00 62.61 347 THR A CA 1
ATOM 2569 C C . THR A 1 367 ? -27.587 -1.945 17.367 1.00 60.64 347 THR A C 1
ATOM 2570 O O . THR A 1 367 ? -27.902 -1.643 16.217 1.00 57.60 347 THR A O 1
ATOM 2574 N N . THR A 1 368 ? -26.875 -1.135 18.154 1.00 61.28 348 THR A N 1
ATOM 2575 C CA . THR A 1 368 ? -26.317 0.137 17.673 1.00 62.16 348 THR A CA 1
ATOM 2576 C C . THR A 1 368 ? -24.989 -0.130 16.935 1.00 63.98 348 THR A C 1
ATOM 2577 O O . THR A 1 368 ? -24.128 -0.841 17.466 1.00 62.59 348 THR A O 1
ATOM 2581 N N . PRO A 1 369 ? -24.814 0.435 15.716 1.00 64.94 349 PRO A N 1
ATOM 2582 C CA . PRO A 1 369 ? -23.555 0.178 15.001 1.00 65.78 349 PRO A CA 1
ATOM 2583 C C . PRO A 1 369 ? -22.350 0.825 15.683 1.00 68.33 349 PRO A C 1
ATOM 2584 O O . PRO A 1 369 ? -22.496 1.850 16.356 1.00 68.42 349 PRO A O 1
ATOM 2588 N N . LEU A 1 370 ? -21.181 0.210 15.508 1.00 70.10 350 LEU A N 1
ATOM 2589 C CA . LEU A 1 370 ? -19.933 0.684 16.110 1.00 68.15 350 LEU A CA 1
ATOM 2590 C C . LEU A 1 370 ? -18.804 0.830 15.071 1.00 66.96 350 LEU A C 1
ATOM 2591 O O . LEU A 1 370 ? -18.233 -0.172 14.609 1.00 61.18 350 LEU A O 1
ATOM 2596 N N . ILE A 1 371 ? -18.507 2.089 14.724 1.00 66.94 351 ILE A N 1
ATOM 2597 C CA . ILE A 1 371 ? -17.438 2.451 13.789 1.00 65.40 351 ILE A CA 1
ATOM 2598 C C . ILE A 1 371 ? -16.161 2.736 14.586 1.00 65.79 351 ILE A C 1
ATOM 2599 O O . ILE A 1 371 ? -16.217 3.384 15.626 1.00 63.06 351 ILE A O 1
ATOM 2604 N N . ALA A 1 372 ? -15.022 2.249 14.090 1.00 67.17 352 ALA A N 1
ATOM 2605 C CA . ALA A 1 372 ? -13.719 2.433 14.745 1.00 66.23 352 ALA A CA 1
ATOM 2606 C C . ALA A 1 372 ? -12.719 3.088 13.799 1.00 66.52 352 ALA A C 1
ATOM 2607 O O . ALA A 1 372 ? -12.557 2.635 12.666 1.00 63.70 352 ALA A O 1
ATOM 2609 N N . PHE A 1 373 ? -12.059 4.150 14.264 1.00 69.48 353 PHE A N 1
ATOM 2610 C CA . PHE A 1 373 ? -10.971 4.806 13.525 1.00 72.42 353 PHE A CA 1
ATOM 2611 C C . PHE A 1 373 ? -9.667 4.557 14.244 1.00 71.00 353 PHE A C 1
ATOM 2612 O O . PHE A 1 373 ? -9.589 4.777 15.447 1.00 74.30 353 PHE A O 1
ATOM 2620 N N . VAL A 1 374 ? -8.650 4.111 13.514 1.00 72.45 354 VAL A N 1
ATOM 2621 C CA . 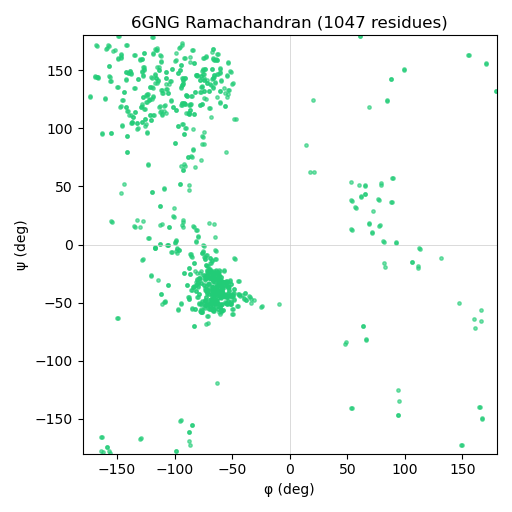VAL A 1 374 ? -7.294 4.000 14.060 1.00 75.23 354 VAL A CA 1
ATOM 2622 C C . VAL A 1 374 ? -6.298 4.563 13.042 1.00 80.48 354 VAL A C 1
ATOM 2623 O O . VAL A 1 374 ? -6.386 4.260 11.840 1.00 90.54 354 VAL A O 1
ATOM 2627 N N . GLY A 1 375 ? -5.362 5.378 13.534 1.00 76.24 355 GLY A N 1
ATOM 2628 C CA . GLY A 1 375 ? -4.311 5.970 12.705 1.00 72.61 355 GLY A CA 1
ATOM 2629 C C . GLY A 1 375 ? -3.771 7.265 13.280 1.00 69.99 355 GLY A C 1
ATOM 2630 O O . GLY A 1 375 ? -4.407 7.893 14.126 1.00 71.07 355 GLY A O 1
ATOM 2631 N N . ARG A 1 376 ? -2.600 7.667 12.796 1.00 66.63 356 ARG A N 1
ATOM 2632 C CA . ARG A 1 376 ? -1.915 8.865 13.286 1.00 63.62 356 ARG A CA 1
ATOM 2633 C C . ARG A 1 376 ? -2.721 10.123 13.019 1.00 62.06 356 ARG A C 1
ATOM 2634 O O . ARG A 1 376 ? -3.427 10.222 12.018 1.00 62.71 356 ARG A O 1
ATOM 2642 N N . LEU A 1 377 ? -2.604 11.082 13.929 1.00 63.78 357 LEU A N 1
ATOM 2643 C CA . LEU A 1 377 ? -3.420 12.293 13.901 1.00 67.21 357 LEU A CA 1
ATOM 2644 C C . LEU A 1 377 ? -2.757 13.371 13.052 1.00 68.43 357 LEU A C 1
ATOM 2645 O O . LEU A 1 377 ? -2.174 14.325 13.568 1.00 66.44 357 LEU A O 1
ATOM 2650 N N . ASP A 1 378 ? -2.836 13.189 11.737 1.00 73.11 358 ASP A N 1
ATOM 2651 C CA . ASP A 1 378 ? -2.378 14.196 10.773 1.00 75.56 358 ASP A CA 1
ATOM 2652 C C . ASP A 1 378 ? -3.083 14.009 9.416 1.00 74.01 358 ASP A C 1
ATOM 2653 O O . ASP A 1 378 ? -3.951 13.124 9.269 1.00 74.33 358 ASP A O 1
ATOM 2658 N N . ASP A 1 379 ? -2.705 14.847 8.445 1.00 71.00 359 ASP A N 1
ATOM 2659 C CA . ASP A 1 379 ? -3.349 14.879 7.117 1.00 69.04 359 ASP A CA 1
ATOM 2660 C C . ASP A 1 379 ? -3.438 13.541 6.356 1.00 63.57 359 ASP A C 1
ATOM 2661 O O . ASP A 1 379 ? -4.483 13.255 5.779 1.00 61.01 359 ASP A O 1
ATOM 2666 N N . GLN A 1 380 ? -2.377 12.727 6.373 1.00 60.95 360 GLN A N 1
ATOM 2667 C CA . GLN A 1 380 ? -2.336 11.465 5.606 1.00 60.32 360 GLN A CA 1
ATOM 2668 C C . GLN A 1 380 ? -3.477 10.496 5.913 1.00 62.38 360 GLN A C 1
ATOM 2669 O O . GLN A 1 380 ? -4.033 9.895 4.996 1.00 66.29 360 GLN A O 1
ATOM 2675 N N . LYS A 1 381 ? -3.796 10.335 7.196 1.00 63.84 361 LYS A N 1
ATOM 2676 C CA . LYS A 1 381 ? -4.771 9.328 7.648 1.00 64.42 361 LYS A CA 1
ATOM 2677 C C . LYS A 1 381 ? -6.227 9.827 7.650 1.00 63.60 361 LYS A C 1
ATOM 2678 O O . LYS A 1 381 ? -7.160 9.016 7.669 1.00 59.95 361 LYS A O 1
ATOM 2684 N N . GLY A 1 382 ? -6.399 11.152 7.655 1.00 64.98 362 GLY A N 1
ATOM 2685 C CA . GLY A 1 382 ? -7.680 11.793 7.382 1.00 65.14 362 GLY A CA 1
ATOM 2686 C C . GLY A 1 382 ? -8.571 12.001 8.587 1.00 67.17 362 GLY A C 1
ATOM 2687 O O . GLY A 1 382 ? -9.796 11.896 8.476 1.00 65.92 362 GLY A O 1
ATOM 2688 N N . ALA A 1 383 ? -7.967 12.319 9.730 1.00 69.57 363 ALA A N 1
ATOM 2689 C CA . ALA A 1 383 ? -8.728 12.563 10.953 1.00 73.64 363 ALA A CA 1
ATOM 2690 C C . ALA A 1 383 ? -9.539 13.857 10.834 1.00 77.89 363 ALA A C 1
ATOM 2691 O O . ALA A 1 383 ? -10.755 13.848 10.996 1.00 78.00 363 ALA A O 1
ATOM 2693 N N . ASP A 1 384 ? -8.841 14.956 10.538 1.00 83.23 364 ASP A N 1
ATOM 2694 C CA . ASP A 1 384 ? -9.438 16.308 10.377 1.00 84.45 364 ASP A CA 1
ATOM 2695 C C . ASP A 1 384 ? -10.809 16.382 9.667 1.00 84.58 364 ASP A C 1
ATOM 2696 O O . ASP A 1 384 ? -11.684 17.144 10.094 1.00 84.23 364 ASP A O 1
ATOM 2701 N N . CYS A 1 385 ? -10.986 15.603 8.598 1.00 83.64 365 CYS A N 1
ATOM 2702 C CA . CYS A 1 385 ? -12.277 15.539 7.888 1.00 83.58 365 CYS A CA 1
ATOM 2703 C C . CYS A 1 385 ? -13.274 14.674 8.675 1.00 80.47 365 CYS A C 1
ATOM 2704 O O . CYS A 1 385 ? -14.358 15.132 9.047 1.00 80.62 365 CYS A O 1
ATOM 2707 N N . MET A 1 386 ? -12.880 13.426 8.926 1.00 76.78 366 MET A N 1
ATOM 2708 C CA . MET A 1 386 ? -13.652 12.468 9.735 1.00 74.92 366 MET A CA 1
ATOM 2709 C C . MET A 1 386 ? -14.295 13.063 10.999 1.00 71.89 366 MET A C 1
ATOM 2710 O O . MET A 1 386 ? -15.452 12.786 11.300 1.00 66.10 366 MET A O 1
ATOM 2715 N N . VAL A 1 387 ? -13.531 13.878 11.716 1.00 72.02 367 VAL A N 1
ATOM 2716 C CA . VAL A 1 387 ? -13.995 14.558 12.925 1.00 71.14 367 VAL A CA 1
ATOM 2717 C C . VAL A 1 387 ? -15.006 15.654 12.594 1.00 70.92 367 VAL A C 1
ATOM 2718 O O . VAL A 1 387 ? -15.955 15.856 13.346 1.00 73.38 367 VAL A O 1
ATOM 2722 N N . GLU A 1 388 ? -14.805 16.367 11.488 1.00 70.58 368 GLU A N 1
ATOM 2723 C CA . GLU A 1 388 ? -15.827 17.296 10.997 1.00 71.29 368 GLU A CA 1
ATOM 2724 C C . GLU A 1 388 ? -17.117 16.544 10.654 1.00 69.40 368 GLU A C 1
ATOM 2725 O O . GLU A 1 388 ? -18.209 17.073 10.859 1.00 66.48 368 GLU A O 1
ATOM 2731 N N . ALA A 1 389 ? -16.978 15.300 10.184 1.00 69.62 369 ALA A N 1
ATOM 2732 C CA . ALA A 1 389 ? -18.116 14.439 9.811 1.00 71.49 369 ALA A CA 1
ATOM 2733 C C . ALA A 1 389 ? -18.818 13.710 10.960 1.00 74.03 369 ALA A C 1
ATOM 2734 O O . ALA A 1 389 ? -19.625 12.816 10.704 1.00 75.01 369 ALA A O 1
ATOM 2736 N N . MET A 1 390 ? -18.543 14.086 12.210 1.00 78.78 370 MET A N 1
ATOM 2737 C CA . MET A 1 390 ? -19.012 13.308 13.367 1.00 81.29 370 MET A CA 1
ATOM 2738 C C . MET A 1 390 ? -20.531 13.369 13.601 1.00 80.98 370 MET A C 1
ATOM 2739 O O . MET A 1 390 ? -21.145 12.317 13.793 1.00 80.79 370 MET A O 1
ATOM 2744 N N . PRO A 1 391 ? -21.142 14.579 13.585 1.00 80.62 371 PRO A N 1
ATOM 2745 C CA . PRO A 1 391 ? -22.596 14.638 13.796 1.00 80.98 371 PRO A CA 1
ATOM 2746 C C . PRO A 1 391 ? -23.378 13.685 12.887 1.00 80.56 371 PRO A C 1
ATOM 2747 O O . PRO A 1 391 ? -24.185 12.904 13.375 1.00 82.04 371 PRO A O 1
ATOM 2751 N N . TYR A 1 392 ? -23.089 13.712 11.589 1.00 80.50 372 TYR A N 1
ATOM 2752 C CA . TYR A 1 392 ? -23.766 12.841 10.618 1.00 79.50 372 TYR A CA 1
ATOM 2753 C C . TYR A 1 392 ? -23.647 11.346 10.954 1.00 78.00 372 TYR A C 1
ATOM 2754 O O . TYR A 1 392 ? -24.581 10.583 10.714 1.00 78.23 372 TYR A O 1
ATOM 2763 N N . LEU A 1 393 ? -22.507 10.939 11.509 1.00 75.24 373 LEU A N 1
ATOM 2764 C CA . LEU A 1 393 ? -22.274 9.533 11.870 1.00 73.47 373 LEU A CA 1
ATOM 2765 C C . LEU A 1 393 ? -23.103 9.063 13.084 1.00 75.27 373 LEU A C 1
ATOM 2766 O O . LEU A 1 393 ? -23.602 7.930 13.096 1.00 76.26 373 LEU A O 1
ATOM 2771 N N . VAL A 1 394 ? -23.252 9.930 14.085 1.00 74.94 374 VAL A N 1
ATOM 2772 C CA . VAL A 1 394 ? -24.001 9.590 15.300 1.00 70.83 374 VAL A CA 1
ATOM 2773 C C . VAL A 1 394 ? -25.440 10.108 15.229 1.00 70.20 374 VAL A C 1
ATOM 2774 O O . VAL A 1 394 ? -26.371 9.316 15.346 1.00 65.83 374 VAL A O 1
ATOM 2778 N N . ASN A 1 395 ? -25.616 11.417 15.006 1.00 72.37 375 ASN A N 1
ATOM 2779 C CA . ASN A 1 395 ? -26.950 12.064 15.020 1.00 73.16 375 ASN A CA 1
ATOM 2780 C C . ASN A 1 395 ? -27.889 11.609 13.901 1.00 76.34 375 ASN A C 1
ATOM 2781 O O . ASN A 1 395 ? -29.106 11.600 14.095 1.00 82.48 375 ASN A O 1
ATOM 2786 N N . THR A 1 396 ? -27.337 11.263 12.737 1.00 72.45 376 THR A N 1
ATOM 2787 C CA . THR A 1 396 ? -28.140 10.977 11.546 1.00 68.71 376 THR A CA 1
ATOM 2788 C C . THR A 1 396 ? -28.109 9.507 11.116 1.00 69.48 376 THR A C 1
ATOM 2789 O O . THR A 1 396 ? -29.142 8.957 10.742 1.00 67.76 376 THR A O 1
ATOM 2793 N N . LEU A 1 397 ? -26.931 8.884 11.146 1.00 73.42 377 LEU A N 1
ATOM 2794 C CA . LEU A 1 397 ? -26.805 7.441 10.877 1.00 76.17 377 LEU A CA 1
ATOM 2795 C C . LEU A 1 397 ? -27.175 6.589 12.089 1.00 76.21 377 LEU A C 1
ATOM 2796 O O . LEU A 1 397 ? -27.725 5.496 11.919 1.00 77.81 377 LEU A O 1
ATOM 2801 N N . GLY A 1 398 ? -26.839 7.072 13.292 1.00 73.84 378 GLY A N 1
ATOM 2802 C CA . GLY A 1 398 ? -27.152 6.380 14.546 1.00 69.33 378 GLY A CA 1
ATOM 2803 C C . GLY A 1 398 ? -25.985 5.707 15.248 1.00 67.26 378 GLY A C 1
ATOM 2804 O O . GLY A 1 398 ? -26.100 5.366 16.421 1.00 70.42 378 GLY A O 1
ATOM 2805 N N . ALA A 1 399 ? -24.862 5.522 14.556 1.00 64.42 379 ALA A N 1
ATOM 2806 C CA . ALA A 1 399 ? -23.769 4.677 15.055 1.00 62.74 379 ALA A CA 1
ATOM 2807 C C . ALA A 1 399 ? -22.978 5.293 16.209 1.00 65.32 379 ALA A C 1
ATOM 2808 O O . ALA A 1 399 ? -23.042 6.495 16.448 1.00 65.61 379 ALA A O 1
ATOM 2810 N N . GLN A 1 400 ? -22.250 4.436 16.924 1.00 67.14 380 GLN A N 1
ATOM 2811 C CA . GLN A 1 400 ? -21.246 4.848 17.915 1.00 67.52 380 GLN A CA 1
ATOM 2812 C C . GLN A 1 400 ? -19.885 4.860 17.233 1.00 66.97 380 GLN A C 1
ATOM 2813 O O . GLN A 1 400 ? -19.660 4.096 16.291 1.00 66.24 380 GLN A O 1
ATOM 2819 N N . VAL A 1 401 ? -18.987 5.734 17.697 1.00 66.82 381 VAL A N 1
ATOM 2820 C CA . VAL A 1 401 ? -17.679 5.932 17.044 1.00 66.11 381 VAL A CA 1
ATOM 2821 C C . VAL A 1 401 ? -16.514 6.018 18.049 1.00 62.39 381 VAL A C 1
ATOM 2822 O O . VAL A 1 401 ? -16.372 6.999 18.780 1.00 59.04 381 VAL A O 1
ATOM 2826 N N . VAL A 1 402 ? -15.678 4.982 18.047 1.00 60.69 382 VAL A N 1
ATOM 2827 C CA . VAL A 1 402 ? -14.443 4.944 18.826 1.00 60.67 382 VAL A CA 1
ATOM 2828 C C . VAL A 1 402 ? -13.293 5.482 17.965 1.00 60.85 382 VAL A C 1
ATOM 2829 O O . VAL A 1 402 ? -13.231 5.213 16.760 1.00 59.07 382 VAL A O 1
ATOM 2833 N N . CYS A 1 403 ? -12.369 6.210 18.592 1.00 59.88 383 CYS A N 1
ATOM 2834 C CA . CYS A 1 403 ? -11.351 6.967 17.858 1.00 57.60 383 CYS A CA 1
ATOM 2835 C C . CYS A 1 403 ? -9.962 6.952 18.514 1.00 56.63 383 CYS A C 1
ATOM 2836 O O . CYS A 1 403 ? -9.657 7.786 19.364 1.00 58.41 383 CYS A O 1
ATOM 2839 N N . TYR A 1 404 ? -9.123 6.009 18.090 1.00 56.14 384 TYR A N 1
ATOM 2840 C CA . TYR A 1 404 ? -7.736 5.914 18.563 1.00 57.52 384 TYR A CA 1
ATOM 2841 C C . TYR A 1 404 ? -6.790 6.672 17.629 1.00 59.50 384 TYR A C 1
ATOM 2842 O O . TYR A 1 404 ? -6.957 6.647 16.411 1.00 63.36 384 TYR A O 1
ATOM 2851 N N . GLY A 1 405 ? -5.799 7.345 18.202 1.00 59.98 385 GLY A N 1
ATOM 2852 C CA . GLY A 1 405 ? -4.816 8.077 17.415 1.00 59.32 385 GLY A CA 1
ATOM 2853 C C . GLY A 1 405 ? -3.919 8.943 18.270 1.00 60.67 385 GLY A C 1
ATOM 2854 O O . GLY A 1 405 ? -4.288 9.341 19.370 1.00 62.48 385 GLY A O 1
ATOM 2855 N N . SER A 1 406 ? -2.738 9.240 17.744 1.00 62.37 386 SER A N 1
ATOM 2856 C CA . SER A 1 406 ? -1.755 10.089 18.419 1.00 61.90 386 SER A CA 1
ATOM 2857 C C . SER A 1 406 ? -0.919 10.828 17.372 1.00 59.59 386 SER A C 1
ATOM 2858 O O . SER A 1 406 ? -0.482 10.241 16.381 1.00 54.57 386 SER A O 1
ATOM 2861 N N . GLY A 1 407 ? -0.719 12.120 17.610 1.00 60.19 387 GLY A N 1
ATOM 2862 C CA . GLY A 1 407 ? -0.089 13.010 16.643 1.00 60.91 387 GLY A CA 1
ATOM 2863 C C . GLY A 1 407 ? -0.320 14.454 17.025 1.00 62.22 387 GLY A C 1
ATOM 2864 O O . GLY A 1 407 ? -0.283 14.791 18.205 1.00 61.33 387 GLY A O 1
ATOM 2865 N N . ARG A 1 408 ? -0.592 15.296 16.031 1.00 67.12 388 ARG A N 1
ATOM 2866 C CA . ARG A 1 408 ? -0.653 16.755 16.207 1.00 73.04 388 ARG A CA 1
ATOM 2867 C C . ARG A 1 408 ? -1.557 17.224 17.356 1.00 73.56 388 ARG A C 1
ATOM 2868 O O . ARG A 1 408 ? -2.556 16.583 17.688 1.00 73.81 388 ARG A O 1
ATOM 2876 N N . GLU A 1 409 ? -1.177 18.352 17.954 1.00 73.42 389 GLU A N 1
ATOM 2877 C CA . GLU A 1 409 ? -1.891 18.921 19.103 1.00 73.74 389 GLU A CA 1
ATOM 2878 C C . GLU A 1 409 ? -3.339 19.337 18.798 1.00 73.06 389 GLU A C 1
ATOM 2879 O O . GLU A 1 409 ? -4.191 19.297 19.681 1.00 73.04 389 GLU A O 1
ATOM 2885 N N . ASP A 1 410 ? -3.614 19.728 17.551 1.00 75.14 390 ASP A N 1
ATOM 2886 C CA . ASP A 1 410 ? -4.968 20.146 17.141 1.00 79.85 390 ASP A CA 1
ATOM 2887 C C . ASP A 1 410 ? -5.975 18.991 17.192 1.00 78.49 390 ASP A C 1
ATOM 2888 O O . ASP A 1 410 ? -6.988 19.090 17.886 1.00 74.09 390 ASP A O 1
ATOM 2893 N N . MET A 1 411 ? -5.693 17.907 16.468 1.00 80.84 391 MET A N 1
ATOM 2894 C CA . MET A 1 411 ? -6.620 16.760 16.391 1.00 83.81 391 MET A CA 1
ATOM 2895 C C . MET A 1 411 ? -6.658 15.924 17.671 1.00 83.28 391 MET A C 1
ATOM 2896 O O . MET A 1 411 ? -7.672 15.287 17.951 1.00 82.83 391 MET A O 1
ATOM 2901 N N . ALA A 1 412 ? -5.568 15.915 18.439 1.00 83.81 392 ALA A N 1
ATOM 2902 C CA . ALA A 1 412 ? -5.556 15.277 19.771 1.00 83.20 392 ALA A CA 1
ATOM 2903 C C . ALA A 1 412 ? -6.528 15.959 20.742 1.00 78.88 392 ALA A C 1
ATOM 2904 O O . ALA A 1 412 ? -7.186 15.289 21.545 1.00 73.50 392 ALA A O 1
ATOM 2906 N N . ALA A 1 413 ? -6.604 17.288 20.644 1.00 78.27 393 ALA A N 1
ATOM 2907 C CA . ALA A 1 413 ? -7.522 18.108 21.438 1.00 78.40 393 ALA A CA 1
ATOM 2908 C C . ALA A 1 413 ? -8.986 17.800 21.127 1.00 79.37 393 ALA A C 1
ATOM 2909 O O . ALA A 1 413 ? -9.798 17.578 22.035 1.00 81.24 393 ALA A O 1
ATOM 2911 N N . LYS A 1 414 ? -9.309 17.799 19.837 1.00 77.00 394 LYS A N 1
ATOM 2912 C CA . LYS A 1 414 ? -10.661 17.506 19.370 1.00 75.19 394 LYS A CA 1
ATOM 2913 C C . LYS A 1 414 ? -11.100 16.071 19.689 1.00 73.36 394 LYS A C 1
ATOM 2914 O O . LYS A 1 414 ? -12.263 15.848 20.011 1.00 77.35 394 LYS A O 1
ATOM 2920 N N . PHE A 1 415 ? -10.175 15.114 19.606 1.00 69.69 395 PHE A N 1
ATOM 2921 C CA . PHE A 1 415 ? -10.457 13.712 19.965 1.00 68.65 395 PHE A CA 1
ATOM 2922 C C . PHE A 1 415 ? -10.924 13.522 21.419 1.00 67.39 395 PHE A C 1
ATOM 2923 O O . PHE A 1 415 ? -11.955 12.887 21.667 1.00 66.80 395 PHE A O 1
ATOM 2931 N N . LYS A 1 416 ? -10.173 14.077 22.368 1.00 66.69 396 LYS A N 1
ATOM 2932 C CA . LYS A 1 416 ? -10.525 13.984 23.791 1.00 67.58 396 LYS A CA 1
ATOM 2933 C C . LYS A 1 416 ? -11.903 14.592 24.095 1.00 70.98 396 LYS A C 1
ATOM 2934 O O . LYS A 1 416 ? -12.673 14.025 24.872 1.00 71.54 396 LYS A O 1
ATOM 2940 N N . ALA A 1 417 ? -12.225 15.716 23.452 1.00 71.51 397 ALA A N 1
ATOM 2941 C CA . ALA A 1 417 ? -13.513 16.397 23.650 1.00 70.62 397 ALA A CA 1
ATOM 2942 C C . ALA A 1 417 ? -14.717 15.790 22.895 1.00 71.63 397 ALA A C 1
ATOM 2943 O O . ALA A 1 417 ? -15.802 16.384 22.909 1.00 68.42 397 ALA A O 1
ATOM 2945 N N . LEU A 1 418 ? -14.539 14.634 22.244 1.00 75.81 398 LEU A N 1
ATOM 2946 C CA . LEU A 1 418 ? -15.641 13.940 21.560 1.00 78.40 398 LEU A CA 1
ATOM 2947 C C . LEU A 1 418 ? -16.658 13.397 22.542 1.00 81.51 398 LEU A C 1
ATOM 2948 O O . LEU A 1 418 ? -17.860 13.605 22.379 1.00 87.29 398 LEU A O 1
ATOM 2953 N N . GLU A 1 419 ? -16.167 12.683 23.550 1.00 84.29 399 GLU A N 1
ATOM 2954 C CA . GLU A 1 419 ? -17.028 12.095 24.585 1.00 86.20 399 GLU A CA 1
ATOM 2955 C C . GLU A 1 419 ? -17.802 13.117 25.417 1.00 85.86 399 GLU A C 1
ATOM 2956 O O . GLU A 1 419 ? -18.844 12.781 25.976 1.00 80.18 399 GLU A O 1
ATOM 2962 N N . LYS A 1 420 ? -17.294 14.350 25.499 1.00 89.41 400 LYS A N 1
ATOM 2963 C CA . LYS A 1 420 ? -18.048 15.461 26.091 1.00 90.18 400 LYS A CA 1
ATOM 2964 C C . LYS A 1 420 ? -19.217 15.878 25.198 1.00 86.23 400 LYS A C 1
ATOM 2965 O O . LYS A 1 420 ? -20.354 15.899 25.656 1.00 88.72 400 LYS A O 1
ATOM 2971 N N . GLN A 1 421 ? -18.928 16.201 23.936 1.00 82.74 401 GLN A N 1
ATOM 2972 C CA . GLN A 1 421 ? -19.942 16.734 23.007 1.00 81.60 401 GLN A CA 1
ATOM 2973 C C . GLN A 1 421 ? -20.976 15.704 22.528 1.00 79.48 401 GLN A C 1
ATOM 2974 O O . GLN A 1 421 ? -22.094 16.085 22.173 1.00 79.48 401 GLN A O 1
ATOM 2980 N N . PHE A 1 422 ? -20.605 14.423 22.508 1.00 77.20 402 PHE A N 1
ATOM 2981 C CA . PHE A 1 422 ? -21.522 13.334 22.150 1.00 77.26 402 PHE A CA 1
ATOM 2982 C C . PHE A 1 422 ? -21.583 12.324 23.296 1.00 76.62 402 PHE A C 1
ATOM 2983 O O . PHE A 1 422 ? -21.123 11.189 23.145 1.00 77.20 402 PHE A O 1
ATOM 2991 N N . PRO A 1 423 ? -22.166 12.732 24.445 1.00 76.16 403 PRO A N 1
ATOM 2992 C CA . PRO A 1 423 ? -22.063 11.947 25.683 1.00 73.84 403 PRO A CA 1
ATOM 2993 C C . PRO A 1 423 ? -22.561 10.511 25.534 1.00 70.36 403 PRO A C 1
ATOM 2994 O O . PRO A 1 423 ? -23.716 10.286 25.178 1.00 67.88 403 PRO A O 1
ATOM 2998 N N . GLY A 1 424 ? -21.660 9.557 25.759 1.00 68.30 404 GLY A N 1
ATOM 2999 C CA . GLY A 1 424 ? -21.994 8.144 25.715 1.00 65.72 404 GLY A CA 1
ATOM 3000 C C . GLY A 1 424 ? -22.266 7.577 24.336 1.00 63.53 404 GLY A C 1
ATOM 3001 O O . GLY A 1 424 ? -22.748 6.448 24.238 1.00 62.53 404 GLY A O 1
ATOM 3002 N N . MET A 1 425 ? -21.974 8.351 23.281 1.00 60.81 405 MET A N 1
ATOM 3003 C CA . MET A 1 425 ? -22.118 7.903 21.887 1.00 58.32 405 MET A CA 1
ATOM 3004 C C . MET A 1 425 ? -20.814 7.986 21.077 1.00 56.54 405 MET A C 1
ATOM 3005 O O . MET A 1 425 ? -20.818 7.712 19.875 1.00 52.67 405 MET A O 1
ATOM 3010 N N . ALA A 1 426 ? -19.704 8.327 21.739 1.00 58.13 406 ALA A N 1
ATOM 3011 C CA . ALA A 1 426 ? -18.401 8.495 21.086 1.00 58.42 406 ALA A CA 1
ATOM 3012 C C . ALA A 1 426 ? -17.293 8.629 22.123 1.00 57.52 406 ALA A C 1
ATOM 3013 O O . ALA A 1 426 ? -17.510 9.211 23.182 1.00 58.21 406 ALA A O 1
ATOM 3015 N N . LYS A 1 427 ? -16.118 8.084 21.819 1.00 57.70 407 LYS A N 1
ATOM 3016 C CA . LYS A 1 427 ? -14.934 8.301 22.640 1.00 60.08 407 LYS A CA 1
ATOM 3017 C C . LYS A 1 427 ? -13.689 8.479 21.780 1.00 57.85 407 LYS A C 1
ATOM 3018 O O . LYS A 1 427 ? -13.587 7.897 20.699 1.00 54.60 407 LYS A O 1
ATOM 3024 N N . GLY A 1 428 ? -12.758 9.294 22.280 1.00 57.10 408 GLY A N 1
ATOM 3025 C CA . GLY A 1 428 ? -11.460 9.509 21.664 1.00 58.66 408 GLY A CA 1
ATOM 3026 C C . GLY A 1 428 ? -10.298 9.234 22.605 1.00 60.02 408 GLY A C 1
ATOM 3027 O O . GLY A 1 428 ? -9.978 10.064 23.465 1.00 63.47 408 GLY A O 1
ATOM 3028 N N . LYS A 1 429 ? -9.657 8.081 22.415 1.00 59.53 409 LYS A N 1
ATOM 3029 C CA . LYS A 1 429 ? -8.480 7.669 23.192 1.00 58.60 409 LYS A CA 1
ATOM 3030 C C . LYS A 1 429 ? -7.167 8.086 22.504 1.00 57.83 409 LYS A C 1
ATOM 3031 O O . LYS A 1 429 ? -6.760 7.459 21.525 1.00 56.37 409 LYS A O 1
ATOM 3037 N N . THR A 1 430 ? -6.516 9.146 22.997 1.00 57.80 410 THR A N 1
ATOM 3038 C CA . THR A 1 430 ? -5.136 9.475 22.572 1.00 57.71 410 THR A CA 1
ATOM 3039 C C . THR A 1 430 ? -4.185 9.030 23.687 1.00 56.87 410 THR A C 1
ATOM 3040 O O . THR A 1 430 ? -4.330 9.471 24.826 1.00 56.65 410 THR A O 1
ATOM 3044 N N . ALA A 1 431 ? -3.216 8.181 23.333 1.00 54.78 411 ALA A N 1
ATOM 3045 C CA . ALA A 1 431 ? -2.437 7.356 24.272 1.00 54.09 411 ALA A CA 1
ATOM 3046 C C . ALA A 1 431 ? -3.203 6.070 24.593 1.00 53.83 411 ALA A C 1
ATOM 3047 O O . ALA A 1 431 ? -4.348 6.106 25.034 1.00 52.62 411 ALA A O 1
ATOM 3049 N N . PHE A 1 432 ? -2.552 4.938 24.354 1.00 56.03 412 PHE A N 1
ATOM 3050 C CA . PHE A 1 432 ? -3.186 3.629 24.441 1.00 58.16 412 PHE A CA 1
ATOM 3051 C C . PHE A 1 432 ? -2.139 2.520 24.416 1.00 58.01 412 PHE A C 1
ATOM 3052 O O . PHE A 1 432 ? -0.967 2.768 24.150 1.00 60.31 412 PHE A O 1
ATOM 3060 N N . VAL A 1 433 ? -2.583 1.297 24.682 1.00 58.50 413 VAL A N 1
ATOM 3061 C CA . VAL A 1 433 ? -1.711 0.129 24.830 1.00 60.01 413 VAL A CA 1
ATOM 3062 C C . VAL A 1 433 ? -1.973 -0.865 23.698 1.00 61.69 413 VAL A C 1
ATOM 3063 O O . VAL A 1 433 ? -3.087 -0.900 23.162 1.00 61.18 413 VAL A O 1
ATOM 3067 N N . PRO A 1 434 ? -0.957 -1.675 23.328 1.00 65.15 414 PRO A N 1
ATOM 3068 C CA . PRO A 1 434 ? -1.190 -2.848 22.493 1.00 69.60 414 PRO A CA 1
ATOM 3069 C C . PRO A 1 434 ? -2.486 -3.628 22.794 1.00 74.27 414 PRO A C 1
ATOM 3070 O O . PRO A 1 434 ? -3.241 -3.918 21.874 1.00 79.75 414 PRO A O 1
ATOM 3074 N N . LYS A 1 435 ? -2.745 -3.927 24.067 1.00 78.34 415 LYS A N 1
ATOM 3075 C CA . LYS A 1 435 ? -3.978 -4.622 24.500 1.00 84.52 415 LYS A CA 1
ATOM 3076 C C . LYS A 1 435 ? -5.283 -3.946 24.058 1.00 79.97 415 LYS A C 1
ATOM 3077 O O . LYS A 1 435 ? -6.299 -4.618 23.860 1.00 75.88 415 LYS A O 1
ATOM 3083 N N . GLU A 1 436 ? -5.250 -2.618 23.950 1.00 76.70 416 GLU A N 1
ATOM 3084 C CA . GLU A 1 436 ? -6.441 -1.798 23.704 1.00 74.79 416 GLU A CA 1
ATOM 3085 C C . GLU A 1 436 ? -6.871 -1.825 22.226 1.00 76.27 416 GLU A C 1
ATOM 3086 O O . GLU A 1 436 ? -8.059 -1.679 21.910 1.00 74.76 416 GLU A O 1
ATOM 3092 N N . GLU A 1 437 ? -5.899 -2.016 21.333 1.00 76.80 417 GLU A N 1
ATOM 3093 C CA . GLU A 1 437 ? -6.154 -2.141 19.898 1.00 73.68 417 GLU A CA 1
ATOM 3094 C C . GLU A 1 437 ? -6.754 -3.505 19.508 1.00 68.01 417 GLU A C 1
ATOM 3095 O O . GLU A 1 437 ? -7.434 -3.589 18.490 1.00 71.86 417 GLU A O 1
ATOM 3101 N N . HIS A 1 438 ? -6.512 -4.564 20.286 1.00 61.72 418 HIS A N 1
ATOM 3102 C CA . HIS A 1 438 ? -7.107 -5.886 19.993 1.00 60.22 418 HIS A CA 1
ATOM 3103 C C . HIS A 1 438 ? -8.609 -5.932 20.314 1.00 59.17 418 HIS A C 1
ATOM 3104 O O . HIS A 1 438 ? -9.404 -6.395 19.490 1.00 59.55 418 HIS A O 1
ATOM 3111 N N . THR A 1 439 ? -8.990 -5.474 21.511 1.00 58.53 419 THR A N 1
ATOM 3112 C CA . THR A 1 439 ? -10.407 -5.435 21.910 1.00 58.31 419 THR A CA 1
ATOM 3113 C C . THR A 1 439 ? -11.210 -4.525 20.983 1.00 57.11 419 THR A C 1
ATOM 3114 O O . THR A 1 439 ? -12.348 -4.842 20.643 1.00 57.54 419 THR A O 1
ATOM 3118 N N . LEU A 1 440 ? -10.606 -3.415 20.565 1.00 55.79 420 LEU A N 1
ATOM 3119 C CA . LEU A 1 440 ? -11.235 -2.493 19.616 1.00 54.72 420 LEU A CA 1
ATOM 3120 C C . LEU A 1 440 ? -11.623 -3.138 18.286 1.00 51.92 420 LEU A C 1
ATOM 3121 O O . LEU A 1 440 ? -12.654 -2.794 17.726 1.00 50.63 420 LEU A O 1
ATOM 3126 N N . MET A 1 441 ? -10.801 -4.052 17.781 1.00 52.16 421 MET A N 1
ATOM 3127 C CA . MET A 1 441 ? -11.112 -4.731 16.517 1.00 55.30 421 MET A CA 1
ATOM 3128 C C . MET A 1 441 ? -12.242 -5.732 16.680 1.00 57.21 421 MET A C 1
ATOM 3129 O O . MET A 1 441 ? -13.218 -5.709 15.927 1.00 57.45 421 MET A O 1
ATOM 3134 N N . ALA A 1 442 ? -12.106 -6.609 17.665 1.00 58.96 422 ALA A N 1
ATOM 3135 C CA . ALA A 1 442 ? -13.120 -7.626 17.915 1.00 61.26 422 ALA A CA 1
ATOM 3136 C C . ALA A 1 442 ? -14.482 -7.031 18.282 1.00 61.13 422 ALA A C 1
ATOM 3137 O O . ALA A 1 442 ? -15.513 -7.649 18.014 1.00 62.35 422 ALA A O 1
ATOM 3139 N N . GLY A 1 443 ? -14.476 -5.842 18.887 1.00 61.87 423 GLY A N 1
ATOM 3140 C CA . GLY A 1 443 ? -15.702 -5.145 19.277 1.00 62.27 423 GLY A CA 1
ATOM 3141 C C . GLY A 1 443 ? -16.369 -4.327 18.184 1.00 61.24 423 GLY A C 1
ATOM 3142 O O . GLY A 1 443 ? -17.600 -4.260 18.126 1.00 60.83 423 GLY A O 1
ATOM 3143 N N . ALA A 1 444 ? -15.561 -3.700 17.325 1.00 58.91 424 ALA A N 1
ATOM 3144 C CA . ALA A 1 444 ? -16.080 -2.829 16.266 1.00 57.83 424 ALA A CA 1
ATOM 3145 C C . ALA A 1 444 ? -16.826 -3.615 15.190 1.00 55.67 424 ALA A C 1
ATOM 3146 O O . ALA A 1 444 ? -16.376 -4.693 14.774 1.00 52.80 424 ALA A O 1
ATOM 3148 N N . ASP A 1 445 ? -17.963 -3.070 14.753 1.00 54.63 425 ASP A N 1
ATOM 3149 C CA . ASP A 1 445 ? -18.726 -3.642 13.647 1.00 56.84 425 ASP A CA 1
ATOM 3150 C C . ASP A 1 445 ? -18.048 -3.289 12.327 1.00 59.94 425 ASP A C 1
ATOM 3151 O O . ASP A 1 445 ? -17.782 -4.162 11.486 1.00 55.65 425 ASP A O 1
ATOM 3156 N N . TYR A 1 446 ? -17.788 -1.986 12.183 1.00 63.36 426 TYR A N 1
ATOM 3157 C CA . TYR A 1 446 ? -17.182 -1.378 11.006 1.00 63.78 426 TYR A CA 1
ATOM 3158 C C . TYR A 1 446 ? -15.867 -0.680 11.396 1.00 64.21 426 TYR A C 1
ATOM 3159 O O . TYR A 1 446 ? -15.781 -0.108 12.483 1.00 63.35 426 TYR A O 1
ATOM 3168 N N . VAL A 1 447 ? -14.849 -0.740 10.523 1.00 64.75 427 VAL A N 1
ATOM 3169 C CA . VAL A 1 447 ? -13.592 0.042 10.696 1.00 62.61 427 VAL A CA 1
ATOM 3170 C C . VAL A 1 447 ? -13.438 1.069 9.561 1.00 61.92 427 VAL A C 1
ATOM 3171 O O . VAL A 1 447 ? -13.695 0.767 8.398 1.00 59.85 427 VAL A O 1
ATOM 3175 N N . LEU A 1 448 ? -12.994 2.271 9.927 1.00 60.52 428 LEU A N 1
ATOM 3176 C CA . LEU A 1 448 ? -12.973 3.419 9.027 1.00 59.05 428 LEU A CA 1
ATOM 3177 C C . LEU A 1 448 ? -11.556 3.963 8.816 1.00 59.66 428 LEU A C 1
ATOM 3178 O O . LEU A 1 448 ? -10.862 4.289 9.783 1.00 60.65 428 LEU A O 1
ATOM 3183 N N . MET A 1 449 ? -11.149 4.066 7.551 1.00 60.14 429 MET A N 1
ATOM 3184 C CA . MET A 1 449 ? -9.874 4.671 7.168 1.00 60.53 429 MET A CA 1
ATOM 3185 C C . MET A 1 449 ? -10.121 5.665 6.040 1.00 60.59 429 MET A C 1
ATOM 3186 O O . MET A 1 449 ? -10.277 5.256 4.889 1.00 59.51 429 MET A O 1
ATOM 3191 N N . PRO A 1 450 ? -10.179 6.973 6.363 1.00 61.31 430 PRO A N 1
ATOM 3192 C CA . PRO A 1 450 ? -10.382 8.025 5.362 1.00 63.80 430 PRO A CA 1
ATOM 3193 C C . PRO A 1 450 ? -9.059 8.643 4.873 1.00 69.21 430 PRO A C 1
ATOM 3194 O O . PRO A 1 450 ? -8.910 9.868 4.869 1.00 73.90 430 PRO A O 1
ATOM 3198 N N . SER A 1 451 ? -8.120 7.803 4.444 1.00 69.69 431 SER A N 1
ATOM 3199 C CA . SER A 1 451 ? -6.753 8.248 4.137 1.00 66.93 431 SER A CA 1
ATOM 3200 C C . SER A 1 451 ? -6.638 8.968 2.791 1.00 64.40 431 SER A C 1
ATOM 3201 O O . SER A 1 451 ? -7.320 8.612 1.831 1.00 60.34 431 SER A O 1
ATOM 3204 N N . ARG A 1 452 ? -5.757 9.969 2.735 1.00 66.67 432 ARG A N 1
ATOM 3205 C CA . ARG A 1 452 ? -5.438 10.686 1.488 1.00 70.78 432 ARG A CA 1
ATOM 3206 C C . ARG A 1 452 ? -4.702 9.734 0.538 1.00 73.81 432 ARG A C 1
ATOM 3207 O O . ARG A 1 452 ? -4.950 9.715 -0.678 1.00 74.68 432 ARG A O 1
ATOM 3215 N N . PHE A 1 453 ? -3.783 8.962 1.117 1.00 74.69 433 PHE A N 1
ATOM 3216 C CA . PHE A 1 453 ? -3.073 7.898 0.417 1.00 70.64 433 PHE A CA 1
ATOM 3217 C C . PHE A 1 453 ? -2.563 6.888 1.433 1.00 66.53 433 PHE A C 1
ATOM 3218 O O . PHE A 1 453 ? -2.318 7.246 2.587 1.00 63.22 433 PHE A O 1
ATOM 3226 N N . GLU A 1 454 ? -2.394 5.641 1.005 1.00 63.19 434 GLU A N 1
ATOM 3227 C CA . GLU A 1 454 ? -1.944 4.583 1.909 1.00 62.93 434 GLU A CA 1
ATOM 3228 C C . GLU A 1 454 ? -1.054 3.570 1.174 1.00 60.72 434 GLU A C 1
ATOM 3229 O O . GLU A 1 454 ? -1.561 2.735 0.431 1.00 63.15 434 GLU A O 1
ATOM 3235 N N . PRO A 1 455 ? 0.284 3.658 1.364 1.00 55.87 435 PRO A N 1
ATOM 3236 C CA . PRO A 1 455 ? 1.236 2.700 0.806 1.00 54.31 435 PRO A CA 1
ATOM 3237 C C . PRO A 1 455 ? 0.885 1.237 1.021 1.00 54.01 435 PRO A C 1
ATOM 3238 O O . PRO A 1 455 ? 1.107 0.418 0.144 1.00 54.41 435 PRO A O 1
ATOM 3242 N N . CYS A 1 456 ? 0.349 0.921 2.189 1.00 55.90 436 CYS A N 1
ATOM 3243 C CA . CYS A 1 456 ? -0.321 -0.356 2.395 1.00 59.58 436 CYS A CA 1
ATOM 3244 C C . CYS A 1 456 ? -1.434 -0.225 3.429 1.00 60.58 436 CYS A C 1
ATOM 3245 O O . CYS A 1 456 ? -2.612 -0.399 3.103 1.00 62.22 436 CYS A O 1
ATOM 3248 N N . GLY A 1 457 ? -1.054 0.103 4.664 1.00 60.57 437 GLY A N 1
ATOM 3249 C CA . GLY A 1 457 ? -1.978 0.131 5.789 1.00 60.38 437 GLY A CA 1
ATOM 3250 C C . GLY A 1 457 ? -2.044 -1.240 6.433 1.00 61.12 437 GLY A C 1
ATOM 3251 O O . GLY A 1 457 ? -2.011 -2.265 5.744 1.00 62.67 437 GLY A O 1
ATOM 3252 N N . LEU A 1 458 ? -2.142 -1.248 7.761 1.00 60.38 438 LEU A N 1
ATOM 3253 C CA . LEU A 1 458 ? -2.197 -2.475 8.561 1.00 56.82 438 LEU A CA 1
ATOM 3254 C C . LEU A 1 458 ? -3.479 -2.597 9.413 1.00 57.84 438 LEU A C 1
ATOM 3255 O O . LEU A 1 458 ? -3.912 -3.717 9.710 1.00 60.17 438 LEU A O 1
ATOM 3260 N N . VAL A 1 459 ? -4.096 -1.472 9.787 1.00 58.07 439 VAL A N 1
ATOM 3261 C CA . VAL A 1 459 ? -5.294 -1.507 10.637 1.00 60.55 439 VAL A CA 1
ATOM 3262 C C . VAL A 1 459 ? -6.498 -2.143 9.924 1.00 62.07 439 VAL A C 1
ATOM 3263 O O . VAL A 1 459 ? -7.330 -2.776 10.582 1.00 61.97 439 VAL A O 1
ATOM 3267 N N . GLN A 1 460 ? -6.579 -1.993 8.597 1.00 61.69 440 GLN A N 1
ATOM 3268 C CA . GLN A 1 460 ? -7.635 -2.653 7.812 1.00 60.32 440 GLN A CA 1
ATOM 3269 C C . GLN A 1 460 ? -7.366 -4.146 7.659 1.00 62.08 440 GLN A C 1
ATOM 3270 O O . GLN A 1 460 ? -8.306 -4.938 7.623 1.00 65.33 440 GLN A O 1
ATOM 3276 N N . LEU A 1 461 ? -6.092 -4.523 7.553 1.00 63.58 441 LEU A N 1
ATOM 3277 C CA . LEU A 1 461 ? -5.709 -5.931 7.553 1.00 66.13 441 LEU A CA 1
ATOM 3278 C C . LEU A 1 461 ? -6.066 -6.527 8.904 1.00 67.24 441 LEU A C 1
ATOM 3279 O O . LEU A 1 461 ? -6.709 -7.570 8.960 1.00 71.76 441 LEU A O 1
ATOM 3284 N N . HIS A 1 462 ? -5.668 -5.848 9.983 1.00 67.44 442 HIS A N 1
ATOM 3285 C CA . HIS A 1 462 ? -5.993 -6.282 11.349 1.00 67.55 442 HIS A CA 1
ATOM 3286 C C . HIS A 1 462 ? -7.501 -6.476 11.557 1.00 67.52 442 HIS A C 1
ATOM 3287 O O . HIS A 1 462 ? -7.921 -7.477 12.131 1.00 66.63 442 HIS A O 1
ATOM 3294 N N . ALA A 1 463 ? -8.297 -5.516 11.082 1.00 67.22 443 ALA A N 1
ATOM 3295 C CA . ALA A 1 463 ? -9.770 -5.555 11.185 1.00 64.09 443 ALA A CA 1
ATOM 3296 C C . ALA A 1 463 ? -10.388 -6.772 10.489 1.00 61.84 443 ALA A C 1
ATOM 3297 O O . ALA A 1 463 ? -11.105 -7.553 11.115 1.00 63.44 443 ALA A O 1
ATOM 3299 N N . MET A 1 464 ? -10.091 -6.928 9.202 1.00 59.13 444 MET A N 1
ATOM 3300 C CA . MET A 1 464 ? -10.521 -8.103 8.420 1.00 58.68 444 MET A CA 1
ATOM 3301 C C . MET A 1 464 ? -10.180 -9.450 9.086 1.00 58.51 444 MET A C 1
ATOM 3302 O O . MET A 1 464 ? -10.941 -10.411 8.972 1.00 55.96 444 MET A O 1
ATOM 3307 N N . LYS A 1 465 ? -9.053 -9.516 9.787 1.00 60.43 445 LYS A N 1
ATOM 3308 C CA . LYS A 1 465 ? -8.679 -10.728 10.514 1.00 60.56 445 LYS A CA 1
ATOM 3309 C C . LYS A 1 465 ? -9.683 -11.027 11.626 1.00 59.40 445 LYS A C 1
ATOM 3310 O O . LYS A 1 465 ? -9.989 -12.193 11.891 1.00 59.70 445 LYS A O 1
ATOM 3316 N N . TYR A 1 466 ? -10.176 -9.968 12.268 1.00 57.08 446 TYR A N 1
ATOM 3317 C CA . TYR A 1 466 ? -11.071 -10.074 13.424 1.00 57.88 446 TYR A CA 1
ATOM 3318 C C . TYR A 1 466 ? -12.562 -9.873 13.075 1.00 58.42 446 TYR A C 1
ATOM 3319 O O . TYR A 1 466 ? -13.417 -9.911 13.966 1.00 60.09 446 TYR A O 1
ATOM 3328 N N . GLY A 1 467 ? -12.869 -9.670 11.794 1.00 56.80 447 GLY A N 1
ATOM 3329 C CA . GLY A 1 467 ? -14.247 -9.601 11.319 1.00 55.85 447 GLY A CA 1
ATOM 3330 C C . GLY A 1 467 ? -14.869 -8.221 11.266 1.00 56.43 447 GLY A C 1
ATOM 3331 O O . GLY A 1 467 ? -16.034 -8.101 10.904 1.00 58.28 447 GLY A O 1
ATOM 3332 N N . ALA A 1 468 ? -14.116 -7.180 11.624 1.00 55.95 448 ALA A N 1
ATOM 3333 C CA . ALA A 1 468 ? -14.613 -5.806 11.515 1.00 56.45 448 ALA A CA 1
ATOM 3334 C C . ALA A 1 468 ? -14.573 -5.399 10.051 1.00 58.27 448 ALA A C 1
ATOM 3335 O O . ALA A 1 468 ? -13.507 -5.413 9.430 1.00 58.52 448 ALA A O 1
ATOM 3337 N N . VAL A 1 469 ? -15.740 -5.042 9.511 1.00 61.53 449 VAL A N 1
ATOM 3338 C CA . VAL A 1 469 ? -15.924 -4.829 8.066 1.00 59.45 449 VAL A CA 1
ATOM 3339 C C . VAL A 1 469 ? -15.355 -3.459 7.664 1.00 56.92 449 VAL A C 1
ATOM 3340 O O . VAL A 1 469 ? -15.829 -2.436 8.160 1.00 57.97 449 VAL A O 1
ATOM 3344 N N . PRO A 1 470 ? -14.355 -3.433 6.753 1.00 53.16 450 PRO A N 1
ATOM 3345 C CA . PRO A 1 470 ? -13.687 -2.156 6.477 1.00 52.94 450 PRO A CA 1
ATOM 3346 C C . PRO A 1 470 ? -14.481 -1.222 5.567 1.00 50.91 450 PRO A C 1
ATOM 3347 O O . PRO A 1 470 ? -14.986 -1.655 4.547 1.00 52.09 450 PRO A O 1
ATOM 3351 N N . ILE A 1 471 ? -14.611 0.035 5.969 1.00 51.41 451 ILE A N 1
ATOM 3352 C CA . ILE A 1 471 ? -15.094 1.097 5.106 1.00 54.46 451 ILE A CA 1
ATOM 3353 C C . ILE A 1 471 ? -13.868 1.962 4.894 1.00 57.79 451 ILE A C 1
ATOM 3354 O O . ILE A 1 471 ? -13.392 2.600 5.832 1.00 60.64 451 ILE A O 1
ATOM 3359 N N . VAL A 1 472 ? -13.346 1.980 3.671 1.00 61.65 452 VAL A N 1
ATOM 3360 C CA . VAL A 1 472 ? -12.027 2.572 3.411 1.00 60.92 452 VAL A CA 1
ATOM 3361 C C . VAL A 1 472 ? -12.035 3.625 2.313 1.00 60.61 452 VAL A C 1
ATOM 3362 O O . VAL A 1 472 ? -12.987 3.743 1.540 1.00 64.53 452 VAL A O 1
ATOM 3366 N N . SER A 1 473 ? -10.949 4.390 2.282 1.00 58.53 453 SER A N 1
ATOM 3367 C CA . SER A 1 473 ? -10.610 5.266 1.161 1.00 56.11 453 SER A CA 1
ATOM 3368 C C . SER A 1 473 ? -9.954 4.390 0.077 1.00 55.24 453 SER A C 1
ATOM 3369 O O . SER A 1 473 ? -9.243 3.425 0.387 1.00 53.88 453 SER A O 1
ATOM 3372 N N . CYS A 1 474 ? -10.197 4.725 -1.185 1.00 56.60 454 CYS A N 1
ATOM 3373 C CA . CYS A 1 474 ? -9.869 3.822 -2.296 1.00 58.19 454 CYS A CA 1
ATOM 3374 C C . CYS A 1 474 ? -8.492 4.104 -2.904 1.00 57.50 454 CYS A C 1
ATOM 3375 O O . CYS A 1 474 ? -8.394 4.538 -4.049 1.00 56.84 454 CYS A O 1
ATOM 3378 N N . THR A 1 475 ? -7.435 3.838 -2.131 1.00 56.72 455 THR A N 1
ATOM 3379 C CA . THR A 1 475 ? -6.049 4.096 -2.546 1.00 55.72 455 THR A CA 1
ATOM 3380 C C . THR A 1 475 ? -5.123 2.997 -2.065 1.00 56.01 455 THR A C 1
ATOM 3381 O O . THR A 1 475 ? -5.353 2.399 -1.014 1.00 57.47 455 THR A O 1
ATOM 3385 N N . GLY A 1 476 ? -4.074 2.742 -2.846 1.00 56.56 456 GLY A N 1
ATOM 3386 C CA . GLY A 1 476 ? -2.970 1.889 -2.422 1.00 58.46 456 GLY A CA 1
ATOM 3387 C C . GLY A 1 476 ? -3.383 0.516 -1.932 1.00 59.78 456 GLY A C 1
ATOM 3388 O O . GLY A 1 476 ? -4.305 -0.087 -2.477 1.00 63.07 456 GLY A O 1
ATOM 3389 N N . GLY A 1 477 ? -2.717 0.037 -0.881 1.00 59.74 457 GLY A N 1
ATOM 3390 C CA . GLY A 1 477 ? -3.004 -1.269 -0.299 1.00 61.26 457 GLY A CA 1
ATOM 3391 C C . GLY A 1 477 ? -4.437 -1.461 0.157 1.00 64.60 457 GLY A C 1
ATOM 3392 O O . GLY A 1 477 ? -4.891 -2.603 0.264 1.00 67.85 457 GLY A O 1
ATOM 3393 N N . LEU A 1 478 ? -5.144 -0.356 0.422 1.00 63.78 458 LEU A N 1
ATOM 3394 C CA . LEU A 1 478 ? -6.585 -0.396 0.731 1.00 64.29 458 LEU A CA 1
ATOM 3395 C C . LEU A 1 478 ? -7.418 -0.848 -0.478 1.00 64.09 458 LEU A C 1
ATOM 3396 O O . LEU A 1 478 ? -8.399 -1.574 -0.326 1.00 62.26 458 LEU A O 1
ATOM 3401 N N . LYS A 1 479 ? -7.023 -0.402 -1.669 1.00 64.06 459 LYS A N 1
ATOM 3402 C CA . LYS A 1 479 ? -7.615 -0.883 -2.915 1.00 65.08 459 LYS A CA 1
ATOM 3403 C C . LYS A 1 479 ? -7.346 -2.382 -3.120 1.00 66.87 459 LYS A C 1
ATOM 3404 O O . LYS A 1 479 ? -8.262 -3.124 -3.444 1.00 68.51 459 LYS A O 1
ATOM 3410 N N . ASP A 1 480 ? -6.097 -2.814 -2.941 1.00 69.68 460 ASP A N 1
ATOM 3411 C CA . ASP A 1 480 ? -5.729 -4.238 -3.094 1.00 72.65 460 ASP A CA 1
ATOM 3412 C C . ASP A 1 480 ? -6.406 -5.163 -2.080 1.00 70.17 460 ASP A C 1
ATOM 3413 O O . ASP A 1 480 ? -6.837 -6.258 -2.444 1.00 71.19 460 ASP A O 1
ATOM 3418 N N . SER A 1 481 ? -6.485 -4.728 -0.822 1.00 67.77 461 SER A N 1
ATOM 3419 C CA . SER A 1 481 ? -6.919 -5.601 0.288 1.00 67.97 461 SER A CA 1
ATOM 3420 C C . SER A 1 481 ? -8.442 -5.623 0.517 1.00 64.37 461 SER A C 1
ATOM 3421 O O . SER A 1 481 ? -9.022 -6.703 0.691 1.00 60.47 461 SER A O 1
ATOM 3424 N N . VAL A 1 482 ? -9.084 -4.451 0.510 1.00 63.28 462 VAL A N 1
ATOM 3425 C CA . VAL A 1 482 ? -10.546 -4.357 0.675 1.00 63.83 462 VAL A CA 1
ATOM 3426 C C . VAL A 1 482 ? -11.263 -4.549 -0.680 1.00 65.99 462 VAL A C 1
ATOM 3427 O O . VAL A 1 482 ? -11.756 -3.598 -1.321 1.00 63.00 462 VAL A O 1
ATOM 3431 N N . ILE A 1 483 ? -11.299 -5.814 -1.095 1.00 64.97 463 ILE A N 1
ATOM 3432 C CA . ILE A 1 483 ? -12.106 -6.273 -2.223 1.00 63.81 463 ILE A CA 1
ATOM 3433 C C . ILE A 1 483 ? -13.594 -6.106 -1.876 1.00 65.58 463 ILE A C 1
ATOM 3434 O O . ILE A 1 483 ? -13.940 -6.021 -0.698 1.00 69.37 463 ILE A O 1
ATOM 3439 N N . PRO A 1 484 ? -14.483 -6.052 -2.891 1.00 66.65 464 PRO A N 1
ATOM 3440 C CA . PRO A 1 484 ? -15.917 -5.886 -2.598 1.00 68.09 464 PRO A CA 1
ATOM 3441 C C . PRO A 1 484 ? -16.576 -7.017 -1.780 1.00 68.43 464 PRO A C 1
ATOM 3442 O O . PRO A 1 484 ? -17.582 -6.761 -1.119 1.00 62.88 464 PRO A O 1
ATOM 3446 N N . GLU A 1 485 ? -15.997 -8.221 -1.812 1.00 70.60 465 GLU A N 1
ATOM 3447 C CA . GLU A 1 485 ? -16.471 -9.384 -1.017 1.00 70.90 465 GLU A CA 1
ATOM 3448 C C . GLU A 1 485 ? -16.308 -9.175 0.504 1.00 69.37 465 GLU A C 1
ATOM 3449 O O . GLU A 1 485 ? -16.987 -9.832 1.308 1.00 65.95 465 GLU A O 1
ATOM 3455 N N . CYS A 1 486 ? -15.368 -8.304 0.875 1.00 67.21 466 CYS A N 1
ATOM 3456 C CA . CYS A 1 486 ? -15.025 -8.042 2.266 1.00 64.68 466 CYS A CA 1
ATOM 3457 C C . CYS A 1 486 ? -15.537 -6.714 2.798 1.00 63.08 466 CYS A C 1
ATOM 3458 O O . CYS A 1 486 ? -15.895 -6.644 3.971 1.00 66.90 466 CYS A O 1
ATOM 3461 N N . GLY A 1 487 ? -15.580 -5.668 1.969 1.00 57.78 467 GLY A N 1
ATOM 3462 C CA . GLY A 1 487 ? -15.907 -4.335 2.471 1.00 56.00 467 GLY A CA 1
ATOM 3463 C C . GLY A 1 487 ? -16.294 -3.298 1.446 1.00 54.31 467 GLY A C 1
ATOM 3464 O O . GLY A 1 487 ? -16.568 -3.631 0.299 1.00 55.32 467 GLY A O 1
ATOM 3465 N N . PHE A 1 488 ? -16.299 -2.040 1.891 1.00 54.09 468 PHE A N 1
ATOM 3466 C CA . PHE A 1 488 ? -16.720 -0.880 1.102 1.00 54.69 468 PHE A CA 1
ATOM 3467 C C . PHE A 1 488 ? -15.560 0.066 0.821 1.00 54.94 468 PHE A C 1
ATOM 3468 O O . PHE A 1 488 ? -14.646 0.177 1.633 1.00 56.76 468 PHE A O 1
ATOM 3476 N N . THR A 1 489 ? -15.630 0.763 -0.316 1.00 55.60 469 THR A N 1
ATOM 3477 C CA . THR A 1 489 ? -14.520 1.570 -0.842 1.00 56.93 469 THR A CA 1
ATOM 3478 C C . THR A 1 489 ? -15.006 2.882 -1.462 1.00 56.95 469 THR A C 1
ATOM 3479 O O . THR A 1 489 ? -15.120 2.989 -2.682 1.00 60.78 469 THR A O 1
ATOM 3483 N N . PHE A 1 490 ? -15.290 3.879 -0.625 1.00 56.40 470 PHE A N 1
ATOM 3484 C CA . PHE A 1 490 ? -15.594 5.237 -1.130 1.00 59.76 470 PHE A CA 1
ATOM 3485 C C . PHE A 1 490 ? -14.354 5.851 -1.786 1.00 63.63 470 PHE A C 1
ATOM 3486 O O . PHE A 1 490 ? -13.240 5.390 -1.538 1.00 66.42 470 PHE A O 1
ATOM 3494 N N . GLU A 1 491 ? -14.538 6.865 -2.632 1.00 69.64 471 GLU A N 1
ATOM 3495 C CA . GLU A 1 491 ? -13.410 7.437 -3.386 1.00 73.85 471 GLU A CA 1
ATOM 3496 C C . GLU A 1 491 ? -12.530 8.323 -2.501 1.00 75.17 471 GLU A C 1
ATOM 3497 O O . GLU A 1 491 ? -13.013 8.935 -1.546 1.00 74.82 471 GLU A O 1
ATOM 3503 N N . GLU A 1 492 ? -11.244 8.399 -2.843 1.00 76.97 472 GLU A N 1
ATOM 3504 C CA . GLU A 1 492 ? -10.227 8.978 -1.946 1.00 77.51 472 GLU A CA 1
ATOM 3505 C C . GLU A 1 492 ? -10.404 10.459 -1.618 1.00 76.03 472 GLU A C 1
ATOM 3506 O O . GLU A 1 492 ? -11.147 11.187 -2.286 1.00 82.53 472 GLU A O 1
ATOM 3512 N N . ILE A 1 493 ? -9.707 10.892 -0.574 1.00 69.95 473 ILE A N 1
ATOM 3513 C CA . ILE A 1 493 ? -9.904 12.211 0.004 1.00 71.20 473 ILE A CA 1
ATOM 3514 C C . ILE A 1 493 ? -8.921 13.184 -0.640 1.00 71.73 473 ILE A C 1
ATOM 3515 O O . ILE A 1 493 ? -7.791 12.791 -0.939 1.00 73.29 473 ILE A O 1
ATOM 3520 N N . PRO A 1 494 ? -9.342 14.447 -0.876 1.00 74.15 474 PRO A N 1
ATOM 3521 C CA . PRO A 1 494 ? -8.449 15.432 -1.508 1.00 76.54 474 PRO A CA 1
ATOM 3522 C C . PRO A 1 494 ? -7.289 15.953 -0.640 1.00 77.96 474 PRO A C 1
ATOM 3523 O O . PRO A 1 494 ? -7.477 16.220 0.547 1.00 77.79 474 PRO A O 1
ATOM 3527 N N . SER A 1 495 ? -6.111 16.087 -1.255 1.00 78.23 475 SER A N 1
ATOM 3528 C CA . SER A 1 495 ? -4.958 16.784 -0.675 1.00 77.60 475 SER A CA 1
ATOM 3529 C C . SER A 1 495 ? -4.584 17.958 -1.602 1.00 80.33 475 SER A C 1
ATOM 3530 O O . SER A 1 495 ? -5.236 18.149 -2.629 1.00 79.59 475 SER A O 1
ATOM 3533 N N . PRO A 1 496 ? -3.561 18.767 -1.239 1.00 86.91 476 PRO A N 1
ATOM 3534 C CA . PRO A 1 496 ? -3.027 19.803 -2.152 1.00 95.13 476 PRO A CA 1
ATOM 3535 C C . PRO A 1 496 ? -1.958 19.280 -3.150 1.00 105.19 476 PRO A C 1
ATOM 3536 O O . PRO A 1 496 ? -1.970 18.097 -3.485 1.00 106.77 476 PRO A O 1
ATOM 3540 N N . GLU A 1 497 ? -1.068 20.157 -3.642 1.00 113.39 477 GLU A N 1
ATOM 3541 C CA . GLU A 1 497 ? 0.169 19.732 -4.348 1.00 113.16 477 GLU A CA 1
ATOM 3542 C C . GLU A 1 497 ? 1.065 18.916 -3.397 1.00 109.82 477 GLU A C 1
ATOM 3543 O O . GLU A 1 497 ? 1.940 18.180 -3.829 1.00 106.48 477 GLU A O 1
ATOM 3549 N N . TYR A 1 498 ? 0.894 19.199 -2.111 1.00 109.06 478 TYR A N 1
ATOM 3550 C CA . TYR A 1 498 ? 1.033 18.308 -0.940 1.00 110.80 478 TYR A CA 1
ATOM 3551 C C . TYR A 1 498 ? 2.397 18.293 -0.195 1.00 111.20 478 TYR A C 1
ATOM 3552 O O . TYR A 1 498 ? 2.946 19.368 0.062 1.00 113.84 478 TYR A O 1
ATOM 3561 N N . PRO A 1 499 ? 2.946 17.118 0.142 1.00 114.52 479 PRO A N 1
ATOM 3562 C CA . PRO A 1 499 ? 3.621 16.936 1.425 1.00 114.82 479 PRO A CA 1
ATOM 3563 C C . PRO A 1 499 ? 3.297 17.997 2.493 1.00 115.14 479 PRO A C 1
ATOM 3564 O O . PRO A 1 499 ? 4.178 18.728 2.919 1.00 121.04 479 PRO A O 1
ATOM 3568 N N . GLY A 1 500 ? 2.024 18.077 2.885 1.00 112.92 480 GLY A N 1
ATOM 3569 C CA . GLY A 1 500 ? 1.527 19.009 3.904 1.00 114.45 480 GLY A CA 1
ATOM 3570 C C . GLY A 1 500 ? 1.867 20.481 3.699 1.00 118.86 480 GLY A C 1
ATOM 3571 O O . GLY A 1 500 ? 2.410 21.102 4.617 1.00 125.05 480 GLY A O 1
ATOM 3572 N N . MET A 1 501 ? 1.535 21.025 2.526 1.00 122.35 481 MET A N 1
ATOM 3573 C CA . MET A 1 501 ? 1.880 22.447 2.186 1.00 125.22 481 MET A CA 1
ATOM 3574 C C . MET A 1 501 ? 1.217 23.520 3.103 1.00 127.22 481 MET A C 1
ATOM 3575 O O . MET A 1 501 ? 1.572 23.565 4.280 1.00 127.20 481 MET A O 1
ATOM 3580 N N . LYS A 1 502 ? 0.381 24.454 2.605 1.00 130.66 482 LYS A N 1
ATOM 3581 C CA . LYS A 1 502 ? -0.594 25.133 3.453 1.00 129.01 482 LYS A CA 1
ATOM 3582 C C . LYS A 1 502 ? -1.759 24.138 3.465 1.00 127.11 482 LYS A C 1
ATOM 3583 O O . LYS A 1 502 ? -2.546 24.107 2.522 1.00 123.82 482 LYS A O 1
ATOM 3589 N N . ILE A 1 503 ? -1.848 23.346 4.534 1.00 123.64 483 ILE A N 1
ATOM 3590 C CA . ILE A 1 503 ? -2.567 22.063 4.532 1.00 120.83 483 ILE A CA 1
ATOM 3591 C C . ILE A 1 503 ? -4.066 22.266 4.372 1.00 114.35 483 ILE A C 1
ATOM 3592 O O . ILE A 1 503 ? -4.560 23.342 4.616 1.00 110.55 483 ILE A O 1
ATOM 3597 N N . SER A 1 504 ? -4.771 21.181 4.064 1.00 110.74 484 SER A N 1
ATOM 3598 C CA . SER A 1 504 ? -6.246 21.147 3.938 1.00 113.05 484 SER A CA 1
ATOM 3599 C C . SER A 1 504 ? -6.984 22.499 3.858 1.00 115.49 484 SER A C 1
ATOM 3600 O O . SER A 1 504 ? -7.473 23.032 4.867 1.00 111.61 484 SER A O 1
ATOM 3603 N N . PRO A 1 505 ? -7.097 23.054 2.636 1.00 120.58 485 PRO A N 1
ATOM 3604 C CA . PRO A 1 505 ? -7.876 24.279 2.405 1.00 119.24 485 PRO A CA 1
ATOM 3605 C C . PRO A 1 505 ? -9.328 24.206 2.894 1.00 116.59 485 PRO A C 1
ATOM 3606 O O . PRO A 1 505 ? -10.053 23.265 2.521 1.00 117.52 485 PRO A O 1
ATOM 3610 N N . GLU A 1 506 ? -9.699 25.195 3.715 1.00 113.22 486 GLU A N 1
ATOM 3611 C CA . GLU A 1 506 ? -11.055 25.439 4.180 1.00 110.89 486 GLU A CA 1
ATOM 3612 C C . GLU A 1 506 ? -11.963 25.574 2.962 1.00 109.63 486 GLU A C 1
ATOM 3613 O O . GLU A 1 506 ? -12.329 26.667 2.538 1.00 106.09 486 GLU A O 1
ATOM 3619 N N . LEU A 1 507 ? -12.314 24.413 2.438 1.00 112.40 487 LEU A N 1
ATOM 3620 C CA . LEU A 1 507 ? -13.005 24.200 1.145 1.00 114.48 487 LEU A CA 1
ATOM 3621 C C . LEU A 1 507 ? -12.746 22.732 0.751 1.00 115.19 487 LEU A C 1
ATOM 3622 O O . LEU A 1 507 ? -13.681 21.921 0.674 1.00 114.64 487 LEU A O 1
ATOM 3627 N N . ILE A 1 508 ? -11.475 22.394 0.516 1.00 115.35 488 ILE A N 1
ATOM 3628 C CA . ILE A 1 508 ? -11.026 21.000 0.320 1.00 114.59 488 ILE A CA 1
ATOM 3629 C C . ILE A 1 508 ? -11.414 20.111 1.517 1.00 111.92 488 ILE A C 1
ATOM 3630 O O . ILE A 1 508 ? -11.709 18.922 1.340 1.00 110.80 488 ILE A O 1
ATOM 3635 N N . ALA A 1 509 ? -11.442 20.697 2.716 1.00 105.29 489 ALA A N 1
ATOM 3636 C CA . ALA A 1 509 ? -12.026 20.060 3.909 1.00 98.80 489 ALA A CA 1
ATOM 3637 C C . ALA A 1 509 ? -13.562 19.820 3.864 1.00 97.36 489 ALA A C 1
ATOM 3638 O O . ALA A 1 509 ? -14.174 19.631 4.905 1.00 93.46 489 ALA A O 1
ATOM 3640 N N . LYS A 1 510 ? -14.173 19.864 2.674 1.00 98.25 490 LYS A N 1
ATOM 3641 C CA . LYS A 1 510 ? -15.444 19.180 2.391 1.00 98.18 490 LYS A CA 1
ATOM 3642 C C . LYS A 1 510 ? -15.222 17.770 1.809 1.00 94.85 490 LYS A C 1
ATOM 3643 O O . LYS A 1 510 ? -16.142 17.168 1.251 1.00 87.03 490 LYS A O 1
ATOM 3649 N N . GLY A 1 511 ? -13.999 17.241 1.923 1.00 95.94 491 GLY A N 1
ATOM 3650 C CA . GLY A 1 511 ? -13.751 15.811 1.738 1.00 94.71 491 GLY A CA 1
ATOM 3651 C C . GLY A 1 511 ? -14.644 14.957 2.629 1.00 93.87 491 GLY A C 1
ATOM 3652 O O . GLY A 1 511 ? -15.070 13.867 2.236 1.00 90.19 491 GLY A O 1
ATOM 3653 N N . THR A 1 512 ? -14.885 15.463 3.842 1.00 91.34 492 THR A N 1
ATOM 3654 C CA . THR A 1 512 ? -15.973 15.031 4.748 1.00 88.10 492 THR A CA 1
ATOM 3655 C C . THR A 1 512 ? -17.190 14.368 4.096 1.00 88.65 492 THR A C 1
ATOM 3656 O O . THR A 1 512 ? -17.576 13.263 4.490 1.00 88.75 492 THR A O 1
ATOM 3660 N N . LYS A 1 513 ? -17.775 15.043 3.107 1.00 83.82 493 LYS A N 1
ATOM 3661 C CA . LYS A 1 513 ? -19.019 14.586 2.470 1.00 76.39 493 LYS A CA 1
ATOM 3662 C C . LYS A 1 513 ? -18.885 13.225 1.785 1.00 70.56 493 LYS A C 1
ATOM 3663 O O . LYS A 1 513 ? -19.865 12.482 1.688 1.00 63.72 493 LYS A O 1
ATOM 3669 N N . ILE A 1 514 ? -17.670 12.889 1.344 1.00 70.35 494 ILE A N 1
ATOM 3670 C CA . ILE A 1 514 ? -17.388 11.581 0.752 1.00 70.91 494 ILE A CA 1
ATOM 3671 C C . ILE A 1 514 ? -17.454 10.474 1.824 1.00 72.83 494 ILE A C 1
ATOM 3672 O O . ILE A 1 514 ? -17.808 9.333 1.516 1.00 72.49 494 ILE A O 1
ATOM 3677 N N . ILE A 1 515 ? -17.150 10.824 3.077 1.00 76.63 495 ILE A N 1
ATOM 3678 C CA . ILE A 1 515 ? -17.220 9.885 4.212 1.00 79.16 495 ILE A CA 1
ATOM 3679 C C . ILE A 1 515 ? -18.670 9.712 4.685 1.00 80.93 495 ILE A C 1
ATOM 3680 O O . ILE A 1 515 ? -19.146 8.580 4.851 1.00 82.38 495 ILE A O 1
ATOM 3685 N N . GLU A 1 516 ? -19.351 10.839 4.922 1.00 76.72 496 GLU A N 1
ATOM 3686 C CA . GLU A 1 516 ? -20.788 10.852 5.235 1.00 72.32 496 GLU A CA 1
ATOM 3687 C C . GLU A 1 516 ? -21.526 9.934 4.275 1.00 70.65 496 GLU A C 1
ATOM 3688 O O . GLU A 1 516 ? -22.241 9.035 4.695 1.00 66.99 496 GLU A O 1
ATOM 3694 N N . GLU A 1 517 ? -21.299 10.164 2.984 1.00 74.02 497 GLU A N 1
ATOM 3695 C CA . GLU A 1 517 ? -21.938 9.402 1.906 1.00 78.42 497 GLU A CA 1
ATOM 3696 C C . GLU A 1 517 ? -21.487 7.935 1.902 1.00 77.49 497 GLU A C 1
ATOM 3697 O O . GLU A 1 517 ? -22.324 7.029 1.811 1.00 76.41 497 GLU A O 1
ATOM 3703 N N . GLY A 1 518 ? -20.174 7.713 2.003 1.00 75.07 498 GLY A N 1
ATOM 3704 C CA . GLY A 1 518 ? -19.594 6.368 1.938 1.00 74.17 498 GLY A CA 1
ATOM 3705 C C . GLY A 1 518 ? -20.047 5.448 3.056 1.00 74.89 498 GLY A C 1
ATOM 3706 O O . GLY A 1 518 ? -20.328 4.261 2.827 1.00 74.05 498 GLY A O 1
ATOM 3707 N N . CYS A 1 519 ? -20.113 6.005 4.265 1.00 74.45 499 CYS A N 1
ATOM 3708 C CA . CYS A 1 519 ? -20.613 5.277 5.434 1.00 73.31 499 CYS A CA 1
ATOM 3709 C C . CYS A 1 519 ? -22.110 4.991 5.313 1.00 74.44 499 CYS A C 1
ATOM 3710 O O . CYS A 1 519 ? -22.531 3.842 5.466 1.00 70.55 499 CYS A O 1
ATOM 3713 N N . LYS A 1 520 ? -22.898 6.026 5.012 1.00 77.41 500 LYS A N 1
ATOM 3714 C CA . LYS A 1 520 ? -24.362 5.891 4.889 1.00 78.05 500 LYS A CA 1
ATOM 3715 C C . LYS A 1 520 ? -24.779 4.649 4.086 1.00 78.70 500 LYS A C 1
ATOM 3716 O O . LYS A 1 520 ? -25.711 3.937 4.478 1.00 81.18 500 LYS A O 1
ATOM 3722 N N . GLU A 1 521 ? -24.077 4.392 2.981 1.00 77.11 501 GLU A N 1
ATOM 3723 C CA . GLU A 1 521 ? -24.299 3.192 2.173 1.00 77.98 501 GLU A CA 1
ATOM 3724 C C . GLU A 1 521 ? -23.987 1.919 2.962 1.00 77.61 501 GLU A C 1
ATOM 3725 O O . GLU A 1 521 ? -24.797 1.000 3.014 1.00 82.53 501 GLU A O 1
ATOM 3731 N N . ALA A 1 522 ? -22.808 1.882 3.570 1.00 75.06 502 ALA A N 1
ATOM 3732 C CA . ALA A 1 522 ? -22.315 0.683 4.245 1.00 72.15 502 ALA A CA 1
ATOM 3733 C C . ALA A 1 522 ? -23.137 0.276 5.480 1.00 69.24 502 ALA A C 1
ATOM 3734 O O . ALA A 1 522 ? -23.401 -0.918 5.687 1.00 67.63 502 ALA A O 1
ATOM 3736 N N . LEU A 1 523 ? -23.522 1.267 6.286 1.00 66.16 503 LEU A N 1
ATOM 3737 C CA . LEU A 1 523 ? -24.252 1.024 7.546 1.00 65.59 503 LEU A CA 1
ATOM 3738 C C . LEU A 1 523 ? -25.731 0.715 7.302 1.00 60.22 503 LEU A C 1
ATOM 3739 O O . LEU A 1 523 ? -26.355 -0.011 8.075 1.00 58.34 503 LEU A O 1
ATOM 3744 N N . ALA A 1 524 ? -26.291 1.269 6.229 1.00 56.34 504 ALA A N 1
ATOM 3745 C CA . ALA A 1 524 ? -27.619 0.882 5.781 1.00 53.52 504 ALA A CA 1
ATOM 3746 C C . ALA A 1 524 ? -27.415 -0.496 5.138 1.00 51.22 504 ALA A C 1
ATOM 3747 O O . ALA A 1 524 ? -27.008 -0.599 3.989 1.00 52.99 504 ALA A O 1
ATOM 3749 N N . GLY A 1 525 ? -27.677 -1.544 5.892 1.00 49.53 505 GLY A N 1
ATOM 3750 C CA . GLY A 1 525 ? -27.188 -2.888 5.555 1.00 51.28 505 GLY A CA 1
ATOM 3751 C C . GLY A 1 525 ? -26.532 -3.597 6.726 1.00 54.37 505 GLY A C 1
ATOM 3752 O O . GLY A 1 525 ? -26.250 -4.795 6.651 1.00 53.24 505 GLY A O 1
ATOM 3753 N N . TYR A 1 526 ? -26.273 -2.861 7.806 1.00 58.83 506 TYR A N 1
ATOM 3754 C CA . TYR A 1 526 ? -25.955 -3.444 9.114 1.00 62.40 506 TYR A CA 1
ATOM 3755 C C . TYR A 1 526 ? -27.056 -4.432 9.504 1.00 65.39 506 TYR A C 1
ATOM 3756 O O . TYR A 1 526 ? -28.249 -4.116 9.425 1.00 66.18 506 TYR A O 1
ATOM 3765 N N . GLY A 1 527 ? -26.640 -5.633 9.891 1.00 68.31 507 GLY A N 1
ATOM 3766 C CA . GLY A 1 527 ? -27.562 -6.711 10.243 1.00 69.57 507 GLY A CA 1
ATOM 3767 C C . GLY A 1 527 ? -28.192 -7.431 9.062 1.00 70.71 507 GLY A C 1
ATOM 3768 O O . GLY A 1 527 ? -29.190 -8.129 9.232 1.00 72.27 507 GLY A O 1
ATOM 3769 N N . SER A 1 528 ? -27.618 -7.274 7.872 1.00 72.61 508 SER A N 1
ATOM 3770 C CA . SER A 1 528 ? -28.072 -8.018 6.701 1.00 75.23 508 SER A CA 1
ATOM 3771 C C . SER A 1 528 ? -27.408 -9.382 6.684 1.00 75.86 508 SER A C 1
ATOM 3772 O O . SER A 1 528 ? -26.474 -9.623 7.434 1.00 78.09 508 SER A O 1
ATOM 3775 N N . LYS A 1 529 ? -27.901 -10.281 5.840 1.00 78.15 509 LYS A N 1
ATOM 3776 C CA . LYS A 1 529 ? -27.154 -11.500 5.524 1.00 81.63 509 LYS A CA 1
ATOM 3777 C C . LYS A 1 529 ? -25.938 -11.152 4.654 1.00 82.54 509 LYS A C 1
ATOM 3778 O O . LYS A 1 529 ? -24.979 -11.920 4.607 1.00 87.72 509 LYS A O 1
ATOM 3784 N N . ALA A 1 530 ? -25.987 -10.011 3.961 1.00 80.58 510 ALA A N 1
ATOM 3785 C CA . ALA A 1 530 ? -24.820 -9.448 3.253 1.00 80.60 510 ALA A CA 1
ATOM 3786 C C . ALA A 1 530 ? -23.686 -9.068 4.209 1.00 78.52 510 ALA A C 1
ATOM 3787 O O . ALA A 1 530 ? -22.511 -9.321 3.935 1.00 78.64 510 ALA A O 1
ATOM 3789 N N . PHE A 1 531 ? -24.063 -8.460 5.326 1.00 75.29 511 PHE A N 1
ATOM 3790 C CA . PHE A 1 531 ? -23.139 -8.084 6.384 1.00 71.12 511 PHE A CA 1
ATOM 3791 C C . PHE A 1 531 ? -22.521 -9.331 7.009 1.00 68.46 511 PHE A C 1
ATOM 3792 O O . PHE A 1 531 ? -21.325 -9.369 7.217 1.00 71.60 511 PHE A O 1
ATOM 3800 N N . ALA A 1 532 ? -23.332 -10.354 7.271 1.00 67.23 512 ALA A N 1
ATOM 3801 C CA . ALA A 1 532 ? -22.841 -11.642 7.796 1.00 68.06 512 ALA A CA 1
ATOM 3802 C C . ALA A 1 532 ? -21.926 -12.391 6.827 1.00 68.27 512 ALA A C 1
ATOM 3803 O O . ALA A 1 532 ? -21.079 -13.176 7.258 1.00 69.90 512 ALA A O 1
ATOM 3805 N N . GLY A 1 533 ? -22.124 -12.172 5.527 1.00 67.04 513 GLY A N 1
ATOM 3806 C CA . GLY A 1 533 ? -21.249 -12.718 4.487 1.00 66.16 513 GLY A CA 1
ATOM 3807 C C . GLY A 1 533 ? -19.912 -12.003 4.448 1.00 66.37 513 GLY A C 1
ATOM 3808 O O . GLY A 1 533 ? -18.866 -12.645 4.359 1.00 67.49 513 GLY A O 1
ATOM 3809 N N . MET A 1 534 ? -19.962 -10.671 4.504 1.00 66.87 514 MET A N 1
ATOM 3810 C CA . MET A 1 534 ? -18.764 -9.834 4.621 1.00 66.72 514 MET A CA 1
ATOM 3811 C C . MET A 1 534 ? -17.934 -10.227 5.848 1.00 67.47 514 MET A C 1
ATOM 3812 O O . MET A 1 534 ? -16.715 -10.350 5.747 1.00 69.24 514 MET A O 1
ATOM 3817 N N . ARG A 1 535 ? -18.603 -10.432 6.985 1.00 66.48 515 ARG A N 1
ATOM 3818 C CA . ARG A 1 535 ? -17.958 -10.889 8.227 1.00 69.75 515 ARG A CA 1
ATOM 3819 C C . ARG A 1 535 ? -17.159 -12.171 8.024 1.00 69.40 515 ARG A C 1
ATOM 3820 O O . ARG A 1 535 ? -15.999 -12.259 8.428 1.00 74.41 515 ARG A O 1
ATOM 3828 N N . ALA A 1 536 ? -17.805 -13.168 7.425 1.00 67.93 516 ALA A N 1
ATOM 3829 C CA . ALA A 1 536 ? -17.182 -14.468 7.178 1.00 67.99 516 ALA A CA 1
ATOM 3830 C C . ALA A 1 536 ? -16.072 -14.356 6.123 1.00 68.06 516 ALA A C 1
ATOM 3831 O O . ALA A 1 536 ? -14.966 -14.868 6.324 1.00 65.45 516 ALA A O 1
ATOM 3833 N N . ALA A 1 537 ? -16.381 -13.671 5.019 1.00 67.44 517 ALA A N 1
ATOM 3834 C CA . ALA A 1 537 ? -15.425 -13.415 3.927 1.00 65.06 517 ALA A CA 1
ATOM 3835 C C . ALA A 1 537 ? -14.122 -12.761 4.411 1.00 63.61 517 ALA A C 1
ATOM 3836 O O . ALA A 1 537 ? -13.022 -13.221 4.059 1.00 63.70 517 ALA A O 1
ATOM 3838 N N . CYS A 1 538 ? -14.264 -11.700 5.214 1.00 59.71 518 CYS A N 1
ATOM 3839 C CA . CYS A 1 538 ? -13.126 -10.970 5.803 1.00 57.49 518 CYS A CA 1
ATOM 3840 C C . CYS A 1 538 ? -12.092 -11.869 6.487 1.00 60.14 518 CYS A C 1
ATOM 3841 O O . CYS A 1 538 ? -10.876 -11.692 6.319 1.00 60.53 518 CYS A O 1
ATOM 3844 N N . MET A 1 539 ? -12.593 -12.833 7.252 1.00 61.98 519 MET A N 1
ATOM 3845 C CA . MET A 1 539 ? -11.761 -13.659 8.122 1.00 63.02 519 MET A CA 1
ATOM 3846 C C . MET A 1 539 ? -11.164 -14.886 7.428 1.00 63.39 519 MET A C 1
ATOM 3847 O O . MET A 1 539 ? -10.118 -15.382 7.861 1.00 63.16 519 MET A O 1
ATOM 3852 N N . LYS A 1 540 ? -11.812 -15.372 6.367 1.00 64.63 520 LYS A N 1
ATOM 3853 C CA . LYS A 1 540 ? -11.251 -16.469 5.558 1.00 67.34 520 LYS A CA 1
ATOM 3854 C C . LYS A 1 540 ? -10.006 -16.059 4.749 1.00 66.92 520 LYS A C 1
ATOM 3855 O O . LYS A 1 540 ? -9.219 -16.923 4.373 1.00 63.39 520 LYS A O 1
ATOM 3861 N N . GLN A 1 541 ? -9.841 -14.767 4.477 1.00 68.72 521 GLN A N 1
ATOM 3862 C CA . GLN A 1 541 ? -8.638 -14.271 3.794 1.00 73.77 521 GLN A CA 1
ATOM 3863 C C . GLN A 1 541 ? -7.345 -14.560 4.573 1.00 77.35 521 GLN A C 1
ATOM 3864 O O . GLN A 1 541 ? -7.350 -14.575 5.810 1.00 83.29 521 GLN A O 1
ATOM 3870 N N . ASP A 1 542 ? -6.252 -14.782 3.837 1.00 77.97 522 ASP A N 1
ATOM 3871 C CA . ASP A 1 542 ? -4.961 -15.167 4.424 1.00 78.12 522 ASP A CA 1
ATOM 3872 C C . ASP A 1 542 ? -3.971 -14.010 4.321 1.00 74.52 522 ASP A C 1
ATOM 3873 O O . ASP A 1 542 ? -3.572 -13.622 3.215 1.00 71.81 522 ASP A O 1
ATOM 3878 N N . PHE A 1 543 ? -3.575 -13.480 5.481 1.00 71.03 523 PHE A N 1
ATOM 3879 C CA . PHE A 1 543 ? -2.609 -12.375 5.565 1.00 68.77 523 PHE A CA 1
ATOM 3880 C C . PHE A 1 543 ? -1.254 -12.783 6.172 1.00 67.24 523 PHE A C 1
ATOM 3881 O O . PHE A 1 543 ? -0.483 -11.915 6.575 1.00 65.24 523 PHE A O 1
ATOM 3889 N N . ALA A 1 544 ? -0.956 -14.084 6.221 1.00 65.61 524 ALA A N 1
ATOM 3890 C CA . ALA A 1 544 ? 0.327 -14.572 6.745 1.00 64.18 524 ALA A CA 1
ATOM 3891 C C . ALA A 1 544 ? 1.449 -14.323 5.744 1.00 66.84 524 ALA A C 1
ATOM 3892 O O . ALA A 1 544 ? 1.244 -14.400 4.528 1.00 69.11 524 ALA A O 1
ATOM 3894 N N . TRP A 1 545 ? 2.640 -14.054 6.263 1.00 68.62 525 TRP A N 1
ATOM 3895 C CA . TRP A 1 545 ? 3.776 -13.700 5.411 1.00 69.51 525 TRP A CA 1
ATOM 3896 C C . TRP A 1 545 ? 4.249 -14.833 4.500 1.00 73.84 525 TRP A C 1
ATOM 3897 O O . TRP A 1 545 ? 4.774 -14.564 3.427 1.00 75.63 525 TRP A O 1
ATOM 3908 N N . LYS A 1 546 ? 4.058 -16.088 4.917 1.00 77.75 526 LYS A N 1
ATOM 3909 C CA . LYS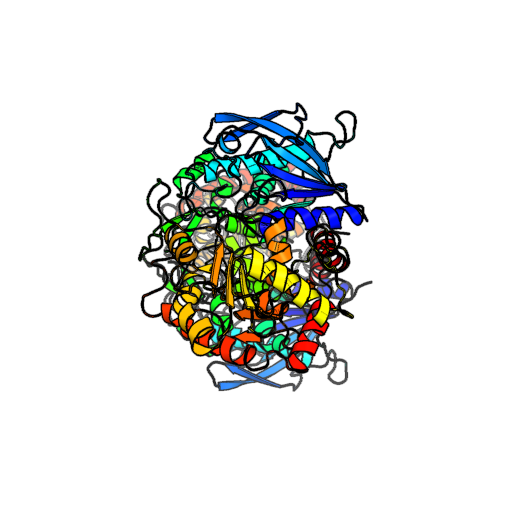 A 1 546 ? 4.475 -17.274 4.134 1.00 79.77 526 LYS A CA 1
ATOM 3910 C C . LYS A 1 546 ? 4.429 -17.061 2.613 1.00 81.02 526 LYS A C 1
ATOM 3911 O O . LYS A 1 546 ? 5.393 -17.379 1.919 1.00 79.37 526 LYS A O 1
ATOM 3917 N N . LYS A 1 547 ? 3.317 -16.515 2.113 1.00 82.10 527 LYS A N 1
ATOM 3918 C CA . LYS A 1 547 ? 3.169 -16.201 0.686 1.00 82.64 527 LYS A CA 1
ATOM 3919 C C . LYS A 1 547 ? 4.059 -15.019 0.294 1.00 82.50 527 LYS A C 1
ATOM 3920 O O . LYS A 1 547 ? 4.843 -15.113 -0.654 1.00 82.55 527 LYS A O 1
ATOM 3926 N N . ARG A 1 548 ? 3.928 -13.918 1.038 1.00 80.71 528 ARG A N 1
ATOM 3927 C CA . ARG A 1 548 ? 4.675 -12.674 0.776 1.00 79.01 528 ARG A CA 1
ATOM 3928 C C . ARG A 1 548 ? 6.195 -12.910 0.749 1.00 74.88 528 ARG A C 1
ATOM 3929 O O . ARG A 1 548 ? 6.896 -12.391 -0.122 1.00 74.85 528 ARG A O 1
ATOM 3937 N N . VAL A 1 549 ? 6.683 -13.696 1.710 1.00 69.74 529 VAL A N 1
ATOM 3938 C CA . VAL A 1 549 ? 8.114 -13.975 1.875 1.00 66.95 529 VAL A CA 1
ATOM 3939 C C . VAL A 1 549 ? 8.719 -14.602 0.628 1.00 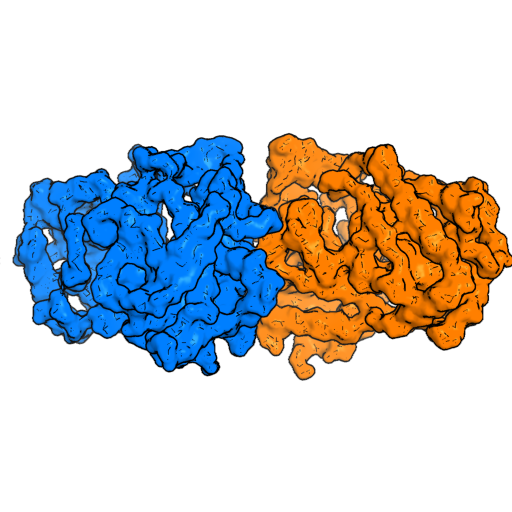65.27 529 VAL A C 1
ATOM 3940 O O . VAL A 1 549 ? 9.800 -14.211 0.214 1.00 62.43 529 VAL A O 1
ATOM 3944 N N . LEU A 1 550 ? 8.013 -15.576 0.054 1.00 66.54 530 LEU A N 1
ATOM 3945 C CA . LEU A 1 550 ? 8.450 -16.252 -1.184 1.00 66.19 530 LEU A CA 1
ATOM 3946 C C . LEU A 1 550 ? 8.670 -15.286 -2.364 1.00 65.31 530 LEU A C 1
ATOM 3947 O O . LEU A 1 550 ? 9.553 -15.514 -3.200 1.00 60.84 530 LEU A O 1
ATOM 3952 N N . VAL A 1 551 ? 7.881 -14.212 -2.407 1.00 65.65 531 VAL A N 1
ATOM 3953 C CA . VAL A 1 551 ? 8.050 -13.154 -3.409 1.00 66.64 531 VAL A CA 1
ATOM 3954 C C . VAL A 1 551 ? 9.296 -12.313 -3.079 1.00 67.89 531 VAL A C 1
ATOM 3955 O O . VAL A 1 551 ? 10.161 -12.118 -3.944 1.00 67.60 531 VAL A O 1
ATOM 3959 N N . TYR A 1 552 ? 9.378 -11.825 -1.835 1.00 70.45 532 TYR A N 1
ATOM 3960 C CA . TYR A 1 552 ? 10.587 -11.144 -1.308 1.00 72.77 532 TYR A CA 1
ATOM 3961 C C . TYR A 1 552 ? 11.860 -11.955 -1.542 1.00 78.81 532 TYR A C 1
ATOM 3962 O O . TYR A 1 552 ? 12.888 -11.415 -1.941 1.00 81.65 532 TYR A O 1
ATOM 3971 N N . GLU A 1 553 ? 11.756 -13.254 -1.281 1.00 84.43 533 GLU A N 1
ATOM 3972 C CA . GLU A 1 553 ? 12.859 -14.206 -1.379 1.00 83.24 533 GLU A CA 1
ATOM 3973 C C . GLU A 1 553 ? 13.386 -14.373 -2.806 1.00 84.29 533 GLU A C 1
ATOM 3974 O O . GLU A 1 553 ? 14.602 -14.477 -2.998 1.00 84.03 533 GLU A O 1
ATOM 3980 N N . LYS A 1 554 ? 12.487 -14.407 -3.796 1.00 86.05 534 LYS A N 1
ATOM 3981 C CA . LYS A 1 554 ? 12.908 -14.502 -5.205 1.00 86.46 534 LYS A CA 1
ATOM 3982 C C . LYS A 1 554 ? 13.515 -13.202 -5.739 1.00 79.19 534 LYS A C 1
ATOM 3983 O O . LYS A 1 554 ? 14.489 -13.250 -6.487 1.00 74.38 534 LYS A O 1
ATOM 3989 N N . VAL A 1 555 ? 12.964 -12.056 -5.334 1.00 75.83 535 VAL A N 1
ATOM 3990 C CA . VAL A 1 555 ? 13.541 -10.744 -5.676 1.00 74.16 535 VAL A CA 1
ATOM 3991 C C . VAL A 1 555 ? 15.011 -10.653 -5.228 1.00 73.10 535 VAL A C 1
ATOM 3992 O O . VAL A 1 555 ? 15.819 -9.994 -5.890 1.00 73.48 535 VAL A O 1
ATOM 3996 N N . PHE A 1 556 ? 15.347 -11.313 -4.114 1.00 72.21 536 PHE A N 1
ATOM 3997 C CA . PHE A 1 556 ? 16.738 -11.409 -3.652 1.00 71.50 536 PHE A CA 1
ATOM 3998 C C . PHE A 1 556 ? 17.555 -12.218 -4.658 1.00 71.80 536 PHE A C 1
ATOM 3999 O O . PHE A 1 556 ? 18.568 -11.735 -5.178 1.00 67.42 536 PHE A O 1
ATOM 4007 N N . TYR A 1 557 ? 17.094 -13.439 -4.939 1.00 73.97 537 TYR A N 1
ATOM 4008 C CA . TYR A 1 557 ? 17.805 -14.369 -5.831 1.00 75.50 537 TYR A CA 1
ATOM 4009 C C . TYR A 1 557 ? 18.139 -13.777 -7.199 1.00 76.22 537 TYR A C 1
ATOM 4010 O O . TYR A 1 557 ? 19.196 -14.069 -7.750 1.00 73.56 537 TYR A O 1
ATOM 4019 N N . GLU A 1 558 ? 17.239 -12.957 -7.737 1.00 77.38 538 GLU A N 1
ATOM 4020 C CA . GLU A 1 558 ? 17.470 -12.271 -9.007 1.00 78.38 538 GLU A CA 1
ATOM 4021 C C . GLU A 1 558 ? 18.596 -11.256 -8.866 1.00 79.03 538 GLU A C 1
ATOM 4022 O O . GLU A 1 558 ? 19.590 -11.323 -9.589 1.00 82.25 538 GLU A O 1
ATOM 4028 N N . THR A 1 559 ? 18.433 -10.339 -7.918 1.00 79.81 539 THR A N 1
ATOM 4029 C CA . THR A 1 559 ? 19.426 -9.300 -7.627 1.00 84.36 539 THR A CA 1
ATOM 4030 C C . THR A 1 559 ? 20.829 -9.870 -7.352 1.00 85.30 539 THR A C 1
ATOM 4031 O O . THR A 1 559 ? 21.834 -9.261 -7.733 1.00 83.98 539 THR A O 1
ATOM 4035 N N . LEU A 1 560 ? 20.891 -11.034 -6.701 1.00 82.98 540 LEU A N 1
ATOM 4036 C CA . LEU A 1 560 ? 22.163 -11.711 -6.469 1.00 81.01 540 LEU A CA 1
ATOM 4037 C C . LEU A 1 560 ? 22.556 -12.537 -7.702 1.00 79.57 540 LEU A C 1
ATOM 4038 O O . LEU A 1 560 ? 23.497 -12.167 -8.414 1.00 80.39 540 LEU A O 1
ATOM 4043 N N . GLY A 1 561 ? 21.829 -13.622 -7.960 1.00 77.11 541 GLY A N 1
ATOM 4044 C CA . GLY A 1 561 ? 22.194 -14.545 -9.040 1.00 76.54 541 GLY A CA 1
ATOM 4045 C C . GLY A 1 561 ? 21.500 -15.889 -9.045 1.00 78.04 541 GLY A C 1
ATOM 4046 O O . GLY A 1 561 ? 20.872 -16.247 -10.043 1.00 77.74 541 GLY A O 1
ATOM 4047 N N . ILE A 1 562 ? 21.603 -16.639 -7.943 1.00 78.04 542 ILE A N 1
ATOM 4048 C CA . ILE A 1 562 ? 20.967 -17.969 -7.828 1.00 76.15 542 ILE A CA 1
ATOM 4049 C C . ILE A 1 562 ? 19.436 -17.887 -7.816 1.00 75.64 542 ILE A C 1
ATOM 4050 O O . ILE A 1 562 ? 18.755 -18.424 -8.699 1.00 72.87 542 ILE A O 1
ATOM 4052 N N . GLU B 1 37 ? 22.925 -23.392 -27.674 1.00 82.61 17 GLU B N 1
ATOM 4053 C CA . GLU B 1 37 ? 21.760 -24.072 -27.032 1.00 81.66 17 GLU B CA 1
ATOM 4054 C C . GLU B 1 37 ? 20.509 -23.190 -27.064 1.00 82.48 17 GLU B C 1
ATOM 4055 O O . GLU B 1 37 ? 19.498 -23.549 -27.684 1.00 80.89 17 GLU B O 1
ATOM 4057 N N . LYS B 1 38 ? 20.600 -22.028 -26.416 1.00 82.16 18 LYS B N 1
ATOM 4058 C CA . LYS B 1 38 ? 19.454 -21.139 -26.196 1.00 81.57 18 LYS B CA 1
ATOM 4059 C C . LYS B 1 38 ? 19.291 -20.106 -27.322 1.00 81.90 18 LYS B C 1
ATOM 4060 O O . LYS B 1 38 ? 19.465 -18.907 -27.099 1.00 82.50 18 LYS B O 1
ATOM 4062 N N . LYS B 1 39 ? 18.944 -20.583 -28.521 1.00 81.58 19 LYS B N 1
ATOM 4063 C CA . LYS B 1 39 ? 18.782 -19.750 -29.735 1.00 81.27 19 LYS B CA 1
ATOM 4064 C C . LYS B 1 39 ? 17.462 -18.975 -29.707 1.00 76.17 19 LYS B C 1
ATOM 4065 O O . LYS B 1 39 ? 16.428 -19.555 -29.386 1.00 76.37 19 LYS B O 1
ATOM 4071 N N . LEU B 1 40 ? 17.504 -17.692 -30.070 1.00 72.27 20 LEU B N 1
ATOM 4072 C CA . LEU B 1 40 ? 16.361 -16.779 -29.945 1.00 70.45 20 LEU B CA 1
ATOM 4073 C C . LEU B 1 40 ? 16.232 -15.811 -31.133 1.00 68.27 20 LEU B C 1
ATOM 4074 O O . LEU B 1 40 ? 17.114 -15.744 -31.994 1.00 66.58 20 LEU B O 1
ATOM 4079 N N . THR B 1 41 ? 15.122 -15.078 -31.154 1.00 66.17 21 THR B N 1
ATOM 4080 C CA . THR B 1 41 ? 14.835 -14.087 -32.188 1.00 64.24 21 THR B CA 1
ATOM 4081 C C . THR B 1 41 ? 15.380 -12.724 -31.757 1.00 60.96 21 THR B C 1
ATOM 4082 O O . THR B 1 41 ? 15.087 -12.273 -30.641 1.00 63.09 21 THR B O 1
ATOM 4086 N N . ILE B 1 42 ? 16.153 -12.075 -32.634 1.00 55.64 22 ILE B N 1
ATOM 4087 C CA . ILE B 1 42 ? 16.702 -10.732 -32.377 1.00 52.93 22 ILE B CA 1
ATOM 4088 C C . ILE B 1 42 ? 16.351 -9.804 -33.533 1.00 49.93 22 ILE B C 1
ATOM 4089 O O . ILE B 1 42 ? 16.319 -10.237 -34.680 1.00 52.38 22 ILE B O 1
ATOM 4094 N N . VAL B 1 43 ? 16.110 -8.529 -33.230 1.00 47.22 23 VAL B N 1
ATOM 4095 C CA . VAL B 1 43 ? 15.733 -7.532 -34.238 1.00 47.00 23 VAL B CA 1
ATOM 4096 C C . VAL B 1 43 ? 16.477 -6.211 -34.021 1.00 45.83 23 VAL B C 1
ATOM 4097 O O . VAL B 1 43 ? 16.150 -5.455 -33.112 1.00 44.60 23 VAL B O 1
ATOM 4101 N N . PHE B 1 44 ? 17.468 -5.945 -34.868 1.00 45.47 24 PHE B N 1
ATOM 4102 C CA . PHE B 1 44 ? 18.167 -4.655 -34.876 1.00 44.82 24 PHE B CA 1
ATOM 4103 C C . PHE B 1 44 ? 17.355 -3.575 -35.571 1.00 42.45 24 PHE B C 1
ATOM 4104 O O . PHE B 1 44 ? 16.689 -3.834 -36.567 1.00 43.18 24 PHE B O 1
ATOM 4112 N N . VAL B 1 45 ? 17.407 -2.369 -35.019 1.00 41.00 25 VAL B N 1
ATOM 4113 C CA . VAL B 1 45 ? 16.635 -1.241 -35.514 1.00 41.92 25 VAL B CA 1
ATOM 4114 C C . VAL B 1 45 ? 17.511 0.003 -35.430 1.00 42.83 25 VAL B C 1
ATOM 4115 O O . VAL B 1 45 ? 17.883 0.423 -34.336 1.00 44.32 25 VAL B O 1
ATOM 4119 N N . GLY B 1 46 ? 17.845 0.576 -36.585 1.00 42.76 26 GLY B N 1
ATOM 4120 C CA . GLY B 1 46 ? 18.702 1.770 -36.657 1.00 42.86 26 GLY B CA 1
ATOM 4121 C C . GLY B 1 46 ? 18.535 2.524 -37.960 1.00 42.74 26 GLY B C 1
ATOM 4122 O O . GLY B 1 46 ? 17.680 2.176 -38.767 1.00 42.89 26 GLY B O 1
ATOM 4123 N N . SER B 1 47 ? 19.352 3.551 -38.172 1.00 44.87 27 SER B N 1
ATOM 4124 C CA . SER B 1 47 ? 19.215 4.430 -39.344 1.00 47.94 27 SER B CA 1
ATOM 4125 C C . SER B 1 47 ? 20.279 4.215 -40.438 1.00 47.00 27 SER B C 1
ATOM 4126 O O . SER B 1 47 ? 20.249 4.904 -41.468 1.00 46.25 27 SER B O 1
ATOM 4129 N N . GLU B 1 48 ? 21.210 3.281 -40.215 1.00 44.29 28 GLU B N 1
ATOM 4130 C CA . GLU B 1 48 ? 22.255 2.955 -41.191 1.00 42.05 28 GLU B CA 1
ATOM 4131 C C . GLU B 1 48 ? 22.543 1.463 -41.218 1.00 39.78 28 GLU B C 1
ATOM 4132 O O . GLU B 1 48 ? 22.543 0.804 -40.180 1.00 39.82 28 GLU B O 1
ATOM 4138 N N . CYS B 1 49 ? 22.792 0.934 -42.406 1.00 38.76 29 CYS B N 1
ATOM 4139 C CA . CYS B 1 49 ? 23.432 -0.368 -42.535 1.00 39.46 29 CYS B CA 1
ATOM 4140 C C . CYS B 1 49 ? 24.325 -0.332 -43.770 1.00 40.75 29 CYS B C 1
ATOM 4141 O O . CYS B 1 49 ? 23.882 0.041 -44.859 1.00 41.38 29 CYS B O 1
ATOM 4144 N N . THR B 1 50 ? 25.600 -0.652 -43.555 1.00 42.22 30 THR B N 1
ATOM 4145 C CA . THR B 1 50 ? 26.588 -0.823 -44.608 1.00 44.02 30 THR B CA 1
ATOM 4146 C C . THR B 1 50 ? 26.271 -2.179 -45.286 1.00 46.21 30 THR B C 1
ATOM 4147 O O . THR B 1 50 ? 25.854 -3.121 -44.593 1.00 44.27 30 THR B O 1
ATOM 4151 N N . PRO B 1 51 ? 26.403 -2.285 -46.618 1.00 47.26 31 PRO B N 1
ATOM 4152 C CA . PRO B 1 51 ? 26.852 -1.209 -47.536 1.00 46.18 31 PRO B CA 1
ATOM 4153 C C . PRO B 1 51 ? 25.800 -0.160 -47.988 1.00 46.97 31 PRO B C 1
ATOM 4154 O O . PRO B 1 51 ? 26.149 0.746 -48.745 1.00 45.81 31 PRO B O 1
ATOM 4158 N N . TRP B 1 52 ? 24.561 -0.238 -47.494 1.00 48.18 32 TRP B N 1
ATOM 4159 C CA . TRP B 1 52 ? 23.424 0.517 -48.056 1.00 47.19 32 TRP B CA 1
ATOM 4160 C C . TRP B 1 52 ? 23.406 2.018 -47.696 1.00 46.57 32 TRP B C 1
ATOM 4161 O O . TRP B 1 52 ? 23.393 2.877 -48.578 1.00 44.00 32 TRP B O 1
ATOM 4172 N N . SER B 1 53 ? 23.384 2.320 -46.404 1.00 46.89 33 SER B N 1
ATOM 4173 C CA . SER B 1 53 ? 23.527 3.697 -45.916 1.00 45.01 33 SER B CA 1
ATOM 4174 C C . SER B 1 53 ? 24.650 3.723 -44.893 1.00 44.52 33 SER B C 1
ATOM 4175 O O . SER B 1 53 ? 24.923 2.720 -44.231 1.00 40.62 33 SER B O 1
ATOM 4178 N N . LYS B 1 54 ? 25.313 4.873 -44.787 1.00 46.64 34 LYS B N 1
ATOM 4179 C CA . LYS B 1 54 ? 26.485 5.016 -43.919 1.00 48.40 34 LYS B CA 1
ATOM 4180 C C . LYS B 1 54 ? 26.930 6.485 -43.883 1.00 50.32 34 LYS B C 1
ATOM 4181 O O . LYS B 1 54 ? 27.092 7.111 -44.929 1.00 53.12 34 LYS B O 1
ATOM 4187 N N . THR B 1 55 ? 27.076 7.035 -42.679 1.00 51.69 35 THR B N 1
ATOM 4188 C CA . THR B 1 55 ? 27.833 8.277 -42.444 1.00 51.12 35 THR B CA 1
ATOM 4189 C C . THR B 1 55 ? 29.048 8.032 -41.539 1.00 47.64 35 THR B C 1
ATOM 4190 O O . THR B 1 55 ? 29.820 8.944 -41.296 1.00 46.49 35 THR B O 1
ATOM 4194 N N . GLY B 1 56 ? 29.218 6.802 -41.061 1.00 45.70 36 GLY B N 1
ATOM 4195 C CA . GLY B 1 56 ? 30.276 6.476 -40.120 1.00 45.83 36 GLY B CA 1
ATOM 4196 C C . GLY B 1 56 ? 30.060 5.109 -39.495 1.00 46.82 36 GLY B C 1
ATOM 4197 O O . GLY B 1 56 ? 29.462 4.218 -40.117 1.00 45.96 36 GLY B O 1
ATOM 4198 N N . GLY B 1 57 ? 30.526 4.961 -38.255 1.00 47.00 37 GLY B N 1
ATOM 4199 C CA . GLY B 1 57 ? 30.578 3.674 -37.570 1.00 46.66 37 GLY B CA 1
ATOM 4200 C C . GLY B 1 57 ? 29.243 2.993 -37.329 1.00 47.77 37 GLY B C 1
ATOM 4201 O O . GLY B 1 57 ? 29.183 1.755 -37.287 1.00 48.48 37 GLY B O 1
ATOM 4202 N N . LEU B 1 58 ? 28.176 3.785 -37.176 1.00 46.80 38 LEU B N 1
ATOM 4203 C CA . LEU B 1 58 ? 26.851 3.247 -36.853 1.00 46.22 38 LEU B CA 1
ATOM 4204 C C . LEU B 1 58 ? 26.421 2.152 -37.831 1.00 46.87 38 LEU B C 1
ATOM 4205 O O . LEU B 1 58 ? 26.010 1.062 -37.414 1.00 45.72 38 LEU B O 1
ATOM 4210 N N . GLY B 1 59 ? 26.527 2.459 -39.124 1.00 48.13 39 GLY B N 1
ATOM 4211 C CA . GLY B 1 59 ? 26.191 1.516 -40.184 1.00 49.89 39 GLY B CA 1
ATOM 4212 C C . GLY B 1 59 ? 27.042 0.261 -40.164 1.00 52.40 39 GLY B C 1
ATOM 4213 O O . GLY B 1 59 ? 26.537 -0.850 -40.363 1.00 51.84 39 GLY B O 1
ATOM 4214 N N . ASP B 1 60 ? 28.333 0.440 -39.906 1.00 55.82 40 ASP B N 1
ATOM 4215 C CA . ASP B 1 60 ? 29.283 -0.677 -39.871 1.00 59.33 40 ASP B CA 1
ATOM 4216 C C . ASP B 1 60 ? 28.968 -1.659 -38.726 1.00 56.39 40 ASP B C 1
ATOM 4217 O O . ASP B 1 60 ? 29.110 -2.873 -38.905 1.00 55.07 40 ASP B O 1
ATOM 4222 N N . VAL B 1 61 ? 28.531 -1.138 -37.572 1.00 54.01 41 VAL B N 1
ATOM 4223 C CA . VAL B 1 61 ? 28.176 -1.991 -36.418 1.00 53.89 41 VAL B CA 1
ATOM 4224 C C . VAL B 1 61 ? 26.895 -2.771 -36.695 1.00 52.69 41 VAL B C 1
ATOM 4225 O O . VAL B 1 61 ? 26.810 -3.962 -36.388 1.00 50.25 41 VAL B O 1
ATOM 4229 N N . MET B 1 62 ? 25.911 -2.104 -37.288 1.00 55.00 42 MET B N 1
ATOM 4230 C CA . MET B 1 62 ? 24.665 -2.775 -37.630 1.00 59.36 42 MET B CA 1
ATOM 4231 C C . MET B 1 62 ? 24.770 -3.676 -38.872 1.00 60.41 42 MET B C 1
ATOM 4232 O O . MET B 1 62 ? 23.814 -4.378 -39.181 1.00 63.06 42 MET B O 1
ATOM 4237 N N . ARG B 1 63 ? 25.905 -3.650 -39.582 1.00 61.10 43 ARG B N 1
ATOM 4238 C CA . ARG B 1 63 ? 26.254 -4.723 -40.533 1.00 63.42 43 ARG B CA 1
ATOM 4239 C C . ARG B 1 63 ? 26.881 -5.917 -39.809 1.00 65.48 43 ARG B C 1
ATOM 4240 O O . ARG B 1 63 ? 26.398 -7.047 -39.934 1.00 65.03 43 ARG B O 1
ATOM 4248 N N . ASP B 1 64 ? 27.954 -5.650 -39.060 1.00 64.83 44 ASP B N 1
ATOM 4249 C CA . ASP B 1 64 ? 28.804 -6.706 -38.488 1.00 62.88 44 ASP B CA 1
ATOM 4250 C C . ASP B 1 64 ? 28.178 -7.440 -37.311 1.00 59.59 44 ASP B C 1
ATOM 4251 O O . ASP B 1 64 ? 28.203 -8.675 -37.257 1.00 61.04 44 ASP B O 1
ATOM 4256 N N . LEU B 1 65 ? 27.634 -6.690 -36.359 1.00 54.39 45 LEU B N 1
ATOM 4257 C CA . LEU B 1 65 ? 27.110 -7.315 -35.154 1.00 52.80 45 LEU B CA 1
ATOM 4258 C C . LEU B 1 65 ? 26.031 -8.338 -35.508 1.00 51.33 45 LEU B C 1
ATOM 4259 O O . LEU B 1 65 ? 26.191 -9.519 -35.179 1.00 50.22 45 LEU B O 1
ATOM 4264 N N . PRO B 1 66 ? 24.973 -7.916 -36.238 1.00 50.42 46 PRO B N 1
ATOM 4265 C CA . PRO B 1 66 ? 23.893 -8.876 -36.499 1.00 49.27 46 PRO B CA 1
ATOM 4266 C C . PRO B 1 66 ? 24.310 -10.139 -37.250 1.00 48.62 46 PRO B C 1
ATOM 4267 O O . PRO B 1 66 ? 23.727 -11.193 -37.004 1.00 44.30 46 PRO B O 1
ATOM 4271 N N . VAL B 1 67 ? 25.306 -10.039 -38.137 1.00 52.28 47 VAL B N 1
ATOM 4272 C CA . VAL B 1 67 ? 25.820 -11.224 -38.850 1.00 53.57 47 VAL B CA 1
ATOM 4273 C C . VAL B 1 67 ? 26.508 -12.163 -37.868 1.00 53.90 47 VAL B C 1
ATOM 4274 O O . VAL B 1 67 ? 26.196 -13.353 -37.834 1.00 53.86 47 VAL B O 1
ATOM 4278 N N . ASN B 1 68 ? 27.398 -11.623 -37.043 1.00 54.33 48 ASN B N 1
ATOM 4279 C CA . ASN B 1 68 ? 28.127 -12.442 -36.078 1.00 56.23 48 ASN B CA 1
ATOM 4280 C C . ASN B 1 68 ? 27.239 -13.020 -34.967 1.00 55.64 48 ASN B C 1
ATOM 4281 O O . ASN B 1 68 ? 27.593 -14.036 -34.360 1.00 53.54 48 ASN B O 1
ATOM 4286 N N . LEU B 1 69 ? 26.093 -12.389 -34.707 1.00 56.16 49 LEU B N 1
ATOM 4287 C CA . LEU B 1 69 ? 25.053 -13.007 -33.876 1.00 57.56 49 LEU B CA 1
ATOM 4288 C C . LEU B 1 69 ? 24.367 -14.136 -34.643 1.00 59.75 49 LEU B C 1
ATOM 4289 O O . LEU B 1 69 ? 24.066 -15.187 -34.068 1.00 61.33 49 LEU B O 1
ATOM 4294 N N . ALA B 1 70 ? 24.120 -13.915 -35.936 1.00 59.98 50 ALA B N 1
ATOM 4295 C CA . ALA B 1 70 ? 23.509 -14.936 -36.798 1.00 60.20 50 ALA B CA 1
ATOM 4296 C C . ALA B 1 70 ? 24.365 -16.195 -36.957 1.00 60.88 50 ALA B C 1
ATOM 4297 O O . ALA B 1 70 ? 23.829 -17.299 -37.045 1.00 57.65 50 ALA B O 1
ATOM 4299 N N . GLN B 1 71 ? 25.686 -16.034 -36.978 1.00 64.74 51 GLN B N 1
ATOM 4300 C CA . GLN B 1 71 ? 26.600 -17.185 -37.019 1.00 69.53 51 GLN B CA 1
ATOM 4301 C C . GLN B 1 71 ? 26.426 -18.112 -35.809 1.00 71.44 51 GLN B C 1
ATOM 4302 O O . GLN B 1 71 ? 26.633 -19.320 -35.932 1.00 75.90 51 GLN B O 1
ATOM 4308 N N . ARG B 1 72 ? 26.044 -17.550 -34.658 1.00 70.37 52 ARG B N 1
ATOM 4309 C CA . ARG B 1 72 ? 25.799 -18.338 -33.436 1.00 70.85 52 ARG B CA 1
ATOM 4310 C C . ARG B 1 72 ? 24.497 -19.144 -33.460 1.00 67.43 52 ARG B C 1
ATOM 4311 O O . ARG B 1 72 ? 24.293 -19.977 -32.581 1.00 71.13 52 ARG B O 1
ATOM 4319 N N . GLY B 1 73 ? 23.625 -18.897 -34.434 1.00 63.98 53 GLY B N 1
ATOM 4320 C CA . GLY B 1 73 ? 22.403 -19.683 -34.607 1.00 64.65 53 GLY B CA 1
ATOM 4321 C C . GLY B 1 73 ? 21.111 -18.933 -34.344 1.00 63.59 53 GLY B C 1
ATOM 4322 O O . GLY B 1 73 ? 20.025 -19.486 -34.539 1.00 60.11 53 GLY B O 1
ATOM 4323 N N . HIS B 1 74 ? 21.222 -17.680 -33.908 1.00 63.63 54 HIS B N 1
ATOM 4324 C CA . HIS B 1 74 ? 20.048 -16.854 -33.633 1.00 63.31 54 HIS B CA 1
ATOM 4325 C C . HIS B 1 74 ? 19.411 -16.426 -34.946 1.00 61.67 54 HIS B C 1
ATOM 4326 O O . HIS B 1 74 ? 20.100 -16.296 -35.958 1.00 60.68 54 HIS B O 1
ATOM 4333 N N . ARG B 1 75 ? 18.096 -16.219 -34.919 1.00 60.75 55 ARG B N 1
ATOM 4334 C CA . ARG B 1 75 ? 17.356 -15.695 -36.063 1.00 56.97 55 ARG B CA 1
ATOM 4335 C C . ARG B 1 75 ? 17.321 -14.168 -35.962 1.00 54.75 55 ARG B C 1
ATOM 4336 O O . ARG B 1 75 ? 16.517 -13.602 -35.221 1.00 55.47 55 ARG B O 1
ATOM 4344 N N . VAL B 1 76 ? 18.194 -13.507 -36.715 1.00 52.67 56 VAL B N 1
ATOM 4345 C CA . VAL B 1 76 ? 18.415 -12.071 -36.572 1.00 52.25 56 VAL B CA 1
ATOM 4346 C C . VAL B 1 76 ? 17.834 -11.297 -37.740 1.00 49.97 56 VAL B C 1
ATOM 4347 O O . VAL B 1 76 ? 17.791 -11.792 -38.860 1.00 50.63 56 VAL B O 1
ATOM 4351 N N . MET B 1 77 ? 17.384 -10.081 -37.455 1.00 49.38 57 MET B N 1
ATOM 4352 C CA . MET B 1 77 ? 16.877 -9.151 -38.469 1.00 51.28 57 MET B CA 1
ATOM 4353 C C . MET B 1 77 ? 17.420 -7.757 -38.164 1.00 51.83 57 MET B C 1
ATOM 4354 O O . MET B 1 77 ? 17.625 -7.407 -37.005 1.00 51.00 57 MET B O 1
ATOM 4359 N N . SER B 1 78 ? 17.665 -6.993 -39.225 1.00 52.84 58 SER B N 1
ATOM 4360 C CA . SER B 1 78 ? 17.984 -5.573 -39.149 1.00 50.79 58 SER B CA 1
ATOM 4361 C C . SER B 1 78 ? 16.871 -4.785 -39.847 1.00 46.81 58 SER B C 1
ATOM 4362 O O . SER B 1 78 ? 16.320 -5.242 -40.858 1.00 46.41 58 SER B O 1
ATOM 4365 N N . ILE B 1 79 ? 16.534 -3.612 -39.309 1.00 42.20 59 ILE B N 1
ATOM 4366 C CA . ILE B 1 79 ? 15.503 -2.757 -39.900 1.00 39.15 59 ILE B CA 1
ATOM 4367 C C . ILE B 1 79 ? 16.039 -1.348 -40.071 1.00 35.84 59 ILE B C 1
ATOM 4368 O O . ILE B 1 79 ? 16.365 -0.696 -39.086 1.00 33.54 59 ILE B O 1
ATOM 4373 N N . GLN B 1 80 ? 16.099 -0.894 -41.323 1.00 34.61 60 GLN B N 1
ATOM 4374 C CA . GLN B 1 80 ? 16.611 0.439 -41.684 1.00 34.89 60 GLN B CA 1
ATOM 4375 C C . GLN B 1 80 ? 15.689 1.097 -42.704 1.00 35.57 60 GLN B C 1
ATOM 4376 O O . GLN B 1 80 ? 14.900 0.412 -43.338 1.00 35.03 60 GLN B O 1
ATOM 4382 N N . PRO B 1 81 ? 15.795 2.426 -42.883 1.00 37.66 61 PRO B N 1
ATOM 4383 C CA . PRO B 1 81 ? 15.014 3.084 -43.934 1.00 39.88 61 PRO B CA 1
ATOM 4384 C C . PRO B 1 81 ? 15.546 2.854 -45.357 1.00 43.53 61 PRO B C 1
ATOM 4385 O O . PRO B 1 81 ? 16.713 2.495 -45.542 1.00 46.15 61 PRO B O 1
ATOM 4389 N N . ARG B 1 82 ? 14.673 3.079 -46.340 1.00 46.20 62 ARG B N 1
ATOM 4390 C CA . ARG B 1 82 ? 15.010 3.009 -47.762 1.00 47.00 62 ARG B CA 1
ATOM 4391 C C . ARG B 1 82 ? 15.242 4.428 -48.279 1.00 47.13 62 ARG B C 1
ATOM 4392 O O . ARG B 1 82 ? 14.315 5.088 -48.769 1.00 44.45 62 ARG B O 1
ATOM 4400 N N . TYR B 1 83 ? 16.483 4.896 -48.134 1.00 48.92 63 TYR B N 1
ATOM 4401 C CA . TYR B 1 83 ? 16.880 6.250 -48.566 1.00 51.11 63 TYR B CA 1
ATOM 4402 C C . TYR B 1 83 ? 17.001 6.386 -50.094 1.00 54.80 63 TYR B C 1
ATOM 4403 O O . TYR B 1 83 ? 16.804 7.477 -50.644 1.00 56.95 63 TYR B O 1
ATOM 4412 N N . ASP B 1 84 ? 17.368 5.286 -50.759 1.00 55.98 64 ASP B N 1
ATOM 4413 C CA . ASP B 1 84 ? 17.600 5.250 -52.209 1.00 55.24 64 ASP B CA 1
ATOM 4414 C C . ASP B 1 84 ? 17.173 3.882 -52.740 1.00 53.53 64 ASP B C 1
ATOM 4415 O O . ASP B 1 84 ? 17.077 2.918 -51.975 1.00 49.28 64 ASP B O 1
ATOM 4420 N N . GLN B 1 85 ? 16.933 3.793 -54.049 1.00 55.04 65 GLN B N 1
ATOM 4421 C CA . GLN B 1 85 ? 16.398 2.558 -54.660 1.00 55.37 65 GLN B CA 1
ATOM 4422 C C . GLN B 1 85 ? 17.471 1.464 -54.755 1.00 55.16 65 GLN B C 1
ATOM 4423 O O . GLN B 1 85 ? 18.155 1.317 -55.778 1.00 58.45 65 GLN B O 1
ATOM 4429 N N . TYR B 1 86 ? 17.605 0.703 -53.673 1.00 53.50 66 TYR B N 1
ATOM 4430 C CA . TYR B 1 86 ? 18.673 -0.283 -53.561 1.00 54.57 66 TYR B CA 1
ATOM 4431 C C . TYR B 1 86 ? 18.397 -1.419 -54.540 1.00 54.10 66 TYR B C 1
ATOM 4432 O O . TYR B 1 86 ? 17.379 -2.096 -54.426 1.00 56.13 66 TYR B O 1
ATOM 4441 N N . PHE B 1 87 ? 19.302 -1.595 -55.505 1.00 53.68 67 PHE B N 1
ATOM 4442 C CA . PHE B 1 87 ? 19.180 -2.604 -56.569 1.00 56.67 67 PHE B CA 1
ATOM 4443 C C . PHE B 1 87 ? 18.909 -4.043 -56.098 1.00 58.27 67 PHE B C 1
ATOM 4444 O O . PHE B 1 87 ? 18.263 -4.815 -56.811 1.00 60.85 67 PHE B O 1
ATOM 4452 N N . ASP B 1 88 ? 19.417 -4.394 -54.915 1.00 60.09 68 ASP B N 1
ATOM 4453 C CA . ASP B 1 88 ? 19.271 -5.749 -54.346 1.00 60.57 68 ASP B CA 1
ATOM 4454 C C . ASP B 1 88 ? 18.138 -5.906 -53.305 1.00 56.02 68 ASP B C 1
ATOM 4455 O O . ASP B 1 88 ? 17.959 -6.995 -52.750 1.00 50.60 68 ASP B O 1
ATOM 4460 N N . ALA B 1 89 ? 17.366 -4.838 -53.076 1.00 55.17 69 ALA B N 1
ATOM 4461 C CA . ALA B 1 89 ? 16.247 -4.838 -52.133 1.00 56.14 69 ALA B CA 1
ATOM 4462 C C . ALA B 1 89 ? 14.919 -4.982 -52.876 1.00 56.47 69 ALA B C 1
ATOM 4463 O O . ALA B 1 89 ? 14.567 -4.106 -53.670 1.00 53.83 69 ALA B O 1
ATOM 4465 N N . TRP B 1 90 ? 14.190 -6.070 -52.584 1.00 56.90 70 TRP B N 1
ATOM 4466 C CA . TRP B 1 90 ? 12.944 -6.452 -53.276 1.00 54.55 70 TRP B CA 1
ATOM 4467 C C . TRP B 1 90 ? 11.714 -6.320 -52.391 1.00 54.47 70 TRP B C 1
ATOM 4468 O O . TRP B 1 90 ? 11.715 -6.800 -51.256 1.00 53.16 70 TRP B O 1
ATOM 4479 N N . ASP B 1 91 ? 10.661 -5.705 -52.936 1.00 56.10 71 ASP B N 1
ATOM 4480 C CA . ASP B 1 91 ? 9.401 -5.474 -52.217 1.00 56.54 71 ASP B CA 1
ATOM 4481 C C . ASP B 1 91 ? 8.758 -6.804 -51.790 1.00 56.70 71 ASP B C 1
ATOM 4482 O O . ASP B 1 91 ? 8.470 -7.655 -52.631 1.00 57.49 71 ASP B O 1
ATOM 4487 N N . THR B 1 92 ? 8.533 -6.964 -50.481 1.00 56.80 72 THR B N 1
ATOM 4488 C CA . THR B 1 92 ? 7.795 -8.115 -49.928 1.00 56.53 72 THR B CA 1
ATOM 4489 C C . THR B 1 92 ? 6.309 -8.085 -50.295 1.00 57.22 72 THR B C 1
ATOM 4490 O O . THR B 1 92 ? 5.606 -9.081 -50.108 1.00 57.11 72 THR B O 1
ATOM 4494 N N . ALA B 1 93 ? 5.840 -6.914 -50.750 1.00 58.54 73 ALA B N 1
ATOM 4495 C CA . ALA B 1 93 ? 4.457 -6.651 -51.151 1.00 58.59 73 ALA B CA 1
ATOM 4496 C C . ALA B 1 93 ? 3.589 -6.384 -49.931 1.00 56.82 73 ALA B C 1
ATOM 4497 O O . ALA B 1 93 ? 2.383 -6.187 -50.064 1.00 52.99 73 ALA B O 1
ATOM 4499 N N . VAL B 1 94 ? 4.216 -6.361 -48.749 1.00 57.13 74 VAL B N 1
ATOM 4500 C CA . VAL B 1 94 ? 3.526 -6.202 -47.487 1.00 54.58 74 VAL B CA 1
ATOM 4501 C C . VAL B 1 94 ? 3.558 -4.717 -47.198 1.00 54.30 74 VAL B C 1
ATOM 4502 O O . VAL B 1 94 ? 4.625 -4.101 -47.152 1.00 51.15 74 VAL B O 1
ATOM 4506 N N . ARG B 1 95 ? 2.374 -4.148 -47.047 1.00 56.21 75 ARG B N 1
ATOM 4507 C CA . ARG B 1 95 ? 2.231 -2.759 -46.708 1.00 57.83 75 ARG B CA 1
ATOM 4508 C C . ARG B 1 95 ? 1.650 -2.691 -45.319 1.00 58.51 75 ARG B C 1
ATOM 4509 O O . ARG B 1 95 ? 1.133 -3.677 -44.795 1.00 57.93 75 ARG B O 1
ATOM 4517 N N . SER B 1 96 ? 1.771 -1.522 -44.711 1.00 57.13 76 SER B N 1
ATOM 4518 C CA . SER B 1 96 ? 0.993 -1.183 -43.534 1.00 55.31 76 SER B CA 1
ATOM 4519 C C . SER B 1 96 ? 0.801 0.323 -43.502 1.00 53.68 76 SER B C 1
ATOM 4520 O O . SER B 1 96 ? 1.449 1.067 -44.247 1.00 51.83 76 SER B O 1
ATOM 4523 N N . SER B 1 97 ? -0.108 0.746 -42.634 1.00 52.42 77 SER B N 1
ATOM 4524 C CA . SER B 1 97 ? -0.424 2.150 -42.462 1.00 51.42 77 SER B CA 1
ATOM 4525 C C . SER B 1 97 ? -0.110 2.552 -41.022 1.00 48.80 77 SER B C 1
ATOM 4526 O O . SER B 1 97 ? -0.556 1.900 -40.080 1.00 45.84 77 SER B O 1
ATOM 4529 N N . ILE B 1 98 ? 0.691 3.609 -40.884 1.00 47.90 78 ILE B N 1
ATOM 4530 C CA . ILE B 1 98 ? 1.171 4.116 -39.602 1.00 47.70 78 ILE B CA 1
ATOM 4531 C C . ILE B 1 98 ? 0.650 5.554 -39.442 1.00 48.28 78 ILE B C 1
ATOM 4532 O O . ILE B 1 98 ? 0.725 6.346 -40.390 1.00 47.43 78 ILE B O 1
ATOM 4537 N N . LYS B 1 99 ? 0.134 5.879 -38.250 1.00 47.64 79 LYS B N 1
ATOM 4538 C CA . LYS B 1 99 ? -0.438 7.203 -37.967 1.00 46.75 79 LYS B CA 1
ATOM 4539 C C . LYS B 1 99 ? 0.667 8.169 -37.531 1.00 46.51 79 LYS B C 1
ATOM 4540 O O . LYS B 1 99 ? 1.380 7.912 -36.554 1.00 47.00 79 LYS B O 1
ATOM 4546 N N . VAL B 1 100 ? 0.824 9.258 -38.281 1.00 46.39 80 VAL B N 1
ATOM 4547 C CA . VAL B 1 100 ? 1.811 10.292 -37.982 1.00 47.93 80 VAL B CA 1
ATOM 4548 C C . VAL B 1 100 ? 1.223 11.645 -38.336 1.00 51.12 80 VAL B C 1
ATOM 4549 O O . VAL B 1 100 ? 0.704 11.827 -39.435 1.00 53.70 80 VAL B O 1
ATOM 4553 N N . ASN B 1 101 ? 1.331 12.591 -37.408 1.00 53.30 81 ASN B N 1
ATOM 4554 C CA . ASN B 1 101 ? 0.745 13.922 -37.560 1.00 54.75 81 ASN B CA 1
ATOM 4555 C C . ASN B 1 101 ? -0.776 13.853 -37.803 1.00 58.48 81 ASN B C 1
ATOM 4556 O O . ASN B 1 101 ? -1.347 14.707 -38.490 1.00 61.00 81 ASN B O 1
ATOM 4561 N N . GLY B 1 102 ? -1.420 12.832 -37.229 1.00 60.31 82 GLY B N 1
ATOM 4562 C CA . GLY B 1 102 ? -2.858 12.614 -37.389 1.00 62.21 82 GLY B CA 1
ATOM 4563 C C . GLY B 1 102 ? -3.312 11.884 -38.644 1.00 62.74 82 GLY B C 1
ATOM 4564 O O . GLY B 1 102 ? -4.431 11.367 -38.666 1.00 67.36 82 GLY B O 1
ATOM 4565 N N . LYS B 1 103 ? -2.465 11.833 -39.680 1.00 61.97 83 LYS B N 1
ATOM 4566 C CA . LYS B 1 103 ? -2.820 11.254 -40.977 1.00 62.67 83 LYS B CA 1
ATOM 4567 C C . LYS B 1 103 ? -2.160 9.885 -41.122 1.00 62.08 83 LYS B C 1
ATOM 4568 O O . LYS B 1 103 ? -0.996 9.719 -40.767 1.00 66.91 83 LYS B O 1
ATOM 4574 N N . LEU B 1 104 ? -2.899 8.918 -41.649 1.00 59.89 84 LEU B N 1
ATOM 4575 C CA . LEU B 1 104 ? -2.367 7.561 -41.839 1.00 58.84 84 LEU B CA 1
ATOM 4576 C C . LEU B 1 104 ? -1.402 7.589 -43.034 1.00 58.47 84 LEU B C 1
ATOM 4577 O O . LEU B 1 104 ? -1.641 8.309 -43.997 1.00 58.60 84 LEU B O 1
ATOM 4582 N N . GLU B 1 105 ? -0.319 6.813 -42.945 1.00 56.46 85 GLU B N 1
ATOM 4583 C CA . GLU B 1 105 ? 0.752 6.806 -43.964 1.00 52.90 85 GLU B CA 1
ATOM 4584 C C . GLU B 1 105 ? 1.074 5.397 -44.451 1.00 51.73 85 GLU B C 1
ATOM 4585 O O . GLU B 1 105 ? 1.459 4.544 -43.660 1.00 45.43 85 GLU B O 1
ATOM 4591 N N . ASP B 1 106 ? 0.923 5.170 -45.759 1.00 55.96 86 ASP B N 1
ATOM 4592 C CA . ASP B 1 106 ? 1.224 3.877 -46.362 1.00 57.56 86 ASP B CA 1
ATOM 4593 C C . ASP B 1 106 ? 2.732 3.721 -46.401 1.00 57.53 86 ASP B C 1
ATOM 4594 O O . ASP B 1 106 ? 3.420 4.596 -46.916 1.00 56.21 86 ASP B O 1
ATOM 4599 N N . VAL B 1 107 ? 3.234 2.625 -45.829 1.00 58.83 87 VAL B N 1
ATOM 4600 C CA . VAL B 1 107 ? 4.647 2.254 -45.949 1.00 60.40 87 VAL B CA 1
ATOM 4601 C C . VAL B 1 107 ? 4.772 0.833 -46.463 1.00 59.62 87 VAL B C 1
ATOM 4602 O O . VAL B 1 107 ? 3.896 -0.001 -46.242 1.00 58.62 87 VAL B O 1
ATOM 4606 N N . GLY B 1 108 ? 5.887 0.580 -47.138 1.00 57.98 88 GLY B N 1
ATOM 4607 C CA . GLY B 1 108 ? 6.190 -0.718 -47.726 1.00 56.39 88 GLY B CA 1
ATOM 4608 C C . GLY B 1 108 ? 7.424 -1.273 -47.058 1.00 54.41 88 GLY B C 1
ATOM 4609 O O . GLY B 1 108 ? 8.119 -0.565 -46.327 1.00 52.42 88 GLY B O 1
ATOM 4610 N N . PHE B 1 109 ? 7.686 -2.546 -47.319 1.00 54.85 89 PHE B N 1
ATOM 4611 C CA . PHE B 1 109 ? 8.766 -3.268 -46.677 1.00 57.14 89 PHE B CA 1
ATOM 4612 C C . PHE B 1 109 ? 9.555 -4.075 -47.696 1.00 56.99 89 PHE B C 1
ATOM 4613 O O . PHE B 1 109 ? 9.038 -5.032 -48.268 1.00 57.63 89 PHE B O 1
ATOM 4621 N N . PHE B 1 110 ? 10.813 -3.684 -47.893 1.00 56.65 90 PHE B N 1
ATOM 4622 C CA . PHE B 1 110 ? 11.707 -4.323 -48.851 1.00 55.65 90 PHE B CA 1
ATOM 4623 C C . PHE B 1 110 ? 12.680 -5.218 -48.098 1.00 52.41 90 PHE B C 1
ATOM 4624 O O . PHE B 1 110 ? 13.161 -4.850 -47.033 1.00 50.84 90 PHE B O 1
ATOM 4632 N N . HIS B 1 111 ? 12.971 -6.379 -48.675 1.00 51.86 91 HIS B N 1
ATOM 4633 C CA . HIS B 1 111 ? 13.619 -7.487 -47.974 1.00 53.71 91 HIS B CA 1
ATOM 4634 C C . HIS B 1 111 ? 14.839 -7.998 -48.750 1.00 54.30 91 HIS B C 1
ATOM 4635 O O . HIS B 1 111 ? 14.874 -7.927 -49.981 1.00 56.24 91 HIS B O 1
ATOM 4642 N N . ILE B 1 112 ? 15.839 -8.488 -48.018 1.00 53.48 92 ILE B N 1
ATOM 4643 C CA . ILE B 1 112 ? 17.020 -9.123 -48.603 1.00 51.86 92 ILE B CA 1
ATOM 4644 C C . ILE B 1 112 ? 17.711 -9.983 -47.547 1.00 52.72 92 ILE B C 1
ATOM 4645 O O . ILE B 1 112 ? 18.026 -9.492 -46.466 1.00 56.16 92 ILE B O 1
ATOM 4650 N N . THR B 1 113 ? 17.928 -11.260 -47.856 1.00 53.55 93 THR B N 1
ATOM 4651 C CA . THR B 1 113 ? 18.750 -12.135 -47.019 1.00 56.94 93 THR B CA 1
ATOM 4652 C C . THR B 1 113 ? 20.216 -11.988 -47.442 1.00 60.84 93 THR B C 1
ATOM 4653 O O . THR B 1 113 ? 20.551 -12.240 -48.600 1.00 62.78 93 THR B O 1
ATOM 4657 N N . SER B 1 114 ? 21.071 -11.569 -46.505 1.00 61.92 94 SER B N 1
ATOM 4658 C CA . SER B 1 114 ? 22.522 -11.479 -46.726 1.00 63.12 94 SER B CA 1
ATOM 4659 C C . SER B 1 114 ? 23.277 -11.900 -45.465 1.00 65.85 94 SER B C 1
ATOM 4660 O O . SER B 1 114 ? 23.143 -11.258 -44.412 1.00 68.31 94 SER B O 1
ATOM 466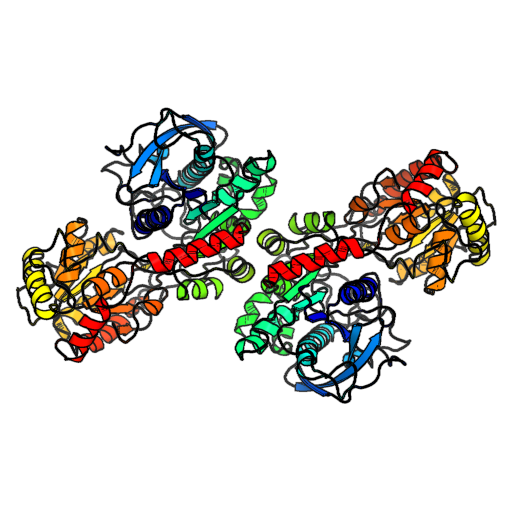3 N N . LYS B 1 115 ? 24.069 -12.967 -45.590 1.00 65.79 95 LYS B N 1
ATOM 4664 C CA . LYS B 1 115 ? 24.868 -13.527 -44.490 1.00 66.01 95 LYS B CA 1
ATOM 4665 C C . LYS B 1 115 ? 23.971 -14.016 -43.336 1.00 66.00 95 LYS B C 1
ATOM 4666 O O . LYS B 1 115 ? 24.282 -13.809 -42.167 1.00 67.59 95 LYS B O 1
ATOM 4672 N N . GLY B 1 116 ? 22.855 -14.659 -43.680 1.00 64.96 96 GLY B N 1
ATOM 4673 C CA . GLY B 1 116 ? 21.912 -15.192 -42.687 1.00 63.29 96 GLY B CA 1
ATOM 4674 C C . GLY B 1 116 ? 21.137 -14.162 -41.875 1.00 60.88 96 GLY B C 1
ATOM 4675 O O . GLY B 1 116 ? 20.587 -14.498 -40.833 1.00 58.20 96 GLY B O 1
ATOM 4676 N N . VAL B 1 117 ? 21.076 -12.920 -42.357 1.00 60.42 97 VAL B N 1
ATOM 4677 C CA . VAL B 1 117 ? 20.443 -11.814 -41.636 1.00 59.15 97 VAL B CA 1
ATOM 4678 C C . VAL B 1 117 ? 19.403 -11.183 -42.540 1.00 57.36 97 VAL B C 1
ATOM 4679 O O . VAL B 1 117 ? 19.749 -10.482 -43.487 1.00 58.33 97 VAL B O 1
ATOM 4683 N N . ASP B 1 118 ? 18.132 -11.411 -42.229 1.00 55.97 98 ASP B N 1
ATOM 4684 C CA . ASP B 1 118 ? 17.040 -10.908 -43.057 1.00 54.91 98 ASP B CA 1
ATOM 4685 C C . ASP B 1 118 ? 16.883 -9.412 -42.801 1.00 52.26 98 ASP B C 1
ATOM 4686 O O . ASP B 1 118 ? 16.194 -9.001 -41.870 1.00 49.91 98 ASP B O 1
ATOM 4691 N N . ARG B 1 119 ? 17.543 -8.602 -43.626 1.00 52.03 99 ARG B N 1
ATOM 4692 C CA . ARG B 1 119 ? 17.527 -7.144 -43.457 1.00 51.95 99 ARG B CA 1
ATOM 4693 C C . ARG B 1 119 ? 16.236 -6.609 -44.064 1.00 48.34 99 ARG B C 1
ATOM 4694 O O . ARG B 1 119 ? 15.756 -7.157 -45.058 1.00 44.45 99 ARG B O 1
ATOM 4702 N N . ILE B 1 120 ? 15.677 -5.550 -43.470 1.00 47.09 100 ILE B N 1
ATOM 4703 C CA . ILE B 1 120 ? 14.426 -4.947 -43.968 1.00 47.17 100 ILE B CA 1
ATOM 4704 C C . ILE B 1 120 ? 14.516 -3.419 -44.091 1.00 47.10 100 ILE B C 1
ATOM 4705 O O . ILE B 1 120 ? 15.140 -2.744 -43.261 1.00 45.81 100 ILE B O 1
ATOM 4710 N N . PHE B 1 121 ? 13.884 -2.901 -45.148 1.00 46.91 101 PHE B N 1
ATOM 4711 C CA . PHE B 1 121 ? 13.984 -1.494 -45.533 1.00 47.47 101 PHE B CA 1
ATOM 4712 C C . PHE B 1 121 ? 12.604 -0.853 -45.571 1.00 45.92 101 PHE B C 1
ATOM 4713 O O . PHE B 1 121 ? 11.725 -1.328 -46.286 1.00 44.18 101 PHE B O 1
ATOM 4721 N N . ILE B 1 122 ? 12.434 0.235 -44.822 1.00 46.30 102 ILE B N 1
ATOM 4722 C CA . ILE B 1 122 ? 11.140 0.910 -44.690 1.00 48.64 102 ILE B CA 1
ATOM 4723 C C . ILE B 1 122 ? 10.987 1.925 -45.823 1.00 49.40 102 ILE B C 1
ATOM 4724 O O . ILE B 1 122 ? 11.703 2.926 -45.866 1.00 49.69 102 ILE B O 1
ATOM 4729 N N . ASP B 1 123 ? 10.041 1.652 -46.724 1.00 50.91 103 ASP B N 1
ATOM 4730 C CA . ASP B 1 123 ? 9.829 2.441 -47.942 1.00 50.95 103 ASP B CA 1
ATOM 4731 C C . ASP B 1 123 ? 8.808 3.538 -47.680 1.00 49.35 103 ASP B C 1
ATOM 4732 O O . ASP B 1 123 ? 7.680 3.241 -47.279 1.00 50.05 103 ASP B O 1
ATOM 4737 N N . HIS B 1 124 ? 9.204 4.793 -47.899 1.00 46.62 104 HIS B N 1
ATOM 4738 C CA . HIS B 1 124 ? 8.290 5.942 -47.791 1.00 46.42 104 HIS B CA 1
ATOM 4739 C C . HIS B 1 124 ? 8.922 7.196 -48.402 1.00 45.01 104 HIS B C 1
ATOM 4740 O O . HIS B 1 124 ? 10.119 7.389 -48.260 1.00 45.59 104 HIS B O 1
ATOM 4747 N N . PRO B 1 125 ? 8.120 8.056 -49.067 1.00 46.20 105 PRO B N 1
ATOM 4748 C CA . PRO B 1 125 ? 8.539 9.345 -49.654 1.00 46.12 105 PRO B CA 1
ATOM 4749 C C . PRO B 1 125 ? 9.437 10.275 -48.833 1.00 44.83 105 PRO B C 1
ATOM 4750 O O . PRO B 1 125 ? 10.220 11.024 -49.419 1.00 45.04 105 PRO B O 1
ATOM 4754 N N . TRP B 1 126 ? 9.310 10.259 -47.513 1.00 45.32 106 TRP B N 1
ATOM 4755 C CA . TRP B 1 126 ? 10.149 11.089 -46.653 1.00 48.98 106 TRP B CA 1
ATOM 4756 C C . TRP B 1 126 ? 11.602 10.590 -46.583 1.00 50.89 106 TRP B C 1
ATOM 4757 O O . TRP B 1 126 ? 12.519 11.384 -46.341 1.00 50.12 106 TRP B O 1
ATOM 4768 N N . PHE B 1 127 ? 11.796 9.285 -46.788 1.00 52.45 107 PHE B N 1
ATOM 4769 C CA . PHE B 1 127 ? 13.130 8.675 -46.852 1.00 53.37 107 PHE B CA 1
ATOM 4770 C C . PHE B 1 127 ? 13.683 8.549 -48.269 1.00 55.71 107 PHE B C 1
ATOM 4771 O O . PHE B 1 127 ? 14.822 8.957 -48.537 1.00 57.86 107 PHE B O 1
ATOM 4779 N N . LEU B 1 128 ? 12.877 7.978 -49.163 1.00 54.72 108 LEU B N 1
ATOM 4780 C CA . LEU B 1 128 ? 13.324 7.655 -50.519 1.00 55.34 108 LEU B CA 1
ATOM 4781 C C . LEU B 1 128 ? 13.532 8.916 -51.369 1.00 59.07 108 LEU B C 1
ATOM 4782 O O . LEU B 1 128 ? 14.605 9.113 -51.957 1.00 60.07 108 LEU B O 1
ATOM 4787 N N . ALA B 1 129 ? 12.517 9.777 -51.402 1.00 65.03 109 ALA B N 1
ATOM 4788 C CA . ALA B 1 129 ? 12.520 10.975 -52.253 1.00 69.66 109 ALA B CA 1
ATOM 4789 C C . ALA B 1 129 ? 13.168 12.193 -51.574 1.00 72.43 109 ALA B C 1
ATOM 4790 O O . ALA B 1 129 ? 12.613 13.289 -51.614 1.00 71.29 109 ALA B O 1
ATOM 4792 N N . LYS B 1 130 ? 14.342 12.000 -50.970 1.00 75.31 110 LYS B N 1
ATOM 4793 C CA . LYS B 1 130 ? 15.090 13.093 -50.372 1.00 76.80 110 LYS B CA 1
ATOM 4794 C C . LYS B 1 130 ? 16.075 13.618 -51.388 1.00 78.08 110 LYS B C 1
ATOM 4795 O O . LYS B 1 130 ? 16.217 13.030 -52.459 1.00 71.45 110 LYS B O 1
ATOM 4801 N N . VAL B 1 131 ? 16.723 14.735 -51.049 1.00 85.99 111 VAL B N 1
ATOM 4802 C CA . VAL B 1 131 ? 17.543 15.500 -51.991 1.00 91.29 111 VAL B CA 1
ATOM 4803 C C . VAL B 1 131 ? 18.506 14.549 -52.691 1.00 94.30 111 VAL B C 1
ATOM 4804 O O . VAL B 1 131 ? 19.087 13.647 -52.054 1.00 89.01 111 VAL B O 1
ATOM 4808 N N . TRP B 1 132 ? 18.656 14.750 -54.002 1.00 102.85 112 TRP B N 1
ATOM 4809 C CA . TRP B 1 132 ? 19.226 13.736 -54.882 1.00 107.92 112 TRP B CA 1
ATOM 4810 C C . TRP B 1 132 ? 20.765 13.823 -54.936 1.00 108.41 112 TRP B C 1
ATOM 4811 O O . TRP B 1 132 ? 21.375 14.549 -54.157 1.00 111.59 112 TRP B O 1
ATOM 4822 N N . GLY B 1 133 ? 21.395 13.049 -55.814 1.00 106.36 113 GLY B N 1
ATOM 4823 C CA . GLY B 1 133 ? 22.811 12.713 -55.654 1.00 101.13 113 GLY B CA 1
ATOM 4824 C C . GLY B 1 133 ? 22.932 11.608 -54.615 1.00 98.27 113 GLY B C 1
ATOM 4825 O O . GLY B 1 133 ? 23.656 11.745 -53.629 1.00 96.18 113 GLY B O 1
ATOM 4826 N N . ILE B 1 134 ? 22.173 10.533 -54.838 1.00 94.51 114 ILE B N 1
ATOM 4827 C CA . ILE B 1 134 ? 22.282 9.245 -54.116 1.00 90.07 114 ILE B CA 1
ATOM 4828 C C . ILE B 1 134 ? 22.202 9.262 -52.574 1.00 91.10 114 ILE B C 1
ATOM 4829 O O . ILE B 1 134 ? 22.480 8.241 -51.951 1.00 94.34 114 ILE B O 1
ATOM 4834 N N . THR B 1 135 ? 21.797 10.382 -51.968 1.00 89.40 115 THR B N 1
ATOM 4835 C CA . THR B 1 135 ? 21.846 10.570 -50.497 1.00 86.97 115 THR B CA 1
ATOM 4836 C C . THR B 1 135 ? 23.226 10.194 -49.894 1.00 83.96 115 THR B C 1
ATOM 4837 O O . THR B 1 135 ? 24.070 11.074 -49.725 1.00 78.41 115 THR B O 1
ATOM 4841 N N . GLY B 1 136 ? 23.466 8.910 -49.616 1.00 83.84 116 GLY B N 1
ATOM 4842 C CA . GLY B 1 136 ? 24.779 8.428 -49.163 1.00 83.01 116 GLY B CA 1
ATOM 4843 C C . GLY B 1 136 ? 25.184 8.933 -47.797 1.00 84.04 116 GLY B C 1
ATOM 4844 O O . GLY B 1 136 ? 25.024 8.215 -46.799 1.00 85.57 116 GLY B O 1
ATOM 4845 N N . ASN B 1 137 ? 25.702 10.168 -47.777 1.00 83.27 117 ASN B N 1
ATOM 4846 C CA . ASN B 1 137 ? 26.110 10.858 -46.541 1.00 79.13 117 ASN B CA 1
ATOM 4847 C C . ASN B 1 137 ? 25.187 12.006 -46.059 1.00 70.37 117 ASN B C 1
ATOM 4848 O O . ASN B 1 137 ? 25.486 12.639 -45.038 1.00 66.16 117 ASN B O 1
ATOM 4853 N N . LYS B 1 138 ? 24.115 12.301 -46.781 1.00 61.63 118 LYS B N 1
ATOM 4854 C CA . LYS B 1 138 ? 23.226 13.390 -46.384 1.00 58.75 118 LYS B CA 1
ATOM 4855 C C . LYS B 1 138 ? 21.993 12.813 -45.693 1.00 54.59 118 LYS B C 1
ATOM 4856 O O . LYS B 1 138 ? 20.929 13.375 -45.890 1.00 53.97 118 LYS B O 1
ATOM 4862 N N . LEU B 1 139 ? 22.087 11.680 -44.985 1.00 50.91 119 LEU B N 1
ATOM 4863 C CA . LEU B 1 139 ? 20.874 10.965 -44.567 1.00 50.20 119 LEU B CA 1
ATOM 4864 C C . LEU B 1 139 ? 19.953 11.830 -43.714 1.00 51.33 119 LEU B C 1
ATOM 4865 O O . LEU B 1 139 ? 18.740 11.869 -43.949 1.00 53.37 119 LEU B O 1
ATOM 4870 N N . TYR B 1 140 ? 20.553 12.546 -42.760 1.00 51.42 120 TYR B N 1
ATOM 4871 C CA . TYR B 1 140 ? 19.818 13.263 -41.703 1.00 51.67 120 TYR B CA 1
ATOM 4872 C C . TYR B 1 140 ? 19.718 14.776 -41.926 1.00 55.91 120 TYR B C 1
ATOM 4873 O O . TYR B 1 140 ? 19.027 15.466 -41.163 1.00 56.29 120 TYR B O 1
ATOM 4882 N N . GLY B 1 141 ? 20.400 15.281 -42.955 1.00 60.66 121 GLY B N 1
ATOM 4883 C CA . GLY B 1 141 ? 20.427 16.710 -43.228 1.00 63.65 121 GLY B CA 1
ATOM 4884 C C . GLY B 1 141 ? 20.769 17.003 -44.678 1.00 67.69 121 GLY B C 1
ATOM 4885 O O . GLY B 1 141 ? 21.111 16.097 -45.449 1.00 65.92 121 GLY B O 1
ATOM 4886 N N . ALA B 1 142 ? 20.648 18.274 -45.053 1.00 72.69 122 ALA B N 1
ATOM 4887 C CA . ALA B 1 142 ? 21.038 18.736 -46.382 1.00 74.25 122 ALA B CA 1
ATOM 4888 C C . ALA B 1 142 ? 22.535 19.041 -46.384 1.00 75.08 122 ALA B C 1
ATOM 4889 O O . ALA B 1 142 ? 23.283 18.501 -47.194 1.00 72.17 122 ALA B O 1
ATOM 4891 N N . LYS B 1 143 ? 22.953 19.901 -45.459 1.00 79.79 123 LYS B N 1
ATOM 4892 C CA . LYS B 1 143 ? 24.365 20.240 -45.250 1.00 80.09 123 LYS B CA 1
ATOM 4893 C C . LYS B 1 143 ? 24.888 19.325 -44.127 1.00 77.09 123 LYS B C 1
ATOM 4894 O O . LYS B 1 143 ? 24.413 18.193 -43.984 1.00 78.87 123 LYS B O 1
ATOM 4900 N N . THR B 1 144 ? 25.880 19.779 -43.364 1.00 73.49 124 THR B N 1
ATOM 4901 C CA . THR B 1 144 ? 26.324 19.091 -42.156 1.00 70.41 124 THR B CA 1
ATOM 4902 C C . THR B 1 144 ? 26.282 20.120 -41.031 1.00 71.72 124 THR B C 1
ATOM 4903 O O . THR B 1 144 ? 27.012 21.117 -41.060 1.00 71.62 124 THR B O 1
ATOM 4907 N N . GLY B 1 145 ? 25.420 19.864 -40.046 1.00 74.29 125 GLY B N 1
ATOM 4908 C CA . GLY B 1 145 ? 25.016 20.868 -39.069 1.00 74.82 125 GLY B CA 1
ATOM 4909 C C . GLY B 1 145 ? 23.557 21.265 -39.228 1.00 76.15 125 GLY B C 1
ATOM 4910 O O . GLY B 1 145 ? 22.955 21.799 -38.296 1.00 80.31 125 GLY B O 1
ATOM 4911 N N . VAL B 1 146 ? 22.995 21.014 -40.412 1.00 73.69 126 VAL B N 1
ATOM 4912 C CA . VAL B 1 146 ? 21.619 21.363 -40.743 1.00 71.23 126 VAL B CA 1
ATOM 4913 C C . VAL B 1 146 ? 20.828 20.078 -40.929 1.00 70.11 126 VAL B C 1
ATOM 4914 O O . VAL B 1 146 ? 21.140 19.297 -41.812 1.00 69.73 126 VAL B O 1
ATOM 4918 N N . ASP B 1 147 ? 19.805 19.869 -40.101 1.00 69.85 127 ASP B N 1
ATOM 4919 C CA . ASP B 1 147 ? 18.954 18.674 -40.182 1.00 71.78 127 ASP B CA 1
ATOM 4920 C C . ASP B 1 147 ? 17.639 18.958 -40.904 1.00 71.34 127 ASP B C 1
ATOM 4921 O O . ASP B 1 147 ? 17.193 20.116 -40.997 1.00 75.40 127 ASP B O 1
ATOM 4926 N N . TYR B 1 148 ? 17.024 17.892 -41.423 1.00 66.95 128 TYR B N 1
ATOM 4927 C CA . TYR B 1 148 ? 15.715 17.980 -42.070 1.00 64.63 128 TYR B CA 1
ATOM 4928 C C . TYR B 1 148 ? 14.611 18.162 -41.025 1.00 65.93 128 TYR B C 1
ATOM 4929 O O . TYR B 1 148 ? 14.579 17.424 -40.037 1.00 67.64 128 TYR B O 1
ATOM 4938 N N . PRO B 1 149 ? 13.690 19.128 -41.240 1.00 64.53 129 PRO B N 1
ATOM 4939 C CA . PRO B 1 149 ? 12.533 19.248 -40.326 1.00 62.78 129 PRO B CA 1
ATOM 4940 C C . PRO B 1 149 ? 11.540 18.076 -40.293 1.00 59.02 129 PRO B C 1
ATOM 4941 O O . PRO B 1 149 ? 10.624 18.103 -39.481 1.00 58.76 129 PRO B O 1
ATOM 4945 N N . ASP B 1 150 ? 11.715 17.076 -41.151 1.00 56.98 130 ASP B N 1
ATOM 4946 C CA . ASP B 1 150 ? 10.909 15.854 -41.130 1.00 57.39 130 ASP B CA 1
ATOM 4947 C C . ASP B 1 150 ? 11.323 14.862 -40.027 1.00 55.39 130 ASP B C 1
ATOM 4948 O O . ASP B 1 150 ? 10.504 14.038 -39.603 1.00 53.94 130 ASP B O 1
ATOM 4953 N N . ASN B 1 151 ? 12.584 14.937 -39.584 1.00 53.54 131 ASN B N 1
ATOM 4954 C CA . ASN B 1 151 ? 13.208 13.924 -38.699 1.00 51.95 131 ASN B CA 1
ATOM 4955 C C . ASN B 1 151 ? 12.365 13.419 -37.519 1.00 50.38 131 ASN B C 1
ATOM 4956 O O . ASN B 1 151 ? 12.355 12.209 -37.254 1.00 48.57 131 ASN B O 1
ATOM 4961 N N . PRO B 1 152 ? 11.675 14.334 -36.800 1.00 48.53 132 PRO B N 1
ATOM 4962 C CA . PRO B 1 152 ? 10.725 13.846 -35.811 1.00 48.08 132 PRO B CA 1
ATOM 4963 C C . PRO B 1 152 ? 9.784 12.800 -36.412 1.00 48.67 132 PRO B C 1
ATOM 4964 O O . PRO B 1 152 ? 9.800 11.643 -35.974 1.00 47.75 132 PRO B O 1
ATOM 4968 N N . MET B 1 153 ? 9.040 13.196 -37.449 1.00 47.73 133 MET B N 1
ATOM 4969 C CA . MET B 1 153 ? 8.018 12.342 -38.043 1.00 46.71 133 MET B CA 1
ATOM 4970 C C . MET B 1 153 ? 8.614 11.129 -38.738 1.00 43.86 133 MET B C 1
ATOM 4971 O O . MET B 1 153 ? 8.026 10.042 -38.695 1.00 42.15 133 MET B O 1
ATOM 4976 N N . ARG B 1 154 ? 9.771 11.319 -39.376 1.00 41.23 134 ARG B N 1
ATOM 4977 C CA . ARG B 1 154 ? 10.431 10.236 -40.099 1.00 41.65 134 ARG B CA 1
ATOM 4978 C C . ARG B 1 154 ? 10.771 9.091 -39.170 1.00 42.74 134 ARG B C 1
ATOM 4979 O O . ARG B 1 154 ? 10.395 7.941 -39.416 1.00 41.84 134 ARG B O 1
ATOM 4987 N N . PHE B 1 155 ? 11.473 9.415 -38.089 1.00 43.54 135 PHE B N 1
ATOM 4988 C CA . PHE B 1 155 ? 11.922 8.392 -37.152 1.00 44.06 135 PHE B CA 1
ATOM 4989 C C . PHE B 1 155 ? 10.851 8.001 -36.137 1.00 45.61 135 PHE B C 1
ATOM 4990 O O . PHE B 1 155 ? 10.951 6.955 -35.501 1.00 47.65 135 PHE B O 1
ATOM 4998 N N . ALA B 1 156 ? 9.814 8.818 -36.007 1.00 46.95 136 ALA B N 1
ATOM 4999 C CA . ALA B 1 156 ? 8.567 8.356 -35.400 1.00 49.51 136 ALA B CA 1
ATOM 5000 C C . ALA B 1 156 ? 7.939 7.260 -36.267 1.00 48.91 136 ALA B C 1
ATOM 5001 O O . ALA B 1 156 ? 7.541 6.204 -35.748 1.00 47.48 136 ALA B O 1
ATOM 5003 N N . LEU B 1 157 ? 7.857 7.535 -37.576 1.00 47.11 137 LEU B N 1
ATOM 5004 C CA . LEU B 1 157 ? 7.334 6.592 -38.577 1.00 46.78 137 LEU B CA 1
ATOM 5005 C C . LEU B 1 157 ? 8.187 5.327 -38.664 1.00 44.40 137 LEU B C 1
ATOM 5006 O O . LEU B 1 157 ? 7.675 4.204 -38.667 1.00 39.29 137 LEU B O 1
ATOM 5011 N N . MET B 1 158 ? 9.495 5.535 -38.711 1.00 45.88 138 MET B N 1
ATOM 5012 C CA . MET B 1 158 ? 10.453 4.449 -38.830 1.00 49.24 138 MET B CA 1
ATOM 5013 C C . MET B 1 158 ? 10.347 3.430 -37.688 1.00 49.63 138 MET B C 1
ATOM 5014 O O . MET B 1 158 ? 10.438 2.221 -37.915 1.00 48.64 138 MET B O 1
ATOM 5019 N N . CYS B 1 159 ? 10.165 3.932 -36.470 1.00 50.11 139 CYS B N 1
ATOM 5020 C CA . CYS B 1 159 ? 10.042 3.083 -35.285 1.00 52.02 139 CYS B CA 1
ATOM 5021 C C . CYS B 1 159 ? 8.765 2.243 -35.298 1.00 54.53 139 CYS B C 1
ATOM 5022 O O . CYS B 1 159 ? 8.824 1.011 -35.204 1.00 56.17 139 CYS B O 1
ATOM 5025 N N . GLN B 1 160 ? 7.620 2.911 -35.423 1.00 54.38 140 GLN B N 1
ATOM 5026 C CA . GLN B 1 160 ? 6.314 2.233 -35.383 1.00 53.39 140 GLN B CA 1
ATOM 5027 C C . GLN B 1 160 ? 6.255 1.134 -36.434 1.00 53.29 140 GLN B C 1
ATOM 5028 O O . GLN B 1 160 ? 5.800 0.016 -36.152 1.00 52.36 140 GLN B O 1
ATOM 5034 N N . ALA B 1 161 ? 6.744 1.473 -37.631 1.00 52.36 141 ALA B N 1
ATOM 5035 C CA . ALA B 1 161 ? 6.863 0.544 -38.756 1.00 50.97 141 ALA B CA 1
ATOM 5036 C C . ALA B 1 161 ? 7.723 -0.674 -38.431 1.00 49.71 141 ALA B C 1
ATOM 5037 O O . ALA B 1 161 ? 7.393 -1.804 -38.811 1.00 45.15 141 ALA B O 1
ATOM 5039 N N . ALA B 1 162 ? 8.828 -0.430 -37.732 1.00 50.90 142 ALA B N 1
ATOM 5040 C CA . ALA B 1 162 ? 9.726 -1.500 -37.314 1.00 52.57 142 ALA B CA 1
ATOM 5041 C C . ALA B 1 162 ? 9.043 -2.513 -36.389 1.00 54.04 142 ALA B C 1
ATOM 5042 O O . ALA B 1 162 ? 9.339 -3.710 -36.464 1.00 52.21 142 ALA B O 1
ATOM 5044 N N . LEU B 1 163 ? 8.133 -2.036 -35.535 1.00 55.67 143 LEU B N 1
ATOM 5045 C CA . LEU B 1 163 ? 7.363 -2.926 -34.650 1.00 57.77 143 LEU B CA 1
ATOM 5046 C C . LEU B 1 163 ? 6.359 -3.815 -35.387 1.00 58.12 143 LEU B C 1
ATOM 5047 O O . LEU B 1 163 ? 5.969 -4.863 -34.869 1.00 56.02 143 LEU B O 1
ATOM 5052 N N . GLU B 1 164 ? 5.937 -3.397 -36.577 1.00 59.57 144 GLU B N 1
ATOM 5053 C CA . GLU B 1 164 ? 5.076 -4.222 -37.422 1.00 61.04 144 GLU B CA 1
ATOM 5054 C C . GLU B 1 164 ? 5.787 -5.423 -38.059 1.00 59.88 144 GLU B C 1
ATOM 5055 O O . GLU B 1 164 ? 5.230 -6.520 -38.096 1.00 59.20 144 GLU B O 1
ATOM 5061 N N . ALA B 1 165 ? 7.013 -5.210 -38.535 1.00 56.69 145 ALA B N 1
ATOM 5062 C CA . ALA B 1 165 ? 7.732 -6.187 -39.372 1.00 56.79 145 ALA B CA 1
ATOM 5063 C C . ALA B 1 165 ? 7.859 -7.620 -38.832 1.00 56.45 145 ALA B C 1
ATOM 5064 O O . ALA B 1 165 ? 7.775 -8.580 -39.605 1.00 51.18 145 ALA B O 1
ATOM 5066 N N . PRO B 1 166 ? 8.090 -7.773 -37.518 1.00 60.47 146 PRO B N 1
ATOM 5067 C CA . PRO B 1 166 ? 8.136 -9.140 -37.006 1.00 64.54 146 PRO B CA 1
ATOM 5068 C C . PRO B 1 166 ? 6.787 -9.868 -37.058 1.00 70.37 146 PRO B C 1
ATOM 5069 O O . PRO B 1 166 ? 6.762 -11.093 -37.197 1.00 74.85 146 PRO B O 1
ATOM 5073 N N . LEU B 1 167 ? 5.692 -9.109 -36.958 1.00 73.07 147 LEU B N 1
ATOM 5074 C CA . LEU B 1 167 ? 4.333 -9.663 -36.929 1.00 74.08 147 LEU B CA 1
ATOM 5075 C C . LEU B 1 167 ? 3.781 -10.044 -38.298 1.00 73.28 147 LEU B C 1
ATOM 5076 O O . LEU B 1 167 ? 2.994 -10.970 -38.405 1.00 72.59 147 LEU B O 1
ATOM 5081 N N . ARG B 1 168 ? 4.182 -9.318 -39.336 1.00 74.14 148 ARG B N 1
ATOM 5082 C CA . ARG B 1 168 ? 3.425 -9.220 -40.585 1.00 75.94 148 ARG B CA 1
ATOM 5083 C C . ARG B 1 168 ? 4.241 -9.471 -41.878 1.00 73.36 148 ARG B C 1
ATOM 5084 O O . ARG B 1 168 ? 3.773 -9.147 -42.962 1.00 72.35 148 ARG B O 1
ATOM 5092 N N . ILE B 1 169 ? 5.445 -10.050 -41.760 1.00 70.33 149 ILE B N 1
ATOM 5093 C CA . ILE B 1 169 ? 6.324 -10.319 -42.909 1.00 62.89 149 ILE B CA 1
ATOM 5094 C C . ILE B 1 169 ? 6.997 -11.696 -42.728 1.00 62.47 149 ILE B C 1
ATOM 5095 O O . ILE B 1 169 ? 7.835 -11.857 -41.828 1.00 64.17 149 ILE B O 1
ATOM 5100 N N . PRO B 1 170 ? 6.636 -12.690 -43.574 1.00 58.46 150 PRO B N 1
ATOM 5101 C CA . PRO B 1 170 ? 7.222 -14.029 -43.473 1.00 53.95 150 PRO B CA 1
ATOM 5102 C C . PRO B 1 170 ? 8.536 -14.157 -44.230 1.00 50.30 150 PRO B C 1
ATOM 5103 O O . PRO B 1 170 ? 8.588 -13.843 -45.415 1.00 49.91 150 PRO B O 1
ATOM 5107 N N . LEU B 1 171 ? 9.573 -14.633 -43.546 1.00 49.26 151 LEU B N 1
ATOM 5108 C CA . LEU B 1 171 ? 10.927 -14.704 -44.087 1.00 50.21 151 LEU B CA 1
ATOM 5109 C C . LEU B 1 171 ? 11.497 -16.117 -43.910 1.00 52.11 151 LEU B C 1
ATOM 5110 O O . LEU B 1 171 ? 10.994 -16.863 -43.077 1.00 51.68 151 LEU B O 1
ATOM 5115 N N . PRO B 1 172 ? 12.520 -16.514 -44.673 1.00 60.45 152 PRO B N 1
ATOM 5116 C CA . PRO B 1 172 ? 13.178 -15.723 -45.731 1.00 65.51 152 PRO B CA 1
ATOM 5117 C C . PRO B 1 172 ? 12.355 -15.492 -47.009 1.00 71.81 152 PRO B C 1
ATOM 5118 O O . PRO B 1 172 ? 12.479 -14.435 -47.633 1.00 70.46 152 PRO B O 1
ATOM 5122 N N . ASP B 1 173 ? 11.536 -16.478 -47.381 1.00 80.72 153 ASP B N 1
ATOM 5123 C CA . ASP B 1 173 ? 10.683 -16.407 -48.577 1.00 84.80 153 ASP B CA 1
ATOM 5124 C C . ASP B 1 173 ? 9.211 -16.227 -48.183 1.00 82.71 153 ASP B C 1
ATOM 5125 O O . ASP B 1 173 ? 8.774 -16.805 -47.184 1.00 78.99 153 ASP B O 1
ATOM 5130 N N . PRO B 1 174 ? 8.438 -15.439 -48.968 1.00 84.10 154 PRO B N 1
ATOM 5131 C CA . PRO B 1 174 ? 6.995 -15.235 -48.728 1.00 84.73 154 PRO B CA 1
ATOM 5132 C C . PRO B 1 174 ? 6.110 -16.476 -48.473 1.00 82.93 154 PRO B C 1
ATOM 5133 O O . PRO B 1 174 ? 4.953 -16.307 -48.080 1.00 83.66 154 PRO B O 1
ATOM 5137 N N . ALA B 1 175 ? 6.623 -17.685 -48.725 1.00 79.91 155 ALA B N 1
ATOM 5138 C CA . ALA B 1 175 ? 6.002 -18.930 -48.263 1.00 77.20 155 ALA B CA 1
ATOM 5139 C C . ALA B 1 175 ? 6.839 -19.576 -47.146 1.00 74.73 155 ALA B C 1
ATOM 5140 O O . ALA B 1 175 ? 7.116 -20.780 -47.173 1.00 74.86 155 ALA B O 1
ATOM 5142 N N . GLY B 1 176 ? 7.232 -18.760 -46.166 1.00 71.63 156 GLY B N 1
ATOM 5143 C CA . GLY B 1 176 ? 8.027 -19.192 -45.013 1.00 68.14 156 GLY B CA 1
ATOM 5144 C C . GLY B 1 176 ? 7.391 -18.711 -43.725 1.00 65.36 156 GLY B C 1
ATOM 5145 O O . GLY B 1 176 ? 6.248 -18.261 -43.722 1.00 67.19 156 GLY B O 1
ATOM 5146 N N . THR B 1 177 ? 8.137 -18.801 -42.630 1.00 64.00 157 THR B N 1
ATOM 5147 C CA . THR B 1 177 ? 7.617 -18.439 -41.290 1.00 65.02 157 THR B CA 1
ATOM 5148 C C . THR B 1 177 ? 7.700 -16.932 -41.013 1.00 64.39 157 THR B C 1
ATOM 5149 O O . THR B 1 177 ? 8.505 -16.225 -41.613 1.00 68.13 157 THR B O 1
ATOM 5153 N N . VAL B 1 178 ? 6.849 -16.466 -40.100 1.00 63.20 158 VAL B N 1
ATOM 5154 C CA . VAL B 1 178 ? 6.810 -15.062 -39.650 1.00 62.70 158 VAL B CA 1
ATOM 5155 C C . VAL B 1 178 ? 7.664 -14.927 -38.386 1.00 63.15 158 VAL B C 1
ATOM 5156 O O . VAL B 1 178 ? 7.875 -15.914 -37.676 1.00 62.77 158 VAL B O 1
ATOM 5160 N N . TYR B 1 179 ? 8.175 -13.726 -38.118 1.00 62.68 159 TYR B N 1
ATOM 5161 C CA . TYR B 1 179 ? 9.075 -13.522 -36.970 1.00 64.24 159 TYR B CA 1
ATOM 5162 C C . TYR B 1 179 ? 8.410 -13.686 -35.593 1.00 67.59 159 TYR B C 1
ATOM 5163 O O . TYR B 1 179 ? 8.996 -14.312 -34.710 1.00 70.01 159 TYR B O 1
ATOM 5172 N N . GLY B 1 180 ? 7.207 -13.141 -35.409 1.00 71.50 160 GLY B N 1
ATOM 5173 C CA . GLY B 1 180 ? 6.428 -13.372 -34.174 1.00 73.63 160 GLY B CA 1
ATOM 5174 C C . GLY B 1 180 ? 6.576 -12.334 -33.060 1.00 76.30 160 GLY B C 1
ATOM 5175 O O . GLY B 1 180 ? 6.749 -11.139 -33.343 1.00 75.83 160 GLY B O 1
ATOM 5176 N N . GLU B 1 181 ? 6.487 -12.794 -31.802 1.00 77.26 161 GLU B N 1
ATOM 5177 C CA . GLU B 1 181 ? 6.422 -11.910 -30.615 1.00 78.62 161 GLU B CA 1
ATOM 5178 C C . GLU B 1 181 ? 7.421 -12.157 -29.465 1.00 79.16 161 GLU B C 1
ATOM 5179 O O . GLU B 1 181 ? 7.517 -11.313 -28.579 1.00 78.42 161 GLU B O 1
ATOM 5185 N N . ASP B 1 182 ? 8.133 -13.287 -29.448 1.00 80.57 162 ASP B N 1
ATOM 5186 C CA . ASP B 1 182 ? 9.152 -13.568 -28.406 1.00 79.50 162 ASP B CA 1
ATOM 5187 C C . ASP B 1 182 ? 10.538 -13.104 -28.894 1.00 77.09 162 ASP B C 1
ATOM 5188 O O . ASP B 1 182 ? 11.482 -13.897 -29.052 1.00 76.97 162 ASP B O 1
ATOM 5193 N N . VAL B 1 183 ? 10.632 -11.788 -29.084 1.00 72.07 163 VAL B N 1
ATOM 5194 C CA . VAL B 1 183 ? 11.663 -11.137 -29.887 1.00 65.91 163 VAL B CA 1
ATOM 5195 C C . VAL B 1 183 ? 12.334 -10.049 -29.066 1.00 61.40 163 VAL B C 1
ATOM 5196 O O . VAL B 1 183 ? 11.656 -9.178 -28.548 1.00 60.12 163 VAL B O 1
ATOM 5200 N N . ILE B 1 184 ? 13.658 -10.081 -28.975 1.00 58.22 164 ILE B N 1
ATOM 5201 C CA . ILE B 1 184 ? 14.405 -8.995 -28.339 1.00 58.58 164 ILE B CA 1
ATOM 5202 C C . ILE B 1 184 ? 14.747 -7.920 -29.390 1.00 57.18 164 ILE B C 1
ATOM 5203 O O . ILE B 1 184 ? 15.273 -8.237 -30.454 1.00 59.76 164 ILE B O 1
ATOM 5208 N N . PHE B 1 185 ? 14.410 -6.663 -29.093 1.00 56.75 165 PHE B N 1
ATOM 5209 C CA . PHE B 1 185 ? 14.669 -5.524 -29.988 1.00 56.36 165 PHE B CA 1
ATOM 5210 C C . PHE B 1 185 ? 15.929 -4.790 -29.563 1.00 53.98 165 PHE B C 1
ATOM 5211 O O . PHE B 1 185 ? 15.964 -4.225 -28.475 1.00 54.65 165 PHE B O 1
ATOM 5219 N N . VAL B 1 186 ? 16.955 -4.797 -30.410 1.00 54.45 166 VAL B N 1
ATOM 5220 C CA . VAL B 1 186 ? 18.164 -3.989 -30.198 1.00 52.14 166 VAL B CA 1
ATOM 5221 C C . VAL B 1 186 ? 17.972 -2.679 -30.957 1.00 48.96 166 VAL B C 1
ATOM 5222 O O . VAL B 1 186 ? 17.794 -2.692 -32.166 1.00 50.41 166 VAL B O 1
ATOM 5226 N N . CYS B 1 187 ? 17.996 -1.555 -30.249 1.00 45.83 167 CYS B N 1
ATOM 5227 C CA . CYS B 1 187 ? 17.676 -0.254 -30.843 1.00 46.31 167 CYS B CA 1
ATOM 5228 C C . CYS B 1 187 ? 18.859 0.687 -30.673 1.00 45.41 167 CYS B C 1
ATOM 5229 O O . CYS B 1 187 ? 19.444 0.772 -29.597 1.00 46.65 167 CYS B O 1
ATOM 5232 N N . ASN B 1 188 ? 19.189 1.403 -31.740 1.00 43.98 168 ASN B N 1
ATOM 5233 C CA . ASN B 1 188 ? 20.502 2.006 -31.897 1.00 44.06 168 ASN B CA 1
ATOM 5234 C C . ASN B 1 188 ? 20.406 3.519 -32.057 1.00 44.08 168 ASN B C 1
ATOM 5235 O O . ASN B 1 188 ? 19.900 4.008 -33.060 1.00 43.63 168 ASN B O 1
ATOM 5240 N N . ASP B 1 189 ? 20.884 4.248 -31.049 1.00 45.83 169 ASP B N 1
ATOM 5241 C CA . ASP B 1 189 ? 20.850 5.718 -31.007 1.00 47.46 169 ASP B CA 1
ATOM 5242 C C . ASP B 1 189 ? 19.446 6.312 -31.053 1.00 46.96 169 ASP B C 1
ATOM 5243 O O . ASP B 1 189 ? 18.460 5.579 -31.110 1.00 44.52 169 ASP B O 1
ATOM 5248 N N . TRP B 1 190 ? 19.377 7.647 -30.996 1.00 49.18 170 TRP B N 1
ATOM 5249 C CA . TRP B 1 190 ? 18.111 8.379 -30.856 1.00 50.56 170 TRP B CA 1
ATOM 5250 C C . TRP B 1 190 ? 17.058 8.030 -31.919 1.00 52.06 170 TRP B C 1
ATOM 5251 O O . TRP B 1 190 ? 15.853 8.016 -31.628 1.00 55.44 170 TRP B O 1
ATOM 5262 N N . HIS B 1 191 ? 17.524 7.706 -33.123 1.00 50.43 171 HIS B N 1
ATOM 5263 C CA . HIS B 1 191 ? 16.646 7.387 -34.253 1.00 51.28 171 HIS B CA 1
ATOM 5264 C C . HIS B 1 191 ? 15.727 6.190 -33.983 1.00 52.10 171 HIS B C 1
ATOM 5265 O O . HIS B 1 191 ? 14.598 6.155 -34.478 1.00 54.47 171 HIS B O 1
ATOM 5272 N N . SER B 1 192 ? 16.217 5.213 -33.222 1.00 52.07 172 SER B N 1
ATOM 5273 C CA . SER B 1 192 ? 15.401 4.082 -32.764 1.00 52.37 172 SER B CA 1
ATOM 5274 C C . SER B 1 192 ? 15.194 4.117 -31.236 1.00 51.91 172 SER B C 1
ATOM 5275 O O . SER B 1 192 ? 15.060 3.069 -30.585 1.00 50.67 172 SER B O 1
ATOM 5278 N N . ALA B 1 193 ? 15.122 5.326 -30.676 1.00 49.69 173 ALA B N 1
ATOM 5279 C CA . ALA B 1 193 ? 14.993 5.493 -29.227 1.00 48.79 173 ALA B CA 1
ATOM 5280 C C . ALA B 1 193 ? 13.556 5.418 -28.759 1.00 46.71 173 ALA B C 1
ATOM 5281 O O . ALA B 1 193 ? 13.315 5.363 -27.544 1.00 47.16 173 ALA B O 1
ATOM 5283 N N . LEU B 1 194 ? 12.613 5.444 -29.707 1.00 43.06 174 LEU B N 1
ATOM 5284 C CA . LEU B 1 194 ? 11.190 5.405 -29.388 1.00 40.68 174 LEU B CA 1
ATOM 5285 C C . LEU B 1 194 ? 10.558 4.022 -29.466 1.00 40.32 174 LEU B C 1
ATOM 5286 O O . LEU B 1 194 ? 9.400 3.894 -29.094 1.00 40.96 174 LEU B O 1
ATOM 5291 N N . VAL B 1 195 ? 11.275 2.977 -29.894 1.00 40.58 175 VAL B N 1
ATOM 5292 C CA . VAL B 1 195 ? 10.630 1.640 -29.923 1.00 41.53 175 VAL B CA 1
ATOM 5293 C C . VAL B 1 195 ? 10.371 1.065 -28.518 1.00 42.64 175 VAL B C 1
ATOM 5294 O O . VAL B 1 195 ? 9.370 0.377 -28.351 1.00 43.21 175 VAL B O 1
ATOM 5298 N N . PRO B 1 196 ? 11.238 1.349 -27.508 1.00 45.19 176 PRO B N 1
ATOM 5299 C CA . PRO B 1 196 ? 10.863 0.854 -26.169 1.00 44.95 176 PRO B CA 1
ATOM 5300 C C . PRO B 1 196 ? 9.518 1.425 -25.718 1.00 44.51 176 PRO B C 1
ATOM 5301 O O . PRO B 1 196 ? 8.660 0.670 -25.262 1.00 44.58 176 PRO B O 1
ATOM 5305 N N . ILE B 1 197 ? 9.336 2.734 -25.901 1.00 43.70 177 ILE B N 1
ATOM 5306 C CA . ILE B 1 197 ? 8.104 3.415 -25.500 1.00 45.28 177 ILE B CA 1
ATOM 5307 C C . ILE B 1 197 ? 6.902 3.200 -26.451 1.00 46.97 177 ILE B C 1
ATOM 5308 O O . ILE B 1 197 ? 5.778 3.172 -25.973 1.00 50.09 177 ILE B O 1
ATOM 5313 N N . TYR B 1 198 ? 7.108 3.050 -27.766 1.00 46.89 178 TYR B N 1
ATOM 5314 C CA . TYR B 1 198 ? 6.002 2.606 -28.664 1.00 46.02 178 TYR B CA 1
ATOM 5315 C C . TYR B 1 198 ? 5.613 1.168 -28.346 1.00 46.39 178 TYR B C 1
ATOM 5316 O O . TYR B 1 198 ? 4.436 0.823 -28.423 1.00 47.34 178 TYR B O 1
ATOM 5325 N N . LEU B 1 199 ? 6.595 0.335 -27.997 1.00 45.49 179 LEU B N 1
ATOM 5326 C CA . LEU B 1 199 ? 6.326 -1.056 -27.676 1.00 46.62 179 LEU B CA 1
ATOM 5327 C C . LEU B 1 199 ? 5.372 -1.140 -26.494 1.00 50.73 179 LEU B C 1
ATOM 5328 O O . LEU B 1 199 ? 4.279 -1.704 -26.620 1.00 51.38 179 LEU B O 1
ATOM 5333 N N . LYS B 1 200 ? 5.769 -0.543 -25.369 1.00 54.12 180 LYS B N 1
ATOM 5334 C CA . LYS B 1 200 ? 4.983 -0.622 -24.124 1.00 55.06 180 LYS B CA 1
ATOM 5335 C C . LYS B 1 200 ? 3.642 0.108 -24.215 1.00 52.37 180 LYS B C 1
ATOM 5336 O O . LYS B 1 200 ? 2.610 -0.460 -23.875 1.00 51.22 180 LYS B O 1
ATOM 5342 N N . ALA B 1 201 ? 3.666 1.347 -24.698 1.00 51.44 181 ALA B N 1
ATOM 5343 C CA . ALA B 1 201 ? 2.483 2.219 -24.710 1.00 51.16 181 ALA B CA 1
ATOM 5344 C C . ALA B 1 201 ? 1.392 1.837 -25.719 1.00 50.03 181 ALA B C 1
ATOM 5345 O O . ALA B 1 201 ? 0.216 2.137 -25.490 1.00 48.79 181 ALA B O 1
ATOM 5347 N N . ASN B 1 202 ? 1.772 1.209 -26.831 1.00 47.13 182 ASN B N 1
ATOM 5348 C CA . ASN B 1 202 ? 0.794 0.780 -27.831 1.00 45.23 182 ASN B CA 1
ATOM 5349 C C . ASN B 1 202 ? 0.609 -0.733 -27.875 1.00 45.19 182 ASN B C 1
ATOM 5350 O O . ASN B 1 202 ? -0.523 -1.198 -27.816 1.00 48.59 182 ASN B O 1
ATOM 5355 N N . TYR B 1 203 ? 1.692 -1.504 -27.939 1.00 44.87 183 TYR B N 1
ATOM 5356 C CA . TYR B 1 203 ? 1.588 -2.937 -28.287 1.00 46.33 183 TYR B CA 1
ATOM 5357 C C . TYR B 1 203 ? 1.343 -3.872 -27.091 1.00 44.75 183 TYR B C 1
ATOM 5358 O O . TYR B 1 203 ? 0.481 -4.760 -27.154 1.00 39.98 183 TYR B O 1
ATOM 5367 N N . LYS B 1 204 ? 2.108 -3.680 -26.018 1.00 47.38 184 LYS B N 1
ATOM 5368 C CA . LYS B 1 204 ? 1.988 -4.517 -24.800 1.00 48.89 184 LYS B CA 1
ATOM 5369 C C . LYS B 1 204 ? 0.699 -4.261 -24.018 1.00 49.17 184 LYS B C 1
ATOM 5370 O O . LYS B 1 204 ? 0.194 -5.158 -23.335 1.00 48.34 184 LYS B O 1
ATOM 5376 N N . THR B 1 205 ? 0.180 -3.039 -24.132 1.00 49.29 185 THR B N 1
ATOM 5377 C CA . THR B 1 205 ? -1.162 -2.694 -23.684 1.00 50.33 185 THR B CA 1
ATOM 5378 C C . THR B 1 205 ? -2.202 -3.706 -24.178 1.00 52.82 185 THR B C 1
ATOM 5379 O O . THR B 1 205 ? -3.026 -4.180 -23.402 1.00 54.51 185 THR B O 1
ATOM 5383 N N . ARG B 1 206 ? -2.137 -4.045 -25.464 1.00 55.55 186 ARG B N 1
ATOM 5384 C CA . ARG B 1 206 ? -3.120 -4.931 -26.096 1.00 56.90 186 ARG B CA 1
ATOM 5385 C C . ARG B 1 206 ? -2.720 -6.425 -26.105 1.00 57.45 186 ARG B C 1
ATOM 5386 O O . ARG B 1 206 ? -3.271 -7.208 -26.886 1.00 58.92 186 ARG B O 1
ATOM 5394 N N . GLY B 1 207 ? -1.793 -6.835 -25.236 1.00 56.79 187 GLY B N 1
ATOM 5395 C CA . GLY B 1 207 ? -1.519 -8.256 -25.017 1.00 57.11 187 GLY B CA 1
ATOM 5396 C C . GLY B 1 207 ? -0.691 -8.961 -26.078 1.00 57.21 187 GLY B C 1
ATOM 5397 O O . GLY B 1 207 ? -0.951 -10.120 -26.412 1.00 56.03 187 GLY B O 1
ATOM 5398 N N . LEU B 1 208 ? 0.311 -8.264 -26.606 1.00 57.84 188 LEU B N 1
ATOM 5399 C CA . LEU B 1 208 ? 1.280 -8.863 -27.523 1.00 60.02 188 LEU B CA 1
ATOM 5400 C C . LEU B 1 208 ? 2.629 -8.178 -27.368 1.00 61.48 188 LEU B C 1
ATOM 5401 O O . LEU B 1 208 ? 2.706 -7.062 -26.862 1.00 60.46 188 LEU B O 1
ATOM 5406 N N . TYR B 1 209 ? 3.684 -8.855 -27.818 1.00 64.73 189 TYR B N 1
ATOM 5407 C CA . TYR B 1 209 ? 5.071 -8.521 -27.464 1.00 67.22 189 TYR B CA 1
ATOM 5408 C C . TYR B 1 209 ? 5.238 -8.452 -25.931 1.00 70.40 189 TYR B C 1
ATOM 5409 O O . TYR B 1 209 ? 5.982 -7.627 -25.402 1.00 76.85 189 TYR B O 1
ATOM 5418 N N . GLN B 1 210 ? 4.562 -9.351 -25.227 1.00 68.58 190 GLN B N 1
ATOM 5419 C CA . GLN B 1 210 ? 4.630 -9.372 -23.778 1.00 69.93 190 GLN B CA 1
ATOM 5420 C C . GLN B 1 210 ? 5.955 -9.985 -23.342 1.00 68.84 190 GLN B C 1
ATOM 5421 O O . GLN B 1 210 ? 6.673 -9.400 -22.537 1.00 71.40 190 GLN B O 1
ATOM 5427 N N . ASN B 1 211 ? 6.289 -11.137 -23.918 1.00 68.57 191 ASN B N 1
ATOM 5428 C CA . ASN B 1 211 ? 7.605 -11.770 -23.713 1.00 69.93 191 ASN B CA 1
ATOM 5429 C C . ASN B 1 211 ? 8.792 -10.948 -24.260 1.00 66.76 191 ASN B C 1
ATOM 5430 O O . ASN B 1 211 ? 9.932 -11.141 -23.832 1.00 64.69 191 ASN B O 1
ATOM 5435 N N . ALA B 1 212 ? 8.520 -10.053 -25.208 1.00 65.43 192 ALA B N 1
ATOM 5436 C CA . ALA B 1 212 ? 9.538 -9.198 -25.820 1.00 65.31 192 ALA B CA 1
ATOM 5437 C C . ALA B 1 212 ? 10.140 -8.183 -24.848 1.00 62.18 192 ALA B C 1
ATOM 5438 O O . ALA B 1 212 ? 9.415 -7.525 -24.102 1.00 60.82 192 ALA B O 1
ATOM 5440 N N . LYS B 1 213 ? 11.469 -8.069 -24.885 1.00 57.97 193 LYS B N 1
ATOM 5441 C CA . LYS B 1 213 ? 12.200 -7.035 -24.162 1.00 56.10 193 LYS B CA 1
ATOM 5442 C C . LYS B 1 213 ? 12.966 -6.147 -25.120 1.00 50.99 193 LYS B C 1
ATOM 5443 O O . LYS B 1 213 ? 13.157 -6.487 -26.278 1.00 51.69 193 LYS B O 1
ATOM 5449 N N . SER B 1 214 ? 13.396 -5.003 -24.606 1.00 46.74 194 SER B N 1
ATOM 5450 C CA . SER B 1 214 ? 13.994 -3.933 -25.384 1.00 44.77 194 SER B CA 1
ATOM 5451 C C . SER B 1 214 ? 15.371 -3.582 -24.815 1.00 43.10 194 SER B C 1
ATOM 5452 O O . SER B 1 214 ? 15.485 -3.247 -23.643 1.00 43.26 194 SER B O 1
ATOM 5455 N N . ILE B 1 215 ? 16.409 -3.677 -25.640 1.00 42.05 195 ILE B N 1
ATOM 5456 C CA . ILE B 1 215 ? 17.748 -3.193 -25.291 1.00 41.91 195 ILE B CA 1
ATOM 5457 C C . ILE B 1 215 ? 18.033 -1.925 -26.075 1.00 40.78 195 ILE B C 1
ATOM 5458 O O . ILE B 1 215 ? 17.786 -1.870 -27.278 1.00 42.95 195 ILE B O 1
ATOM 5463 N N . PHE B 1 216 ? 18.551 -0.912 -25.395 1.00 38.69 196 PHE B N 1
ATOM 5464 C CA . PHE B 1 216 ? 19.026 0.280 -26.064 1.00 38.29 196 PHE B CA 1
ATOM 5465 C C . PHE B 1 216 ? 20.530 0.146 -26.229 1.00 39.75 196 PHE B C 1
ATOM 5466 O O . PHE B 1 216 ? 21.186 -0.453 -25.381 1.00 38.66 196 PHE B O 1
ATOM 5474 N N . LEU B 1 217 ? 21.070 0.703 -27.318 1.00 43.36 197 LEU B N 1
ATOM 5475 C CA . LEU B 1 217 ? 22.513 0.633 -27.620 1.00 45.30 197 LEU B CA 1
ATOM 5476 C C . LEU B 1 217 ? 23.057 2.011 -28.010 1.00 44.99 197 LEU B C 1
ATOM 5477 O O . LEU B 1 217 ? 22.830 2.489 -29.120 1.00 44.78 197 LEU B O 1
ATOM 5482 N N . LEU B 1 218 ? 23.783 2.641 -27.093 1.00 46.79 198 LEU B N 1
ATOM 5483 C CA . LEU B 1 218 ? 24.293 3.987 -27.317 1.00 49.87 198 LEU B CA 1
ATOM 5484 C C . LEU B 1 218 ? 25.592 3.939 -28.122 1.00 50.05 198 LEU B C 1
ATOM 5485 O O . LEU B 1 218 ? 26.609 3.439 -27.638 1.00 51.32 198 LEU B O 1
ATOM 5490 N N . HIS B 1 219 ? 25.549 4.431 -29.359 1.00 49.69 199 HIS B N 1
ATOM 5491 C CA . HIS B 1 219 ? 26.775 4.665 -30.132 1.00 49.44 199 HIS B CA 1
ATOM 5492 C C . HIS B 1 219 ? 27.273 6.097 -29.918 1.00 47.40 199 HIS B C 1
ATOM 5493 O O . HIS B 1 219 ? 28.454 6.365 -30.081 1.00 45.19 199 HIS B O 1
ATOM 5500 N N . ASN B 1 220 ? 26.378 7.018 -29.559 1.00 48.52 200 ASN B N 1
ATOM 5501 C CA . ASN B 1 220 ? 26.780 8.388 -29.273 1.00 49.88 200 ASN B CA 1
ATOM 5502 C C . ASN B 1 220 ? 25.797 9.085 -28.349 1.00 51.57 200 ASN B C 1
ATOM 5503 O O . ASN B 1 220 ? 24.585 8.936 -28.499 1.00 52.28 200 ASN B O 1
ATOM 5508 N N . ILE B 1 221 ? 26.344 9.874 -27.424 1.00 53.57 201 ILE B N 1
ATOM 5509 C CA . ILE B 1 221 ? 25.566 10.573 -26.391 1.00 55.48 201 ILE B CA 1
ATOM 5510 C C . ILE B 1 221 ? 25.071 11.971 -26.805 1.00 54.57 201 ILE B C 1
ATOM 5511 O O . ILE B 1 221 ? 23.981 12.368 -26.384 1.00 55.45 201 ILE B O 1
ATOM 5516 N N . ILE B 1 222 ? 25.847 12.713 -27.604 1.00 52.37 202 ILE B N 1
ATOM 5517 C CA . ILE B 1 222 ? 25.456 14.094 -28.001 1.00 50.66 202 ILE B CA 1
ATOM 5518 C C . ILE B 1 222 ? 24.217 14.176 -28.900 1.00 49.50 202 ILE B C 1
ATOM 5519 O O . ILE B 1 222 ? 23.551 15.217 -28.931 1.00 47.72 202 ILE B O 1
ATOM 5524 N N . TYR B 1 223 ? 23.924 13.098 -29.627 1.00 48.73 203 TYR B N 1
ATOM 5525 C CA . TYR B 1 223 ? 22.769 13.047 -30.517 1.00 48.53 203 TYR B CA 1
ATOM 5526 C C . TYR B 1 223 ? 21.610 12.355 -29.791 1.00 47.31 203 TYR B C 1
ATOM 5527 O O . TYR B 1 223 ? 21.589 11.122 -29.668 1.00 43.66 203 TYR B O 1
ATOM 5536 N N . GLN B 1 224 ? 20.663 13.176 -29.310 1.00 48.88 204 GLN B N 1
ATOM 5537 C CA . GLN B 1 224 ? 19.589 12.753 -28.380 1.00 50.45 204 GLN B CA 1
ATOM 5538 C C . GLN B 1 224 ? 18.142 12.873 -28.898 1.00 52.80 204 GLN B C 1
ATOM 5539 O O . GLN B 1 224 ? 17.206 12.492 -28.186 1.00 57.25 204 GLN B O 1
ATOM 5545 N N . GLY B 1 225 ? 17.944 13.400 -30.105 1.00 53.04 205 GLY B N 1
ATOM 5546 C CA . GLY B 1 225 ? 16.594 13.634 -30.621 1.00 51.84 205 GLY B CA 1
ATOM 5547 C C . GLY B 1 225 ? 15.835 14.691 -29.825 1.00 49.27 205 GLY B C 1
ATOM 5548 O O . GLY B 1 225 ? 14.699 14.461 -29.402 1.00 43.34 205 GLY B O 1
ATOM 5549 N N . ARG B 1 226 ? 16.479 15.839 -29.620 1.00 49.83 206 ARG B N 1
ATOM 5550 C CA . ARG B 1 226 ? 15.886 16.949 -28.862 1.00 50.98 206 ARG B CA 1
ATOM 5551 C C . ARG B 1 226 ? 15.140 17.854 -29.836 1.00 50.87 206 ARG B C 1
ATOM 5552 O O . ARG B 1 226 ? 15.761 18.498 -30.686 1.00 50.81 206 ARG B O 1
ATOM 5560 N N . PHE B 1 227 ? 13.813 17.902 -29.710 1.00 52.04 207 PHE B N 1
ATOM 5561 C CA . PHE B 1 227 ? 12.945 18.602 -30.663 1.00 53.01 207 PHE B CA 1
ATOM 5562 C C . PHE B 1 227 ? 11.977 19.519 -29.935 1.00 55.00 207 PHE B C 1
ATOM 5563 O O . PHE B 1 227 ? 11.734 19.318 -28.747 1.00 59.30 207 PHE B O 1
ATOM 5571 N N . PRO B 1 228 ? 11.418 20.532 -30.636 1.00 56.20 208 PRO B N 1
ATOM 5572 C CA . PRO B 1 228 ? 10.409 21.384 -29.984 1.00 55.47 208 PRO B CA 1
ATOM 5573 C C . PRO B 1 228 ? 9.166 20.615 -29.521 1.00 54.87 208 PRO B C 1
ATOM 5574 O O . PRO B 1 228 ? 8.790 19.597 -30.116 1.00 50.42 208 PRO B O 1
ATOM 5578 N N . LEU B 1 229 ? 8.544 21.135 -28.467 1.00 57.22 209 LEU B N 1
ATOM 5579 C CA . LEU B 1 229 ? 7.480 20.438 -27.740 1.00 59.40 209 LEU B CA 1
ATOM 5580 C C . LEU B 1 229 ? 6.198 20.284 -28.577 1.00 60.20 209 LEU B C 1
ATOM 5581 O O . LEU B 1 229 ? 5.440 19.331 -28.382 1.00 61.80 209 LEU B O 1
ATOM 5586 N N . GLU B 1 230 ? 5.976 21.211 -29.511 1.00 58.86 210 GLU B N 1
ATOM 5587 C CA . GLU B 1 230 ? 4.803 21.168 -30.393 1.00 59.05 210 GLU B CA 1
ATOM 5588 C C . GLU B 1 230 ? 4.791 20.000 -31.401 1.00 55.24 210 GLU B C 1
ATOM 5589 O O . GLU B 1 230 ? 3.744 19.726 -31.988 1.00 54.22 210 GLU B O 1
ATOM 5595 N N . PHE B 1 231 ? 5.927 19.322 -31.592 1.00 52.71 211 PHE B N 1
ATOM 5596 C CA . PHE B 1 231 ? 5.963 18.049 -32.342 1.00 52.15 211 PHE B CA 1
ATOM 5597 C C . PHE B 1 231 ? 5.340 16.853 -31.596 1.00 48.98 211 PHE B C 1
ATOM 5598 O O . PHE B 1 231 ? 5.193 15.787 -32.184 1.00 47.66 211 PHE B O 1
ATOM 5606 N N . TRP B 1 232 ? 5.010 17.015 -30.312 1.00 48.56 212 TRP B N 1
ATOM 5607 C CA . TRP B 1 232 ? 4.373 15.952 -29.503 1.00 49.62 212 TRP B CA 1
ATOM 5608 C C . TRP B 1 232 ? 3.140 15.275 -30.144 1.00 50.21 212 TRP B C 1
ATOM 5609 O O . TRP B 1 232 ? 3.118 14.041 -30.259 1.00 50.03 212 TRP B O 1
ATOM 5620 N N . PRO B 1 233 ? 2.109 16.063 -30.529 1.00 49.31 213 PRO B N 1
ATOM 5621 C CA . PRO B 1 233 ? 0.925 15.490 -31.171 1.00 47.74 213 PRO B CA 1
ATOM 5622 C C . PRO B 1 233 ? 1.247 14.540 -32.319 1.00 47.16 213 PRO B C 1
ATOM 5623 O O . PRO B 1 233 ? 0.648 13.470 -32.422 1.00 46.92 213 PRO B O 1
ATOM 5627 N N . ALA B 1 234 ? 2.218 14.923 -33.145 1.00 46.74 214 ALA B N 1
ATOM 5628 C CA . ALA B 1 234 ? 2.597 14.144 -34.317 1.00 46.49 214 ALA B CA 1
ATOM 5629 C C . ALA B 1 234 ? 3.190 12.750 -34.038 1.00 48.14 214 ALA B C 1
ATOM 5630 O O . ALA B 1 234 ? 3.306 11.945 -34.968 1.00 50.14 214 ALA B O 1
ATOM 5632 N N . LEU B 1 235 ? 3.555 12.448 -32.791 1.00 48.27 215 LEU B N 1
ATOM 5633 C CA . LEU B 1 235 ? 4.204 11.175 -32.481 1.00 48.27 215 LEU B CA 1
ATOM 5634 C C . LEU B 1 235 ? 3.229 10.016 -32.342 1.00 48.74 215 LEU B C 1
ATOM 5635 O O . LEU B 1 235 ? 3.594 8.888 -32.643 1.00 51.60 215 LEU B O 1
ATOM 5640 N N . ASN B 1 236 ? 2.000 10.287 -31.904 1.00 47.89 216 ASN B N 1
ATOM 5641 C CA . ASN B 1 236 ? 0.964 9.252 -31.743 1.00 49.03 216 ASN B CA 1
ATOM 5642 C C . ASN B 1 236 ? 1.321 8.230 -30.649 1.00 47.87 216 ASN B C 1
ATOM 5643 O O . ASN B 1 236 ? 1.174 7.009 -30.814 1.00 43.42 216 ASN B O 1
ATOM 5648 N N . LEU B 1 237 ? 1.812 8.767 -29.535 1.00 48.76 217 LEU B N 1
ATOM 5649 C CA . LEU B 1 237 ? 1.936 8.030 -28.289 1.00 48.23 217 LEU B CA 1
ATOM 5650 C C . LEU B 1 237 ? 0.785 8.483 -27.395 1.00 48.64 217 LEU B C 1
ATOM 5651 O O . LEU B 1 237 ? 0.331 9.626 -27.508 1.00 47.15 217 LEU B O 1
ATOM 5656 N N . PRO B 1 238 ? 0.311 7.597 -26.500 1.00 51.10 218 PRO B N 1
ATOM 5657 C CA . PRO B 1 238 ? -0.682 7.981 -25.498 1.00 53.02 218 PRO B CA 1
ATOM 5658 C C . PRO B 1 238 ? -0.256 9.191 -24.684 1.00 55.16 218 PRO B C 1
ATOM 5659 O O . PRO B 1 238 ? 0.939 9.466 -24.576 1.00 55.33 218 PRO B O 1
ATOM 5663 N N . GLU B 1 239 ? -1.227 9.887 -24.103 1.00 59.10 219 GLU B N 1
ATOM 5664 C CA . GLU B 1 239 ? -0.957 11.110 -23.335 1.00 61.27 219 GLU B CA 1
ATOM 5665 C C . GLU B 1 239 ? -0.265 10.845 -21.987 1.00 61.25 219 GLU B C 1
ATOM 5666 O O . GLU B 1 239 ? 0.387 11.744 -21.443 1.00 64.22 219 GLU B O 1
ATOM 5672 N N . ALA B 1 240 ? -0.399 9.625 -21.458 1.00 60.44 220 ALA B N 1
ATOM 5673 C CA . ALA B 1 240 ? 0.357 9.201 -20.267 1.00 59.31 220 ALA B CA 1
ATOM 5674 C C . ALA B 1 240 ? 1.865 9.232 -20.521 1.00 57.97 220 ALA B C 1
ATOM 5675 O O . ALA B 1 240 ? 2.628 9.693 -19.675 1.00 60.32 220 ALA B O 1
ATOM 5677 N N . ALA B 1 241 ? 2.275 8.773 -21.702 1.00 53.95 221 ALA B N 1
ATOM 5678 C CA . ALA B 1 241 ? 3.686 8.726 -22.088 1.00 50.68 221 ALA B CA 1
ATOM 5679 C C . ALA B 1 241 ? 4.333 10.079 -22.459 1.00 49.41 221 ALA B C 1
ATOM 5680 O O . ALA B 1 241 ? 5.519 10.101 -22.769 1.00 49.44 221 ALA B O 1
ATOM 5682 N N . LYS B 1 242 ? 3.588 11.189 -22.436 1.00 47.70 222 LYS B N 1
ATOM 5683 C CA . LYS B 1 242 ? 4.185 12.527 -22.634 1.00 47.10 222 LYS B CA 1
ATOM 5684 C C . LYS B 1 242 ? 5.209 12.902 -21.552 1.00 48.86 222 LYS B C 1
ATOM 5685 O O . LYS B 1 242 ? 6.163 13.625 -21.824 1.00 48.23 222 LYS B O 1
ATOM 5691 N N . LYS B 1 243 ? 4.993 12.410 -20.334 1.00 51.63 223 LYS B N 1
ATOM 5692 C CA . LYS B 1 243 ? 5.872 12.678 -19.172 1.00 52.68 223 LYS B CA 1
ATOM 5693 C C . LYS B 1 243 ? 7.333 12.262 -19.399 1.00 49.32 223 LYS B C 1
ATOM 5694 O O . LYS B 1 243 ? 8.262 12.907 -18.909 1.00 44.71 223 LYS B O 1
ATOM 5700 N N . ASP B 1 244 ? 7.521 11.172 -20.142 1.00 49.69 224 ASP B N 1
ATOM 5701 C CA . ASP B 1 244 ? 8.841 10.612 -20.402 1.00 50.37 224 ASP B CA 1
ATOM 5702 C C . ASP B 1 244 ? 9.586 11.306 -21.545 1.00 50.84 224 ASP B C 1
ATOM 5703 O O . ASP B 1 244 ? 10.813 11.233 -21.613 1.00 49.29 224 ASP B O 1
ATOM 5708 N N . LEU B 1 245 ? 8.860 11.957 -22.447 1.00 52.61 225 LEU B N 1
ATOM 5709 C CA . LEU B 1 245 ? 9.490 12.722 -23.514 1.00 55.26 225 LEU B CA 1
ATOM 5710 C C . LEU B 1 245 ? 9.844 14.134 -23.063 1.00 56.42 225 LEU B C 1
ATOM 5711 O O . LEU B 1 245 ? 10.911 14.632 -23.435 1.00 56.39 225 LEU B O 1
ATOM 5716 N N . VAL B 1 246 ? 8.980 14.780 -22.269 1.00 56.28 226 VAL B N 1
ATOM 5717 C CA . VAL B 1 246 ? 9.221 16.169 -21.858 1.00 57.68 226 VAL B CA 1
ATOM 5718 C C . VAL B 1 246 ? 10.546 16.276 -21.094 1.00 59.21 226 VAL B C 1
ATOM 5719 O O . VAL B 1 246 ? 10.888 15.394 -20.312 1.00 59.81 226 VAL B O 1
ATOM 5723 N N . PHE B 1 247 ? 11.278 17.362 -21.344 1.00 61.72 227 PHE B N 1
ATOM 5724 C CA . PHE B 1 247 ? 12.667 17.509 -20.914 1.00 62.02 227 PHE B CA 1
ATOM 5725 C C . PHE B 1 247 ? 13.044 18.988 -20.801 1.00 64.36 227 PHE B C 1
ATOM 5726 O O . PHE B 1 247 ? 12.604 19.814 -21.605 1.00 63.11 227 PHE B O 1
ATOM 5734 N N . GLU B 1 248 ? 13.871 19.310 -19.807 1.00 68.36 228 GLU B N 1
ATOM 5735 C CA . GLU B 1 248 ? 14.262 20.693 -19.547 1.00 70.16 228 GLU B CA 1
ATOM 5736 C C . GLU B 1 248 ? 15.777 20.902 -19.546 1.00 69.92 228 GLU B C 1
ATOM 5737 O O . GLU B 1 248 ? 16.518 20.191 -18.860 1.00 70.36 228 GLU B O 1
ATOM 5743 N N . SER B 1 249 ? 16.217 21.883 -20.330 1.00 68.28 229 SER B N 1
ATOM 5744 C CA . SER B 1 249 ? 17.626 22.274 -20.403 1.00 69.30 229 SER B CA 1
ATOM 5745 C C . SER B 1 249 ? 17.763 23.688 -20.962 1.00 70.28 229 SER B C 1
ATOM 5746 O O . SER B 1 249 ? 16.800 24.260 -21.480 1.00 71.90 229 SER B O 1
ATOM 5749 N N . CYS B 1 250 ? 18.966 24.235 -20.848 1.00 69.88 230 CYS B N 1
ATOM 5750 C CA . CYS B 1 250 ? 19.295 25.537 -21.415 1.00 70.87 230 CYS B CA 1
ATOM 5751 C C . CYS B 1 250 ? 20.011 25.411 -22.750 1.00 69.18 230 CYS B C 1
ATOM 5752 O O . CYS B 1 250 ? 20.274 26.419 -23.396 1.00 68.55 230 CYS B O 1
ATOM 5755 N N . PHE B 1 251 ? 20.335 24.183 -23.148 1.00 67.73 231 PHE B N 1
ATOM 5756 C CA . PHE B 1 251 ? 21.019 23.910 -24.395 1.00 66.89 231 PHE B CA 1
ATOM 5757 C C . PHE B 1 251 ? 20.027 23.185 -25.294 1.00 66.21 231 PHE B C 1
ATOM 5758 O O . PHE B 1 251 ? 19.591 22.073 -24.965 1.00 64.70 231 PHE B O 1
ATOM 5766 N N . ALA B 1 252 ? 19.653 23.826 -26.400 1.00 65.71 232 ALA B N 1
ATOM 5767 C CA . ALA B 1 252 ? 18.870 23.185 -27.456 1.00 68.10 232 ALA B CA 1
ATOM 5768 C C . ALA B 1 252 ? 19.707 23.164 -28.721 1.00 69.95 232 ALA B C 1
ATOM 5769 O O . ALA B 1 252 ? 20.469 24.104 -28.959 1.00 71.26 232 ALA B O 1
ATOM 5771 N N . PRO B 1 253 ? 19.554 22.114 -29.555 1.00 70.48 233 PRO B N 1
ATOM 5772 C CA . PRO B 1 253 ? 20.225 22.118 -30.848 1.00 68.81 233 PRO B CA 1
ATOM 5773 C C . PRO B 1 253 ? 19.610 23.224 -31.705 1.00 70.21 233 PRO B C 1
ATOM 5774 O O . PRO B 1 253 ? 18.571 23.776 -31.329 1.00 70.32 233 PRO B O 1
ATOM 5778 N N . PRO B 1 254 ? 20.240 23.558 -32.845 1.00 72.74 234 PRO B N 1
ATOM 5779 C CA . PRO B 1 254 ? 19.758 24.711 -33.613 1.00 73.02 234 PRO B CA 1
ATOM 5780 C C . PRO B 1 254 ? 18.322 24.550 -34.162 1.00 70.03 234 PRO B C 1
ATOM 5781 O O . PRO B 1 254 ? 17.837 23.425 -34.277 1.00 66.44 234 PRO B O 1
ATOM 5785 N N . PRO B 1 255 ? 17.651 25.672 -34.489 1.00 70.46 235 PRO B N 1
ATOM 5786 C CA . PRO B 1 255 ? 16.261 25.585 -34.962 1.00 71.58 235 PRO B CA 1
ATOM 5787 C C . PRO B 1 255 ? 16.149 24.768 -36.243 1.00 73.27 235 PRO B C 1
ATOM 5788 O O . PRO B 1 255 ? 16.918 25.002 -37.182 1.00 72.97 235 PRO B O 1
ATOM 5792 N N . LEU B 1 256 ? 15.199 23.837 -36.294 1.00 73.29 236 LEU B N 1
ATOM 5793 C CA . LEU B 1 256 ? 14.945 23.057 -37.513 1.00 72.47 236 LEU B CA 1
ATOM 5794 C C . LEU B 1 256 ? 14.158 23.886 -38.534 1.00 75.02 236 LEU B C 1
ATOM 5795 O O . LEU B 1 256 ? 12.975 23.643 -38.789 1.00 79.36 236 LEU B O 1
ATOM 5800 N N . ASP B 1 257 ? 14.855 24.854 -39.131 1.00 76.55 237 ASP B N 1
ATOM 5801 C CA . ASP B 1 257 ? 14.250 25.816 -40.060 1.00 76.12 237 ASP B CA 1
ATOM 5802 C C . ASP B 1 257 ? 14.667 25.596 -41.526 1.00 73.77 237 ASP B C 1
ATOM 5803 O O . ASP B 1 257 ? 13.814 25.537 -42.406 1.00 74.23 237 ASP B O 1
ATOM 5808 N N . GLY B 1 258 ? 15.964 25.450 -41.769 1.00 71.48 238 GLY B N 1
ATOM 5809 C CA . GLY B 1 258 ? 16.510 25.526 -43.107 1.00 71.28 238 GLY B CA 1
ATOM 5810 C C . GLY B 1 258 ? 18.013 25.656 -43.073 1.00 73.91 238 GLY B C 1
ATOM 5811 O O . GLY B 1 258 ? 18.690 24.757 -43.522 1.00 73.89 238 GLY B O 1
ATOM 5812 N N . ILE B 1 259 ? 18.544 26.764 -42.551 1.00 77.21 239 ILE B N 1
ATOM 5813 C CA . ILE B 1 259 ? 19.967 27.101 -42.734 1.00 81.10 239 ILE B CA 1
ATOM 5814 C C . ILE B 1 259 ? 20.859 27.109 -41.477 1.00 84.65 239 ILE B C 1
ATOM 5815 O O . ILE B 1 259 ? 22.051 26.804 -41.580 1.00 91.20 239 ILE B O 1
ATOM 5820 N N . SER B 1 260 ? 20.305 27.425 -40.304 1.00 86.29 240 SER B N 1
ATOM 5821 C CA . SER B 1 260 ? 21.119 27.736 -39.109 1.00 87.03 240 SER B CA 1
ATOM 5822 C C . SER B 1 260 ? 21.738 26.512 -38.412 1.00 92.62 240 SER B C 1
ATOM 5823 O O . SER B 1 260 ? 21.179 25.423 -38.461 1.00 91.23 240 SER B O 1
ATOM 5826 N N . GLU B 1 261 ? 22.907 26.717 -37.802 1.00 100.10 241 GLU B N 1
ATOM 5827 C CA . GLU B 1 261 ? 23.605 25.702 -36.991 1.00 104.62 241 GLU B CA 1
ATOM 5828 C C . GLU B 1 261 ? 24.309 26.355 -35.787 1.00 103.71 241 GLU B C 1
ATOM 5829 O O . GLU B 1 261 ? 25.493 26.106 -35.515 1.00 107.13 241 GLU B O 1
ATOM 5835 N N . GLN B 1 262 ? 23.555 27.138 -35.032 1.00 102.88 242 GLN B N 1
ATOM 5836 C CA . GLN B 1 262 ? 24.063 27.728 -33.780 1.00 100.17 242 GLN B CA 1
ATOM 5837 C C . GLN B 1 262 ? 23.133 27.339 -32.630 1.00 96.30 242 GLN B C 1
ATOM 5838 O O . GLN B 1 262 ? 22.093 27.975 -32.446 1.00 98.25 242 GLN B O 1
ATOM 5844 N N . PRO B 1 263 ? 23.479 26.270 -31.879 1.00 91.07 243 PRO B N 1
ATOM 5845 C CA . PRO B 1 263 ? 22.691 25.909 -30.699 1.00 91.79 243 PRO B CA 1
ATOM 5846 C C . PRO B 1 263 ? 22.405 27.105 -29.781 1.00 96.43 243 PRO B C 1
ATOM 5847 O O . PRO B 1 263 ? 23.320 27.653 -29.163 1.00 99.65 243 PRO B O 1
ATOM 5851 N N . ILE B 1 264 ? 21.147 27.543 -29.773 1.00 99.37 244 ILE B N 1
ATOM 5852 C CA . ILE B 1 264 ? 20.652 28.553 -28.821 1.00 97.71 244 ILE B CA 1
ATOM 5853 C C . ILE B 1 264 ? 20.925 28.159 -27.360 1.00 98.68 244 ILE B C 1
ATOM 5854 O O . ILE B 1 264 ? 20.900 26.974 -27.018 1.00 96.93 244 ILE B O 1
ATOM 5859 N N . ILE B 1 265 ? 21.194 29.162 -26.520 1.00 100.76 245 ILE B N 1
ATOM 5860 C CA . ILE B 1 265 ? 21.437 28.966 -25.079 1.00 100.27 245 ILE B CA 1
ATOM 5861 C C . ILE B 1 265 ? 20.717 30.014 -24.230 1.00 95.12 245 ILE B C 1
ATOM 5862 O O . ILE B 1 265 ? 21.149 31.165 -24.154 1.00 90.30 245 ILE B O 1
ATOM 5867 N N . SER B 1 266 ? 19.621 29.594 -23.597 1.00 93.75 246 SER B N 1
ATOM 5868 C CA . SER B 1 266 ? 18.801 30.474 -22.775 1.00 95.25 246 SER B CA 1
ATOM 5869 C C . SER B 1 266 ? 19.262 30.441 -21.320 1.00 93.92 246 SER B C 1
ATOM 5870 O O . SER B 1 266 ? 19.938 29.504 -20.899 1.00 89.02 246 SER B O 1
ATOM 5873 N N . LEU B 1 267 ? 18.882 31.469 -20.562 1.00 94.61 247 LEU B N 1
ATOM 5874 C CA . LEU B 1 267 ? 19.198 31.562 -19.133 1.00 93.84 247 LEU B CA 1
ATOM 5875 C C . LEU B 1 267 ? 18.269 30.632 -18.337 1.00 94.86 247 LEU B C 1
ATOM 5876 O O . LEU B 1 267 ? 18.747 29.749 -17.622 1.00 93.99 247 LEU B O 1
ATOM 5881 N N . LYS B 1 268 ? 16.950 30.836 -18.458 1.00 95.05 248 LYS B N 1
ATOM 5882 C CA . LYS B 1 268 ? 15.966 29.894 -17.913 1.00 91.95 248 LYS B CA 1
ATOM 5883 C C . LYS B 1 268 ? 15.904 28.667 -18.830 1.00 86.44 248 LYS B C 1
ATOM 5884 O O . LYS B 1 268 ? 15.876 28.814 -20.060 1.00 84.64 248 LYS B O 1
ATOM 5890 N N . PRO B 1 269 ? 15.868 27.452 -18.249 1.00 80.88 249 PRO B N 1
ATOM 5891 C CA . PRO B 1 269 ? 15.838 26.256 -19.093 1.00 78.39 249 PRO B CA 1
ATOM 5892 C C . PRO B 1 269 ? 14.528 26.135 -19.862 1.00 76.79 249 PRO B C 1
ATOM 5893 O O . PRO B 1 269 ? 13.459 26.467 -19.334 1.00 74.04 249 PRO B O 1
ATOM 5897 N N . MET B 1 270 ? 14.633 25.662 -21.101 1.00 74.74 250 MET B N 1
ATOM 5898 C CA . MET B 1 270 ? 13.498 25.546 -22.002 1.00 73.19 250 MET B CA 1
ATOM 5899 C C . MET B 1 270 ? 12.794 24.218 -21.769 1.00 68.78 250 MET B C 1
ATOM 5900 O O . MET B 1 270 ? 13.390 23.271 -21.258 1.00 66.17 250 MET B O 1
ATOM 5905 N N . ALA B 1 271 ? 11.521 24.161 -22.154 1.00 64.42 251 ALA B N 1
ATOM 5906 C CA . ALA B 1 271 ? 10.796 22.897 -22.278 1.00 62.17 251 ALA B CA 1
ATOM 5907 C C . ALA B 1 271 ? 10.893 22.436 -23.737 1.00 61.62 251 ALA B C 1
ATOM 5908 O O . ALA B 1 271 ? 10.722 23.235 -24.663 1.00 61.26 251 ALA B O 1
ATOM 5910 N N . MET B 1 272 ? 11.186 21.152 -23.932 1.00 60.63 252 MET B N 1
ATOM 5911 C CA . MET B 1 272 ? 11.352 20.562 -25.270 1.00 59.26 252 MET B CA 1
ATOM 5912 C C . MET B 1 272 ? 11.280 19.035 -25.157 1.00 57.02 252 MET B C 1
ATOM 5913 O O . MET B 1 272 ? 11.047 18.521 -24.064 1.00 59.22 252 MET B O 1
ATOM 5918 N N . MET B 1 273 ? 11.459 18.320 -26.269 1.00 54.91 253 MET B N 1
ATOM 5919 C CA . MET B 1 273 ? 11.416 16.850 -26.276 1.00 53.89 253 MET B CA 1
ATOM 5920 C C . MET B 1 273 ? 12.808 16.251 -26.178 1.00 51.02 253 MET B C 1
ATOM 5921 O O . MET B 1 273 ? 13.809 16.961 -26.291 1.00 50.81 253 MET B O 1
ATOM 5926 N N . ASN B 1 274 ? 12.858 14.939 -25.958 1.00 48.62 254 ASN B N 1
ATOM 5927 C CA . ASN B 1 274 ? 14.122 14.200 -25.899 1.00 47.16 254 ASN B CA 1
ATOM 5928 C C . ASN B 1 274 ? 13.861 12.703 -26.063 1.00 44.06 254 ASN B C 1
ATOM 5929 O O . ASN B 1 274 ? 13.556 12.005 -25.104 1.00 41.80 254 ASN B O 1
ATOM 5934 N N . PHE B 1 275 ? 13.990 12.223 -27.294 1.00 43.46 255 PHE B N 1
ATOM 5935 C CA . PHE B 1 275 ? 13.746 10.813 -27.620 1.00 44.11 255 PHE B CA 1
ATOM 5936 C C . PHE B 1 275 ? 14.652 9.893 -26.837 1.00 43.92 255 PHE B C 1
ATOM 5937 O O . PHE B 1 275 ? 14.227 8.818 -26.428 1.00 45.43 255 PHE B O 1
ATOM 5945 N N . LEU B 1 276 ? 15.898 10.324 -26.638 1.00 43.40 256 LEU B N 1
ATOM 5946 C CA . LEU B 1 276 ? 16.921 9.495 -26.014 1.00 42.34 256 LEU B CA 1
ATOM 5947 C C . LEU B 1 276 ? 16.634 9.230 -24.549 1.00 40.79 256 LEU B C 1
ATOM 5948 O O . LEU B 1 276 ? 16.847 8.111 -24.078 1.00 39.80 256 LEU B O 1
ATOM 5953 N N . GLN B 1 277 ? 16.134 10.233 -23.832 1.00 41.13 257 GLN B N 1
ATOM 5954 C CA . GLN B 1 277 ? 15.775 10.012 -22.431 1.00 42.37 257 GLN B CA 1
ATOM 5955 C C . GLN B 1 277 ? 14.697 8.912 -22.336 1.00 41.87 257 GLN B C 1
ATOM 5956 O O . GLN B 1 277 ? 14.837 7.990 -21.549 1.00 40.54 257 GLN B O 1
ATOM 5962 N N . ALA B 1 278 ? 13.685 8.988 -23.204 1.00 42.91 258 ALA B N 1
ATOM 5963 C CA . ALA B 1 278 ? 12.606 7.986 -23.274 1.00 43.65 258 ALA B CA 1
ATOM 5964 C C . ALA B 1 278 ? 13.091 6.597 -23.700 1.00 42.97 258 ALA B C 1
ATOM 5965 O O . ALA B 1 278 ? 12.449 5.584 -23.392 1.00 42.67 258 ALA B O 1
ATOM 5967 N N . GLY B 1 279 ? 14.198 6.564 -24.437 1.00 44.30 259 GLY B N 1
ATOM 5968 C CA . GLY B 1 279 ? 14.937 5.329 -24.681 1.00 44.53 259 GLY B CA 1
ATOM 5969 C C . GLY B 1 279 ? 15.515 4.785 -23.387 1.00 43.82 259 GLY B C 1
ATOM 5970 O O . GLY B 1 279 ? 15.324 3.613 -23.074 1.00 42.61 259 GLY B O 1
ATOM 5971 N N . PHE B 1 280 ? 16.202 5.645 -22.631 1.00 42.53 260 PHE B N 1
ATOM 5972 C CA . PHE B 1 280 ? 16.770 5.249 -21.340 1.00 41.44 260 PHE B CA 1
ATOM 5973 C C . PHE B 1 280 ? 15.691 4.856 -20.318 1.00 41.59 260 PHE B C 1
ATOM 5974 O O . PHE B 1 280 ? 15.848 3.871 -19.599 1.00 43.94 260 PHE B O 1
ATOM 5982 N N . ILE B 1 281 ? 14.595 5.605 -20.266 1.00 40.48 261 ILE B N 1
ATOM 5983 C CA . ILE B 1 281 ? 13.529 5.333 -19.296 1.00 38.97 261 ILE B CA 1
ATOM 5984 C C . ILE B 1 281 ? 12.948 3.930 -19.515 1.00 38.94 261 ILE B C 1
ATOM 5985 O O . ILE B 1 281 ? 12.892 3.141 -18.583 1.00 37.69 261 ILE B O 1
ATOM 5990 N N . HIS B 1 282 ? 12.562 3.607 -20.744 1.00 40.58 262 HIS B N 1
ATOM 5991 C CA . HIS B 1 282 ? 11.814 2.360 -21.009 1.00 41.97 262 HIS B CA 1
ATOM 5992 C C . HIS B 1 282 ? 12.609 1.161 -21.518 1.00 41.25 262 HIS B C 1
ATOM 5993 O O . HIS B 1 282 ? 12.049 0.075 -21.676 1.00 39.67 262 HIS B O 1
ATOM 6000 N N . ALA B 1 283 ? 13.905 1.341 -21.754 1.00 42.08 263 ALA B N 1
ATOM 6001 C CA . ALA B 1 283 ? 14.750 0.232 -22.194 1.00 41.69 263 ALA B CA 1
ATOM 6002 C C . ALA B 1 283 ? 14.930 -0.748 -21.053 1.00 41.46 263 ALA B C 1
ATOM 6003 O O . ALA B 1 283 ? 15.255 -0.350 -19.940 1.00 43.56 263 ALA B O 1
ATOM 6005 N N . ASP B 1 284 ? 14.734 -2.030 -21.340 1.00 41.59 264 ASP B N 1
ATOM 6006 C CA . ASP B 1 284 ? 14.904 -3.076 -20.344 1.00 42.99 264 ASP B CA 1
ATOM 6007 C C . ASP B 1 284 ? 16.398 -3.370 -20.059 1.00 44.83 264 ASP B C 1
ATOM 6008 O O . ASP B 1 284 ? 16.703 -4.143 -19.161 1.00 47.02 264 ASP B O 1
ATOM 6013 N N . ARG B 1 285 ? 17.315 -2.753 -20.812 1.00 48.08 265 ARG B N 1
ATOM 6014 C CA . ARG B 1 285 ? 18.761 -2.728 -20.505 1.00 49.26 265 ARG B CA 1
ATOM 6015 C C . ARG B 1 285 ? 19.460 -1.679 -21.386 1.00 48.12 265 ARG B C 1
ATOM 6016 O O . ARG B 1 285 ? 19.077 -1.515 -22.543 1.00 49.89 265 ARG B O 1
ATOM 6024 N N . ILE B 1 286 ? 20.472 -0.981 -20.865 1.00 46.35 266 ILE B N 1
ATOM 6025 C CA . ILE B 1 286 ? 21.302 -0.076 -21.698 1.00 46.17 266 ILE B CA 1
ATOM 6026 C C . ILE B 1 286 ? 22.670 -0.709 -21.961 1.00 47.73 266 ILE B C 1
ATOM 6027 O O . ILE B 1 286 ? 23.323 -1.170 -21.026 1.00 51.17 266 ILE B O 1
ATOM 6032 N N . CYS B 1 287 ? 23.096 -0.740 -23.222 1.00 49.37 267 CYS B N 1
ATOM 6033 C CA . CYS B 1 287 ? 24.481 -1.070 -23.580 1.00 50.32 267 CYS B CA 1
ATOM 6034 C C . CYS B 1 287 ? 25.123 0.151 -24.228 1.00 53.80 267 CYS B C 1
ATOM 6035 O O . CYS B 1 287 ? 24.440 1.122 -24.575 1.00 58.33 267 CYS B O 1
ATOM 6038 N N . THR B 1 288 ? 26.442 0.103 -24.370 1.00 54.35 268 THR B N 1
ATOM 6039 C CA . THR B 1 288 ? 27.181 1.102 -25.146 1.00 52.66 268 THR B CA 1
ATOM 6040 C C . THR B 1 288 ? 28.413 0.432 -25.767 1.00 52.70 268 THR B C 1
ATOM 6041 O O . THR B 1 288 ? 28.645 -0.762 -25.548 1.00 54.22 268 THR B O 1
ATOM 6045 N N . VAL B 1 289 ? 29.199 1.203 -26.517 1.00 52.36 269 VAL B N 1
ATOM 6046 C CA . VAL B 1 289 ? 30.192 0.644 -27.452 1.00 51.89 269 VAL B CA 1
ATOM 6047 C C . VAL B 1 289 ? 31.655 0.644 -26.951 1.00 51.61 269 VAL B C 1
ATOM 6048 O O . VAL B 1 289 ? 32.586 0.604 -27.758 1.00 51.01 269 VAL B O 1
ATOM 6052 N N . SER B 1 290 ? 31.846 0.661 -25.629 1.00 49.65 270 SER B N 1
ATOM 6053 C CA . SER B 1 290 ? 33.180 0.740 -25.019 1.00 48.74 270 SER B CA 1
ATOM 6054 C C . SER B 1 290 ? 33.068 0.764 -23.483 1.00 48.07 270 SER B C 1
ATOM 6055 O O . SER B 1 290 ? 32.250 1.525 -22.946 1.00 47.16 270 SER B O 1
ATOM 6058 N N . PRO B 1 291 ? 33.871 -0.073 -22.777 1.00 45.52 271 PRO B N 1
ATOM 6059 C CA . PRO B 1 291 ? 33.981 -0.018 -21.311 1.00 43.23 271 PRO B CA 1
ATOM 6060 C C . PRO B 1 291 ? 34.347 1.356 -20.757 1.00 41.59 271 PRO B C 1
ATOM 6061 O O . PRO B 1 291 ? 33.742 1.804 -19.782 1.00 42.77 271 PRO B O 1
ATOM 6065 N N . GLN B 1 292 ? 35.330 2.002 -21.379 1.00 40.28 272 GLN B N 1
ATOM 6066 C CA . GLN B 1 292 ? 35.773 3.347 -20.987 1.00 40.24 272 GLN B CA 1
ATOM 6067 C C . GLN B 1 292 ? 34.693 4.404 -21.238 1.00 38.57 272 GLN B C 1
ATOM 6068 O O . GLN B 1 292 ? 34.456 5.255 -20.392 1.00 36.49 272 GLN B O 1
ATOM 6074 N N . PHE B 1 293 ? 34.052 4.337 -22.401 1.00 40.07 273 PHE B N 1
ATOM 6075 C CA . PHE B 1 293 ? 32.983 5.275 -22.749 1.00 42.42 273 PHE B CA 1
ATOM 6076 C C . PHE B 1 293 ? 31.758 5.093 -21.857 1.00 44.10 273 PHE B C 1
ATOM 6077 O O . PHE B 1 293 ? 31.132 6.076 -21.450 1.00 44.84 273 PHE B O 1
ATOM 6085 N N . ALA B 1 294 ? 31.423 3.841 -21.554 1.00 45.81 274 ALA B N 1
ATOM 6086 C CA . ALA B 1 294 ? 30.378 3.553 -20.572 1.00 48.01 274 ALA B CA 1
ATOM 6087 C C . ALA B 1 294 ? 30.634 4.325 -19.284 1.00 49.38 274 ALA B C 1
ATOM 6088 O O . ALA B 1 294 ? 29.712 4.923 -18.729 1.00 49.87 274 ALA B O 1
ATOM 6090 N N . ALA B 1 295 ? 31.889 4.327 -18.829 1.00 49.50 275 ALA B N 1
ATOM 6091 C CA . ALA B 1 295 ? 32.274 5.057 -17.620 1.00 49.03 275 ALA B CA 1
ATOM 6092 C C . ALA B 1 295 ? 32.078 6.567 -17.761 1.00 48.39 275 ALA B C 1
ATOM 6093 O O . ALA B 1 295 ? 31.618 7.228 -16.834 1.00 46.84 275 ALA B O 1
ATOM 6095 N N . GLU B 1 296 ? 32.414 7.097 -18.931 1.00 50.26 276 GLU B N 1
ATOM 6096 C CA . GLU B 1 296 ? 32.389 8.541 -19.172 1.00 53.04 276 GLU B CA 1
ATOM 6097 C C . GLU B 1 296 ? 30.966 9.105 -19.260 1.00 52.71 276 GLU B C 1
ATOM 6098 O O . GLU B 1 296 ? 30.765 10.287 -19.001 1.00 52.35 276 GLU B O 1
ATOM 6104 N N . VAL B 1 297 ? 29.993 8.264 -19.620 1.00 51.04 277 VAL B N 1
ATOM 6105 C CA . VAL B 1 297 ? 28.584 8.676 -19.737 1.00 48.94 277 VAL B CA 1
ATOM 6106 C C . VAL B 1 297 ? 27.881 8.707 -18.365 1.00 45.65 277 VAL B C 1
ATOM 6107 O O . VAL B 1 297 ? 27.091 9.611 -18.077 1.00 43.98 277 VAL B O 1
ATOM 6111 N N . ALA B 1 298 ? 28.178 7.720 -17.528 1.00 44.22 278 ALA B N 1
ATOM 6112 C CA . ALA B 1 298 ? 27.733 7.715 -16.132 1.00 43.50 278 ALA B CA 1
ATOM 6113 C C . ALA B 1 298 ? 28.365 8.828 -15.283 1.00 42.22 278 ALA B C 1
ATOM 6114 O O . ALA B 1 298 ? 27.787 9.228 -14.285 1.00 43.36 278 ALA B O 1
ATOM 6116 N N . SER B 1 299 ? 29.534 9.325 -15.684 1.00 41.13 279 SER B N 1
ATOM 6117 C CA . SER B 1 299 ? 30.340 10.249 -14.867 1.00 39.72 279 SER B CA 1
ATOM 6118 C C . SER B 1 299 ? 29.709 11.596 -14.500 1.00 40.64 279 SER B C 1
ATOM 6119 O O . SER B 1 299 ? 30.153 12.210 -13.541 1.00 41.86 279 SER B O 1
ATOM 6122 N N . GLY B 1 300 ? 28.716 12.078 -15.247 1.00 41.66 280 GLY B N 1
ATOM 6123 C CA . GLY B 1 300 ? 28.108 13.372 -14.932 1.00 42.34 280 GLY B CA 1
ATOM 6124 C C . GLY B 1 300 ? 27.599 14.137 -16.136 1.00 45.56 280 GLY B C 1
ATOM 6125 O O . GLY B 1 300 ? 27.606 13.612 -17.247 1.00 43.93 280 GLY B O 1
ATOM 6126 N N . PRO B 1 301 ? 27.166 15.400 -15.924 1.00 51.15 281 PRO B N 1
ATOM 6127 C CA . PRO B 1 301 ? 26.462 16.111 -16.995 1.00 53.83 281 PRO B CA 1
ATOM 6128 C C . PRO B 1 301 ? 27.343 16.543 -18.164 1.00 56.09 281 PRO B C 1
ATOM 6129 O O . PRO B 1 301 ? 26.815 16.821 -19.228 1.00 57.70 281 PRO B O 1
ATOM 6133 N N . ARG B 1 302 ? 28.662 16.600 -17.989 1.00 59.28 282 ARG B N 1
ATOM 6134 C CA . ARG B 1 302 ? 29.561 16.829 -19.126 1.00 61.39 282 ARG B CA 1
ATOM 6135 C C . ARG B 1 302 ? 29.567 15.564 -19.994 1.00 59.78 282 ARG B C 1
ATOM 6136 O O . ARG B 1 302 ? 29.157 15.602 -21.157 1.00 55.48 282 ARG B O 1
ATOM 6144 N N . GLY B 1 303 ? 30.013 14.455 -19.408 1.00 58.64 283 GLY B N 1
ATOM 6145 C CA . GLY B 1 303 ? 30.136 13.182 -20.118 1.00 55.30 283 GLY B CA 1
ATOM 6146 C C . GLY B 1 303 ? 28.831 12.495 -20.505 1.00 52.89 283 GLY B C 1
ATOM 6147 O O . GLY B 1 303 ? 28.825 11.659 -21.404 1.00 48.68 283 GLY B O 1
ATOM 6148 N N . GLY B 1 304 ? 27.733 12.836 -19.829 1.00 53.39 284 GLY B N 1
ATOM 6149 C CA . GLY B 1 304 ? 26.396 12.350 -20.187 1.00 55.92 284 GLY B CA 1
ATOM 6150 C C . GLY B 1 304 ? 25.519 13.388 -20.876 1.00 59.66 284 GLY B C 1
ATOM 6151 O O . GLY B 1 304 ? 24.299 13.193 -20.970 1.00 58.18 284 GLY B O 1
ATOM 6152 N N . VAL B 1 305 ? 26.134 14.481 -21.351 1.00 64.85 285 VAL B N 1
ATOM 6153 C CA . VAL B 1 305 ? 25.453 15.599 -22.043 1.00 67.51 285 VAL B CA 1
ATOM 6154 C C . VAL B 1 305 ? 24.449 16.343 -21.143 1.00 67.64 285 VAL B C 1
ATOM 6155 O O . VAL B 1 305 ? 24.667 17.507 -20.816 1.00 70.88 285 VAL B O 1
ATOM 6159 N N . GLU B 1 306 ? 23.332 15.709 -20.810 1.00 64.86 286 GLU B N 1
ATOM 6160 C CA . GLU B 1 306 ? 22.556 16.092 -19.622 1.00 64.50 286 GLU B CA 1
ATOM 6161 C C . GLU B 1 306 ? 21.719 14.922 -19.062 1.00 61.90 286 GLU B C 1
ATOM 6162 O O . GLU B 1 306 ? 20.798 15.135 -18.280 1.00 62.93 286 GLU B O 1
ATOM 6168 N N . LEU B 1 307 ? 22.083 13.694 -19.434 1.00 58.05 287 LEU B N 1
ATOM 6169 C CA . LEU B 1 307 ? 21.278 12.494 -19.197 1.00 56.72 287 LEU B CA 1
ATOM 6170 C C . LEU B 1 307 ? 21.934 11.522 -18.199 1.00 59.92 287 LEU B C 1
ATOM 6171 O O . LEU B 1 307 ? 21.367 10.478 -17.888 1.00 61.36 287 LEU B O 1
ATOM 6176 N N . ASP B 1 308 ? 23.109 11.886 -17.682 1.00 64.02 288 ASP B N 1
ATOM 6177 C CA . ASP B 1 308 ? 23.862 11.093 -16.685 1.00 65.31 288 ASP B CA 1
ATOM 6178 C C . ASP B 1 308 ? 23.049 10.310 -15.645 1.00 63.70 288 ASP B C 1
ATOM 6179 O O . ASP B 1 308 ? 23.342 9.137 -15.392 1.00 62.79 288 ASP B O 1
ATOM 6184 N N . LYS B 1 309 ? 22.035 10.947 -15.061 1.00 62.03 289 LYS B N 1
ATOM 6185 C CA . LYS B 1 309 ? 21.329 10.364 -13.907 1.00 60.61 289 LYS B CA 1
ATOM 6186 C C . LYS B 1 309 ? 20.413 9.173 -14.188 1.00 60.98 289 LYS B C 1
ATOM 6187 O O . LYS B 1 309 ? 20.069 8.452 -13.246 1.00 61.40 289 LYS B O 1
ATOM 6193 N N . TYR B 1 310 ? 20.028 8.949 -15.447 1.00 57.73 290 TYR B N 1
ATOM 6194 C CA . TYR B 1 310 ? 19.324 7.709 -15.821 1.00 56.70 290 TYR B CA 1
ATOM 6195 C C . TYR B 1 310 ? 20.313 6.570 -15.989 1.00 54.95 290 TYR B C 1
ATOM 6196 O O . TYR B 1 310 ? 20.065 5.461 -15.511 1.00 52.03 290 TYR B O 1
ATOM 6205 N N . ILE B 1 311 ? 21.420 6.855 -16.679 1.00 54.97 291 ILE B N 1
ATOM 6206 C CA . ILE B 1 311 ? 22.444 5.853 -16.972 1.00 57.22 291 ILE B CA 1
ATOM 6207 C C . ILE B 1 311 ? 23.070 5.366 -15.677 1.00 54.87 291 ILE B C 1
ATOM 6208 O O . ILE B 1 311 ? 23.205 4.157 -15.470 1.00 54.38 291 ILE B O 1
ATOM 6213 N N . ARG B 1 312 ? 23.452 6.312 -14.820 1.00 53.50 292 ARG B N 1
ATOM 6214 C CA . ARG B 1 312 ? 24.061 5.986 -13.530 1.00 53.43 292 ARG B CA 1
ATOM 6215 C C . ARG B 1 312 ? 23.086 5.215 -12.625 1.00 49.95 292 ARG B C 1
ATOM 6216 O O . ARG B 1 312 ? 23.480 4.265 -11.945 1.00 49.48 292 ARG B O 1
ATOM 6224 N N . ALA B 1 313 ? 21.816 5.609 -12.651 1.00 47.30 293 ALA B N 1
ATOM 6225 C CA . ALA B 1 313 ? 20.768 4.882 -11.938 1.00 47.00 293 ALA B CA 1
ATOM 6226 C C . ALA B 1 313 ? 20.579 3.446 -12.448 1.00 46.77 293 ALA B C 1
ATOM 6227 O O . ALA B 1 313 ? 20.620 2.496 -11.668 1.00 44.47 293 ALA B O 1
ATOM 6229 N N . LYS B 1 314 ? 20.388 3.301 -13.759 1.00 48.73 294 LYS B N 1
ATOM 6230 C CA . LYS B 1 314 ? 20.036 2.011 -14.368 1.00 48.95 294 LYS B CA 1
ATOM 6231 C C . LYS B 1 314 ? 21.226 1.088 -14.646 1.00 50.03 294 LYS B C 1
ATOM 6232 O O . LYS B 1 314 ? 21.098 -0.135 -14.540 1.00 49.32 294 LYS B O 1
ATOM 6238 N N . GLY B 1 315 ? 22.359 1.671 -15.032 1.00 52.04 295 GLY B N 1
ATOM 6239 C CA . GLY B 1 315 ? 23.559 0.913 -15.382 1.00 52.58 295 GLY B CA 1
ATOM 6240 C C . GLY B 1 315 ? 23.730 0.753 -16.887 1.00 53.17 295 GLY B C 1
ATOM 6241 O O . GLY B 1 315 ? 22.752 0.699 -17.636 1.00 53.16 295 GLY B O 1
ATOM 6242 N N . ILE B 1 316 ? 24.987 0.660 -17.315 1.00 52.77 296 ILE B N 1
ATOM 6243 C CA . ILE B 1 316 ? 25.341 0.625 -18.723 1.00 51.69 296 ILE B CA 1
ATOM 6244 C C . ILE B 1 316 ? 26.574 -0.262 -18.945 1.00 49.96 296 ILE B C 1
ATOM 6245 O O . ILE B 1 316 ? 27.649 0.001 -18.406 1.00 46.16 296 ILE B O 1
ATOM 6250 N N . THR B 1 317 ? 26.395 -1.320 -19.732 1.00 52.01 297 THR B N 1
ATOM 6251 C CA . THR B 1 317 ? 27.465 -2.269 -20.034 1.00 53.65 297 THR B CA 1
ATOM 6252 C C . THR B 1 317 ? 28.213 -1.822 -21.299 1.00 51.51 297 THR B C 1
ATOM 6253 O O . THR B 1 317 ? 27.614 -1.684 -22.373 1.00 52.87 297 THR B O 1
ATOM 6257 N N . GLY B 1 318 ? 29.518 -1.597 -21.160 1.00 48.54 298 GLY B N 1
ATOM 6258 C CA . GLY B 1 318 ? 30.384 -1.270 -22.284 1.00 48.81 298 GLY B CA 1
ATOM 6259 C C . GLY B 1 318 ? 30.915 -2.521 -22.960 1.00 49.17 298 GLY B C 1
ATOM 6260 O O . GLY B 1 318 ? 31.642 -3.301 -22.345 1.00 48.65 298 GLY B O 1
ATOM 6261 N N . ILE B 1 319 ? 30.538 -2.718 -24.222 1.00 51.30 299 ILE B N 1
ATOM 6262 C CA . ILE B 1 319 ? 31.077 -3.796 -25.048 1.00 52.72 299 ILE B CA 1
ATOM 6263 C C . ILE B 1 319 ? 31.738 -3.127 -26.249 1.00 55.79 299 ILE B C 1
ATOM 6264 O O . ILE B 1 319 ? 31.044 -2.613 -27.136 1.00 58.66 299 ILE B O 1
ATOM 6269 N N . MET B 1 320 ? 33.074 -3.126 -26.271 1.00 56.34 300 MET B N 1
ATOM 6270 C CA . MET B 1 320 ? 33.813 -2.437 -27.325 1.00 55.23 300 MET B CA 1
ATOM 6271 C C . MET B 1 320 ? 33.579 -3.103 -28.677 1.00 55.32 300 MET B C 1
ATOM 6272 O O . MET B 1 320 ? 33.447 -4.327 -28.761 1.00 52.15 300 MET B O 1
ATOM 6277 N N . ASN B 1 321 ? 33.514 -2.283 -29.725 1.00 57.60 301 ASN B N 1
ATOM 6278 C CA . ASN B 1 321 ? 33.257 -2.772 -31.077 1.00 61.11 301 ASN B CA 1
ATOM 6279 C C . ASN B 1 321 ? 34.391 -3.664 -31.576 1.00 66.12 301 ASN B C 1
ATOM 6280 O O . ASN B 1 321 ? 35.570 -3.401 -31.309 1.00 67.39 301 ASN B O 1
ATOM 6285 N N . GLY B 1 322 ? 34.010 -4.742 -32.258 1.00 71.20 302 GLY B N 1
ATOM 6286 C CA . GLY B 1 322 ? 34.911 -5.501 -33.107 1.00 72.72 302 GLY B CA 1
ATOM 6287 C C . GLY B 1 322 ? 34.982 -4.966 -34.532 1.00 72.38 302 GLY B C 1
ATOM 6288 O O . GLY B 1 322 ? 34.600 -3.823 -34.819 1.00 70.65 302 GLY B O 1
ATOM 6289 N N . MET B 1 323 ? 35.460 -5.835 -35.418 1.00 71.11 303 MET B N 1
ATOM 6290 C CA . MET B 1 323 ? 35.777 -5.508 -36.805 1.00 69.68 303 MET B CA 1
ATOM 6291 C C . MET B 1 323 ? 35.466 -6.751 -37.628 1.00 68.95 303 MET B C 1
ATOM 6292 O O . MET B 1 323 ? 35.318 -7.833 -37.057 1.00 70.49 303 MET B O 1
ATOM 6297 N N . ASP B 1 324 ? 35.346 -6.609 -38.948 1.00 66.14 304 ASP B N 1
ATOM 6298 C CA . ASP B 1 324 ? 35.207 -7.775 -39.823 1.00 64.46 304 ASP B CA 1
ATOM 6299 C C . ASP B 1 324 ? 36.576 -8.326 -40.234 1.00 63.58 304 ASP B C 1
ATOM 6300 O O . ASP B 1 324 ? 37.320 -7.674 -40.965 1.00 59.15 304 ASP B O 1
ATOM 6305 N N . ILE B 1 325 ? 36.889 -9.535 -39.761 1.00 67.63 305 ILE B N 1
ATOM 6306 C CA . ILE B 1 325 ? 38.178 -10.200 -40.039 1.00 70.45 305 ILE B CA 1
ATOM 6307 C C . ILE B 1 325 ? 38.267 -10.714 -41.488 1.00 72.59 305 ILE B C 1
ATOM 6308 O O . ILE B 1 325 ? 39.328 -10.626 -42.108 1.00 68.62 305 ILE B O 1
ATOM 6313 N N . GLU B 1 326 ? 37.169 -11.256 -42.011 1.00 74.32 306 GLU B N 1
ATOM 6314 C CA . GLU B 1 326 ? 37.114 -11.673 -43.414 1.00 75.40 306 GLU B CA 1
ATOM 6315 C C . GLU B 1 326 ? 37.478 -10.504 -44.344 1.00 72.59 306 GLU B C 1
ATOM 6316 O O . GLU B 1 326 ? 38.352 -10.638 -45.196 1.00 71.34 306 GLU B O 1
ATOM 6322 N N . MET B 1 327 ? 36.834 -9.357 -44.125 1.00 70.84 307 MET B N 1
ATOM 6323 C CA . MET B 1 327 ? 37.005 -8.167 -44.975 1.00 69.37 307 MET B CA 1
ATOM 6324 C C . MET B 1 327 ? 38.349 -7.473 -44.753 1.00 67.35 307 MET B C 1
ATOM 6325 O O . MET B 1 327 ? 39.086 -7.231 -45.713 1.00 67.60 307 MET B O 1
ATOM 6330 N N . TRP B 1 328 ? 38.643 -7.131 -43.499 1.00 64.81 308 TRP B N 1
ATOM 6331 C CA . TRP B 1 328 ? 39.922 -6.506 -43.136 1.00 62.19 308 TRP B CA 1
ATOM 6332 C C . TRP B 1 328 ? 40.930 -7.570 -42.737 1.00 60.77 308 TRP B C 1
ATOM 6333 O O . TRP B 1 328 ? 40.963 -8.009 -41.586 1.00 59.59 308 TRP B O 1
ATOM 6344 N N . ASP B 1 329 ? 41.744 -7.978 -43.707 1.00 59.98 309 ASP B N 1
ATOM 6345 C CA . ASP B 1 329 ? 42.758 -9.012 -43.521 1.00 58.69 309 ASP B CA 1
ATOM 6346 C C . ASP B 1 329 ? 43.835 -8.784 -44.568 1.00 56.76 309 ASP B C 1
ATOM 6347 O O . ASP B 1 329 ? 43.706 -9.240 -45.703 1.00 57.30 309 ASP B O 1
ATOM 6352 N N . ALA B 1 330 ? 44.899 -8.089 -44.179 1.00 56.56 310 ALA B N 1
ATOM 6353 C CA . ALA B 1 330 ? 45.973 -7.751 -45.118 1.00 59.25 310 ALA B CA 1
ATOM 6354 C C . ALA B 1 330 ? 46.813 -8.959 -45.594 1.00 60.57 310 ALA B C 1
ATOM 6355 O O . ALA B 1 330 ? 47.598 -8.812 -46.529 1.00 58.66 310 ALA B O 1
ATOM 6357 N N . SER B 1 331 ? 46.669 -10.127 -44.963 1.00 61.54 311 SER B N 1
ATOM 6358 C CA . SER B 1 331 ? 47.254 -11.358 -45.505 1.00 62.68 311 SER B CA 1
ATOM 6359 C C . SER B 1 331 ? 46.523 -11.818 -46.773 1.00 63.27 311 SER B C 1
ATOM 6360 O O . SER B 1 331 ? 47.120 -12.480 -47.617 1.00 64.09 311 SER B O 1
ATOM 6363 N N . LYS B 1 332 ? 45.237 -11.481 -46.891 1.00 64.07 312 LYS B N 1
ATOM 6364 C CA . LYS B 1 332 ? 44.358 -12.002 -47.955 1.00 62.46 312 LYS B CA 1
ATOM 6365 C C . LYS B 1 332 ? 43.479 -10.916 -48.621 1.00 61.53 312 LYS B C 1
ATOM 6366 O O . LYS B 1 332 ? 42.522 -11.249 -49.321 1.00 63.64 312 LYS B O 1
ATOM 6372 N N . ASP B 1 333 ? 43.813 -9.634 -48.425 1.00 59.20 313 ASP B N 1
ATOM 6373 C CA . ASP B 1 333 ? 42.955 -8.512 -48.838 1.00 57.43 313 ASP B CA 1
ATOM 6374 C C . ASP B 1 333 ? 42.809 -8.421 -50.357 1.00 57.21 313 ASP B C 1
ATOM 6375 O O . ASP B 1 333 ? 43.731 -8.716 -51.114 1.00 55.00 313 ASP B O 1
ATOM 6380 N N . LYS B 1 334 ? 41.626 -7.990 -50.775 1.00 59.10 314 LYS B N 1
ATOM 6381 C CA . LYS B 1 334 ? 41.286 -7.809 -52.182 1.00 58.88 314 LYS B CA 1
ATOM 6382 C C . LYS B 1 334 ? 42.041 -6.616 -52.755 1.00 57.14 314 LYS B C 1
ATOM 6383 O O . LYS B 1 334 ? 42.730 -6.748 -53.766 1.00 55.90 314 LYS B O 1
ATOM 6389 N N . PHE B 1 335 ? 41.963 -5.470 -52.072 1.00 56.24 315 PHE B N 1
ATOM 6390 C CA . PHE B 1 335 ? 42.410 -4.185 -52.637 1.00 56.37 315 PHE B CA 1
ATOM 6391 C C . PHE B 1 335 ? 43.923 -3.907 -52.507 1.00 54.70 315 PHE B C 1
ATOM 6392 O O . PHE B 1 335 ? 44.363 -2.762 -52.700 1.00 51.76 315 PHE B O 1
ATOM 6400 N N . LEU B 1 336 ? 44.717 -4.940 -52.203 1.00 53.53 316 LEU B N 1
ATOM 6401 C CA . LEU B 1 336 ? 46.150 -4.785 -51.932 1.00 53.29 316 LEU B CA 1
ATOM 6402 C C . LEU B 1 336 ? 46.990 -5.474 -53.001 1.00 53.15 316 LEU B C 1
ATOM 6403 O O . LEU B 1 336 ? 46.654 -6.568 -53.451 1.00 53.46 316 LEU B O 1
ATOM 6408 N N . VAL B 1 337 ? 48.098 -4.831 -53.366 1.00 52.80 317 VAL B N 1
ATOM 6409 C CA . VAL B 1 337 ? 49.009 -5.314 -54.404 1.00 51.81 317 VAL B CA 1
ATOM 6410 C C . VAL B 1 337 ? 49.840 -6.458 -53.830 1.00 54.31 317 VAL B C 1
ATOM 6411 O O . VAL B 1 337 ? 49.853 -7.565 -54.370 1.00 52.84 317 VAL B O 1
ATOM 6415 N N . THR B 1 338 ? 50.531 -6.162 -52.727 1.00 58.88 318 THR B N 1
ATOM 6416 C CA . THR B 1 338 ? 51.292 -7.136 -51.951 1.00 60.29 318 THR B CA 1
ATOM 6417 C C . THR B 1 338 ? 50.558 -7.359 -50.629 1.00 57.31 318 THR B C 1
ATOM 6418 O O . THR B 1 338 ? 50.359 -6.413 -49.856 1.00 53.45 318 THR B O 1
ATOM 6422 N N . LYS B 1 339 ? 50.145 -8.606 -50.394 1.00 55.78 319 LYS B N 1
ATOM 6423 C CA . LYS B 1 339 ? 49.488 -9.006 -49.150 1.00 56.09 319 LYS B CA 1
ATOM 6424 C C . LYS B 1 339 ? 50.509 -9.526 -48.133 1.00 57.24 319 LYS B C 1
ATOM 6425 O O . LYS B 1 339 ? 51.409 -10.283 -48.504 1.00 61.38 319 LYS B O 1
ATOM 6431 N N . TYR B 1 340 ? 50.342 -9.141 -46.859 1.00 54.83 320 TYR B N 1
ATOM 6432 C CA . TYR B 1 340 ? 51.320 -9.409 -45.792 1.00 53.20 320 TYR B CA 1
ATOM 6433 C C . TYR B 1 340 ? 50.703 -9.836 -44.466 1.00 54.13 320 TYR B C 1
ATOM 6434 O O . TYR B 1 340 ? 49.599 -9.417 -44.131 1.00 52.75 320 TYR B O 1
ATOM 6443 N N . THR B 1 341 ? 51.447 -10.656 -43.720 1.00 55.87 321 THR B N 1
ATOM 6444 C CA . THR B 1 341 ? 51.098 -11.063 -42.355 1.00 56.57 321 THR B CA 1
ATOM 6445 C C . THR B 1 341 ? 51.889 -10.204 -41.362 1.00 58.23 321 THR B C 1
ATOM 6446 O O . THR B 1 341 ? 52.627 -9.297 -41.767 1.00 56.07 321 THR B O 1
ATOM 6450 N N . ALA B 1 342 ? 51.722 -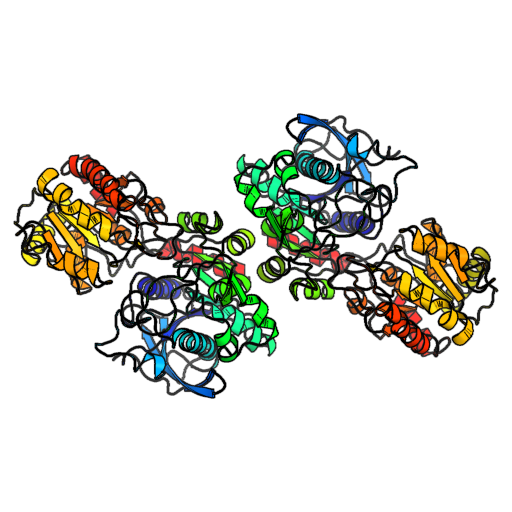10.490 -40.067 1.00 58.92 322 ALA B N 1
ATOM 6451 C CA . ALA B 1 342 ? 52.541 -9.882 -39.013 1.00 59.15 322 ALA B CA 1
ATOM 6452 C C . ALA B 1 342 ? 54.021 -10.315 -39.068 1.00 59.84 322 ALA B C 1
ATOM 6453 O O . ALA B 1 342 ? 54.904 -9.573 -38.620 1.00 54.69 322 ALA B O 1
ATOM 6455 N N . SER B 1 343 ? 54.284 -11.510 -39.605 1.00 62.38 323 SER B N 1
ATOM 6456 C CA . SER B 1 343 ? 55.660 -12.005 -39.770 1.00 63.63 323 SER B CA 1
ATOM 6457 C C . SER B 1 343 ? 56.405 -11.295 -40.907 1.00 64.82 323 SER B C 1
ATOM 6458 O O . SER B 1 343 ? 57.631 -11.182 -40.866 1.00 65.10 323 SER B O 1
ATOM 6461 N N . SER B 1 344 ? 55.663 -10.829 -41.912 1.00 65.63 324 SER B N 1
ATOM 6462 C CA . SER B 1 344 ? 56.240 -10.203 -43.098 1.00 65.68 324 SER B CA 1
ATOM 6463 C C . SER B 1 344 ? 55.767 -8.750 -43.269 1.00 66.25 324 SER B C 1
ATOM 6464 O O . SER B 1 344 ? 55.420 -8.338 -44.379 1.00 69.04 324 SER B O 1
ATOM 6467 N N . VAL B 1 345 ? 55.770 -7.973 -42.184 1.00 64.02 325 VAL B N 1
ATOM 6468 C CA . VAL B 1 345 ? 55.225 -6.615 -42.214 1.00 65.86 325 VAL B CA 1
ATOM 6469 C C . VAL B 1 345 ? 56.097 -5.668 -43.006 1.00 67.85 325 VAL B C 1
ATOM 6470 O O . VAL B 1 345 ? 55.713 -5.232 -44.087 1.00 67.72 325 VAL B O 1
ATOM 6474 N N . ASP B 1 346 ? 57.298 -5.394 -42.470 1.00 72.25 326 ASP B N 1
ATOM 6475 C CA . ASP B 1 346 ? 58.206 -4.361 -43.013 1.00 75.69 326 ASP B CA 1
ATOM 6476 C C . ASP B 1 346 ? 58.193 -4.312 -44.541 1.00 75.92 326 ASP B C 1
ATOM 6477 O O . ASP B 1 346 ? 58.070 -3.240 -45.126 1.00 78.32 326 ASP B O 1
ATOM 6482 N N . GLU B 1 347 ? 58.301 -5.492 -45.157 1.00 72.25 327 GLU B N 1
ATOM 6483 C CA . GLU B 1 347 ? 58.285 -5.692 -46.608 1.00 70.78 327 GLU B CA 1
ATOM 6484 C C . GLU B 1 347 ? 56.948 -5.210 -47.212 1.00 68.04 327 GLU B C 1
ATOM 6485 O O . GLU B 1 347 ? 56.911 -4.310 -48.081 1.00 63.59 327 GLU B O 1
ATOM 6491 N N . GLY B 1 348 ? 55.862 -5.798 -46.708 1.00 65.13 328 GLY B N 1
ATOM 6492 C CA . GLY B 1 348 ? 54.523 -5.593 -47.233 1.00 60.70 328 GLY B CA 1
ATOM 6493 C C . GLY B 1 348 ? 54.032 -4.165 -47.192 1.00 56.43 328 GLY B C 1
ATOM 6494 O O . GLY B 1 348 ? 53.460 -3.682 -48.168 1.00 57.91 328 GLY B O 1
ATOM 6495 N N . LYS B 1 349 ? 54.252 -3.486 -46.071 1.00 53.01 329 LYS B N 1
ATOM 6496 C CA . LYS B 1 349 ? 53.792 -2.103 -45.918 1.00 52.31 329 LYS B CA 1
ATOM 6497 C C . LYS B 1 349 ? 54.524 -1.142 -46.855 1.00 49.95 329 LYS B C 1
ATOM 6498 O O . LYS B 1 349 ? 53.885 -0.413 -47.612 1.00 46.63 329 LYS B O 1
ATOM 6504 N N . ALA B 1 350 ? 55.856 -1.165 -46.823 1.00 49.80 330 ALA B N 1
ATOM 6505 C CA . ALA B 1 350 ? 56.666 -0.289 -47.671 1.00 48.87 330 ALA B CA 1
ATOM 6506 C C . ALA B 1 350 ? 56.404 -0.494 -49.161 1.00 48.91 330 ALA B C 1
ATOM 6507 O O . ALA B 1 350 ? 56.579 0.442 -49.943 1.00 49.41 330 ALA B O 1
ATOM 6509 N N . ALA B 1 351 ? 55.988 -1.707 -49.542 1.00 49.24 331 ALA B N 1
ATOM 6510 C CA . ALA B 1 351 ? 55.502 -1.995 -50.907 1.00 48.26 331 ALA B CA 1
ATOM 6511 C C . ALA B 1 351 ? 54.172 -1.293 -51.221 1.00 45.46 331 ALA B C 1
ATOM 6512 O O . ALA B 1 351 ? 54.029 -0.665 -52.272 1.00 41.91 331 ALA B O 1
ATOM 6514 N N . ASN B 1 352 ? 53.217 -1.410 -50.296 1.00 45.62 332 ASN B N 1
ATOM 6515 C CA . ASN B 1 352 ? 51.907 -0.726 -50.386 1.00 45.21 332 ASN B CA 1
ATOM 6516 C C . ASN B 1 352 ? 51.960 0.786 -50.104 1.00 46.77 332 ASN B C 1
ATOM 6517 O O . ASN B 1 352 ? 50.976 1.497 -50.347 1.00 45.76 332 ASN B O 1
ATOM 6522 N N . LYS B 1 353 ? 53.086 1.255 -49.565 1.00 48.52 333 LYS B N 1
ATOM 6523 C CA . LYS B 1 353 ? 53.337 2.678 -49.327 1.00 49.68 333 LYS B CA 1
ATOM 6524 C C . LYS B 1 353 ? 53.736 3.374 -50.623 1.00 49.03 333 LYS B C 1
ATOM 6525 O O . LYS B 1 353 ? 53.293 4.490 -50.887 1.00 48.81 333 LYS B O 1
ATOM 6531 N N . ALA B 1 354 ? 54.586 2.721 -51.416 1.00 48.94 334 ALA B N 1
ATOM 6532 C CA . ALA B 1 354 ? 54.952 3.213 -52.748 1.00 51.06 334 ALA B CA 1
ATOM 6533 C C . ALA B 1 354 ? 53.698 3.442 -53.583 1.00 53.14 334 ALA B C 1
ATOM 6534 O O . ALA B 1 354 ? 53.512 4.519 -54.164 1.00 55.44 334 ALA B O 1
ATOM 6536 N N . VAL B 1 355 ? 52.844 2.415 -53.606 1.00 52.35 335 VAL B N 1
ATOM 6537 C CA . VAL B 1 355 ? 51.526 2.459 -54.262 1.00 49.23 335 VAL B CA 1
ATOM 6538 C C . VAL B 1 355 ? 50.746 3.694 -53.797 1.00 47.84 335 VAL B C 1
ATOM 6539 O O . VAL B 1 355 ? 50.248 4.468 -54.615 1.00 44.83 335 VAL B O 1
ATOM 6543 N N . LEU B 1 356 ? 50.669 3.861 -52.479 1.00 48.21 336 LEU B N 1
ATOM 6544 C CA . LEU B 1 356 ? 49.959 4.978 -51.865 1.00 48.78 336 LEU B CA 1
ATOM 6545 C C . LEU B 1 356 ? 50.577 6.318 -52.239 1.00 48.87 336 LEU B C 1
ATOM 6546 O O . LEU B 1 356 ? 49.888 7.193 -52.767 1.00 50.62 336 LEU B O 1
ATOM 6551 N N . GLN B 1 357 ? 51.873 6.466 -51.974 1.00 48.67 337 GLN B N 1
ATOM 6552 C CA . GLN B 1 357 ? 52.599 7.700 -52.289 1.00 49.13 337 GLN B CA 1
ATOM 6553 C C . GLN B 1 357 ? 52.392 8.101 -53.747 1.00 50.04 337 GLN B C 1
ATOM 6554 O O . GLN B 1 357 ? 52.143 9.273 -54.046 1.00 48.53 337 GLN B O 1
ATOM 6560 N N . ALA B 1 358 ? 52.470 7.114 -54.637 1.00 52.14 338 ALA B N 1
ATOM 6561 C CA . ALA B 1 358 ? 52.241 7.321 -56.066 1.00 55.00 338 ALA B CA 1
ATOM 6562 C C . ALA B 1 358 ? 50.813 7.785 -56.359 1.00 56.28 338 ALA B C 1
ATOM 6563 O O . ALA B 1 358 ? 50.622 8.780 -57.060 1.00 57.72 338 ALA B O 1
ATOM 6565 N N . GLU B 1 359 ? 49.830 7.066 -55.811 1.00 56.40 339 GLU B N 1
ATOM 6566 C CA . GLU B 1 359 ? 48.401 7.365 -56.028 1.00 55.09 339 GLU B CA 1
ATOM 6567 C C . GLU B 1 359 ? 47.984 8.765 -55.575 1.00 51.60 339 GLU B C 1
ATOM 6568 O O . GLU B 1 359 ? 47.172 9.413 -56.227 1.00 48.38 339 GLU B O 1
ATOM 6574 N N . MET B 1 360 ? 48.530 9.212 -54.446 1.00 52.15 340 MET B N 1
ATOM 6575 C CA . MET B 1 360 ? 48.272 10.562 -53.931 1.00 54.23 340 MET B CA 1
ATOM 6576 C C . MET B 1 360 ? 49.147 11.579 -54.645 1.00 53.30 340 MET B C 1
ATOM 6577 O O . MET B 1 360 ? 48.748 12.723 -54.853 1.00 52.30 340 MET B O 1
ATOM 6582 N N . GLY B 1 361 ? 50.353 11.161 -55.006 1.00 53.95 341 GLY B N 1
ATOM 6583 C CA . GLY B 1 361 ? 51.307 12.040 -55.669 1.00 53.74 341 GLY B CA 1
ATOM 6584 C C . GLY B 1 361 ? 52.142 12.751 -54.633 1.00 52.13 341 GLY B C 1
ATOM 6585 O O . GLY B 1 361 ? 52.163 13.979 -54.572 1.00 53.33 341 GLY B O 1
ATOM 6586 N N . LEU B 1 362 ? 52.800 11.956 -53.796 1.00 49.15 342 LEU B N 1
ATOM 6587 C CA . LEU B 1 362 ? 53.797 12.434 -52.867 1.00 48.01 342 LEU B CA 1
ATOM 6588 C C . LEU B 1 362 ? 55.102 11.877 -53.368 1.00 48.29 342 LEU B C 1
ATOM 6589 O O . LEU B 1 362 ? 55.101 10.869 -54.070 1.00 48.63 342 LEU B O 1
ATOM 6594 N N . LYS B 1 363 ? 56.219 12.508 -53.008 1.00 49.84 343 LYS B N 1
ATOM 6595 C CA . LYS B 1 363 ? 57.528 11.959 -53.347 1.00 51.26 343 LYS B CA 1
ATOM 6596 C C . LYS B 1 363 ? 57.581 10.509 -52.863 1.00 50.21 343 LYS B C 1
ATOM 6597 O O . LYS B 1 363 ? 57.165 10.219 -51.737 1.00 50.98 343 LYS B O 1
ATOM 6603 N N . VAL B 1 364 ? 58.048 9.603 -53.725 1.00 49.74 344 VAL B N 1
ATOM 6604 C CA . VAL B 1 364 ? 58.155 8.181 -53.373 1.00 50.62 344 VAL B CA 1
ATOM 6605 C C . VAL B 1 364 ? 59.472 7.948 -52.638 1.00 51.72 344 VAL B C 1
ATOM 6606 O O . VAL B 1 364 ? 60.478 7.532 -53.224 1.00 51.31 344 VAL B O 1
ATOM 6610 N N . SER B 1 365 ? 59.442 8.247 -51.343 1.00 52.17 345 SER B N 1
ATOM 6611 C CA . SER B 1 365 ? 60.576 8.092 -50.457 1.00 49.90 345 SER B CA 1
ATOM 6612 C C . SER B 1 365 ? 60.158 7.087 -49.401 1.00 49.65 345 SER B C 1
ATOM 6613 O O . SER B 1 365 ? 59.270 7.389 -48.602 1.00 50.94 345 SER B O 1
ATOM 6616 N N . PRO B 1 366 ? 60.761 5.883 -49.400 1.00 50.37 346 PRO B N 1
ATOM 6617 C CA . PRO B 1 366 ? 60.410 4.925 -48.343 1.00 52.86 346 PRO B CA 1
ATOM 6618 C C . PRO B 1 366 ? 60.825 5.328 -46.907 1.00 52.49 346 PRO B C 1
ATOM 6619 O O . PRO B 1 366 ? 60.186 4.883 -45.953 1.00 49.82 346 PRO B O 1
ATOM 6623 N N . THR B 1 367 ? 61.852 6.171 -46.765 1.00 54.29 347 THR B N 1
ATOM 6624 C CA . THR B 1 367 ? 62.344 6.603 -45.442 1.00 54.36 347 THR B CA 1
ATOM 6625 C C . THR B 1 367 ? 61.614 7.819 -44.844 1.00 52.74 347 THR B C 1
ATOM 6626 O O . THR B 1 367 ? 61.865 8.168 -43.689 1.00 53.29 347 THR B O 1
ATOM 6630 N N . THR B 1 368 ? 60.745 8.468 -45.621 1.00 50.69 348 THR B N 1
ATOM 6631 C CA . THR B 1 368 ? 59.938 9.590 -45.126 1.00 49.92 348 THR B CA 1
ATOM 6632 C C . THR B 1 368 ? 58.698 9.052 -44.383 1.00 47.40 348 THR B C 1
ATOM 6633 O O . THR B 1 368 ? 57.999 8.183 -44.917 1.00 45.00 348 THR B O 1
ATOM 6637 N N . PRO B 1 369 ? 58.420 9.561 -43.154 1.00 44.98 349 PRO B N 1
ATOM 6638 C CA . PRO B 1 369 ? 57.246 9.046 -42.434 1.00 43.61 349 PRO B CA 1
ATOM 6639 C C . PRO B 1 369 ? 55.932 9.436 -43.104 1.00 43.67 349 PRO B C 1
ATOM 6640 O O . PRO B 1 369 ? 55.861 10.475 -43.767 1.00 43.38 349 PRO B O 1
ATOM 6644 N N . LEU B 1 370 ? 54.916 8.593 -42.933 1.00 44.71 350 LEU B N 1
ATOM 6645 C CA . LEU B 1 370 ? 53.592 8.806 -43.528 1.00 46.02 350 LEU B CA 1
ATOM 6646 C C . LEU B 1 370 ? 52.461 8.709 -42.487 1.00 46.33 350 LEU B C 1
ATOM 6647 O O . LEU B 1 370 ? 52.110 7.614 -42.022 1.00 43.39 350 LEU B O 1
ATOM 6652 N N . ILE B 1 371 ? 51.922 9.880 -42.124 1.00 47.48 351 ILE B N 1
ATOM 6653 C CA . ILE B 1 371 ? 50.823 10.011 -41.164 1.00 48.89 351 ILE B CA 1
ATOM 6654 C C . ILE B 1 371 ? 49.501 10.049 -41.940 1.00 48.00 351 ILE B C 1
ATOM 6655 O O . ILE B 1 371 ? 49.412 10.717 -42.962 1.00 47.74 351 ILE B O 1
ATOM 6660 N N . ALA B 1 372 ? 48.487 9.337 -41.446 1.00 48.75 352 ALA B N 1
ATOM 6661 C CA . ALA B 1 372 ? 47.163 9.279 -42.077 1.00 50.37 352 ALA B CA 1
ATOM 6662 C C . ALA B 1 372 ? 46.069 9.730 -41.108 1.00 52.71 352 ALA B C 1
ATOM 6663 O O . ALA B 1 372 ? 46.011 9.247 -39.975 1.00 55.17 352 ALA B O 1
ATOM 6665 N N . PHE B 1 373 ? 45.214 10.653 -41.556 1.00 53.89 353 PHE B N 1
ATOM 6666 C CA . PHE B 1 373 ? 44.023 11.069 -40.802 1.00 54.51 353 PHE B CA 1
ATOM 6667 C C . PHE B 1 373 ? 42.787 10.566 -41.525 1.00 53.46 353 PHE B C 1
ATOM 6668 O O . PHE B 1 373 ? 42.651 10.780 -42.719 1.00 52.61 353 PHE B O 1
ATOM 6676 N N . VAL B 1 374 ? 41.888 9.911 -40.796 1.00 54.77 354 VAL B N 1
ATOM 6677 C CA . VAL B 1 374 ? 40.572 9.544 -41.324 1.00 54.92 354 VAL B CA 1
ATOM 6678 C C . VAL B 1 374 ? 39.507 9.887 -40.279 1.00 60.06 354 VAL B C 1
ATOM 6679 O O . VAL B 1 374 ? 39.679 9.597 -39.079 1.00 64.66 354 VAL B O 1
ATOM 6683 N N . GLY B 1 375 ? 38.418 10.504 -40.742 1.00 62.56 355 GLY B N 1
ATOM 6684 C CA . GLY B 1 375 ? 37.283 10.868 -39.885 1.00 63.96 355 GLY B CA 1
ATOM 6685 C C . GLY B 1 375 ? 36.480 12.029 -40.443 1.00 63.59 355 GLY B C 1
ATOM 6686 O O . GLY B 1 375 ? 36.961 12.769 -41.306 1.00 66.90 355 GLY B O 1
ATOM 6687 N N . ARG B 1 376 ? 35.262 12.194 -39.933 1.00 61.01 356 ARG B N 1
ATOM 6688 C CA . ARG B 1 376 ? 34.354 13.243 -40.398 1.00 61.54 356 ARG B CA 1
ATOM 6689 C C . ARG B 1 376 ? 34.911 14.633 -40.149 1.00 59.56 356 ARG B C 1
ATOM 6690 O O . ARG B 1 376 ? 35.596 14.860 -39.163 1.00 57.06 356 ARG B O 1
ATOM 6698 N N . LEU B 1 377 ? 34.595 15.555 -41.052 1.00 63.10 357 LEU B N 1
ATOM 6699 C CA . LEU B 1 377 ? 35.151 16.904 -41.021 1.00 68.06 357 LEU B CA 1
ATOM 6700 C C . LEU B 1 377 ? 34.284 17.822 -40.154 1.00 72.28 357 LEU B C 1
ATOM 6701 O O . LEU B 1 377 ? 33.519 18.656 -40.657 1.00 70.49 357 LEU B O 1
ATOM 6706 N N . ASP B 1 378 ? 34.409 17.642 -38.842 1.00 78.46 358 ASP B N 1
ATOM 6707 C CA . ASP B 1 378 ? 33.782 18.531 -37.863 1.00 81.12 358 ASP B CA 1
ATOM 6708 C C . ASP B 1 378 ? 34.526 18.471 -36.515 1.00 77.12 358 ASP B C 1
ATOM 6709 O O . ASP B 1 378 ? 35.533 17.778 -36.378 1.00 74.41 358 ASP B O 1
ATOM 6714 N N . ASP B 1 379 ? 34.023 19.235 -35.555 1.00 72.55 359 ASP B N 1
ATOM 6715 C CA . ASP B 1 379 ? 34.611 19.372 -34.206 1.00 67.32 359 ASP B CA 1
ATOM 6716 C C . ASP B 1 379 ? 34.970 18.078 -33.457 1.00 59.28 359 ASP B C 1
ATOM 6717 O O . ASP B 1 379 ? 36.055 17.995 -32.887 1.00 55.21 359 ASP B O 1
ATOM 6722 N N . GLN B 1 380 ? 34.084 17.081 -33.475 1.00 53.54 360 GLN B N 1
ATOM 6723 C CA . GLN B 1 380 ? 34.293 15.822 -32.723 1.00 50.48 360 GLN B CA 1
ATOM 6724 C C . GLN B 1 380 ? 35.595 15.094 -33.050 1.00 49.82 360 GLN B C 1
ATOM 6725 O O . GLN B 1 380 ? 36.264 14.593 -32.147 1.00 50.39 360 GLN B O 1
ATOM 6731 N N . LYS B 1 381 ? 35.927 15.007 -34.337 1.00 49.20 361 LYS B N 1
ATOM 6732 C CA . LYS B 1 381 ? 37.077 14.217 -34.809 1.00 47.35 361 LYS B CA 1
ATOM 6733 C C . LYS B 1 381 ? 38.411 14.987 -34.818 1.00 48.35 361 LYS B C 1
ATOM 6734 O O . LYS B 1 381 ? 39.489 14.375 -34.855 1.00 44.87 361 LYS B O 1
ATOM 6740 N N . GLY B 1 382 ? 38.320 16.318 -34.809 1.00 50.76 362 GLY B N 1
ATOM 6741 C CA . GLY B 1 382 ? 39.450 17.199 -34.539 1.00 53.08 362 GLY B CA 1
ATOM 6742 C C . GLY B 1 382 ? 40.272 17.587 -35.747 1.00 56.73 362 GLY B C 1
ATOM 6743 O O . GLY B 1 382 ? 41.489 17.730 -35.644 1.00 57.94 362 GLY B O 1
ATOM 6744 N N . ALA B 1 383 ? 39.613 17.785 -36.884 1.00 59.77 363 ALA B N 1
ATOM 6745 C CA . ALA B 1 383 ? 40.294 18.189 -38.109 1.00 62.25 363 ALA B CA 1
ATOM 6746 C C . ALA B 1 383 ? 40.813 19.620 -37.981 1.00 65.25 363 ALA B C 1
ATOM 6747 O O . ALA B 1 383 ? 42.008 19.858 -38.168 1.00 71.12 363 ALA B O 1
ATOM 6749 N N . ASP B 1 384 ? 39.914 20.553 -37.655 1.00 66.31 364 ASP B N 1
ATOM 6750 C CA . ASP B 1 384 ? 40.238 21.995 -37.485 1.00 64.91 364 ASP B CA 1
ATOM 6751 C C . ASP B 1 384 ? 41.579 22.332 -36.798 1.00 62.01 364 ASP B C 1
ATOM 6752 O O . ASP B 1 384 ? 42.279 23.248 -37.232 1.00 57.53 364 ASP B O 1
ATOM 6757 N N . CYS B 1 385 ? 41.926 21.596 -35.744 1.00 64.23 365 CYS B N 1
ATOM 6758 C CA . CYS B 1 385 ? 43.219 21.778 -35.058 1.00 69.26 365 CYS B CA 1
ATOM 6759 C C . CYS B 1 385 ? 44.347 21.128 -35.872 1.00 69.84 365 CYS B C 1
ATOM 6760 O O . CYS B 1 385 ? 45.311 21.794 -36.262 1.00 72.12 365 CYS B O 1
ATOM 6763 N N . MET B 1 386 ? 44.204 19.830 -36.122 1.00 68.08 366 MET B N 1
ATOM 6764 C CA . MET B 1 386 ? 45.128 19.037 -36.965 1.00 63.93 366 MET B CA 1
ATOM 6765 C C . MET B 1 386 ? 45.639 19.757 -38.209 1.00 58.12 366 MET B C 1
ATOM 6766 O O . MET B 1 386 ? 46.833 19.710 -38.519 1.00 55.33 366 MET B O 1
ATOM 6771 N N . VAL B 1 387 ? 44.717 20.405 -38.918 1.00 55.09 367 VAL B N 1
ATOM 6772 C CA . VAL B 1 387 ? 45.047 21.129 -40.137 1.00 56.14 367 VAL B CA 1
ATOM 6773 C C . VAL B 1 387 ? 45.802 22.422 -39.819 1.00 56.49 367 VAL B C 1
ATOM 6774 O O . VAL B 1 387 ? 46.691 22.809 -40.578 1.00 59.24 367 VAL B O 1
ATOM 6778 N N . GLU B 1 388 ? 45.464 23.085 -38.712 1.00 55.78 368 GLU B N 1
ATOM 6779 C CA . GLU B 1 388 ? 46.285 24.205 -38.234 1.00 57.98 368 GLU B CA 1
ATOM 6780 C C . GLU B 1 388 ? 47.706 23.730 -37.902 1.00 58.37 368 GLU B C 1
ATOM 6781 O O . GLU B 1 388 ? 48.664 24.471 -38.115 1.00 59.91 368 GLU B O 1
ATOM 6787 N N . ALA B 1 389 ? 47.829 22.486 -37.428 1.00 59.41 369 ALA B N 1
ATOM 6788 C CA . ALA B 1 389 ? 49.120 21.873 -37.067 1.00 60.95 369 ALA B CA 1
ATOM 6789 C C . ALA B 1 389 ? 49.952 21.304 -38.223 1.00 62.50 369 ALA B C 1
ATOM 6790 O O . ALA B 1 389 ? 50.929 20.596 -37.970 1.00 63.29 369 ALA B O 1
ATOM 6792 N N . MET B 1 390 ? 49.597 21.616 -39.468 1.00 66.13 370 MET B N 1
ATOM 6793 C CA . MET B 1 390 ? 50.211 20.959 -40.630 1.00 68.04 370 MET B CA 1
ATOM 6794 C C . MET B 1 390 ? 51.686 21.329 -40.870 1.00 67.50 370 MET B C 1
ATOM 6795 O O . MET B 1 390 ? 52.497 20.428 -41.078 1.00 66.42 370 MET B O 1
ATOM 6800 N N . PRO B 1 391 ? 52.042 22.635 -40.842 1.00 66.56 371 PRO B N 1
ATOM 6801 C CA . PRO B 1 391 ? 53.450 22.990 -41.061 1.00 67.05 371 PRO B CA 1
ATOM 6802 C C . PRO B 1 391 ? 54.412 22.215 -40.165 1.00 68.94 371 PRO B C 1
ATOM 6803 O O . PRO B 1 391 ? 55.355 21.616 -40.665 1.00 68.70 371 PRO B O 1
ATOM 6807 N N . TYR B 1 392 ? 54.131 22.175 -38.867 1.00 71.92 372 TYR B N 1
ATOM 6808 C CA . TYR B 1 392 ? 54.981 21.450 -37.909 1.00 75.47 372 TYR B CA 1
ATOM 6809 C C . TYR B 1 392 ? 55.160 19.963 -38.257 1.00 76.03 372 TYR B C 1
ATOM 6810 O O . TYR B 1 392 ? 56.231 19.400 -38.034 1.00 79.80 372 TYR B O 1
ATOM 6819 N N . LEU B 1 393 ? 54.119 19.340 -38.804 1.00 75.12 373 LEU B N 1
ATOM 6820 C CA . LEU B 1 393 ? 54.168 17.920 -39.180 1.00 74.68 373 LEU B CA 1
ATOM 6821 C C . LEU B 1 393 ? 55.059 17.632 -40.403 1.00 71.27 373 LEU B C 1
ATOM 6822 O O . LEU B 1 393 ? 55.763 16.621 -40.440 1.00 69.63 373 LEU B O 1
ATOM 6827 N N . VAL B 1 394 ? 55.024 18.520 -41.394 1.00 66.46 374 VAL B N 1
ATOM 6828 C CA . VAL B 1 394 ? 55.791 18.347 -42.625 1.00 64.86 374 VAL B CA 1
ATOM 6829 C C . VAL B 1 394 ? 57.103 19.139 -42.559 1.00 63.41 374 VAL B C 1
ATOM 6830 O O . VAL B 1 394 ? 58.166 18.551 -42.704 1.00 60.54 374 VAL B O 1
ATOM 6834 N N . ASN B 1 395 ? 57.023 20.455 -42.330 1.00 64.48 375 ASN B N 1
ATOM 6835 C CA . ASN B 1 395 ? 58.206 21.349 -42.345 1.00 64.83 375 ASN B CA 1
ATOM 6836 C C . ASN B 1 395 ? 59.231 21.078 -41.247 1.00 64.22 375 ASN B C 1
ATOM 6837 O O . ASN B 1 395 ? 60.419 21.310 -41.454 1.00 67.97 375 ASN B O 1
ATOM 6842 N N . THR B 1 396 ? 58.773 20.622 -40.084 1.00 64.04 376 THR B N 1
ATOM 6843 C CA . THR B 1 396 ? 59.633 20.493 -38.902 1.00 64.25 376 THR B CA 1
ATOM 6844 C C . THR B 1 396 ? 59.895 19.044 -38.488 1.00 65.53 376 THR B C 1
ATOM 6845 O O . THR B 1 396 ? 61.025 18.708 -38.140 1.00 65.37 376 THR B O 1
ATOM 6849 N N . LEU B 1 397 ? 58.863 18.201 -38.510 1.00 68.64 377 LEU B N 1
ATOM 6850 C CA . LEU B 1 397 ? 59.027 16.759 -38.260 1.00 70.45 377 LEU B CA 1
ATOM 6851 C C . LEU B 1 397 ? 59.539 16.008 -39.488 1.00 68.98 377 LEU B C 1
ATOM 6852 O O . LEU B 1 397 ? 60.297 15.047 -39.340 1.00 68.87 377 LEU B O 1
ATOM 6857 N N . GLY B 1 398 ? 59.097 16.423 -40.679 1.00 66.76 378 GLY B N 1
ATOM 6858 C CA . GLY B 1 398 ? 59.525 15.816 -41.945 1.00 63.51 378 GLY B CA 1
ATOM 6859 C C . GLY B 1 398 ? 58.506 14.937 -42.647 1.00 60.53 378 GLY B C 1
ATOM 6860 O O . GLY B 1 398 ? 58.670 14.645 -43.825 1.00 62.96 378 GLY B O 1
ATOM 6861 N N . ALA B 1 399 ? 57.452 14.528 -41.948 1.00 59.37 379 ALA B N 1
ATOM 6862 C CA . ALA B 1 399 ? 56.539 13.494 -42.452 1.00 59.39 379 ALA B CA 1
ATOM 6863 C C . ALA B 1 399 ? 55.629 13.949 -43.596 1.00 55.97 379 ALA B C 1
ATOM 6864 O O . ALA B 1 399 ? 55.443 15.150 -43.818 1.00 55.13 379 ALA B O 1
ATOM 6866 N N . GLN B 1 400 ? 55.090 12.963 -44.315 1.00 52.57 380 GLN B N 1
ATOM 6867 C CA . GLN B 1 400 ? 54.023 13.167 -45.300 1.00 53.61 380 GLN B CA 1
ATOM 6868 C C . GLN B 1 400 ? 52.691 12.900 -44.607 1.00 53.54 380 GLN B C 1
ATOM 6869 O O . GLN B 1 400 ? 52.629 12.100 -43.665 1.00 51.78 380 GLN B O 1
ATOM 6875 N N . VAL B 1 401 ? 51.634 13.577 -45.060 1.00 56.02 381 VAL B N 1
ATOM 6876 C CA . VAL B 1 401 ? 50.319 13.511 -44.391 1.00 58.24 381 VAL B CA 1
ATOM 6877 C C . VAL B 1 401 ? 49.153 13.367 -45.382 1.00 56.60 381 VAL B C 1
ATOM 6878 O O . VAL B 1 401 ? 48.814 14.304 -46.107 1.00 55.76 381 VAL B O 1
ATOM 6882 N N . VAL B 1 402 ? 48.542 12.183 -45.379 1.00 56.66 382 VAL B N 1
ATOM 6883 C CA . VAL B 1 402 ? 47.328 11.907 -46.145 1.00 58.58 382 VAL B CA 1
ATOM 6884 C C . VAL B 1 402 ? 46.105 12.203 -45.269 1.00 62.17 382 VAL B C 1
ATOM 6885 O O . VAL B 1 402 ? 46.111 11.918 -44.067 1.00 63.94 382 VAL B O 1
ATOM 6889 N N . CYS B 1 403 ? 45.051 12.743 -45.879 1.00 65.22 383 CYS B N 1
ATOM 6890 C CA . CYS B 1 403 ? 43.914 13.283 -45.132 1.00 66.33 383 CYS B CA 1
ATOM 6891 C C . CYS B 1 403 ? 42.545 13.001 -45.772 1.00 64.35 383 CYS B C 1
ATOM 6892 O O . CYS B 1 403 ? 42.069 13.767 -46.606 1.00 64.99 383 CYS B O 1
ATOM 6895 N N . TYR B 1 404 ? 41.914 11.907 -45.350 1.00 62.30 384 TYR B N 1
ATOM 6896 C CA . TYR B 1 404 ? 40.568 11.541 -45.807 1.00 60.92 384 TYR B CA 1
ATOM 6897 C C . TYR B 1 404 ? 39.504 12.093 -44.854 1.00 59.85 384 TYR B C 1
ATOM 6898 O O . TYR B 1 404 ? 39.689 12.094 -43.635 1.00 63.32 384 TYR B O 1
ATOM 6907 N N . GLY B 1 405 ? 38.389 12.550 -45.411 1.00 58.96 385 GLY B N 1
ATOM 6908 C CA . GLY B 1 405 ? 37.304 13.083 -44.600 1.00 59.01 385 GLY B CA 1
ATOM 6909 C C . GLY B 1 405 ? 36.240 13.758 -45.429 1.00 61.31 385 GLY B C 1
ATOM 6910 O O . GLY B 1 405 ? 36.506 14.232 -46.539 1.00 64.03 385 GLY B O 1
ATOM 6911 N N . SER B 1 406 ? 35.030 13.800 -44.878 1.00 63.07 386 SER B N 1
ATOM 6912 C CA . SER B 1 406 ? 33.889 14.445 -45.531 1.00 63.72 386 SER B CA 1
ATOM 6913 C C . SER B 1 406 ? 32.937 15.000 -44.473 1.00 63.51 386 SER B C 1
ATOM 6914 O O . SER B 1 406 ? 32.634 14.329 -43.476 1.00 60.60 386 SER B O 1
ATOM 6917 N N . GLY B 1 407 ? 32.485 16.231 -44.705 1.00 64.07 387 GLY B N 1
ATOM 6918 C CA . GLY B 1 407 ? 31.708 16.983 -43.729 1.00 64.50 387 GLY B CA 1
ATOM 6919 C C . GLY B 1 407 ? 31.659 18.452 -44.110 1.00 65.57 387 GLY B C 1
ATOM 6920 O O . GLY B 1 407 ? 31.566 18.782 -45.287 1.00 64.87 387 GLY B O 1
ATOM 6921 N N . ARG B 1 408 ? 31.766 19.324 -43.112 1.00 70.67 388 ARG B N 1
ATOM 6922 C CA . ARG B 1 408 ? 31.544 20.770 -43.277 1.00 74.58 388 ARG B CA 1
ATOM 6923 C C . ARG B 1 408 ? 32.314 21.419 -44.432 1.00 72.51 388 ARG B C 1
ATOM 6924 O O . ARG B 1 408 ? 33.418 20.998 -44.767 1.00 72.78 388 ARG B O 1
ATOM 6932 N N . GLU B 1 409 ? 31.710 22.450 -45.015 1.00 74.19 389 GLU B N 1
ATOM 6933 C CA . GLU B 1 409 ? 32.286 23.197 -46.138 1.00 78.68 389 GLU B CA 1
ATOM 6934 C C . GLU B 1 409 ? 33.642 23.864 -45.834 1.00 80.05 389 GLU B C 1
ATOM 6935 O O . GLU B 1 409 ? 34.478 23.991 -46.735 1.00 83.81 389 GLU B O 1
ATOM 6941 N N . ASP B 1 410 ? 33.853 24.277 -44.589 1.00 79.24 390 ASP B N 1
ATOM 6942 C CA . ASP B 1 410 ? 35.096 24.958 -44.189 1.00 79.84 390 ASP B CA 1
ATOM 6943 C C . ASP B 1 410 ? 36.315 24.029 -44.265 1.00 80.66 390 ASP B C 1
ATOM 6944 O O . ASP B 1 410 ? 37.280 24.326 -44.971 1.00 78.25 390 ASP B O 1
ATOM 6949 N N . MET B 1 411 ? 36.254 22.909 -43.543 1.00 83.28 391 MET B N 1
ATOM 6950 C CA . MET B 1 411 ? 37.379 21.958 -43.477 1.00 82.83 391 MET B CA 1
ATOM 6951 C C . MET B 1 411 ? 37.577 21.159 -44.768 1.00 76.27 391 MET B C 1
ATOM 6952 O O . MET B 1 411 ? 38.704 20.741 -45.055 1.00 80.46 391 MET B O 1
ATOM 6957 N N . ALA B 1 412 ? 36.502 20.936 -45.529 1.00 69.41 392 ALA B N 1
ATOM 6958 C CA . ALA B 1 412 ? 36.607 20.310 -46.864 1.00 64.51 392 ALA B CA 1
ATOM 6959 C C . ALA B 1 412 ? 37.418 21.174 -47.835 1.00 58.83 392 ALA B C 1
ATOM 6960 O O . ALA B 1 412 ? 38.183 20.650 -48.648 1.00 53.33 392 ALA B O 1
ATOM 6962 N N . ALA B 1 413 ? 37.232 22.493 -47.731 1.00 56.16 393 ALA B N 1
ATOM 6963 C CA . ALA B 1 413 ? 37.961 23.479 -48.533 1.00 56.07 393 ALA B CA 1
ATOM 6964 C C . ALA B 1 413 ? 39.457 23.465 -48.242 1.00 57.54 393 ALA B C 1
ATOM 6965 O O . ALA B 1 413 ? 40.285 23.410 -49.157 1.00 57.71 393 ALA B O 1
ATOM 6967 N N . LYS B 1 414 ? 39.790 23.522 -46.959 1.00 61.33 394 LYS B N 1
ATOM 6968 C CA . LYS B 1 414 ? 41.181 23.503 -46.510 1.00 63.01 394 LYS B CA 1
ATOM 6969 C C . LYS B 1 414 ? 41.889 22.182 -46.833 1.00 65.14 394 LYS B C 1
ATOM 6970 O O . LYS B 1 414 ? 43.070 22.193 -47.174 1.00 69.26 394 LYS B O 1
ATOM 6976 N N . PHE B 1 415 ? 41.172 21.062 -46.735 1.00 65.04 395 PHE B N 1
ATOM 6977 C CA . PHE B 1 415 ? 41.715 19.740 -47.112 1.00 66.05 395 PHE B CA 1
ATOM 6978 C C . PHE B 1 415 ? 42.188 19.651 -48.575 1.00 69.96 395 PHE B C 1
ATOM 6979 O O . PHE B 1 415 ? 43.317 19.224 -48.840 1.00 72.40 395 PHE B O 1
ATOM 6987 N N . LYS B 1 416 ? 41.330 20.055 -49.511 1.00 70.37 396 LYS B N 1
ATOM 6988 C CA . LYS B 1 416 ? 41.672 20.035 -50.941 1.00 70.31 396 LYS B CA 1
ATOM 6989 C C . LYS B 1 416 ? 42.900 20.894 -51.259 1.00 72.07 396 LYS B C 1
ATOM 6990 O O . LYS B 1 416 ? 43.752 20.486 -52.051 1.00 76.97 396 LYS B O 1
ATOM 6996 N N . ALA B 1 417 ? 43.007 22.058 -50.615 1.00 70.74 397 ALA B N 1
ATOM 6997 C CA . ALA B 1 417 ? 44.134 22.976 -50.829 1.00 70.57 397 ALA B CA 1
ATOM 6998 C C . ALA B 1 417 ? 45.441 22.611 -50.090 1.00 70.83 397 ALA B C 1
ATOM 6999 O O . ALA B 1 417 ? 46.384 23.403 -50.100 1.00 69.04 397 ALA B O 1
ATOM 7001 N N . LEU B 1 418 ? 45.502 21.439 -49.451 1.00 71.75 398 LEU B N 1
ATOM 7002 C CA . LEU B 1 418 ? 46.728 20.963 -48.793 1.00 73.15 398 LEU B CA 1
ATOM 7003 C C . LEU B 1 418 ? 47.813 20.636 -49.795 1.00 75.84 398 LEU B C 1
ATOM 7004 O O . LEU B 1 418 ? 48.951 21.072 -49.638 1.00 80.31 398 LEU B O 1
ATOM 7009 N N . GLU B 1 419 ? 47.458 19.851 -50.809 1.00 76.69 399 GLU B N 1
ATOM 7010 C CA . GLU B 1 419 ? 48.407 19.464 -51.866 1.00 77.05 399 GLU B CA 1
ATOM 7011 C C . GLU B 1 419 ? 48.961 20.636 -52.684 1.00 73.71 399 GLU B C 1
ATOM 7012 O O . GLU B 1 419 ? 50.037 20.523 -53.263 1.00 68.90 399 GLU B O 1
ATOM 7018 N N . LYS B 1 420 ? 48.225 21.744 -52.731 1.00 74.44 400 LYS B N 1
ATOM 7019 C CA . LYS B 1 420 ? 48.733 22.993 -53.314 1.00 77.43 400 LYS B CA 1
ATOM 7020 C C . LYS B 1 420 ? 49.804 23.618 -52.423 1.00 76.05 400 LYS B C 1
ATOM 7021 O O . LYS B 1 420 ? 50.913 23.874 -52.886 1.00 77.94 400 LYS B O 1
ATOM 7027 N N . GLN B 1 421 ? 49.471 23.853 -51.152 1.00 75.09 401 GLN B N 1
ATOM 7028 C CA . GLN B 1 421 ? 50.366 24.563 -50.214 1.00 74.45 401 GLN B CA 1
ATOM 7029 C C . GLN B 1 421 ? 51.588 23.753 -49.762 1.00 72.79 401 GLN B C 1
ATOM 7030 O O . GLN B 1 421 ? 52.608 24.341 -49.402 1.00 75.00 401 GLN B O 1
ATOM 7036 N N . PHE B 1 422 ? 51.480 22.423 -49.767 1.00 71.23 402 PHE B N 1
ATOM 7037 C CA . PHE B 1 422 ? 52.599 21.530 -49.439 1.00 70.31 402 PHE B CA 1
ATOM 7038 C C . PHE B 1 422 ? 52.836 20.575 -50.608 1.00 64.77 402 PHE B C 1
ATOM 7039 O O . PHE B 1 422 ? 52.590 19.367 -50.486 1.00 60.61 402 PHE B O 1
ATOM 7047 N N . PRO B 1 423 ? 53.325 21.112 -51.747 1.00 60.96 403 PRO B N 1
ATOM 7048 C CA . PRO B 1 423 ? 53.364 20.350 -53.000 1.00 59.35 403 PRO B CA 1
ATOM 7049 C C . PRO B 1 423 ? 54.128 19.034 -52.885 1.00 56.55 403 PRO B C 1
ATOM 7050 O O . PRO B 1 423 ? 55.305 19.032 -52.537 1.00 55.10 403 PRO B O 1
ATOM 7054 N N . GLY B 1 424 ? 53.430 17.928 -53.132 1.00 55.09 404 GLY B N 1
ATOM 7055 C CA . GLY B 1 424 ? 54.033 16.602 -53.109 1.00 54.54 404 GLY B CA 1
ATOM 7056 C C . GLY B 1 424 ? 54.416 16.079 -51.742 1.00 55.56 404 GLY B C 1
ATOM 7057 O O . GLY B 1 424 ? 55.117 15.075 -51.657 1.00 56.66 404 GLY B O 1
ATOM 7058 N N . MET B 1 425 ? 53.977 16.758 -50.678 1.00 59.82 405 MET B N 1
ATOM 7059 C CA . MET B 1 425 ? 54.220 16.332 -49.287 1.00 63.39 405 MET B CA 1
ATOM 7060 C C . MET B 1 425 ? 52.934 16.141 -48.470 1.00 64.63 405 MET B C 1
ATOM 7061 O O . MET B 1 425 ? 53.003 15.873 -47.267 1.00 64.04 405 MET B O 1
ATOM 7066 N N . ALA B 1 426 ? 51.774 16.256 -49.124 1.00 66.11 406 ALA B N 1
ATOM 7067 C CA . ALA B 1 426 ? 50.471 16.154 -48.456 1.00 64.85 406 ALA B CA 1
ATOM 7068 C C . ALA B 1 426 ? 49.350 16.062 -49.481 1.00 61.11 406 ALA B C 1
ATOM 7069 O O . ALA B 1 426 ? 49.428 16.683 -50.540 1.00 63.03 406 ALA B O 1
ATOM 7071 N N . LYS B 1 427 ? 48.314 15.294 -49.160 1.00 58.27 407 LYS B N 1
ATOM 7072 C CA . LYS B 1 427 ? 47.092 15.277 -49.957 1.00 57.53 407 LYS B CA 1
ATOM 7073 C C . LYS B 1 427 ? 45.855 15.225 -49.077 1.00 53.83 407 LYS B C 1
ATOM 7074 O O . LYS B 1 427 ? 45.884 14.636 -47.992 1.00 50.76 407 LYS B O 1
ATOM 7080 N N . GLY B 1 428 ? 44.782 15.851 -49.565 1.00 52.24 408 GLY B N 1
ATOM 7081 C CA . GLY B 1 428 ? 43.474 15.822 -48.910 1.00 51.70 408 GLY B CA 1
ATOM 7082 C C . GLY B 1 428 ? 42.366 15.341 -49.828 1.00 49.96 408 GLY B C 1
ATOM 7083 O O . GLY B 1 428 ? 41.877 16.099 -50.656 1.00 49.07 408 GLY B O 1
ATOM 7084 N N . LYS B 1 429 ? 41.965 14.082 -49.651 1.00 50.55 409 LYS B N 1
ATOM 7085 C CA . LYS B 1 429 ? 40.896 13.452 -50.431 1.00 51.29 409 LYS B CA 1
ATOM 7086 C C . LYS B 1 429 ? 39.531 13.587 -49.715 1.00 53.05 409 LYS B C 1
ATOM 7087 O O . LYS B 1 429 ? 39.267 12.886 -48.743 1.00 54.90 409 LYS B O 1
ATOM 7093 N N . THR B 1 430 ? 38.676 14.497 -50.186 1.00 54.02 410 THR B N 1
ATOM 7094 C CA . THR B 1 430 ? 37.259 14.542 -49.756 1.00 54.09 410 THR B CA 1
ATOM 7095 C C . THR B 1 430 ? 36.421 13.932 -50.886 1.00 54.82 410 THR B C 1
ATOM 7096 O O . THR B 1 430 ? 36.478 14.406 -52.022 1.00 55.13 410 THR B O 1
ATOM 7100 N N . ALA B 1 431 ? 35.638 12.906 -50.550 1.00 53.62 411 ALA B N 1
ATOM 7101 C CA . ALA B 1 431 ? 35.036 11.954 -51.507 1.00 52.11 411 ALA B CA 1
ATOM 7102 C C . ALA B 1 431 ? 36.034 10.842 -51.839 1.00 51.07 411 ALA B C 1
ATOM 7103 O O . ALA B 1 431 ? 37.150 11.109 -52.281 1.00 48.30 411 ALA B O 1
ATOM 7105 N N . PHE B 1 432 ? 35.615 9.600 -51.607 1.00 53.48 412 PHE B N 1
ATOM 7106 C CA . PHE B 1 432 ? 36.493 8.439 -51.703 1.00 56.94 412 PHE B CA 1
ATOM 7107 C C . PHE B 1 432 ? 35.690 7.138 -51.673 1.00 57.61 412 PHE B C 1
ATOM 7108 O O . PHE B 1 432 ? 34.493 7.154 -51.408 1.00 55.18 412 PHE B O 1
ATOM 7116 N N . VAL B 1 433 ? 36.367 6.024 -51.934 1.00 63.46 413 VAL B N 1
ATOM 7117 C CA . VAL B 1 433 ? 35.740 4.703 -52.051 1.00 66.83 413 VAL B CA 1
ATOM 7118 C C . VAL B 1 433 ? 36.232 3.789 -50.925 1.00 66.72 413 VAL B C 1
ATOM 7119 O O . VAL B 1 433 ? 37.345 3.974 -50.423 1.00 66.40 413 VAL B O 1
ATOM 7123 N N . PRO B 1 434 ? 35.416 2.795 -50.522 1.00 66.14 414 PRO B N 1
ATOM 7124 C CA . PRO B 1 434 ? 35.908 1.692 -49.701 1.00 68.52 414 PRO B CA 1
ATOM 7125 C C . PRO B 1 434 ? 37.303 1.168 -50.063 1.00 71.17 414 PRO B C 1
ATOM 7126 O O . PRO B 1 434 ? 38.121 1.022 -49.162 1.00 77.01 414 PRO B O 1
ATOM 7130 N N . LYS B 1 435 ? 37.583 0.925 -51.347 1.00 72.91 415 LYS B N 1
ATOM 7131 C CA . LYS B 1 435 ? 38.932 0.502 -51.800 1.00 75.23 415 LYS B CA 1
ATOM 7132 C C . LYS B 1 435 ? 40.086 1.425 -51.372 1.00 74.08 415 LYS B C 1
ATOM 7133 O O . LYS B 1 435 ? 41.219 0.967 -51.198 1.00 70.64 415 LYS B O 1
ATOM 7139 N N . GLU B 1 436 ? 39.788 2.719 -51.248 1.00 73.01 416 GLU B N 1
ATOM 7140 C CA . GLU B 1 436 ? 40.795 3.757 -51.013 1.00 73.19 416 GLU B CA 1
ATOM 7141 C C . GLU B 1 436 ? 41.245 3.803 -49.539 1.00 72.97 416 GLU B C 1
ATOM 7142 O O . GLU B 1 436 ? 42.386 4.184 -49.241 1.00 74.47 416 GLU B O 1
ATOM 7148 N N . GLU B 1 437 ? 40.345 3.416 -48.634 1.00 70.78 417 GLU B N 1
ATOM 7149 C CA . GLU B 1 437 ? 40.642 3.330 -47.204 1.00 69.16 417 GLU B CA 1
ATOM 7150 C C . GLU B 1 437 ? 41.517 2.111 -46.843 1.00 66.87 417 GLU B C 1
ATOM 7151 O O . GLU B 1 437 ? 42.212 2.154 -45.841 1.00 67.53 417 GLU B O 1
ATOM 7157 N N . HIS B 1 438 ? 41.479 1.031 -47.628 1.00 66.42 418 HIS B N 1
ATOM 7158 C CA . HIS B 1 438 ? 42.332 -0.150 -47.358 1.00 66.34 418 HIS B CA 1
ATOM 7159 C C . HIS B 1 438 ? 43.806 0.103 -47.706 1.00 68.22 418 HIS B C 1
ATOM 7160 O O . HIS B 1 438 ? 44.688 -0.200 -46.896 1.00 70.93 418 HIS B O 1
ATOM 7167 N N . THR B 1 439 ? 44.070 0.637 -48.904 1.00 66.17 419 THR B N 1
ATOM 7168 C CA . THR B 1 439 ? 45.446 0.959 -49.322 1.00 63.94 419 THR B CA 1
ATOM 7169 C C . THR B 1 439 ? 46.063 2.006 -48.395 1.00 60.85 419 THR B C 1
ATOM 7170 O O . THR B 1 439 ? 47.246 1.917 -48.070 1.00 64.94 419 THR B O 1
ATOM 7174 N N . LEU B 1 440 ? 45.255 2.973 -47.958 1.00 55.28 420 LEU B N 1
ATOM 7175 C CA . LEU B 1 440 ? 45.702 3.996 -47.010 1.00 51.85 420 LEU B CA 1
ATOM 7176 C C . LEU B 1 440 ? 46.220 3.429 -45.691 1.00 49.41 420 LEU B C 1
ATOM 7177 O O . LEU B 1 440 ? 47.165 3.966 -45.138 1.00 49.23 420 LEU B O 1
ATOM 7182 N N . MET B 1 441 ? 45.606 2.365 -45.184 1.00 49.49 421 MET B N 1
ATOM 7183 C CA . MET B 1 441 ? 46.058 1.756 -43.929 1.00 51.79 421 MET B CA 1
ATOM 7184 C C . MET B 1 441 ? 47.356 0.998 -44.110 1.00 51.70 421 MET B C 1
ATOM 7185 O O . MET B 1 441 ? 48.313 1.207 -43.362 1.00 54.83 421 MET B O 1
ATOM 7190 N N . ALA B 1 442 ? 47.389 0.120 -45.104 1.00 49.19 422 ALA B N 1
ATOM 7191 C CA . ALA B 1 442 ? 48.583 -0.673 -45.370 1.00 48.24 422 ALA B CA 1
ATOM 7192 C C . ALA B 1 442 ? 49.795 0.184 -45.742 1.00 45.92 422 ALA B C 1
ATOM 7193 O O . ALA B 1 442 ? 50.931 -0.217 -45.486 1.00 45.22 422 ALA B O 1
ATOM 7195 N N . GLY B 1 443 ? 49.547 1.351 -46.335 1.00 43.67 423 GLY B N 1
ATOM 7196 C CA . GLY B 1 443 ? 50.608 2.281 -46.726 1.00 43.12 423 GLY B CA 1
ATOM 7197 C C . GLY B 1 443 ? 51.102 3.209 -45.631 1.00 41.30 423 GLY B C 1
ATOM 7198 O O . GLY B 1 443 ? 52.291 3.522 -45.583 1.00 40.18 423 GLY B O 1
ATOM 7199 N N . ALA B 1 444 ? 50.194 3.656 -44.764 1.00 42.10 424 ALA B N 1
ATOM 7200 C CA . ALA B 1 444 ? 50.531 4.601 -43.693 1.00 42.77 424 ALA B CA 1
ATOM 7201 C C . ALA B 1 444 ? 51.424 3.967 -42.632 1.00 44.13 424 ALA B C 1
ATOM 7202 O O . ALA B 1 444 ? 51.204 2.823 -42.227 1.00 42.95 424 ALA B O 1
ATOM 7204 N N . ASP B 1 445 ? 52.431 4.723 -42.192 1.00 46.46 425 ASP B N 1
ATOM 7205 C CA . ASP B 1 445 ? 53.303 4.304 -41.094 1.00 49.34 425 ASP B CA 1
ATOM 7206 C C . ASP B 1 445 ? 52.576 4.507 -39.774 1.00 48.94 425 ASP B C 1
ATOM 7207 O O . ASP B 1 445 ? 52.508 3.595 -38.944 1.00 45.93 425 ASP B O 1
ATOM 7212 N N . TYR B 1 446 ? 52.053 5.726 -39.611 1.00 49.79 426 TYR B N 1
ATOM 7213 C CA . TYR B 1 446 ? 51.351 6.190 -38.420 1.00 48.19 426 TYR B CA 1
ATOM 7214 C C . TYR B 1 446 ? 49.918 6.616 -38.783 1.00 47.68 426 TYR B C 1
ATOM 7215 O O . TYR B 1 446 ? 49.709 7.171 -39.864 1.00 47.76 426 TYR B O 1
ATOM 7224 N N . VAL B 1 447 ? 48.947 6.363 -37.895 1.00 47.49 427 VAL B N 1
ATOM 7225 C CA . VAL B 1 447 ? 47.557 6.873 -38.051 1.00 47.52 427 VAL B CA 1
ATOM 7226 C C . VAL B 1 447 ? 47.194 7.825 -36.902 1.00 48.06 427 VAL B C 1
ATOM 7227 O O . VAL B 1 447 ? 47.526 7.575 -35.742 1.00 47.53 427 VAL B O 1
ATOM 7231 N N . LEU B 1 448 ? 46.509 8.917 -37.241 1.00 51.09 428 LEU B N 1
ATOM 7232 C CA . LEU B 1 448 ? 46.297 10.039 -36.326 1.00 54.70 428 LEU B CA 1
ATOM 7233 C C . LEU B 1 448 ? 44.818 10.327 -36.090 1.00 57.02 428 LEU B C 1
ATOM 7234 O O . LEU B 1 448 ? 44.070 10.524 -37.048 1.00 64.63 428 LEU B O 1
ATOM 7239 N N . MET B 1 449 ? 44.408 10.345 -34.820 1.00 55.12 429 MET B N 1
ATOM 7240 C CA . MET B 1 449 ? 43.040 10.661 -34.420 1.00 53.44 429 MET B CA 1
ATOM 7241 C C . MET B 1 449 ? 43.074 11.670 -33.281 1.00 54.41 429 MET B C 1
ATOM 7242 O O . MET B 1 449 ? 43.311 11.286 -32.135 1.00 55.07 429 MET B O 1
ATOM 7247 N N . PRO B 1 450 ? 42.865 12.966 -33.585 1.00 54.55 430 PRO B N 1
ATOM 7248 C CA . PRO B 1 450 ? 42.857 14.027 -32.571 1.00 54.48 430 PRO B CA 1
ATOM 7249 C C . PRO B 1 450 ? 41.441 14.365 -32.066 1.00 55.72 430 PRO B C 1
ATOM 7250 O O . PRO B 1 450 ? 41.048 15.528 -32.045 1.00 56.97 430 PRO B O 1
ATOM 7254 N N . SER B 1 451 ? 40.693 13.347 -31.643 1.00 56.99 431 SER B N 1
ATOM 7255 C CA . SER B 1 451 ? 39.266 13.503 -31.323 1.00 57.79 431 SER B CA 1
ATOM 7256 C C . SER B 1 451 ? 39.016 14.182 -29.964 1.00 57.98 431 SER B C 1
ATOM 7257 O O . SER B 1 451 ? 39.764 13.964 -29.004 1.00 57.86 431 SER B O 1
ATOM 7260 N N . ARG B 1 452 ? 37.950 14.985 -29.899 1.00 57.14 432 ARG B N 1
ATOM 7261 C CA . ARG B 1 452 ? 37.495 15.615 -28.644 1.00 58.75 432 ARG B CA 1
ATOM 7262 C C . ARG B 1 452 ? 36.970 14.533 -27.702 1.00 58.54 432 ARG B C 1
ATOM 7263 O O . ARG B 1 452 ? 37.207 14.575 -26.491 1.00 63.00 432 ARG B O 1
ATOM 7271 N N . PHE B 1 453 ? 36.225 13.593 -28.278 1.00 54.45 433 PHE B N 1
ATOM 7272 C CA . PHE B 1 453 ? 35.756 12.400 -27.578 1.00 53.06 433 PHE B CA 1
ATOM 7273 C C . PHE B 1 453 ? 35.453 11.314 -28.592 1.00 52.31 433 PHE B C 1
ATOM 7274 O O . PHE B 1 453 ? 35.129 11.625 -29.742 1.00 56.36 433 PHE B O 1
ATOM 7282 N N . GLU B 1 454 ? 35.543 10.054 -28.176 1.00 51.08 434 GLU B N 1
ATOM 7283 C CA . GLU B 1 454 ? 35.309 8.934 -29.086 1.00 51.56 434 GLU B CA 1
ATOM 7284 C C . GLU B 1 454 ? 34.645 7.755 -28.361 1.00 48.94 434 GLU B C 1
ATOM 7285 O O . GLU B 1 454 ? 35.317 7.030 -27.631 1.00 47.45 434 GLU B O 1
ATOM 7291 N N . PRO B 1 455 ? 33.317 7.573 -28.549 1.00 47.22 435 PRO B N 1
ATOM 7292 C CA . PRO B 1 455 ? 32.578 6.432 -28.001 1.00 48.23 435 PRO B CA 1
ATOM 7293 C C . PRO B 1 455 ? 33.221 5.074 -28.240 1.00 48.70 435 PRO B C 1
ATOM 7294 O O . PRO B 1 455 ? 33.168 4.213 -27.377 1.00 46.56 435 PRO B O 1
ATOM 7298 N N . CYS B 1 456 ? 33.809 4.892 -29.411 1.00 51.88 436 CYS B N 1
ATOM 7299 C CA . CYS B 1 456 ? 34.727 3.780 -29.638 1.00 53.50 436 CYS B CA 1
ATOM 7300 C C . CYS B 1 456 ? 35.790 4.144 -30.678 1.00 52.03 436 CYS B C 1
ATOM 7301 O O . CYS B 1 456 ? 36.975 4.204 -30.363 1.00 48.93 436 CYS B O 1
ATOM 7304 N N . GLY B 1 457 ? 35.345 4.405 -31.907 1.00 52.33 437 GLY B N 1
ATOM 7305 C CA . GLY B 1 457 ? 36.231 4.628 -33.039 1.00 52.08 437 GLY B CA 1
ATOM 7306 C C . GLY B 1 457 ? 36.560 3.300 -33.706 1.00 52.63 437 GLY B C 1
ATOM 7307 O O . GLY B 1 457 ? 36.741 2.282 -33.027 1.00 55.21 437 GLY B O 1
ATOM 7308 N N . LEU B 1 458 ? 36.643 3.321 -35.034 1.00 50.43 438 LEU B N 1
ATOM 7309 C CA . LEU B 1 458 ? 36.939 2.137 -35.844 1.00 49.31 438 LEU B CA 1
ATOM 7310 C C . LEU B 1 458 ? 38.219 2.278 -36.709 1.00 49.93 438 LEU B C 1
ATOM 7311 O O . LEU B 1 458 ? 38.865 1.267 -37.023 1.00 47.68 438 LEU B O 1
ATOM 7316 N N . VAL B 1 459 ? 38.595 3.507 -37.074 1.00 48.82 439 VAL B N 1
ATOM 7317 C CA . VAL B 1 459 ? 39.766 3.724 -37.933 1.00 48.58 439 VAL B CA 1
ATOM 7318 C C . VAL B 1 459 ? 41.078 3.334 -37.238 1.00 49.60 439 VAL B C 1
ATOM 7319 O O . VAL B 1 459 ? 42.015 2.887 -37.908 1.00 48.43 439 VAL B O 1
ATOM 7323 N N . GLN B 1 460 ? 41.141 3.487 -35.909 1.00 51.73 440 GLN B N 1
ATOM 7324 C CA . GLN B 1 460 ? 42.315 3.047 -35.140 1.00 52.76 440 GLN B CA 1
ATOM 7325 C C . GLN B 1 460 ? 42.353 1.530 -35.000 1.00 54.46 440 GLN B C 1
ATOM 7326 O O . GLN B 1 460 ? 43.432 0.943 -34.983 1.00 55.42 440 GLN B O 1
ATOM 7332 N N . LEU B 1 461 ? 41.183 0.904 -34.886 1.00 57.51 441 LEU B N 1
ATOM 7333 C CA . LEU B 1 461 ? 41.091 -0.555 -34.901 1.00 58.92 441 LEU B CA 1
ATOM 7334 C C . LEU B 1 461 ? 41.547 -1.054 -36.263 1.00 59.09 441 LEU B C 1
ATOM 7335 O O . LEU B 1 461 ? 42.384 -1.947 -36.336 1.00 62.98 441 LEU B O 1
ATOM 7340 N N . HIS B 1 462 ? 41.010 -0.460 -37.330 1.00 55.87 442 HIS B N 1
ATOM 7341 C CA . HIS B 1 462 ? 41.403 -0.809 -38.701 1.00 54.93 442 HIS B CA 1
ATOM 7342 C C . HIS B 1 462 ? 42.914 -0.694 -38.927 1.00 53.49 442 HIS B C 1
ATOM 7343 O O . HIS B 1 462 ? 43.520 -1.586 -39.518 1.00 54.04 442 HIS B O 1
ATOM 7350 N N . ALA B 1 463 ? 43.505 0.404 -38.448 1.00 52.60 443 ALA B N 1
ATOM 7351 C CA . ALA B 1 463 ? 44.954 0.658 -38.562 1.00 52.57 443 ALA B CA 1
ATOM 7352 C C . ALA B 1 463 ? 45.813 -0.418 -37.886 1.00 51.54 443 ALA B C 1
ATOM 7353 O O . ALA B 1 463 ? 46.668 -1.037 -38.527 1.00 49.34 443 ALA B O 1
ATOM 7355 N N . MET B 1 464 ? 45.563 -0.640 -36.598 1.00 51.87 444 MET B N 1
ATOM 7356 C CA . MET B 1 464 ? 46.224 -1.710 -35.832 1.00 54.48 444 MET B CA 1
ATOM 7357 C C . MET B 1 464 ? 46.155 -3.093 -36.511 1.00 53.53 444 MET B C 1
ATOM 7358 O O . MET B 1 464 ? 47.094 -3.882 -36.411 1.00 55.87 444 MET B O 1
ATOM 7363 N N . LYS B 1 465 ? 45.058 -3.378 -37.207 1.00 50.95 445 LYS B N 1
ATOM 7364 C CA . LYS B 1 465 ? 44.931 -4.632 -37.940 1.00 51.27 445 LYS B CA 1
ATOM 7365 C C . LYS B 1 465 ? 45.963 -4.717 -39.060 1.00 52.61 445 LYS B C 1
ATOM 7366 O O . LYS B 1 465 ? 46.493 -5.796 -39.340 1.00 55.75 445 LYS B O 1
ATOM 7372 N N . TYR B 1 466 ? 46.231 -3.577 -39.695 1.00 52.74 446 TYR B N 1
ATOM 7373 C CA . TYR B 1 466 ? 47.119 -3.494 -40.861 1.00 52.98 446 TYR B CA 1
ATOM 7374 C C . TYR B 1 466 ? 48.542 -3.009 -40.521 1.00 53.02 446 TYR B C 1
ATOM 7375 O O . TYR B 1 466 ? 49.384 -2.889 -41.417 1.00 55.07 446 TYR B O 1
ATOM 7384 N N . GLY B 1 467 ? 48.814 -2.752 -39.239 1.00 50.66 447 GLY B N 1
ATOM 7385 C CA . GLY B 1 467 ? 50.158 -2.415 -38.774 1.00 48.22 447 GLY B CA 1
ATOM 7386 C C . GLY B 1 467 ? 50.493 -0.935 -38.727 1.00 47.55 447 GLY B C 1
ATOM 7387 O O . GLY B 1 467 ? 51.620 -0.576 -38.386 1.00 48.21 447 GLY B O 1
ATOM 7388 N N . ALA B 1 468 ? 49.538 -0.069 -39.069 1.00 48.92 448 ALA B N 1
ATOM 7389 C CA . ALA B 1 468 ? 49.741 1.378 -38.952 1.00 49.61 448 ALA B CA 1
ATOM 7390 C C . ALA B 1 468 ? 49.632 1.758 -37.479 1.00 50.88 448 ALA B C 1
ATOM 7391 O O . ALA B 1 468 ? 48.607 1.523 -36.848 1.00 52.14 448 ALA B O 1
ATOM 7393 N N . VAL B 1 469 ? 50.702 2.342 -36.945 1.00 51.17 449 VAL B N 1
ATOM 7394 C CA . VAL B 1 469 ? 50.857 2.573 -35.498 1.00 47.91 449 VAL B CA 1
ATOM 7395 C C . VAL B 1 469 ? 50.027 3.791 -35.063 1.00 44.29 449 VAL B C 1
ATOM 7396 O O . VAL B 1 469 ? 50.278 4.894 -35.548 1.00 44.53 449 VAL B O 1
ATOM 7400 N N . PRO B 1 470 ? 49.056 3.602 -34.141 1.00 39.98 450 PRO B N 1
ATOM 7401 C CA . PRO B 1 470 ? 48.148 4.714 -33.832 1.00 39.10 450 PRO B CA 1
ATOM 7402 C C . PRO B 1 470 ? 48.743 5.781 -32.928 1.00 38.23 450 PRO B C 1
ATOM 7403 O O . PRO B 1 470 ? 49.338 5.456 -31.919 1.00 41.69 450 PRO B O 1
ATOM 7407 N N . ILE B 1 471 ? 48.603 7.040 -33.320 1.00 37.70 451 ILE B N 1
ATOM 7408 C CA . ILE B 1 471 ? 48.868 8.177 -32.457 1.00 38.56 451 ILE B CA 1
ATOM 7409 C C . ILE B 1 471 ? 47.494 8.762 -32.219 1.00 41.20 451 ILE B C 1
ATOM 7410 O O . ILE B 1 471 ? 46.880 9.279 -33.145 1.00 41.90 451 ILE B O 1
ATOM 7415 N N . VAL B 1 472 ? 47.002 8.676 -30.988 1.00 45.32 452 VAL B N 1
ATOM 7416 C CA . VAL B 1 472 ? 45.588 8.988 -30.705 1.00 47.19 452 VAL B CA 1
ATOM 7417 C C . VAL B 1 472 ? 45.394 10.016 -29.599 1.00 48.73 452 VAL B C 1
ATOM 7418 O O . VAL B 1 472 ? 46.313 10.315 -28.836 1.00 48.94 452 VAL B O 1
ATOM 7422 N N . SER B 1 473 ? 44.174 10.545 -29.547 1.00 51.42 453 SER B N 1
ATOM 7423 C CA . SER B 1 473 ? 43.679 11.330 -28.417 1.00 51.88 453 SER B CA 1
ATOM 7424 C C . SER B 1 473 ? 43.231 10.330 -27.329 1.00 52.38 453 SER B C 1
ATOM 7425 O O . SER B 1 473 ? 42.730 9.243 -27.633 1.00 52.79 453 SER B O 1
ATOM 7428 N N . CYS B 1 474 ? 43.414 10.704 -26.066 1.00 51.58 454 CYS B N 1
ATOM 7429 C CA . CYS B 1 474 ? 43.250 9.786 -24.943 1.00 50.74 454 CYS B CA 1
ATOM 7430 C C . CYS B 1 474 ? 41.828 9.807 -24.356 1.00 50.80 454 CYS B C 1
ATOM 7431 O O . CYS B 1 474 ? 41.617 10.274 -23.232 1.00 52.13 454 CYS B O 1
ATOM 7434 N N . THR B 1 475 ? 40.862 9.297 -25.123 1.00 49.99 455 THR B N 1
ATOM 7435 C CA . THR B 1 475 ? 39.448 9.255 -24.706 1.00 47.37 455 THR B CA 1
ATOM 7436 C C . THR B 1 475 ? 38.781 7.973 -25.168 1.00 46.99 455 THR B C 1
ATOM 7437 O O . THR B 1 475 ? 39.119 7.439 -26.213 1.00 46.70 455 THR B O 1
ATOM 7441 N N . GLY B 1 476 ? 37.821 7.500 -24.385 1.00 48.12 456 GLY B N 1
ATOM 7442 C CA . GLY B 1 476 ? 36.900 6.449 -24.811 1.00 49.38 456 GLY B CA 1
ATOM 7443 C C . GLY B 1 476 ? 37.576 5.186 -25.316 1.00 49.35 456 GLY B C 1
ATOM 7444 O O . GLY B 1 476 ? 38.605 4.772 -24.780 1.00 48.23 456 GLY B O 1
ATOM 7445 N N . GLY B 1 477 ? 37.009 4.595 -26.368 1.00 49.49 457 GLY B N 1
ATOM 7446 C CA . GLY B 1 477 ? 37.554 3.380 -26.968 1.00 48.84 457 GLY B CA 1
ATOM 7447 C C . GLY B 1 477 ? 38.992 3.493 -27.438 1.00 49.25 457 GLY B C 1
ATOM 7448 O O . GLY B 1 477 ? 39.664 2.474 -27.575 1.00 50.44 457 GLY B O 1
ATOM 7449 N N . LEU B 1 478 ? 39.460 4.721 -27.687 1.00 50.78 458 LEU B N 1
ATOM 7450 C CA . LEU B 1 478 ? 40.875 4.981 -28.003 1.00 54.10 458 LEU B CA 1
ATOM 7451 C C . LEU B 1 478 ? 41.793 4.683 -26.802 1.00 56.85 458 LEU B C 1
ATOM 7452 O O . LEU B 1 478 ? 42.905 4.165 -26.975 1.00 55.97 458 LEU B O 1
ATOM 7457 N N . LYS B 1 479 ? 41.326 5.025 -25.601 1.00 59.29 459 LYS B N 1
ATOM 7458 C CA . LYS B 1 479 ? 42.010 4.636 -24.369 1.00 61.64 459 LYS B CA 1
ATOM 7459 C C . LYS B 1 479 ? 42.052 3.109 -24.201 1.00 60.28 459 LYS B C 1
ATOM 7460 O O . LYS B 1 479 ? 43.108 2.557 -23.908 1.00 64.04 459 LYS B O 1
ATOM 7466 N N . ASP B 1 480 ? 40.912 2.440 -24.380 1.00 58.37 460 ASP B N 1
ATOM 7467 C CA . ASP B 1 480 ? 40.830 0.972 -24.246 1.00 60.20 460 ASP B CA 1
ATOM 7468 C C . ASP B 1 480 ? 41.674 0.213 -25.279 1.00 58.06 460 ASP B C 1
ATOM 7469 O O . ASP B 1 480 ? 42.323 -0.782 -24.934 1.00 55.43 460 ASP B O 1
ATOM 7474 N N . SER B 1 481 ? 41.658 0.678 -26.531 1.00 57.73 461 SER B N 1
ATOM 7475 C CA . SER B 1 481 ? 42.254 -0.065 -27.654 1.00 55.74 461 SER B CA 1
ATOM 7476 C C . SER B 1 481 ? 43.753 0.221 -27.881 1.00 53.79 461 SER B C 1
ATOM 7477 O O . SER B 1 481 ? 44.534 -0.717 -28.086 1.00 52.05 461 SER B O 1
ATOM 7480 N N . VAL B 1 482 ? 44.149 1.498 -27.847 1.00 50.91 462 VAL B N 1
ATOM 7481 C CA . VAL B 1 482 ? 45.562 1.880 -28.024 1.00 49.32 462 VAL B CA 1
ATOM 7482 C C . VAL B 1 482 ? 46.321 1.811 -26.687 1.00 49.40 462 VAL B C 1
ATOM 7483 O O . VAL B 1 482 ? 46.621 2.831 -26.037 1.00 48.69 462 VAL B O 1
ATOM 7487 N N . ILE B 1 483 ? 46.621 0.570 -26.300 1.00 47.81 463 ILE B N 1
ATOM 7488 C CA . ILE B 1 483 ? 47.513 0.269 -25.177 1.00 46.25 463 ILE B CA 1
ATOM 7489 C C . ILE B 1 483 ? 48.937 0.742 -25.522 1.00 47.01 463 ILE B C 1
ATOM 7490 O O . ILE B 1 483 ? 49.248 0.922 -26.701 1.00 49.21 463 ILE B O 1
ATOM 7495 N N . PRO B 1 484 ? 49.803 0.957 -24.512 1.00 47.85 464 PRO B N 1
ATOM 7496 C CA . PRO B 1 484 ? 51.171 1.435 -24.815 1.00 47.72 464 PRO B CA 1
ATOM 7497 C C . PRO B 1 484 ? 52.044 0.478 -25.650 1.00 47.81 464 PRO B C 1
ATOM 7498 O O . PRO B 1 484 ? 52.965 0.943 -26.310 1.00 44.29 464 PRO B O 1
ATOM 7502 N N . GLU B 1 485 ? 51.739 -0.830 -25.625 1.00 51.16 465 GLU B N 1
ATOM 7503 C CA . GLU B 1 485 ? 52.438 -1.845 -26.447 1.00 54.08 465 GLU B CA 1
ATOM 7504 C C . GLU B 1 485 ? 52.201 -1.670 -27.956 1.00 57.54 465 GLU B C 1
ATOM 7505 O O . GLU B 1 485 ? 52.993 -2.161 -28.777 1.00 60.61 465 GLU B O 1
ATOM 7511 N N . CYS B 1 486 ? 51.100 -1.004 -28.311 1.00 57.34 466 CYS B N 1
ATOM 7512 C CA . CYS B 1 486 ? 50.696 -0.805 -29.698 1.00 56.05 466 CYS B CA 1
ATOM 7513 C C . CYS B 1 486 ? 50.921 0.604 -30.223 1.00 53.96 466 CYS B C 1
ATOM 7514 O O . CYS B 1 486 ? 51.241 0.756 -31.400 1.00 55.64 466 CYS B O 1
ATOM 7517 N N . GLY B 1 487 ? 50.751 1.626 -29.385 1.00 51.51 467 GLY B N 1
ATOM 7518 C CA . GLY B 1 487 ? 50.790 3.002 -29.879 1.00 51.42 467 GLY B CA 1
ATOM 7519 C C . GLY B 1 487 ? 50.976 4.085 -28.845 1.00 51.64 467 GLY B C 1
ATOM 7520 O O . GLY B 1 487 ? 51.344 3.806 -27.700 1.00 55.05 467 GLY B O 1
ATOM 7521 N N . PHE B 1 488 ? 50.716 5.321 -29.278 1.00 50.42 468 PHE B N 1
ATOM 7522 C CA . PHE B 1 488 ? 50.907 6.535 -28.478 1.00 53.24 468 PHE B CA 1
ATOM 7523 C C . PHE B 1 488 ? 49.580 7.219 -28.171 1.00 55.51 468 PHE B C 1
ATOM 7524 O O . PHE B 1 488 ? 48.652 7.151 -28.979 1.00 54.31 468 PHE B O 1
ATOM 7532 N N . THR B 1 489 ? 49.518 7.902 -27.021 1.00 56.77 469 THR B N 1
ATOM 7533 C CA . THR B 1 489 ? 48.265 8.463 -26.478 1.00 55.63 469 THR B CA 1
ATOM 7534 C C . THR B 1 489 ? 48.478 9.839 -25.845 1.00 55.10 469 THR B C 1
ATOM 7535 O O . THR B 1 489 ? 48.569 9.957 -24.625 1.00 56.95 469 THR B O 1
ATOM 7539 N N . PHE B 1 490 ? 48.559 10.881 -26.675 1.00 55.78 470 PHE B N 1
ATOM 7540 C CA . PHE B 1 490 ? 48.597 12.269 -26.165 1.00 57.09 470 PHE B CA 1
ATOM 7541 C C . PHE B 1 490 ? 47.265 12.625 -25.501 1.00 59.15 470 PHE B C 1
ATOM 7542 O O . PHE B 1 490 ? 46.263 11.961 -25.744 1.00 58.02 470 PHE B O 1
ATOM 7550 N N . GLU B 1 491 ? 47.260 13.650 -24.649 1.00 63.00 471 GLU B N 1
ATOM 7551 C CA . GLU B 1 491 ? 46.053 13.989 -23.868 1.00 66.23 471 GLU B CA 1
ATOM 7552 C C . GLU B 1 491 ? 45.000 14.687 -24.732 1.00 61.46 471 GLU B C 1
ATOM 7553 O O . GLU B 1 491 ? 45.341 15.389 -25.682 1.00 57.06 471 GLU B O 1
ATOM 7559 N N . GLU B 1 492 ? 43.729 14.500 -24.371 1.00 60.48 472 GLU B N 1
ATOM 7560 C CA . GLU B 1 492 ? 42.598 14.870 -25.241 1.00 63.63 472 GLU B CA 1
ATOM 7561 C C . GLU B 1 492 ? 42.494 16.361 -25.574 1.00 64.74 472 GLU B C 1
ATOM 7562 O O . GLU B 1 492 ? 43.073 17.211 -24.909 1.00 63.91 472 GLU B O 1
ATOM 7568 N N . ILE B 1 493 ? 41.702 16.649 -26.598 1.00 67.53 473 ILE B N 1
ATOM 7569 C CA . ILE B 1 493 ? 41.618 17.988 -27.164 1.00 70.62 473 ILE B CA 1
ATOM 7570 C C . ILE B 1 493 ? 40.454 18.720 -26.491 1.00 75.25 473 ILE B C 1
ATOM 7571 O O . ILE B 1 493 ? 39.435 18.093 -26.191 1.00 79.63 473 ILE B O 1
ATOM 7576 N N . PRO B 1 494 ? 40.603 20.040 -26.232 1.00 76.93 474 PRO B N 1
ATOM 7577 C CA . PRO B 1 494 ? 39.523 20.794 -25.563 1.00 77.50 474 PRO B CA 1
ATOM 7578 C C . PRO B 1 494 ? 38.271 21.077 -26.411 1.00 80.67 474 PRO B C 1
ATOM 7579 O O . PRO B 1 494 ? 38.388 21.401 -27.592 1.00 87.10 474 PRO B O 1
ATOM 7583 N N . SER B 1 495 ? 37.096 20.951 -25.789 1.00 84.85 475 SER B N 1
ATOM 7584 C CA . SER B 1 495 ? 35.814 21.405 -26.354 1.00 90.97 475 SER B CA 1
ATOM 7585 C C . SER B 1 495 ? 35.218 22.480 -25.423 1.00 97.49 475 SER B C 1
ATOM 7586 O O . SER B 1 495 ? 35.837 22.806 -24.408 1.00 103.21 475 SER B O 1
ATOM 7589 N N . PRO B 1 496 ? 34.043 23.059 -25.771 1.00 101.17 476 PRO B N 1
ATOM 7590 C CA . PRO B 1 496 ? 33.331 23.977 -24.845 1.00 104.71 476 PRO B CA 1
ATOM 7591 C C . PRO B 1 496 ? 32.410 23.255 -23.824 1.00 107.97 476 PRO B C 1
ATOM 7592 O O . PRO B 1 496 ? 32.675 22.095 -23.492 1.00 112.02 476 PRO B O 1
ATOM 7596 N N . GLU B 1 497 ? 31.372 23.934 -23.311 1.00 109.57 477 GLU B N 1
ATOM 7597 C CA . GLU B 1 497 ? 30.265 23.261 -22.581 1.00 109.94 477 GLU B CA 1
ATOM 7598 C C . GLU B 1 497 ? 29.542 22.273 -23.502 1.00 108.08 477 GLU B C 1
ATOM 7599 O O . GLU B 1 497 ? 28.851 21.367 -23.044 1.00 100.30 477 GLU B O 1
ATOM 7605 N N . TYR B 1 498 ? 29.629 22.583 -24.794 1.00 111.51 478 TYR B N 1
ATOM 7606 C CA . TYR B 1 498 ? 29.644 21.662 -25.974 1.00 113.94 478 TYR B CA 1
ATOM 7607 C C . TYR B 1 498 ? 28.293 21.390 -26.649 1.00 114.48 478 TYR B C 1
ATOM 7608 O O . TYR B 1 498 ? 27.616 22.367 -26.983 1.00 113.25 478 TYR B O 1
ATOM 7617 N N . PRO B 1 499 ? 27.868 20.112 -26.801 1.00 118.60 479 PRO B N 1
ATOM 7618 C CA . PRO B 1 499 ? 27.055 19.724 -27.946 1.00 117.11 479 PRO B CA 1
ATOM 7619 C C . PRO B 1 499 ? 27.146 20.666 -29.154 1.00 114.08 479 PRO B C 1
ATOM 7620 O O . PRO B 1 499 ? 26.153 21.299 -29.543 1.00 123.08 479 PRO B O 1
ATOM 7624 N N . GLY B 1 500 ? 28.351 20.771 -29.710 1.00 111.24 480 GLY B N 1
ATOM 7625 C CA . GLY B 1 500 ? 28.587 21.555 -30.928 1.00 112.63 480 GLY B CA 1
ATOM 7626 C C . GLY B 1 500 ? 28.259 23.037 -30.819 1.00 113.68 480 GLY B C 1
ATOM 7627 O O . GLY B 1 500 ? 27.553 23.593 -31.657 1.00 113.54 480 GLY B O 1
ATOM 7628 N N . MET B 1 501 ? 28.796 23.682 -29.782 1.00 115.67 481 MET B N 1
ATOM 7629 C CA . MET B 1 501 ? 28.616 25.115 -29.503 1.00 115.71 481 MET B CA 1
ATOM 7630 C C . MET B 1 501 ? 29.232 25.986 -30.607 1.00 114.71 481 MET B C 1
ATOM 7631 O O . MET B 1 501 ? 30.107 25.541 -31.360 1.00 108.44 481 MET B O 1
ATOM 7636 N N . LYS B 1 502 ? 28.769 27.227 -30.681 1.00 117.50 482 LYS B N 1
ATOM 7637 C CA . LYS B 1 502 ? 29.358 28.225 -31.614 1.00 115.38 482 LYS B CA 1
ATOM 7638 C C . LYS B 1 502 ? 30.874 28.417 -31.374 1.00 112.44 482 LYS B C 1
ATOM 7639 O O . LYS B 1 502 ? 31.342 28.489 -30.233 1.00 110.07 482 LYS B O 1
ATOM 7645 N N . ILE B 1 503 ? 31.617 28.438 -32.477 1.00 109.66 483 ILE B N 1
ATOM 7646 C CA . ILE B 1 503 ? 33.104 28.403 -32.526 1.00 108.32 483 ILE B CA 1
ATOM 7647 C C . ILE B 1 503 ? 33.926 27.878 -31.300 1.00 105.40 483 ILE B C 1
ATOM 7648 O O . ILE B 1 503 ? 33.739 28.321 -30.149 1.00 101.70 483 ILE B O 1
ATOM 7653 N N . SER B 1 504 ? 34.782 26.884 -31.550 1.00 103.36 484 SER B N 1
ATOM 7654 C CA . SER B 1 504 ? 35.832 26.486 -30.610 1.00 103.81 484 SER B CA 1
ATOM 7655 C C . SER B 1 504 ? 36.811 27.658 -30.603 1.00 106.87 484 SER B C 1
ATOM 7656 O O . SER B 1 504 ? 37.455 27.872 -31.624 1.00 103.75 484 SER B O 1
ATOM 7659 N N . PRO B 1 505 ? 36.882 28.428 -29.492 1.00 115.74 485 PRO B N 1
ATOM 7660 C CA . PRO B 1 505 ? 37.545 29.742 -29.544 1.00 116.83 485 PRO B CA 1
ATOM 7661 C C . PRO B 1 505 ? 39.023 29.658 -29.881 1.00 116.14 485 PRO B C 1
ATOM 7662 O O . PRO B 1 505 ? 39.736 28.926 -29.238 1.00 115.87 485 PRO B O 1
ATOM 7666 N N . GLU B 1 506 ? 39.468 30.397 -30.898 1.00 113.88 486 GLU B N 1
ATOM 7667 C CA . GLU B 1 506 ? 40.920 30.625 -31.216 1.00 110.36 486 GLU B CA 1
ATOM 7668 C C . GLU B 1 506 ? 41.932 30.134 -30.154 1.00 106.97 486 GLU B C 1
ATOM 7669 O O . GLU B 1 506 ? 42.872 29.398 -30.463 1.00 106.06 486 GLU B O 1
ATOM 7675 N N . LEU B 1 507 ? 41.683 30.545 -28.908 1.00 102.82 487 LEU B N 1
ATOM 7676 C CA . LEU B 1 507 ? 42.441 30.219 -27.717 1.00 99.16 487 LEU B CA 1
ATOM 7677 C C . LEU B 1 507 ? 42.431 28.702 -27.471 1.00 96.06 487 LEU B C 1
ATOM 7678 O O . LEU B 1 507 ? 43.479 28.065 -27.490 1.00 94.66 487 LEU B O 1
ATOM 7683 N N . ILE B 1 508 ? 41.233 28.138 -27.300 1.00 94.23 488 ILE B N 1
ATOM 7684 C CA . ILE B 1 508 ? 41.021 26.674 -27.218 1.00 93.92 488 ILE B CA 1
ATOM 7685 C C . ILE B 1 508 ? 41.562 25.961 -28.467 1.00 90.51 488 ILE B C 1
ATOM 7686 O O . ILE B 1 508 ? 42.065 24.839 -28.373 1.00 88.90 488 ILE B O 1
ATOM 7691 N N . ALA B 1 509 ? 41.493 26.636 -29.619 1.00 91.15 489 ALA B N 1
ATOM 7692 C CA . ALA B 1 509 ? 42.126 26.150 -30.859 1.00 88.53 489 ALA B CA 1
ATOM 7693 C C . ALA B 1 509 ? 43.674 26.212 -30.852 1.00 87.11 489 ALA B C 1
ATOM 7694 O O . ALA B 1 509 ? 44.286 26.183 -31.922 1.00 88.26 489 ALA B O 1
ATOM 7696 N N . LYS B 1 510 ? 44.295 26.319 -29.668 1.00 82.92 490 LYS B N 1
ATOM 7697 C CA . LYS B 1 510 ? 45.680 25.876 -29.449 1.00 76.87 490 LYS B CA 1
ATOM 7698 C C . LYS B 1 510 ? 45.742 24.437 -28.919 1.00 71.97 490 LYS B C 1
ATOM 7699 O O . LYS B 1 510 ? 46.774 24.021 -28.398 1.00 69.14 490 LYS B O 1
ATOM 7705 N N . GLY B 1 511 ? 44.647 23.685 -29.044 1.00 69.80 491 GLY B N 1
ATOM 7706 C CA . GLY B 1 511 ? 44.673 22.225 -28.904 1.00 66.52 491 GLY B CA 1
ATOM 7707 C C . GLY B 1 511 ? 45.713 21.593 -29.821 1.00 64.66 491 GLY B C 1
ATOM 7708 O O . GLY B 1 511 ? 46.361 20.611 -29.455 1.00 62.46 491 GLY B O 1
ATOM 7709 N N . THR B 1 512 ? 45.843 22.170 -31.023 1.00 62.71 492 THR B N 1
ATOM 7710 C CA . THR B 1 512 ? 46.975 21.971 -31.946 1.00 62.29 492 THR B CA 1
ATOM 7711 C C . THR B 1 512 ? 48.306 21.560 -31.325 1.00 63.20 492 THR B C 1
ATOM 7712 O O . THR B 1 512 ? 48.907 20.570 -31.740 1.00 61.07 492 THR B O 1
ATOM 7716 N N . LYS B 1 513 ? 48.770 22.339 -30.347 1.00 65.47 493 LYS B N 1
ATOM 7717 C CA . LYS B 1 513 ? 50.088 22.118 -29.738 1.00 66.62 493 LYS B CA 1
ATOM 7718 C C . LYS B 1 513 ? 50.234 20.762 -29.046 1.00 64.64 493 LYS B C 1
ATOM 7719 O O . LYS B 1 513 ? 51.342 20.234 -28.962 1.00 63.90 493 LYS B O 1
ATOM 7725 N N . ILE B 1 514 ? 49.118 20.195 -28.595 1.00 62.57 494 ILE B N 1
ATOM 7726 C CA . ILE B 1 514 ? 49.110 18.845 -28.018 1.00 61.00 494 ILE B CA 1
ATOM 7727 C C . ILE B 1 514 ? 49.382 17.784 -29.105 1.00 60.16 494 ILE B C 1
ATOM 7728 O O . ILE B 1 514 ? 49.957 16.736 -28.813 1.00 58.62 494 ILE B O 1
ATOM 7733 N N . ILE B 1 515 ? 49.001 18.080 -30.351 1.00 61.93 495 ILE B N 1
ATOM 7734 C CA . ILE B 1 515 ? 49.241 17.187 -31.498 1.00 63.23 495 ILE B CA 1
ATOM 7735 C C . ILE B 1 515 ? 50.691 17.311 -31.985 1.00 63.30 495 ILE B C 1
ATOM 7736 O O . ILE B 1 515 ? 51.380 16.300 -32.171 1.00 61.56 495 ILE B O 1
ATOM 7741 N N . GLU B 1 516 ? 51.132 18.553 -32.213 1.00 63.26 496 GLU B N 1
ATOM 7742 C CA . GLU B 1 516 ? 52.532 18.857 -32.536 1.00 61.59 496 GLU B CA 1
ATOM 7743 C C . GLU B 1 516 ? 53.447 18.093 -31.596 1.00 61.36 496 GLU B C 1
ATOM 7744 O O . GLU B 1 516 ? 54.324 17.357 -32.037 1.00 60.01 496 GLU B O 1
ATOM 7750 N N . GLU B 1 517 ? 53.198 18.258 -30.297 1.00 64.04 497 GLU B N 1
ATOM 7751 C CA . GLU B 1 517 ? 53.985 17.624 -29.244 1.00 67.44 497 GLU B CA 1
ATOM 7752 C C . GLU B 1 517 ? 53.831 16.100 -29.250 1.00 67.11 497 GLU B C 1
ATOM 7753 O O . GLU B 1 517 ? 54.826 15.378 -29.173 1.00 68.49 497 GLU B O 1
ATOM 7759 N N . GLY B 1 518 ? 52.590 15.623 -29.345 1.00 67.07 498 GLY B N 1
ATOM 7760 C CA . GLY B 1 518 ? 52.284 14.187 -29.285 1.00 65.47 498 GLY B CA 1
ATOM 7761 C C . GLY B 1 518 ? 52.898 13.391 -30.422 1.00 63.07 498 GLY B C 1
ATOM 7762 O O . GLY B 1 518 ? 53.405 12.281 -30.215 1.00 60.79 498 GLY B O 1
ATOM 7763 N N . CYS B 1 519 ? 52.847 13.965 -31.623 1.00 60.98 499 CYS B N 1
ATOM 7764 C CA . CYS B 1 519 ? 53.469 13.364 -32.802 1.00 61.77 499 CYS B CA 1
ATOM 7765 C C . CYS B 1 519 ? 54.990 13.378 -32.696 1.00 60.40 499 CYS B C 1
ATOM 7766 O O . CYS B 1 519 ? 55.627 12.340 -32.864 1.00 58.77 499 CYS B O 1
ATOM 7769 N N . LYS B 1 520 ? 55.561 14.543 -32.388 1.00 63.09 500 LYS B N 1
ATOM 7770 C CA . LYS B 1 520 ? 57.023 14.695 -32.267 1.00 67.44 500 LYS B CA 1
ATOM 7771 C C . LYS B 1 520 ? 57.680 13.549 -31.482 1.00 68.78 500 LYS B C 1
ATOM 7772 O O . LYS B 1 520 ? 58.727 13.040 -31.887 1.00 74.60 500 LYS B O 1
ATOM 7778 N N . GLU B 1 521 ? 57.052 13.145 -30.380 1.00 67.59 501 GLU B N 1
ATOM 7779 C CA . GLU B 1 521 ? 57.508 11.995 -29.587 1.00 65.70 501 GLU B CA 1
ATOM 7780 C C . GLU B 1 521 ? 57.443 10.697 -30.394 1.00 60.03 501 GLU B C 1
ATOM 7781 O O . GLU B 1 521 ? 58.417 9.953 -30.464 1.00 58.30 501 GLU B O 1
ATOM 7787 N N . ALA B 1 522 ? 56.293 10.442 -31.003 1.00 56.50 502 ALA B N 1
ATOM 7788 C CA . ALA B 1 522 ? 56.038 9.180 -31.693 1.00 54.23 502 ALA B CA 1
ATOM 7789 C C . ALA B 1 522 ? 56.911 8.957 -32.932 1.00 53.07 502 ALA B C 1
ATOM 7790 O O . ALA B 1 522 ? 57.398 7.843 -33.159 1.00 50.97 502 ALA B O 1
ATOM 7792 N N . LEU B 1 523 ? 57.097 10.014 -33.725 1.00 53.84 503 LEU B N 1
ATOM 7793 C CA . LEU B 1 523 ? 57.854 9.937 -34.983 1.00 54.37 503 LEU B CA 1
ATOM 7794 C C . LEU B 1 523 ? 59.357 9.935 -34.752 1.00 53.98 503 LEU B C 1
ATOM 7795 O O . LEU B 1 523 ? 60.103 9.359 -35.553 1.00 54.73 503 LEU B O 1
ATOM 7800 N N . ALA B 1 524 ? 59.803 10.557 -33.668 1.00 51.92 504 ALA B N 1
ATOM 7801 C CA . ALA B 1 524 ? 61.204 10.486 -33.282 1.00 51.53 504 ALA B CA 1
ATOM 7802 C C . ALA B 1 524 ? 61.717 9.097 -32.878 1.00 50.69 504 ALA B C 1
ATOM 7803 O O . ALA B 1 524 ? 62.862 8.986 -32.446 1.00 54.39 504 ALA B O 1
ATOM 7805 N N . GLY B 1 525 ? 60.906 8.043 -33.029 1.00 48.31 505 GLY B N 1
ATOM 7806 C CA . GLY B 1 525 ? 61.395 6.671 -33.005 1.00 48.48 505 GLY B CA 1
ATOM 7807 C C . GLY B 1 525 ? 60.961 5.854 -34.213 1.00 48.57 505 GLY B C 1
ATOM 7808 O O . GLY B 1 525 ? 60.958 4.623 -34.160 1.00 47.62 505 GLY B O 1
ATOM 7809 N N . TYR B 1 526 ? 60.587 6.541 -35.291 1.00 49.62 506 TYR B N 1
ATOM 7810 C CA . TYR B 1 526 ? 60.388 5.926 -36.594 1.00 51.73 506 TYR B CA 1
ATOM 7811 C C . TYR B 1 526 ? 61.671 5.200 -36.999 1.00 54.24 506 TYR B C 1
ATOM 7812 O O . TYR B 1 526 ? 62.781 5.758 -36.899 1.00 53.06 506 TYR B O 1
ATOM 7821 N N . GLY B 1 527 ? 61.513 3.944 -37.413 1.00 55.60 507 GLY B N 1
ATOM 7822 C CA . GLY B 1 527 ? 62.639 3.088 -37.775 1.00 55.80 507 GLY B CA 1
ATOM 7823 C C . GLY B 1 527 ? 63.407 2.493 -36.612 1.00 54.18 507 GLY B C 1
ATOM 7824 O O . GLY B 1 527 ? 64.520 2.014 -36.798 1.00 53.58 507 GLY B O 1
ATOM 7825 N N . SER B 1 528 ? 62.824 2.513 -35.415 1.00 54.94 508 SER B N 1
ATOM 7826 C CA . SER B 1 528 ? 63.436 1.873 -34.256 1.00 55.39 508 SER B CA 1
ATOM 7827 C C . SER B 1 528 ? 63.057 0.404 -34.247 1.00 56.08 508 SER B C 1
ATOM 7828 O O . SER B 1 528 ? 62.179 -0.021 -35.002 1.00 58.21 508 SER B O 1
ATOM 7831 N N . LYS B 1 529 ? 63.728 -0.377 -33.406 1.00 56.36 509 LYS B N 1
ATOM 7832 C CA . LYS B 1 529 ? 63.253 -1.725 -33.075 1.00 57.22 509 LYS B CA 1
ATOM 7833 C C . LYS B 1 529 ? 61.965 -1.632 -32.232 1.00 57.68 509 LYS B C 1
ATOM 7834 O O . LYS B 1 529 ? 61.180 -2.577 -32.199 1.00 59.02 509 LYS B O 1
ATOM 7840 N N . ALA B 1 530 ? 61.779 -0.507 -31.535 1.00 58.58 510 ALA B N 1
ATOM 7841 C CA . ALA B 1 530 ? 60.532 -0.191 -30.824 1.00 58.77 510 ALA B CA 1
ATOM 7842 C C . ALA B 1 530 ? 59.346 -0.040 -31.771 1.00 56.48 510 ALA B C 1
ATOM 7843 O O . ALA B 1 530 ? 58.248 -0.524 -31.489 1.00 54.35 510 ALA B O 1
ATOM 7845 N N . PHE B 1 531 ? 59.593 0.637 -32.890 1.00 53.89 511 PHE B N 1
ATOM 7846 C CA . PHE B 1 531 ? 58.610 0.816 -33.942 1.00 51.96 511 PHE B CA 1
ATOM 7847 C C . PHE B 1 531 ? 58.241 -0.525 -34.563 1.00 51.23 511 PHE B C 1
ATOM 7848 O O . PHE B 1 531 ? 57.067 -0.801 -34.752 1.00 54.69 511 PHE B O 1
ATOM 7856 N N . ALA B 1 532 ? 59.236 -1.366 -34.841 1.00 50.40 512 ALA B N 1
ATOM 7857 C CA . ALA B 1 532 ? 58.997 -2.715 -35.383 1.00 49.70 512 ALA B CA 1
ATOM 7858 C C . ALA B 1 532 ? 58.262 -3.640 -34.406 1.00 50.27 512 ALA B C 1
ATOM 7859 O O . ALA B 1 532 ? 57.585 -4.574 -34.835 1.00 49.49 512 ALA B O 1
ATOM 7861 N N . GLY B 1 533 ? 58.430 -3.394 -33.105 1.00 52.68 513 GLY B N 1
ATOM 7862 C CA . GLY B 1 533 ? 57.697 -4.108 -32.061 1.00 54.62 513 GLY B CA 1
ATOM 7863 C C . GLY B 1 533 ? 56.249 -3.678 -31.992 1.00 56.40 513 GLY B C 1
ATOM 7864 O O . GLY B 1 533 ? 55.353 -4.522 -31.898 1.00 58.01 513 GLY B O 1
ATOM 7865 N N . MET B 1 534 ? 56.027 -2.363 -32.034 1.00 56.85 514 MET B N 1
ATOM 7866 C CA . MET B 1 534 ? 54.684 -1.786 -32.120 1.00 58.82 514 MET B CA 1
ATOM 7867 C C . MET B 1 534 ? 53.936 -2.328 -33.341 1.00 62.79 514 MET B C 1
ATOM 7868 O O . MET B 1 534 ? 52.768 -2.693 -33.231 1.00 68.42 514 MET B O 1
ATOM 7873 N N . ARG B 1 535 ? 54.615 -2.385 -34.488 1.00 65.15 515 ARG B N 1
ATOM 7874 C CA . ARG B 1 535 ? 54.057 -2.953 -35.729 1.00 67.60 515 ARG B CA 1
ATOM 7875 C C . ARG B 1 535 ? 53.533 -4.369 -35.537 1.00 67.25 515 ARG B C 1
ATOM 7876 O O . ARG B 1 535 ? 52.411 -4.682 -35.932 1.00 66.93 515 ARG B O 1
ATOM 7884 N N . ALA B 1 536 ? 54.375 -5.221 -34.957 1.00 67.24 516 ALA B N 1
ATOM 7885 C CA . ALA B 1 536 ? 54.028 -6.622 -34.717 1.00 67.89 516 ALA B CA 1
ATOM 7886 C C . ALA B 1 536 ? 52.938 -6.743 -33.650 1.00 69.21 516 ALA B C 1
ATOM 7887 O O . ALA B 1 536 ? 51.951 -7.464 -33.849 1.00 71.78 516 ALA B O 1
ATOM 7889 N N . ALA B 1 537 ? 53.120 -6.019 -32.540 1.00 67.74 517 ALA B N 1
ATOM 7890 C CA . ALA B 1 537 ? 52.144 -5.966 -31.436 1.00 66.27 517 ALA B CA 1
ATOM 7891 C C . ALA B 1 537 ? 50.729 -5.586 -31.898 1.00 63.43 517 ALA B C 1
ATOM 7892 O O . ALA B 1 537 ? 49.750 -6.256 -31.539 1.00 63.47 517 ALA B O 1
ATOM 7894 N N . CYS B 1 538 ? 50.645 -4.513 -32.691 1.00 57.85 518 CYS B N 1
ATOM 7895 C CA . CYS B 1 538 ? 49.375 -4.017 -33.259 1.00 53.48 518 CYS B CA 1
ATOM 7896 C C . CYS B 1 538 ? 48.537 -5.095 -33.943 1.00 55.13 518 CYS B C 1
ATOM 7897 O O . CYS B 1 538 ? 47.316 -5.161 -33.757 1.00 53.67 518 CYS B O 1
ATOM 7900 N N . MET B 1 539 ? 49.209 -5.934 -34.724 1.00 58.01 519 MET B N 1
ATOM 7901 C CA . MET B 1 539 ? 48.544 -6.901 -35.596 1.00 61.06 519 MET B CA 1
ATOM 7902 C C . MET B 1 539 ? 48.204 -8.225 -34.906 1.00 63.79 519 MET B C 1
ATOM 7903 O O . MET B 1 539 ? 47.267 -8.913 -35.333 1.00 63.78 519 MET B O 1
ATOM 7908 N N . LYS B 1 540 ? 48.952 -8.582 -33.856 1.00 64.93 520 LYS B N 1
ATOM 7909 C CA . LYS B 1 540 ? 48.632 -9.772 -33.057 1.00 66.39 520 LYS B CA 1
ATOM 7910 C C . LYS B 1 540 ? 47.358 -9.632 -32.225 1.00 65.88 520 LYS B C 1
ATOM 7911 O O . LYS B 1 540 ? 46.759 -10.644 -31.851 1.00 69.00 520 LYS B O 1
ATOM 7917 N N . GLN B 1 541 ? 46.935 -8.398 -31.939 1.00 63.12 521 GLN B N 1
ATOM 7918 C CA . GLN B 1 541 ? 45.671 -8.161 -31.230 1.00 62.30 521 GLN B CA 1
ATOM 7919 C C . GLN B 1 541 ? 44.449 -8.700 -31.987 1.00 62.05 521 GLN B C 1
ATOM 7920 O O . GLN B 1 541 ? 44.431 -8.724 -33.219 1.00 62.15 521 GLN B O 1
ATOM 7926 N N . ASP B 1 542 ? 43.437 -9.122 -31.228 1.00 63.11 522 ASP B N 1
ATOM 7927 C CA . ASP B 1 542 ? 42.237 -9.768 -31.760 1.00 66.25 522 ASP B CA 1
ATOM 7928 C C . ASP B 1 542 ? 41.037 -8.825 -31.671 1.00 63.73 522 ASP B C 1
ATOM 7929 O O . ASP B 1 542 ? 40.577 -8.512 -30.570 1.00 61.07 522 ASP B O 1
ATOM 7934 N N . PHE B 1 543 ? 40.535 -8.391 -32.829 1.00 63.00 523 PHE B N 1
ATOM 7935 C CA . PHE B 1 543 ? 39.373 -7.495 -32.916 1.00 61.84 523 PHE B CA 1
ATOM 7936 C C . PHE B 1 543 ? 38.134 -8.161 -33.531 1.00 59.74 523 PHE B C 1
ATOM 7937 O O . PHE B 1 543 ? 37.208 -7.458 -33.944 1.00 60.48 523 PHE B O 1
ATOM 7945 N N . ALA B 1 544 ? 38.104 -9.495 -33.588 1.00 59.02 524 ALA B N 1
ATOM 7946 C CA . ALA B 1 544 ? 36.947 -10.219 -34.136 1.00 59.55 524 ALA B CA 1
ATOM 7947 C C . ALA B 1 544 ? 35.791 -10.205 -33.145 1.00 59.32 524 ALA B C 1
ATOM 7948 O O . ALA B 1 544 ? 36.001 -10.251 -31.925 1.00 58.89 524 ALA B O 1
ATOM 7950 N N . TRP B 1 545 ? 34.572 -10.174 -33.671 1.00 58.65 525 TRP B N 1
ATOM 7951 C CA . TRP B 1 545 ? 33.387 -10.084 -32.828 1.00 60.53 525 TRP B CA 1
ATOM 7952 C C . TRP B 1 545 ? 33.160 -11.309 -31.940 1.00 60.92 525 TRP B C 1
ATOM 7953 O O . TRP B 1 545 ? 32.593 -11.165 -30.861 1.00 59.92 525 TRP B O 1
ATOM 7964 N N . LYS B 1 546 ? 33.611 -12.489 -32.371 1.00 63.62 526 LYS B N 1
ATOM 7965 C CA . LYS B 1 546 ? 33.419 -13.737 -31.612 1.00 68.20 526 LYS B CA 1
ATOM 7966 C C . LYS B 1 546 ? 33.438 -13.549 -30.087 1.00 70.73 526 LYS B C 1
ATOM 7967 O O . LYS B 1 546 ? 32.560 -14.062 -29.394 1.00 72.03 526 LYS B O 1
ATOM 7973 N N . LYS B 1 547 ? 34.426 -12.813 -29.582 1.00 75.03 527 LYS B N 1
ATOM 7974 C CA . LYS B 1 547 ? 34.505 -12.481 -28.148 1.00 78.55 527 LYS B CA 1
ATOM 7975 C C . LYS B 1 547 ? 33.402 -11.506 -27.741 1.00 76.53 527 LYS B C 1
ATOM 7976 O O . LYS B 1 547 ? 32.656 -11.771 -26.792 1.00 79.21 527 LYS B O 1
ATOM 7982 N N . ARG B 1 548 ? 33.305 -10.392 -28.470 1.00 72.05 528 ARG B N 1
ATOM 7983 C CA . ARG B 1 548 ? 32.318 -9.331 -28.185 1.00 71.18 528 ARG B CA 1
ATOM 7984 C C . ARG B 1 548 ? 30.879 -9.874 -28.157 1.00 70.34 528 ARG B C 1
ATOM 7985 O O . ARG B 1 548 ? 30.094 -9.529 -27.275 1.00 69.49 528 ARG B O 1
ATOM 7993 N N . VAL B 1 549 ? 30.554 -10.722 -29.134 1.00 69.54 529 VAL B N 1
ATOM 7994 C CA . VAL B 1 549 ? 29.207 -11.288 -29.302 1.00 64.79 529 VAL B CA 1
ATOM 7995 C C . VAL B 1 549 ? 28.759 -12.052 -28.073 1.00 62.42 529 VAL B C 1
ATOM 7996 O O . VAL B 1 549 ? 27.623 -11.898 -27.653 1.00 61.61 529 VAL B O 1
ATOM 8000 N N . LEU B 1 550 ? 29.649 -12.870 -27.512 1.00 61.54 530 LEU B N 1
ATOM 8001 C CA . LEU B 1 550 ? 29.364 -13.647 -26.287 1.00 60.33 530 LEU B CA 1
ATOM 8002 C C . LEU B 1 550 ? 28.954 -12.773 -25.096 1.00 57.12 530 LEU B C 1
ATOM 8003 O O . LEU B 1 550 ? 28.139 -13.196 -24.272 1.00 54.36 530 LEU B O 1
ATOM 8008 N N . VAL B 1 551 ? 29.507 -11.561 -25.028 1.00 54.92 531 VAL B N 1
ATOM 8009 C CA . VAL B 1 551 ? 29.128 -10.579 -24.006 1.00 53.29 531 VAL B CA 1
ATOM 8010 C C . VAL B 1 551 ? 27.736 -10.007 -24.325 1.00 53.05 531 VAL B C 1
ATOM 8011 O O . VAL B 1 551 ? 26.857 -10.024 -23.460 1.00 55.71 531 VAL B O 1
ATOM 8015 N N . TYR B 1 552 ? 27.551 -9.520 -25.560 1.00 50.68 532 TYR B N 1
ATOM 8016 C CA . TYR B 1 552 ? 26.229 -9.088 -26.075 1.00 47.96 532 TYR B CA 1
ATOM 8017 C C . TYR B 1 552 ? 25.151 -10.147 -25.866 1.00 47.17 532 TYR B C 1
ATOM 8018 O O . TYR B 1 552 ? 24.040 -9.838 -25.456 1.00 46.48 532 TYR B O 1
ATOM 8027 N N . GLU B 1 553 ? 25.517 -11.391 -26.154 1.00 48.60 533 GLU B N 1
ATOM 8028 C CA . GLU B 1 553 ? 24.632 -12.549 -26.084 1.00 51.70 533 GLU B CA 1
ATOM 8029 C C . GLU B 1 553 ? 24.151 -12.854 -24.662 1.00 55.45 533 GLU B C 1
ATOM 8030 O O . GLU B 1 553 ? 22.989 -13.211 -24.469 1.00 59.45 533 GLU B O 1
ATOM 8036 N N . LYS B 1 554 ? 25.037 -12.722 -23.675 1.00 56.62 534 LYS B N 1
ATOM 8037 C CA . LYS B 1 554 ? 24.652 -12.940 -22.269 1.00 56.78 534 LYS B CA 1
ATOM 8038 C C . LYS B 1 554 ? 23.811 -11.804 -21.700 1.00 53.85 534 LYS B C 1
ATOM 8039 O O . LYS B 1 554 ? 22.875 -12.061 -20.951 1.00 55.92 534 LYS B O 1
ATOM 8045 N N . VAL B 1 555 ? 24.119 -10.564 -22.076 1.00 51.06 535 VAL B N 1
ATOM 8046 C CA . VAL B 1 555 ? 23.287 -9.397 -21.705 1.00 50.37 535 VAL B CA 1
ATOM 8047 C C . VAL B 1 555 ? 21.828 -9.595 -22.148 1.00 50.88 535 VAL B C 1
ATOM 8048 O O . VAL B 1 555 ? 20.907 -9.131 -21.468 1.00 47.72 535 VAL B O 1
ATOM 8052 N N . PHE B 1 556 ? 21.626 -10.284 -23.277 1.00 53.97 536 PHE B N 1
ATOM 8053 C CA . PHE B 1 556 ? 20.282 -10.653 -23.740 1.00 56.33 536 PHE B CA 1
ATOM 8054 C C . PHE B 1 556 ? 19.655 -11.635 -22.752 1.00 59.39 536 PHE B C 1
ATOM 8055 O O . PHE B 1 556 ? 18.568 -11.379 -22.221 1.00 62.71 536 PHE B O 1
ATOM 8063 N N . TYR B 1 557 ? 20.357 -12.743 -22.502 1.00 59.76 537 TYR B N 1
ATOM 8064 C CA . TYR B 1 557 ? 19.860 -13.816 -21.631 1.00 60.71 537 TYR B CA 1
ATOM 8065 C C . TYR B 1 557 ? 19.412 -13.341 -20.252 1.00 60.20 537 TYR B C 1
ATOM 8066 O O . TYR B 1 557 ? 18.436 -13.861 -19.711 1.00 61.93 537 TYR B O 1
ATOM 8075 N N . GLU B 1 558 ? 20.124 -12.365 -19.693 1.00 58.06 538 GLU B N 1
ATOM 8076 C CA . GLU B 1 558 ? 19.758 -11.778 -18.404 1.00 57.02 538 GLU B CA 1
ATOM 8077 C C . GLU B 1 558 ? 18.450 -11.014 -18.519 1.00 58.14 538 GLU B C 1
ATOM 8078 O O . GLU B 1 558 ? 17.491 -11.302 -17.806 1.00 58.18 538 GLU B O 1
ATOM 8084 N N . THR B 1 559 ? 18.419 -10.060 -19.446 1.00 60.84 539 THR B N 1
ATOM 8085 C CA . THR B 1 559 ? 17.234 -9.238 -19.711 1.00 61.00 539 THR B CA 1
ATOM 8086 C C . THR B 1 559 ? 15.978 -10.074 -20.009 1.00 58.87 539 THR B C 1
ATOM 8087 O O . THR B 1 559 ? 14.872 -9.697 -19.614 1.00 56.82 539 THR B O 1
ATOM 8091 N N . LEU B 1 560 ? 16.155 -11.203 -20.686 1.00 58.89 540 LEU B N 1
ATOM 8092 C CA . LEU B 1 560 ? 15.046 -12.124 -20.955 1.00 61.07 540 LEU B CA 1
ATOM 8093 C C . LEU B 1 560 ? 14.827 -13.043 -19.745 1.00 63.49 540 LEU B C 1
ATOM 8094 O O . LEU B 1 560 ? 13.849 -12.917 -19.030 1.00 62.14 540 LEU B O 1
ATOM 8099 N N . GLY B 1 561 ? 15.767 -13.957 -19.519 1.00 71.39 541 GLY B N 1
ATOM 8100 C CA . GLY B 1 561 ? 15.610 -15.084 -18.591 1.00 76.93 541 GLY B CA 1
ATOM 8101 C C . GLY B 1 561 ? 16.389 -16.305 -19.112 1.00 84.22 541 GLY B C 1
ATOM 8102 O O . GLY B 1 561 ? 17.175 -16.926 -18.376 1.00 81.66 541 GLY B O 1
ATOM 8103 N N . ILE B 1 562 ? 16.150 -16.621 -20.394 1.00 90.02 542 ILE B N 1
ATOM 8104 C CA . ILE B 1 562 ? 16.728 -17.784 -21.093 1.00 91.93 542 ILE B CA 1
ATOM 8105 C C . ILE B 1 562 ? 18.255 -17.818 -21.050 1.00 95.48 542 ILE B C 1
ATOM 8106 O O . ILE B 1 562 ? 18.848 -18.608 -20.312 1.00 95.91 542 ILE B O 1
#

Organism: Cyanophora paradoxa (NCBI:txid2762)